Protein AF-A0A3A5A466-F1 (afdb_monomer)

pLDDT: mean 79.55, std 19.79, range [23.02, 98.75]

Secondary structure (DSSP, 8-state):
-EEE--TTEEEEEEEEEETTEEEEEEEEEEEEETTEEEEEEPHHHHHHHHHHHH-SS--S------SS-EEEE--EEEPSTT--BSEEEEEEEETTEEEEEEEE---BEEEETTEEEEPPPPPBSEEE-SGGGSEE-TT-TT-TT-EESS-EE-TTS-EE-BPPSEE-TTS---STT--PPP--SSPPPTTSHHHHTTS---SHHHHHHTTTSPPTT--GGGG--S-GGGB-SS-B-S--EEEEES-SSS-SEEEEE---EEEEEEEEE--TTSSS-EEEEE--EEEEEEEEGGGTEEEEEEEEEEEES-TT-TTEEEEEEEEEETTSPPPPHHHHHHHHHHHH----PPPSHHHHHHHHHHHHHHHHHHTHHHHHHHHHHHHTTSS------HHHHHHHHHHHHHHHHHHHHHHHHHHHHHHHHHTTTS---GGGHHHHHHHHHHHHHHHHHHHHHHHHHHHHHHHHHHHHHHHHHHHS-HHHHTTT----GGG---PPPPHHHHHHHHHHHHHHHHHHH-HHHHHHHHHTT--HHHHHHTT-EEE-S-EEEEGGGGT--GGG-SEEEE-SEEEEEEEETTEEEEEEEE-S-TT-GGG-EEPTT---SPPEE--SS-TT--EEE-SSHHHHHHHHHHHTTSSEEE--SSTTSPPPHHHHHHHHH-S-EEEEE-TT--HHHHHHHHHH-TTEEEEE-SSSSSHHHHHHTT--HHHHHHHTS-HHHHHHT--SPPPPPSSS--SS-TTTT-------HHHHHHHHHHHHHHHHHHHHHHHHHHHHHHHHHHHHHHHHTT--HHHHS-----PPPP-HHHHHHHHHHHHHHHHHHHHHTT---HHHHHHHHHHHHHHHHHHHHHHHHHHHHHHHHHHHHHTTTT-----------SSS------B--HHHHHHHHHTT---TT-B-TT-B-TT-B-TT-B-TT-B-TT-B-TT-B-TT-B-TT-B-TT-B-TT-B-TT-B-TT-B-TT-B-TT-B-TT-B-TT-B-TT-B-TT-B-TT-EEES-B-TT-B-TT-B-TT-EEES-B-TT-B-TT-B-TT-EEET-EEES-B-TT-B-TT-B-TT-EEES-B-SS-B-TT-B-TT-EEESS-B-TT-B-TT-EEES-EEES-B-TT-B-TT-EEES-EEES-B-TT-B-TT-B-TT-EEET-B-TT-B-TT-B-TT-B-TT-EETT-B-TT-B-TT-B-TT-EESS-B-TT-B-TT-B-TT-GGGS--

Mean predicted aligned error: 22.48 Å

Sequence (1234 aa):
MKVFKKNEHSLLIKPFGLRGRIYLACTALLYFDLRDPDKLLREQELWSTVPALLGQGSGLDAGMPKERGEFLVLGKCFASRGTRRTSSEVSVRVGSLEKRLLLFGNRYWMEGGGSRVFTDPSPFAEIPLLWENGFGGKGYERNPVGKGIHPIPMQDGRSLVPLPNIEDPSRLIVSPDDRPEPSGLAPLDPMWPQRFRKQGTYDDKWKRERWPHFPDDMNYEFFNTAPDDQFLPDFFQGEEVIEIRNMHPDHQVIVSRIPAAALRCFVTKIDPQAEGDIFEEVKTRIDTLWLFPEILRGIVVFRGTTEIRDEEYGDVRSIYLATEMKSDIARSVEYYADAQKKVLNLSVPMDPAPLSKAREKIGDALKRIRAIPKEVESAKLKAMGKAPVMPRTPAEMAQKAETMIQSAGTLLTRIETRAKSMQSRWGHRARIPVEEFDPLRAGLEKTGRTIREAAGEIEAAKRDAGDAGAQKIERFKSKASAGEIKKVGADLESLFPTGPLHPWQDRGFEFAVRCRKALENDRESQERLFRLGLRKRTIREAWLGIHAEEERERKIQWGLDPSGGDSMILPAGLVIPRFHEATIEAICIRPGEYADSNRDLLIEGSDRTPLFLTGGRKNDAPVVRVADDLQALFLEQEIGDACSVTAIADPGEKPGKEATEAIESAMAFLIVLPEGALDSEFAPWQKTYPKASKCVLTRGRSLFEACEKGVDIRQWIMEALPGDFAEEYQVTPHTPEAEGRPKISPLAGLPIPHLDMRSLISGAMSEIRAVHQPSFDALTASRKQMEEKARKAIREAGGDPEKIIPPMEKEMVPDFARAGEERARGIAGNRDALRAAGTLDLETEKRMNEAETLARNLGHDAQDRYEKGMARLNEGLKKASAIKGEGLKEDEPSGFGRSRRKKRSREEVIEMHGRGESLSGAVVSGVDLSNLDLRGLDLNRALCRKTNFSGSNLDGADLRQVIAQGADFSGASLKTAGMVKGIFSDGSFKRADLGAADLTRAVFKGADLEEAVLAGCRLYMTILQKAILKKTTFSDANAEMSLFSGADASDARFTGARLIKCLFQRTILDRVDFSDAVLSATMLYGAKGVGVIFRGADLSKCRMGGQAAMPQADFTNMRMIQGCFRDSDLSKASFRGAELQSAMFENCDLQHAEFYRVPAGHTRFSKCNLEGANMHGINLFQGSLRKARLVNTDLTGSNLYAVDLYKAVMGDTRLEGANLKMTLLHERKELLPK

Solvent-accessible surface area (backbone atoms only — not comparable to full-atom values): 63319 Å² total; per-residue (Å²): 105,47,80,45,65,56,66,42,52,36,82,40,76,35,60,50,45,56,95,95,41,38,30,36,22,47,27,35,39,41,32,26,32,41,87,43,35,77,51,69,34,44,34,69,54,49,71,69,54,50,62,72,76,52,48,93,87,54,74,94,70,89,38,63,76,57,78,40,11,35,46,36,37,53,45,34,40,29,34,62,74,98,44,66,35,37,60,51,66,36,38,44,31,52,60,92,46,70,51,65,38,34,34,40,22,68,27,34,54,43,85,52,96,94,42,83,46,65,51,77,44,38,71,33,50,65,48,67,52,46,65,55,32,5,37,26,13,82,89,34,66,85,30,44,66,13,25,51,70,59,66,44,81,44,98,88,73,49,72,38,32,38,49,39,28,34,38,39,77,93,55,71,84,86,51,95,83,62,80,68,80,63,51,81,44,40,70,56,60,65,84,27,61,91,32,42,77,25,60,41,64,89,47,74,64,35,59,74,78,36,61,96,37,65,38,89,71,38,42,50,55,45,65,49,36,42,57,80,86,43,49,44,98,45,62,54,87,56,52,41,46,30,39,38,30,22,29,20,59,91,41,54,66,44,71,38,38,43,39,52,60,44,64,44,40,32,40,30,31,59,45,96,89,48,103,50,70,46,79,43,77,33,71,49,44,36,38,38,39,40,39,29,50,66,78,42,33,34,36,45,33,33,42,21,63,45,82,45,90,36,80,82,43,75,38,32,55,31,40,41,51,48,76,44,49,70,90,49,83,84,76,57,71,66,58,51,53,51,50,52,48,54,70,70,44,89,77,69,89,73,76,57,68,68,53,51,58,47,48,55,55,49,37,55,50,49,58,53,61,71,46,44,66,60,52,54,50,52,53,40,32,41,72,65,60,46,27,73,71,83,93,69,58,71,68,60,52,53,54,51,52,50,51,51,53,51,52,51,51,54,50,50,53,53,50,48,54,49,47,50,48,44,32,73,76,39,41,92,79,47,91,61,78,64,82,60,53,60,64,53,51,55,50,54,57,51,53,55,48,54,53,52,52,52,53,50,52,50,51,50,50,47,49,60,54,54,52,54,56,62,52,43,61,51,51,60,60,67,70,48,52,79,72,60,57,68,75,60,74,76,84,77,80,86,79,77,91,85,86,85,80,60,42,43,48,58,49,52,46,53,51,45,53,51,18,25,53,44,34,76,71,34,65,66,64,48,52,52,44,43,69,57,67,46,47,78,60,56,47,56,76,47,47,41,17,34,36,91,58,68,44,81,44,52,29,64,70,41,64,42,82,43,91,87,53,50,66,45,77,46,67,34,22,44,31,47,52,40,66,57,52,51,45,66,46,27,44,32,32,35,42,79,56,90,90,52,69,93,51,60,42,70,44,90,88,37,61,83,59,40,54,69,46,82,32,46,98,54,84,41,44,32,30,38,39,29,70,33,61,70,55,26,54,46,48,39,68,59,50,47,50,65,33,21,29,26,20,58,74,48,70,87,59,69,64,37,74,69,49,46,56,43,56,74,46,24,78,39,33,36,40,61,40,34,46,85,66,54,69,81,75,47,51,58,40,39,69,70,36,78,70,48,40,88,38,67,38,92,48,42,75,45,75,46,50,17,45,72,73,67,47,58,64,41,61,57,54,41,72,74,43,61,66,80,62,30,61,80,69,60,74,73,84,84,78,77,80,93,79,78,81,75,92,57,60,101,67,65,88,66,81,74,78,85,73,60,61,65,60,56,52,52,50,45,54,49,52,47,47,64,68,47,46,61,58,55,52,47,55,54,49,53,53,52,54,51,51,50,52,50,44,46,54,33,45,78,62,76,45,64,43,66,78,77,54,63,82,91,80,79,88,85,79,89,64,39,38,60,54,11,47,56,52,20,50,52,44,50,52,50,50,52,51,35,51,75,68,72,72,58,47,78,67,61,50,50,53,47,52,51,50,24,52,49,37,32,50,52,13,39,52,49,30,52,50,47,48,56,47,47,52,52,45,49,57,45,43,65,62,37,74,77,55,84,76,84,86,91,84,89,87,87,86,79,96,68,84,85,68,81,58,52,72,45,53,53,66,52,51,52,53,34,51,77,70,71,47,76,40,56,38,24,29,39,52,61,31,65,49,49,66,37,87,39,61,51,40,35,31,32,50,12,37,29,34,45,15,32,33,30,50,11,35,28,36,47,13,31,33,29,48,18,38,26,38,45,14,31,30,33,48,12,36,28,32,49,15,36,28,36,48,15,36,31,31,51,13,37,26,36,49,12,33,32,33,44,14,34,34,34,45,16,33,30,39,51,12,34,30,34,47,13,34,32,34,48,14,35,27,40,48,20,36,31,33,44,15,37,29,34,47,17,32,30,32,48,13,42,30,35,53,21,36,33,38,49,15,37,30,34,50,16,32,30,36,50,11,36,35,34,46,23,37,31,33,47,18,37,31,33,46,19,33,31,32,49,12,36,30,35,50,15,34,38,37,31,23,36,21,52,46,25,33,28,34,50,12,34,33,31,41,18,34,34,23,72,64,15,35,31,38,44,18,32,32,33,43,15,36,24,44,52,16,39,39,29,44,27,39,32,31,48,17,36,31,39,64,16,42,34,34,49,22,38,36,34,47,25,37,29,34,45,16,34,29,48,55,15,48,24,37,41,21,30,36,32,45,18,36,30,36,49,13,39,31,34,37,19,30,28,42,54,12,32,37,30,44,15,34,33,34,49,15,32,31,32,49,13,35,34,33,44,18,34,36,44,73,39,44,74,58,76,44,41,54,61,77,36,39,60,56,78,35,43,50,71,93,50,67,85,78,54,84,129

Radius of gyration: 45.85 Å; Cα contacts (8 Å, |Δi|>4): 2616; chains: 1; bounding box: 110×97×127 Å

Structure (mmCIF, N/CA/C/O backbone):
data_AF-A0A3A5A466-F1
#
_entry.id   AF-A0A3A5A466-F1
#
loop_
_atom_site.group_PDB
_atom_site.id
_atom_site.type_symbol
_atom_site.label_atom_id
_atom_site.label_alt_id
_atom_site.label_comp_id
_atom_site.label_asym_id
_atom_site.label_entity_id
_atom_site.label_seq_id
_atom_site.pdbx_PDB_ins_code
_atom_site.Cartn_x
_atom_site.Cartn_y
_atom_site.Cartn_z
_atom_site.occupancy
_atom_site.B_iso_or_equiv
_atom_site.auth_seq_id
_atom_site.auth_comp_id
_atom_site.auth_asym_id
_atom_site.auth_atom_id
_atom_site.pdbx_PDB_model_num
ATOM 1 N N . MET A 1 1 ? -13.929 6.093 19.270 1.00 80.25 1 MET A N 1
ATOM 2 C CA . MET A 1 1 ? -12.797 6.978 19.599 1.00 80.25 1 MET A CA 1
ATOM 3 C C . MET A 1 1 ? -11.877 7.175 18.390 1.00 80.25 1 MET A C 1
ATOM 5 O O . MET A 1 1 ? -11.450 6.186 17.805 1.00 80.25 1 MET A O 1
ATOM 9 N N . LYS A 1 2 ? -11.585 8.422 17.995 1.00 86.00 2 LYS A N 1
ATOM 10 C CA . LYS A 1 2 ? -10.590 8.774 16.953 1.00 86.00 2 LYS A CA 1
ATOM 11 C C . LYS A 1 2 ? -9.267 9.218 17.590 1.00 86.00 2 LYS A C 1
ATOM 13 O O . LYS A 1 2 ? -9.297 9.889 18.613 1.00 86.00 2 LYS A O 1
ATOM 18 N N . VAL A 1 3 ? -8.125 8.904 16.982 1.00 90.31 3 VAL A N 1
ATOM 19 C CA . VAL A 1 3 ? -6.805 9.354 17.462 1.00 90.31 3 VAL A CA 1
ATOM 20 C C . VAL A 1 3 ? -6.173 10.280 16.431 1.00 90.31 3 VAL A C 1
ATOM 22 O O . VAL A 1 3 ? -6.040 9.919 15.263 1.00 90.31 3 VAL A O 1
ATOM 25 N N . PHE A 1 4 ? -5.769 11.464 16.874 1.00 90.56 4 PHE A N 1
ATOM 26 C CA . PHE A 1 4 ? -5.073 12.469 16.085 1.00 90.56 4 PHE A CA 1
ATOM 27 C C . PHE A 1 4 ? -3.660 12.623 16.635 1.00 90.56 4 PHE A C 1
ATOM 29 O O . PHE A 1 4 ? -3.471 13.046 17.772 1.00 90.56 4 PHE A O 1
ATOM 36 N N . LYS A 1 5 ? -2.661 12.251 15.843 1.00 92.62 5 LYS A N 1
ATOM 37 C CA . LYS A 1 5 ? -1.255 12.284 16.249 1.00 92.62 5 LYS A CA 1
ATOM 38 C C . LYS A 1 5 ? -0.357 12.512 15.039 1.00 92.62 5 LYS A C 1
ATOM 40 O O . LYS A 1 5 ? -0.795 12.304 13.904 1.00 92.62 5 LYS A O 1
ATOM 45 N N . LYS A 1 6 ? 0.888 12.925 15.274 1.00 91.06 6 LYS A N 1
ATOM 46 C CA . LYS A 1 6 ? 1.913 13.012 14.225 1.00 91.06 6 LYS A CA 1
ATOM 47 C C . LYS A 1 6 ? 2.611 11.657 14.027 1.00 91.06 6 LYS A C 1
ATOM 49 O O . LYS A 1 6 ? 2.365 10.706 14.770 1.00 91.06 6 LYS A O 1
ATOM 54 N N . ASN A 1 7 ? 3.466 11.553 13.010 1.00 90.94 7 ASN A N 1
ATOM 55 C CA . ASN A 1 7 ? 4.171 10.304 12.684 1.00 90.94 7 ASN A CA 1
ATOM 56 C C . ASN A 1 7 ? 5.276 9.963 13.693 1.00 90.94 7 ASN A C 1
ATOM 58 O O . ASN A 1 7 ? 5.728 8.827 13.744 1.00 90.94 7 ASN A O 1
ATOM 62 N N . GLU A 1 8 ? 5.713 10.939 14.479 1.00 93.56 8 GLU A N 1
ATOM 63 C CA . GLU A 1 8 ? 6.717 10.810 15.534 1.00 93.56 8 GLU A CA 1
ATOM 64 C C . GLU A 1 8 ? 6.115 10.291 16.852 1.00 93.56 8 GLU A C 1
ATOM 66 O O . GLU A 1 8 ? 6.841 9.954 17.780 1.00 93.56 8 GLU A O 1
ATOM 71 N N . HIS A 1 9 ? 4.783 10.218 16.952 1.00 95.75 9 HIS A N 1
ATOM 72 C CA . HIS A 1 9 ? 4.077 9.789 18.159 1.00 95.75 9 HIS A CA 1
ATOM 73 C C . HIS A 1 9 ? 3.659 8.329 18.056 1.00 95.75 9 HIS A C 1
ATOM 75 O O . HIS A 1 9 ? 2.901 7.974 17.153 1.00 95.75 9 HIS A O 1
ATOM 81 N N . SER A 1 10 ? 4.048 7.508 19.025 1.00 94.69 10 SER A N 1
ATOM 82 C CA . SER A 1 10 ? 3.398 6.218 19.286 1.00 94.69 10 SER A CA 1
ATOM 83 C C . SER A 1 10 ? 2.464 6.359 20.486 1.00 94.69 10 SER A C 1
ATOM 85 O O . SER A 1 10 ? 2.777 7.108 21.409 1.00 94.69 10 SER A O 1
ATOM 87 N N . LEU A 1 11 ? 1.308 5.690 20.475 1.00 95.12 11 LEU A N 1
ATOM 88 C CA . LEU A 1 11 ? 0.305 5.786 21.543 1.00 95.12 11 LEU A CA 1
ATOM 89 C C . LEU A 1 11 ? -0.190 4.398 21.954 1.00 95.12 11 LEU A C 1
ATOM 91 O O . LEU A 1 11 ? -0.708 3.642 21.133 1.00 95.12 11 LEU A O 1
ATOM 95 N N . LEU A 1 12 ? -0.105 4.119 23.251 1.00 92.25 12 LEU A N 1
ATOM 96 C CA . LEU A 1 12 ? -0.722 2.996 23.940 1.00 92.25 12 LEU A CA 1
ATOM 97 C C . LEU A 1 12 ? -1.803 3.542 24.876 1.00 92.25 12 LEU A C 1
ATOM 99 O O . LEU A 1 12 ? -1.589 4.515 25.599 1.00 92.25 12 LEU A O 1
ATOM 103 N N . ILE A 1 13 ? -2.965 2.902 24.874 1.00 91.88 13 ILE A N 1
ATOM 104 C CA . ILE A 1 13 ? -4.080 3.258 25.751 1.00 91.88 13 ILE A CA 1
ATOM 105 C C . ILE A 1 13 ? -4.494 2.051 26.570 1.00 91.88 13 ILE A C 1
ATOM 107 O O . ILE A 1 13 ? -4.528 0.930 26.054 1.00 91.88 13 ILE A O 1
ATOM 111 N N . LYS A 1 14 ? -4.817 2.275 27.842 1.00 87.94 14 LYS A N 1
ATOM 112 C CA . LYS A 1 14 ? -5.254 1.194 28.721 1.00 87.94 14 LYS A CA 1
ATOM 113 C C . LYS A 1 14 ? -6.290 1.673 29.736 1.00 87.94 14 LYS A C 1
ATOM 115 O O . LYS A 1 14 ? -5.970 2.545 30.544 1.00 87.94 14 LYS A O 1
ATOM 120 N N . PRO A 1 15 ? -7.517 1.132 29.707 1.00 88.44 15 PRO A N 1
ATOM 121 C CA . PRO A 1 15 ? -8.483 1.360 30.768 1.00 88.44 15 PRO A CA 1
ATOM 122 C C . PRO A 1 15 ? -8.100 0.543 32.011 1.00 88.44 15 PRO A C 1
ATOM 124 O O . PRO A 1 15 ? -7.623 -0.589 31.895 1.00 88.44 15 PRO A O 1
ATOM 127 N N . PHE A 1 16 ? -8.308 1.098 33.203 1.00 85.75 16 PHE A N 1
ATOM 128 C CA . PHE A 1 16 ? -8.144 0.381 34.468 1.00 85.75 16 PHE A CA 1
ATOM 129 C C . PHE A 1 16 ? -9.070 0.942 35.552 1.00 85.75 16 PHE A C 1
ATOM 131 O O . PHE A 1 16 ? -9.378 2.131 35.557 1.00 85.75 16 PHE A O 1
ATOM 138 N N . GLY A 1 17 ? -9.508 0.087 36.475 1.00 82.69 17 GLY A N 1
ATOM 139 C CA . GLY A 1 17 ? -10.322 0.487 37.619 1.00 82.69 17 GLY A CA 1
ATOM 140 C C . GLY A 1 17 ? -9.481 0.691 38.876 1.00 82.69 17 GLY A C 1
ATOM 141 O O . GLY A 1 17 ? -8.572 -0.095 39.145 1.00 82.69 17 GLY A O 1
ATOM 142 N N . LEU A 1 18 ? -9.800 1.725 39.653 1.00 82.44 18 LEU A N 1
ATOM 143 C CA . LEU A 1 18 ? -9.199 2.008 40.955 1.00 82.44 18 LEU A CA 1
ATOM 144 C C . LEU A 1 18 ? -10.262 2.591 41.894 1.00 82.44 18 LEU A C 1
ATOM 146 O O . LEU A 1 18 ? -10.899 3.591 41.569 1.00 82.44 18 LEU A O 1
ATOM 150 N N . ARG A 1 19 ? -10.451 1.966 43.066 1.00 81.94 19 ARG A N 1
ATOM 151 C CA . ARG A 1 19 ? -11.382 2.412 44.125 1.00 81.94 19 ARG A CA 1
ATOM 152 C C . ARG A 1 19 ? -12.792 2.757 43.614 1.00 81.94 19 ARG A C 1
ATOM 154 O O . ARG A 1 19 ? -13.366 3.777 43.984 1.00 81.94 19 ARG A O 1
ATOM 161 N N . GLY A 1 20 ? -13.339 1.909 42.741 1.00 78.19 20 GLY A N 1
ATOM 162 C CA . GLY A 1 20 ? -14.692 2.064 42.189 1.00 78.19 20 GLY A CA 1
ATOM 163 C C . GLY A 1 20 ? -14.835 3.093 41.059 1.00 78.19 20 GLY A C 1
ATOM 164 O O . GLY A 1 20 ? -15.951 3.325 40.604 1.00 78.19 20 GLY A O 1
ATOM 165 N N . ARG A 1 21 ? -13.735 3.690 40.587 1.00 86.75 21 ARG A N 1
ATOM 166 C CA . ARG A 1 21 ? -13.699 4.567 39.406 1.00 86.75 21 ARG A CA 1
ATOM 167 C C . ARG A 1 21 ? -12.899 3.927 38.281 1.00 86.75 21 ARG A C 1
ATOM 169 O O . ARG A 1 21 ? -12.028 3.099 38.543 1.00 86.75 21 ARG A O 1
ATOM 176 N N . ILE A 1 22 ? -13.176 4.324 37.042 1.00 87.88 22 ILE A N 1
ATOM 177 C CA . ILE A 1 22 ? -12.481 3.827 35.851 1.00 87.88 22 ILE A CA 1
ATOM 178 C C . ILE A 1 22 ? -11.641 4.962 35.273 1.00 87.88 22 ILE A C 1
ATOM 180 O O . ILE A 1 22 ? -12.086 6.100 35.151 1.00 87.88 22 ILE A O 1
ATOM 184 N N . TYR A 1 23 ? -10.407 4.649 34.911 1.00 91.94 23 TYR A N 1
ATOM 185 C CA . TYR A 1 23 ? -9.449 5.584 34.349 1.00 91.94 23 TYR A CA 1
ATOM 186 C C . TYR A 1 23 ? -8.944 5.079 33.002 1.00 91.94 23 TYR A C 1
ATOM 188 O O . TYR A 1 23 ? -8.804 3.878 32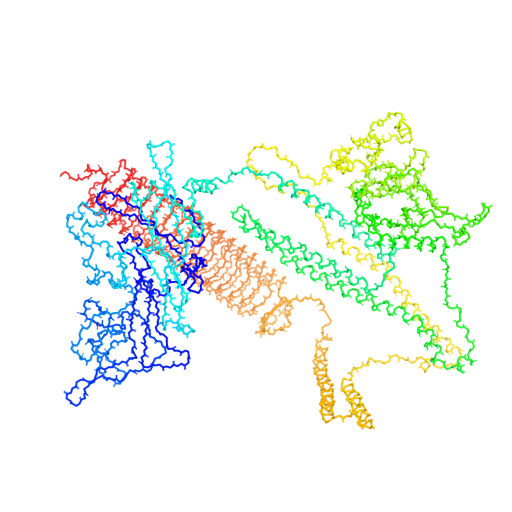.786 1.00 91.94 23 TYR A O 1
ATOM 196 N N . LEU A 1 24 ? -8.617 6.009 32.111 1.00 93.12 24 LEU A N 1
ATOM 197 C CA . LEU A 1 24 ? -7.867 5.780 30.887 1.00 93.12 24 LEU A CA 1
ATOM 198 C C . LEU A 1 24 ? -6.425 6.242 31.090 1.00 93.12 24 LEU A C 1
ATOM 200 O O . LEU A 1 24 ? -6.173 7.435 31.268 1.00 93.12 24 LEU A O 1
ATOM 204 N N . ALA A 1 25 ? -5.472 5.319 31.009 1.00 94.69 25 ALA A N 1
ATOM 205 C CA . ALA A 1 25 ? -4.066 5.661 30.851 1.00 94.69 25 ALA A CA 1
ATOM 206 C C . ALA A 1 25 ? -3.772 5.968 29.376 1.00 94.69 25 ALA A C 1
ATOM 208 O O . ALA A 1 25 ? -4.012 5.134 28.501 1.00 94.69 25 ALA A O 1
ATOM 209 N N . CYS A 1 26 ? -3.233 7.157 29.112 1.00 96.19 26 CYS A N 1
ATOM 210 C CA . CYS A 1 26 ? -2.699 7.580 27.822 1.00 96.19 26 CYS A CA 1
ATOM 211 C C . CYS A 1 26 ? -1.170 7.552 27.914 1.00 96.19 26 CYS A C 1
ATOM 213 O O . CYS A 1 26 ? -0.567 8.393 28.582 1.00 96.19 26 CYS A O 1
ATOM 215 N N . THR A 1 27 ? -0.550 6.557 27.280 1.00 96.44 27 THR A N 1
ATOM 216 C CA . THR A 1 27 ? 0.902 6.350 27.285 1.00 96.44 27 THR A CA 1
ATOM 217 C C . THR A 1 27 ? 1.440 6.627 25.894 1.00 96.44 27 THR A C 1
ATOM 219 O O . THR A 1 27 ? 1.166 5.876 24.962 1.00 96.44 27 THR A O 1
ATOM 222 N N . ALA A 1 28 ? 2.207 7.691 25.735 1.00 96.19 28 ALA A N 1
ATOM 223 C CA . ALA A 1 28 ? 2.749 8.076 24.449 1.00 96.19 28 ALA A CA 1
ATOM 224 C C . ALA A 1 28 ? 4.276 8.041 24.456 1.00 96.19 28 ALA A C 1
ATOM 226 O O . ALA A 1 28 ? 4.921 8.408 25.434 1.00 96.19 28 ALA A O 1
ATOM 227 N N . LEU A 1 29 ? 4.849 7.549 23.362 1.00 96.50 29 LEU A N 1
ATOM 228 C CA . LEU A 1 29 ? 6.269 7.256 23.253 1.00 96.50 29 LEU A CA 1
ATOM 229 C C . LEU A 1 29 ? 6.887 8.152 22.183 1.00 96.50 29 LEU A C 1
ATOM 231 O O . LEU A 1 29 ? 6.346 8.262 21.077 1.00 96.50 29 LEU A O 1
ATOM 235 N N . LEU A 1 30 ? 8.029 8.751 22.516 1.00 96.19 30 LEU A N 1
ATOM 236 C CA . LEU A 1 30 ? 8.876 9.493 21.589 1.00 96.19 30 LEU A CA 1
ATOM 237 C C . LEU A 1 30 ? 10.186 8.739 21.378 1.00 96.19 30 LEU A C 1
ATOM 239 O O . LEU A 1 30 ? 10.900 8.445 22.335 1.00 96.19 30 LEU A O 1
ATOM 243 N N . TYR A 1 31 ? 10.492 8.440 20.119 1.00 97.19 31 TYR A N 1
ATOM 244 C CA . TYR A 1 31 ? 11.728 7.779 19.707 1.00 97.19 31 TYR A CA 1
ATOM 245 C C . TYR A 1 31 ? 12.767 8.822 19.293 1.00 97.19 31 TYR A C 1
ATOM 247 O O . TYR A 1 31 ? 12.416 9.752 18.569 1.00 97.19 31 TYR A O 1
ATOM 255 N N . PHE A 1 32 ? 14.024 8.685 19.716 1.00 96.94 32 PHE A N 1
ATOM 256 C CA . PHE A 1 32 ? 15.071 9.670 19.412 1.00 96.94 32 PHE A CA 1
ATOM 257 C C . PHE A 1 32 ? 16.449 9.031 19.173 1.00 96.94 32 PHE A C 1
ATOM 259 O O . PHE A 1 32 ? 16.709 7.895 19.585 1.00 96.94 32 PHE A O 1
ATOM 266 N N . ASP A 1 33 ? 17.330 9.756 18.473 1.00 95.75 33 ASP A N 1
ATOM 267 C CA . ASP A 1 33 ? 18.734 9.371 18.256 1.00 95.75 33 ASP A CA 1
ATOM 268 C C . ASP A 1 33 ? 19.583 9.867 19.435 1.00 95.75 33 ASP A C 1
ATOM 270 O O . ASP A 1 33 ? 19.538 11.044 19.787 1.00 95.75 33 ASP A O 1
ATOM 274 N N . LEU A 1 34 ? 20.388 8.989 20.043 1.00 96.50 34 LEU A N 1
ATOM 275 C CA . LEU A 1 34 ? 21.230 9.371 21.184 1.00 96.50 34 LEU A CA 1
ATOM 276 C C . LEU A 1 34 ? 22.298 10.415 20.820 1.00 96.50 34 LEU A C 1
ATOM 278 O O . LEU A 1 34 ? 22.804 11.090 21.710 1.00 96.50 34 LEU A O 1
ATOM 282 N N . ARG A 1 35 ? 22.641 10.587 19.542 1.00 95.12 35 ARG A N 1
ATOM 283 C CA . ARG A 1 35 ? 23.583 11.629 19.097 1.00 95.12 35 ARG A CA 1
ATOM 284 C C . ARG A 1 35 ? 22.915 12.976 18.838 1.00 95.12 35 ARG A C 1
ATOM 286 O O . ARG A 1 35 ? 23.611 13.982 18.784 1.00 95.12 35 ARG A O 1
ATOM 293 N N . ASP A 1 36 ? 21.602 12.983 18.636 1.00 94.19 36 ASP A N 1
ATOM 294 C CA . ASP A 1 36 ? 20.820 14.174 18.312 1.00 94.19 36 ASP A CA 1
ATOM 295 C C . ASP A 1 36 ? 19.450 14.082 19.008 1.00 94.19 36 ASP A C 1
ATOM 297 O O . ASP A 1 36 ? 18.455 13.687 18.389 1.00 94.19 36 ASP A O 1
ATOM 301 N N . PRO A 1 37 ? 19.397 14.360 20.324 1.00 91.69 37 PRO A N 1
ATOM 302 C CA . PRO A 1 37 ? 18.241 14.023 21.147 1.00 91.69 37 PRO A CA 1
ATOM 303 C C . PRO A 1 37 ? 16.976 14.819 20.821 1.00 91.69 37 PRO A C 1
ATOM 305 O O . PRO A 1 37 ? 15.881 14.350 21.113 1.00 91.69 37 PRO A O 1
ATOM 308 N N . ASP A 1 38 ? 17.078 15.981 20.175 1.00 87.81 38 ASP A N 1
ATOM 309 C CA . ASP A 1 38 ? 15.892 16.749 19.769 1.00 87.81 38 ASP A CA 1
ATOM 310 C C . ASP A 1 38 ? 15.333 16.302 18.409 1.00 87.81 38 ASP A C 1
ATOM 312 O O . ASP A 1 38 ? 14.217 16.671 18.025 1.00 87.81 38 ASP A O 1
ATOM 316 N N . LYS A 1 39 ? 16.071 15.458 17.679 1.00 88.75 39 LYS A N 1
ATOM 317 C CA . LYS A 1 39 ? 15.603 14.853 16.438 1.00 88.75 39 LYS A CA 1
ATOM 318 C C . LYS A 1 39 ? 14.729 13.640 16.734 1.00 88.75 39 LYS A C 1
ATOM 320 O O . LYS A 1 39 ? 15.185 12.495 16.787 1.00 88.75 39 LYS A O 1
ATOM 325 N N . LEU A 1 40 ? 13.434 13.908 16.862 1.00 93.62 40 LEU A N 1
ATOM 326 C CA . LEU A 1 40 ? 12.421 12.869 17.005 1.00 93.62 40 LEU A CA 1
ATOM 327 C C . LEU A 1 40 ? 12.330 12.015 15.735 1.00 93.62 40 LEU A C 1
ATOM 329 O O . LEU A 1 40 ? 12.232 12.512 14.610 1.00 93.62 40 LEU A O 1
ATOM 333 N N . LEU A 1 41 ? 12.357 10.707 15.938 1.00 95.50 41 LEU A N 1
ATOM 334 C CA . LEU A 1 41 ? 12.265 9.692 14.906 1.00 95.50 41 LEU A CA 1
ATOM 335 C C . LEU A 1 41 ? 10.817 9.219 14.754 1.00 95.50 41 LEU A C 1
ATOM 337 O O . LEU A 1 41 ? 9.952 9.457 15.598 1.00 95.50 41 LEU A O 1
ATOM 341 N N . ARG A 1 42 ? 10.535 8.543 13.640 1.00 95.81 42 ARG A N 1
ATOM 342 C CA . ARG A 1 42 ? 9.176 8.097 13.318 1.00 95.81 42 ARG A CA 1
ATOM 343 C C . ARG A 1 42 ? 8.786 6.862 14.125 1.00 95.81 42 ARG A C 1
ATOM 345 O O . ARG A 1 42 ? 9.601 5.969 14.345 1.00 95.81 42 ARG A O 1
ATOM 352 N N . GLU A 1 43 ? 7.500 6.749 14.441 1.00 93.75 43 GLU A N 1
ATOM 353 C CA . GLU A 1 43 ? 6.898 5.571 15.072 1.00 93.75 43 GLU A CA 1
ATOM 354 C C . GLU A 1 43 ? 7.178 4.283 14.278 1.00 93.75 43 GLU A C 1
ATOM 356 O O . GLU A 1 43 ? 7.427 3.235 14.870 1.00 93.75 43 GLU A O 1
ATOM 361 N N . GLN A 1 44 ? 7.170 4.342 12.939 1.00 92.62 44 GLN A N 1
ATOM 362 C CA . GLN A 1 44 ? 7.474 3.168 12.114 1.00 92.62 44 GLN A CA 1
ATOM 363 C C . GLN A 1 44 ? 8.908 2.669 12.329 1.00 92.62 44 GLN A C 1
ATOM 365 O O . GLN A 1 44 ? 9.134 1.463 12.279 1.00 92.62 44 GLN A O 1
ATOM 370 N N . GLU A 1 45 ? 9.860 3.574 12.585 1.00 93.25 45 GLU A N 1
ATOM 371 C CA . GLU A 1 45 ? 11.241 3.195 12.886 1.00 93.25 45 GLU A CA 1
ATOM 372 C C . GLU A 1 45 ? 11.296 2.479 14.239 1.00 93.25 45 GLU A C 1
ATOM 374 O O . GLU A 1 45 ? 11.792 1.354 14.285 1.00 93.25 45 GLU A O 1
ATOM 379 N N . LEU A 1 46 ? 10.673 3.049 15.284 1.00 92.75 46 LEU A N 1
ATOM 380 C CA . LEU A 1 46 ? 10.567 2.438 16.619 1.00 92.75 46 LEU A CA 1
ATOM 381 C C . LEU A 1 46 ? 10.060 0.991 16.538 1.00 92.75 46 LEU A C 1
ATOM 383 O O . LEU A 1 46 ? 10.710 0.079 17.050 1.00 92.75 46 LEU A O 1
ATOM 387 N N . TRP A 1 47 ? 8.921 0.761 15.876 1.00 90.31 47 TRP A N 1
ATOM 388 C CA . TRP A 1 47 ? 8.305 -0.572 15.820 1.00 90.31 47 TRP A CA 1
ATOM 389 C C . TRP A 1 47 ? 9.019 -1.551 14.882 1.00 90.31 47 TRP A C 1
ATOM 391 O O . TRP A 1 47 ? 8.770 -2.752 14.963 1.00 90.31 47 TRP A O 1
ATOM 401 N N . SER A 1 48 ? 9.910 -1.071 14.012 1.00 89.06 48 SER A N 1
ATOM 402 C CA . SER A 1 48 ? 10.727 -1.933 13.150 1.00 89.06 48 SER A CA 1
ATOM 403 C C . SER A 1 48 ? 12.034 -2.389 13.805 1.00 89.06 48 SER A C 1
ATOM 405 O O . SER A 1 48 ? 12.534 -3.457 13.461 1.00 89.06 48 SER A O 1
ATOM 407 N N . THR A 1 49 ? 12.580 -1.614 14.750 1.00 88.88 49 THR A N 1
ATOM 408 C CA . THR A 1 49 ? 13.905 -1.861 15.342 1.00 88.88 49 THR A CA 1
ATOM 409 C C . THR A 1 49 ? 13.827 -2.464 16.744 1.00 88.88 49 THR A C 1
ATOM 411 O O . THR A 1 49 ? 14.491 -3.458 17.031 1.00 88.88 49 THR A O 1
ATOM 414 N N . VAL A 1 50 ? 13.000 -1.900 17.624 1.00 90.12 50 VAL A N 1
ATOM 415 C CA . VAL A 1 50 ? 13.014 -2.207 19.064 1.00 90.12 50 VAL A CA 1
ATOM 416 C C . VAL A 1 50 ? 12.453 -3.592 19.414 1.00 90.12 50 VAL A C 1
ATOM 418 O O . VAL A 1 50 ? 13.063 -4.262 20.249 1.00 90.12 50 VAL A O 1
ATOM 421 N N . PRO A 1 51 ? 11.371 -4.101 18.785 1.00 87.25 51 PRO A N 1
ATOM 422 C CA . PRO A 1 51 ? 10.852 -5.433 19.110 1.00 87.25 51 PRO A CA 1
ATOM 423 C C . PRO A 1 51 ? 11.869 -6.568 18.935 1.00 87.25 51 PRO A C 1
ATOM 425 O O . PRO A 1 51 ? 11.835 -7.534 19.690 1.00 87.25 51 PRO A O 1
ATOM 428 N N . ALA A 1 52 ? 12.795 -6.450 17.977 1.00 83.75 52 ALA A N 1
ATOM 429 C CA . ALA A 1 52 ? 13.851 -7.441 17.782 1.00 83.75 52 ALA A CA 1
ATOM 430 C C . ALA A 1 52 ? 14.878 -7.444 18.930 1.00 83.75 52 ALA A C 1
ATOM 432 O O . ALA A 1 52 ? 15.410 -8.501 19.260 1.00 83.75 52 ALA A O 1
ATOM 433 N N . LEU A 1 53 ? 15.127 -6.287 19.556 1.00 85.88 53 LEU A N 1
ATOM 434 C CA . LEU A 1 53 ? 16.069 -6.138 20.672 1.00 85.88 53 LEU A CA 1
ATOM 435 C C . LEU A 1 53 ? 15.501 -6.625 22.011 1.00 85.88 53 LEU A C 1
ATOM 437 O O . LEU A 1 53 ? 16.263 -7.056 22.870 1.00 85.88 53 LEU A O 1
ATOM 441 N N . LEU A 1 54 ? 14.180 -6.562 22.198 1.00 83.06 54 LEU A N 1
ATOM 442 C CA . LEU A 1 54 ? 13.513 -7.005 23.430 1.00 83.06 54 LEU A CA 1
ATOM 443 C C . LEU A 1 54 ? 13.478 -8.539 23.587 1.00 83.06 54 LEU A C 1
ATOM 445 O O . LEU A 1 54 ? 13.359 -9.033 24.707 1.00 83.06 54 LEU A O 1
ATOM 449 N N . GLY A 1 55 ? 13.592 -9.295 22.489 1.00 71.81 55 GLY A N 1
ATOM 450 C CA . GLY A 1 55 ? 13.499 -10.759 22.496 1.00 71.81 55 GLY A CA 1
ATOM 451 C C . GLY A 1 55 ? 12.069 -11.296 22.678 1.00 71.81 55 GLY A C 1
ATOM 452 O O . GLY A 1 55 ? 11.089 -10.551 22.689 1.00 71.81 55 GLY A O 1
ATOM 453 N N . GLN A 1 56 ? 11.921 -12.622 22.782 1.00 51.34 56 GLN A N 1
ATOM 454 C CA . GLN A 1 56 ? 10.619 -13.255 23.034 1.00 51.34 56 GLN A CA 1
ATOM 455 C C . GLN A 1 56 ? 10.267 -13.186 24.528 1.00 51.34 56 GLN A C 1
ATOM 457 O O . GLN A 1 56 ? 10.967 -13.769 25.345 1.00 51.34 56 GLN A O 1
ATOM 462 N N . GLY A 1 57 ? 9.163 -12.515 24.874 1.00 51.31 57 GLY A N 1
ATOM 463 C CA . GLY A 1 57 ? 8.587 -12.516 26.230 1.00 51.31 57 GLY A CA 1
ATOM 464 C C . GLY A 1 57 ? 8.644 -11.176 26.973 1.00 51.31 57 GLY A C 1
ATOM 465 O O . GLY A 1 57 ? 7.810 -10.942 27.845 1.00 51.31 57 GLY A O 1
ATOM 466 N N . SER A 1 58 ? 9.533 -10.259 26.582 1.00 65.75 58 SER A N 1
ATOM 467 C CA . SER A 1 58 ? 9.666 -8.939 27.218 1.00 65.75 58 SER A CA 1
ATOM 468 C C . SER A 1 58 ? 8.834 -7.881 26.492 1.00 65.75 58 SER A C 1
ATOM 470 O O . SER A 1 58 ? 9.124 -7.504 25.356 1.00 65.75 58 SER A O 1
ATOM 472 N N . GLY A 1 59 ? 7.778 -7.386 27.139 1.00 73.62 59 GLY A N 1
ATOM 473 C CA . GLY A 1 59 ? 7.019 -6.235 26.643 1.00 73.62 59 GLY A CA 1
ATOM 474 C C . GLY A 1 59 ? 7.784 -4.924 26.848 1.00 73.62 59 GLY A C 1
ATOM 475 O O . GLY A 1 59 ? 8.442 -4.756 27.869 1.00 73.62 59 GLY A O 1
ATOM 476 N N . LEU A 1 60 ? 7.667 -3.982 25.903 1.00 87.00 60 LEU A N 1
ATOM 477 C CA . LEU A 1 60 ? 8.291 -2.654 26.016 1.00 87.00 60 LEU A CA 1
ATOM 478 C C . LEU A 1 60 ? 7.737 -1.856 27.208 1.00 87.00 60 LEU A C 1
ATOM 480 O O . LEU A 1 60 ? 8.485 -1.219 27.941 1.00 87.00 60 LEU A O 1
ATOM 484 N N . ASP A 1 61 ? 6.413 -1.862 27.373 1.00 89.38 61 ASP A N 1
ATOM 485 C CA . ASP A 1 61 ? 5.726 -1.185 28.467 1.00 89.38 61 ASP A CA 1
ATOM 486 C C . ASP A 1 61 ? 4.297 -1.742 28.630 1.00 89.38 61 ASP A C 1
ATOM 488 O O . ASP A 1 61 ? 3.664 -2.156 27.655 1.00 89.38 61 ASP A O 1
ATOM 492 N N . ALA A 1 62 ? 3.777 -1.769 29.860 1.00 86.56 62 ALA A N 1
ATOM 493 C CA . ALA A 1 62 ? 2.443 -2.297 30.164 1.00 86.56 62 ALA A CA 1
ATOM 494 C C . ALA A 1 62 ? 1.297 -1.285 29.944 1.00 86.56 62 ALA A C 1
ATOM 496 O O . ALA A 1 62 ? 0.126 -1.664 30.077 1.00 86.56 62 ALA A O 1
ATOM 497 N N . GLY A 1 63 ? 1.622 -0.021 29.652 1.00 89.94 63 GLY A N 1
ATOM 498 C CA . GLY A 1 63 ? 0.694 1.094 29.459 1.00 89.94 63 GLY A CA 1
ATOM 499 C C . GLY A 1 63 ? 0.006 1.575 30.739 1.00 89.94 63 GLY A C 1
ATOM 500 O O . GLY A 1 63 ? -1.045 2.201 30.649 1.00 89.94 63 GLY A O 1
ATOM 501 N N . MET A 1 64 ? 0.544 1.240 31.916 1.00 91.19 64 MET A N 1
ATOM 502 C CA . MET A 1 64 ? -0.059 1.516 33.229 1.00 91.19 64 MET A CA 1
ATOM 503 C C . MET A 1 64 ? 0.672 2.648 33.961 1.00 91.19 64 MET A C 1
ATOM 505 O O . MET A 1 64 ? 1.886 2.766 33.797 1.00 91.19 64 MET A O 1
ATOM 509 N N . PRO A 1 65 ? -0.022 3.481 34.765 1.00 89.94 65 PRO A N 1
ATOM 510 C CA . PRO A 1 65 ? 0.622 4.504 35.592 1.00 89.94 65 PRO A CA 1
ATOM 511 C C . PRO A 1 65 ? 1.722 3.910 36.480 1.00 89.94 65 PRO A C 1
ATOM 513 O O . PRO A 1 65 ? 1.568 2.807 37.005 1.00 89.94 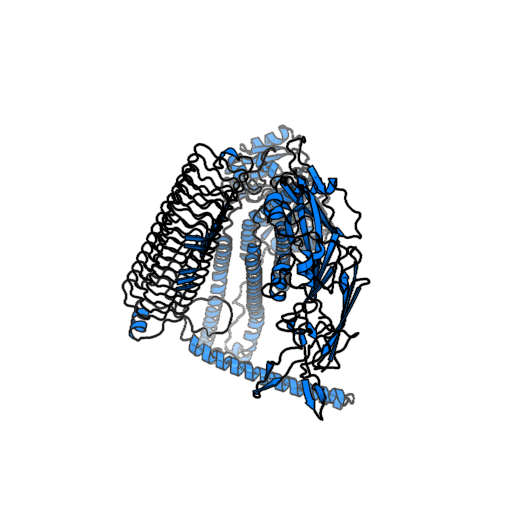65 PRO A O 1
ATOM 516 N N . LYS A 1 66 ? 2.819 4.661 36.623 1.00 92.50 66 LYS A N 1
ATOM 517 C CA . LYS A 1 66 ? 3.958 4.350 37.494 1.00 92.50 66 LYS A CA 1
ATOM 518 C C . LYS A 1 66 ? 4.048 5.395 38.601 1.00 92.50 66 LYS A C 1
ATOM 520 O O . LYS A 1 66 ? 3.703 6.556 38.380 1.00 92.50 66 LYS A O 1
ATOM 525 N N . GLU A 1 67 ? 4.512 4.972 39.772 1.00 89.94 67 GLU A N 1
ATOM 526 C CA . GLU A 1 67 ? 4.659 5.844 40.947 1.00 89.94 67 GLU A CA 1
ATOM 527 C C . GLU A 1 67 ? 5.931 6.694 40.882 1.00 89.94 67 GLU A C 1
ATOM 529 O O . GLU A 1 67 ? 5.979 7.780 41.452 1.00 89.94 67 GLU A O 1
ATOM 534 N N . ARG A 1 68 ? 6.959 6.214 40.172 1.00 93.25 68 ARG A N 1
ATOM 535 C CA . ARG A 1 68 ? 8.279 6.852 40.082 1.00 93.25 68 ARG A CA 1
ATOM 536 C C . ARG A 1 68 ? 8.828 6.801 38.660 1.00 93.25 68 ARG A C 1
ATOM 538 O O . ARG A 1 68 ? 8.451 5.915 37.889 1.00 93.25 68 ARG A O 1
ATOM 545 N N . GLY A 1 69 ? 9.720 7.731 38.317 1.00 94.94 69 GLY A N 1
ATOM 546 C CA . GLY A 1 69 ? 10.497 7.657 37.082 1.00 94.94 69 GLY A CA 1
ATOM 547 C C . GLY A 1 69 ? 11.496 6.498 37.121 1.00 94.94 69 GLY A C 1
ATOM 548 O O . GLY A 1 69 ? 12.073 6.218 38.168 1.00 94.94 69 GLY A O 1
ATOM 549 N N . GLU A 1 70 ? 11.721 5.825 35.996 1.00 96.75 70 GLU A N 1
ATOM 550 C CA . GLU A 1 70 ? 12.745 4.779 35.876 1.00 96.75 70 GLU A CA 1
ATOM 551 C C . GLU A 1 70 ? 13.519 4.877 34.561 1.00 96.75 70 GLU A C 1
ATOM 553 O O . GLU A 1 70 ? 12.980 5.325 33.545 1.00 96.75 70 GLU A O 1
ATOM 558 N N . PHE A 1 71 ? 14.764 4.405 34.543 1.00 97.44 71 PHE A N 1
ATOM 559 C CA . PHE A 1 71 ? 15.463 4.154 33.284 1.00 97.44 71 PHE A CA 1
ATOM 560 C C . PHE A 1 71 ? 15.817 2.679 33.124 1.00 97.44 71 PHE A C 1
ATOM 562 O O . PHE A 1 71 ? 16.092 1.981 34.095 1.00 97.44 71 PHE A O 1
ATOM 569 N N . LEU A 1 72 ? 15.809 2.215 31.879 1.00 96.38 72 LEU A N 1
ATOM 570 C CA . LEU A 1 72 ? 16.077 0.841 31.472 1.00 96.38 72 LEU A CA 1
ATOM 571 C C . LEU A 1 72 ? 17.084 0.853 30.330 1.00 96.38 72 LEU A C 1
ATOM 573 O O . LEU A 1 72 ? 17.027 1.718 29.449 1.00 96.38 72 LEU A O 1
ATOM 577 N N . VAL A 1 73 ? 17.986 -0.125 30.313 1.00 96.19 73 VAL A N 1
ATOM 578 C CA . VAL A 1 73 ? 18.991 -0.242 29.253 1.00 96.19 73 VAL A CA 1
ATOM 579 C C . VAL A 1 73 ? 19.009 -1.663 28.724 1.00 96.19 73 VAL A C 1
ATOM 581 O O . VAL A 1 73 ? 19.208 -2.616 29.475 1.00 96.19 73 VAL A O 1
ATOM 584 N N . LEU A 1 74 ? 18.853 -1.794 27.408 1.00 93.88 74 LEU A N 1
ATOM 585 C CA . LEU A 1 74 ? 19.144 -3.031 26.695 1.00 93.88 74 LEU A CA 1
ATOM 586 C C . LEU A 1 74 ? 20.320 -2.803 25.762 1.00 93.88 74 LEU A C 1
ATOM 588 O O . LEU A 1 74 ? 20.303 -1.931 24.893 1.00 93.88 74 LEU A O 1
ATOM 592 N N . GLY A 1 75 ? 21.361 -3.598 25.958 1.00 93.00 75 GLY A N 1
ATOM 593 C CA . GLY A 1 75 ? 22.570 -3.506 25.168 1.00 93.00 75 GLY A CA 1
ATOM 594 C C . GLY A 1 75 ? 23.623 -4.491 25.633 1.00 93.00 75 GLY A C 1
ATOM 595 O O . GLY A 1 75 ? 23.367 -5.429 26.392 1.00 93.00 75 GLY A O 1
ATOM 596 N N . LYS A 1 76 ? 24.837 -4.252 25.161 1.00 95.50 76 LYS A N 1
ATOM 597 C CA . LYS A 1 76 ? 26.003 -5.076 25.444 1.00 95.50 76 LYS A CA 1
ATOM 598 C C . LYS A 1 76 ? 27.135 -4.174 25.894 1.00 95.50 76 LYS A C 1
ATOM 600 O O . LYS A 1 76 ? 27.168 -2.997 25.548 1.00 95.50 76 LYS A O 1
ATOM 605 N N . CYS A 1 77 ? 28.078 -4.737 26.625 1.00 96.38 77 CYS A N 1
ATOM 606 C CA . CYS A 1 77 ? 29.394 -4.142 26.760 1.00 96.38 77 CYS A CA 1
ATOM 607 C C . CYS A 1 77 ? 30.238 -4.480 25.540 1.00 96.38 77 CYS A C 1
ATOM 609 O O . CYS A 1 77 ? 30.210 -5.624 25.092 1.00 96.38 77 CYS A O 1
ATOM 611 N N . PHE A 1 78 ? 31.009 -3.514 25.050 1.00 95.12 78 PHE A N 1
ATOM 612 C CA . PHE A 1 78 ? 31.940 -3.674 23.940 1.00 95.12 78 PHE A CA 1
ATOM 613 C C . PHE A 1 78 ? 33.355 -3.296 24.376 1.00 95.12 78 PHE A C 1
ATOM 615 O O . PHE A 1 78 ? 33.585 -2.217 24.926 1.00 95.12 78 PHE A O 1
ATOM 622 N N . ALA A 1 79 ? 34.326 -4.157 24.071 1.00 89.56 79 ALA A N 1
ATOM 623 C CA . ALA A 1 79 ? 35.731 -3.771 24.092 1.00 89.56 79 ALA A CA 1
ATOM 624 C C . ALA A 1 79 ? 36.008 -2.721 22.999 1.00 89.56 79 ALA A C 1
ATOM 626 O O . ALA A 1 79 ? 35.311 -2.662 21.984 1.00 89.56 79 ALA A O 1
ATOM 627 N N . SER A 1 80 ? 37.055 -1.908 23.176 1.00 80.44 80 SER A N 1
ATOM 628 C CA . SER A 1 80 ? 37.516 -0.977 22.137 1.00 80.44 80 SER A CA 1
ATOM 629 C C . SER A 1 80 ? 37.723 -1.707 20.802 1.00 80.44 80 SER A C 1
ATOM 631 O O . SER A 1 80 ? 38.269 -2.814 20.780 1.00 80.44 80 SER A O 1
ATOM 633 N N . ARG A 1 81 ? 37.285 -1.108 19.689 1.00 78.62 81 ARG A N 1
ATOM 634 C CA . ARG A 1 81 ? 37.290 -1.750 18.365 1.00 78.62 81 ARG A CA 1
ATOM 635 C C . ARG A 1 81 ? 38.645 -2.387 18.032 1.00 78.62 81 ARG A C 1
ATOM 637 O O . ARG A 1 81 ? 39.684 -1.744 18.126 1.00 78.62 81 ARG A O 1
ATOM 644 N N . GLY A 1 82 ? 38.618 -3.662 17.639 1.00 74.31 82 GLY A N 1
ATOM 645 C CA . GLY A 1 82 ? 39.818 -4.439 17.305 1.00 74.31 82 GLY A CA 1
ATOM 646 C C . GLY A 1 82 ? 40.583 -5.008 18.507 1.00 74.31 82 GLY A C 1
ATOM 647 O O . GLY A 1 82 ? 41.585 -5.688 18.310 1.00 74.31 82 GLY A O 1
ATOM 648 N N . THR A 1 83 ? 40.115 -4.783 19.738 1.00 83.56 83 THR A N 1
ATOM 649 C CA . THR A 1 83 ? 40.717 -5.343 20.958 1.00 83.56 83 THR A CA 1
ATOM 650 C C . THR A 1 83 ? 39.810 -6.396 21.591 1.00 83.56 83 THR A C 1
ATOM 652 O O . THR A 1 83 ? 38.592 -6.371 21.416 1.00 83.56 83 THR A O 1
ATOM 655 N N . ARG A 1 84 ? 40.401 -7.324 22.347 1.00 89.12 84 ARG A N 1
ATOM 656 C CA . ARG A 1 84 ? 39.681 -8.180 23.298 1.00 89.12 84 ARG A CA 1
ATOM 657 C C . ARG A 1 84 ? 40.186 -7.855 24.695 1.00 89.12 84 ARG A C 1
ATOM 659 O O . ARG A 1 84 ? 41.383 -7.633 24.866 1.00 89.12 84 ARG A O 1
ATOM 666 N N . ARG A 1 85 ? 39.294 -7.821 25.681 1.00 90.38 85 ARG A N 1
ATOM 667 C CA . ARG A 1 85 ? 39.649 -7.582 27.088 1.00 90.38 85 ARG A CA 1
ATOM 668 C C . ARG A 1 85 ? 39.113 -8.712 27.949 1.00 90.38 85 ARG A C 1
ATOM 670 O O . ARG A 1 85 ? 38.152 -9.370 27.572 1.00 90.38 85 ARG A O 1
ATOM 677 N N . THR A 1 86 ? 39.754 -8.962 29.080 1.00 92.69 86 THR A N 1
ATOM 678 C CA . THR A 1 86 ? 39.302 -9.959 30.061 1.00 92.69 86 THR A CA 1
ATOM 679 C C . THR A 1 86 ? 38.298 -9.358 31.047 1.00 92.69 86 THR A C 1
ATOM 681 O O . THR A 1 86 ? 37.446 -10.077 31.567 1.00 92.69 86 THR A O 1
ATOM 684 N N . SER A 1 87 ? 38.328 -8.036 31.241 1.00 94.00 87 SER A N 1
ATOM 685 C CA . SER A 1 87 ? 37.334 -7.278 32.001 1.00 94.00 87 SER A CA 1
ATOM 686 C C . SER A 1 87 ? 37.052 -5.895 31.399 1.00 94.00 87 SER A C 1
ATOM 688 O O . SER A 1 87 ? 37.847 -5.351 30.624 1.00 94.00 87 SER A O 1
ATOM 690 N N . SER A 1 88 ? 35.890 -5.331 31.730 1.00 95.19 88 SER A N 1
ATOM 691 C CA . SER A 1 88 ? 35.506 -3.956 31.403 1.00 95.19 88 SER A CA 1
ATOM 692 C C . SER A 1 88 ? 34.462 -3.438 32.392 1.00 95.19 88 SER A C 1
ATOM 694 O O . SER A 1 88 ? 33.707 -4.221 32.952 1.00 95.19 88 SER A O 1
ATOM 696 N N . GLU A 1 89 ? 34.395 -2.128 32.600 1.00 95.56 89 GLU A N 1
ATOM 697 C CA . GLU A 1 89 ? 33.315 -1.488 33.358 1.00 95.56 89 GLU A CA 1
ATOM 698 C C . GLU A 1 89 ? 32.325 -0.864 32.374 1.00 95.56 89 GLU A C 1
ATOM 700 O O . GLU A 1 89 ? 32.738 -0.196 31.424 1.00 95.56 89 GLU A O 1
ATOM 705 N N . VAL A 1 90 ? 31.026 -1.049 32.598 1.00 97.25 90 VAL A N 1
ATOM 706 C CA . VAL A 1 90 ? 29.993 -0.227 31.954 1.00 97.25 90 VAL A CA 1
ATOM 707 C C . VAL A 1 90 ? 29.382 0.704 32.987 1.00 97.25 90 VAL A C 1
ATOM 709 O O . VAL A 1 90 ? 29.130 0.304 34.126 1.00 97.25 90 VAL A O 1
ATOM 712 N N . SER A 1 91 ? 29.118 1.941 32.579 1.00 97.44 91 SER A N 1
ATOM 713 C CA . SER A 1 91 ? 28.382 2.897 33.397 1.00 97.44 91 SER A CA 1
ATOM 714 C C . SER A 1 91 ? 27.302 3.589 32.582 1.00 97.44 91 SER A C 1
ATOM 716 O O . SER A 1 91 ? 27.489 3.894 31.401 1.00 97.44 91 SER A O 1
ATOM 718 N N . VAL A 1 92 ? 26.153 3.804 33.217 1.00 98.06 92 VAL A N 1
ATOM 719 C CA . VAL A 1 92 ? 25.047 4.582 32.666 1.00 98.06 92 VAL A CA 1
ATOM 720 C C . VAL A 1 92 ? 24.609 5.583 33.720 1.00 98.06 92 VAL A C 1
ATOM 722 O O . VAL A 1 92 ? 24.184 5.201 34.810 1.00 98.06 92 VAL A O 1
ATOM 725 N N . ARG A 1 93 ? 24.718 6.864 33.380 1.00 97.81 93 ARG A N 1
ATOM 726 C CA . ARG A 1 93 ? 24.288 7.989 34.203 1.00 97.81 93 ARG A CA 1
ATOM 727 C C . ARG A 1 93 ? 23.138 8.703 33.511 1.00 97.81 93 ARG A C 1
ATOM 729 O O . ARG A 1 93 ? 23.266 9.074 32.347 1.00 97.81 93 ARG A O 1
ATOM 736 N N . VAL A 1 94 ? 22.035 8.898 34.224 1.00 97.00 94 VAL A N 1
ATOM 737 C CA . VAL A 1 94 ? 20.863 9.650 33.760 1.00 97.00 94 VAL A CA 1
ATOM 738 C C . VAL A 1 94 ? 20.490 10.650 34.850 1.00 97.00 94 VAL A C 1
ATOM 740 O O . VAL A 1 94 ? 20.004 10.276 35.917 1.00 97.00 94 VAL A O 1
ATOM 743 N N . GLY A 1 95 ? 20.747 11.934 34.601 1.00 93.06 95 GLY A N 1
ATOM 744 C CA . GLY A 1 95 ? 20.584 12.980 35.609 1.00 93.06 95 GLY A CA 1
ATOM 745 C C . GLY A 1 95 ? 21.475 12.728 36.831 1.00 93.06 95 GLY A C 1
ATOM 746 O O . GLY A 1 95 ? 22.701 12.704 36.713 1.00 93.06 95 GLY A O 1
ATOM 747 N N . SER A 1 96 ? 20.854 12.560 38.002 1.00 89.69 96 SER A N 1
ATOM 748 C CA . SER A 1 96 ? 21.535 12.275 39.274 1.00 89.69 96 SER A CA 1
ATOM 749 C C . SER A 1 96 ? 21.754 10.785 39.554 1.00 89.69 96 SER A C 1
ATOM 751 O O . SER A 1 96 ? 22.495 10.459 40.479 1.00 89.69 96 SER A O 1
ATOM 753 N N . LEU A 1 97 ? 21.127 9.885 38.790 1.00 94.19 97 LEU A N 1
ATOM 754 C CA . LEU A 1 97 ? 21.290 8.444 38.965 1.00 94.19 97 LEU A CA 1
ATOM 755 C C . LEU A 1 97 ? 22.469 7.938 38.142 1.00 94.19 97 LEU A C 1
ATOM 757 O O . LEU A 1 97 ? 22.613 8.293 36.972 1.00 94.19 97 LEU A O 1
ATOM 761 N N . GLU A 1 98 ? 23.276 7.061 38.731 1.00 95.25 98 GLU A N 1
ATOM 762 C CA . GLU A 1 98 ? 24.358 6.362 38.047 1.00 95.25 98 GLU A CA 1
ATOM 763 C C . GLU A 1 98 ? 24.364 4.888 38.449 1.00 95.25 98 GLU A C 1
ATOM 765 O O . GLU A 1 98 ? 24.395 4.553 39.633 1.00 95.25 98 GLU A O 1
ATOM 770 N N . LYS A 1 99 ? 24.392 4.006 37.449 1.00 95.69 99 LYS A N 1
ATOM 771 C CA . LYS A 1 99 ? 24.593 2.571 37.637 1.00 95.69 99 LYS A CA 1
ATOM 772 C C . LYS A 1 99 ? 25.904 2.155 36.986 1.00 95.69 99 LYS A C 1
ATOM 774 O O . LYS A 1 99 ? 26.141 2.449 35.813 1.00 95.69 99 LYS A O 1
ATOM 779 N N . ARG A 1 100 ? 26.738 1.443 37.746 1.00 97.31 100 ARG A N 1
ATOM 780 C CA . ARG A 1 100 ? 28.005 0.859 37.288 1.00 97.31 100 ARG A CA 1
ATOM 781 C C . ARG A 1 100 ? 27.961 -0.653 37.437 1.00 97.31 100 ARG A C 1
ATOM 783 O O . ARG A 1 100 ? 27.475 -1.154 38.448 1.00 97.31 100 ARG A O 1
ATOM 790 N N . LEU A 1 101 ? 28.466 -1.364 36.437 1.00 97.31 101 LEU A N 1
ATOM 791 C CA . LEU A 1 101 ? 28.583 -2.820 36.436 1.00 97.31 101 LEU A CA 1
ATOM 792 C C . LEU A 1 101 ? 29.992 -3.201 35.988 1.00 97.31 101 LEU A C 1
ATOM 794 O O . LEU A 1 101 ? 30.490 -2.674 34.989 1.00 97.31 101 LEU A O 1
ATOM 798 N N . LEU A 1 102 ? 30.613 -4.138 36.703 1.00 96.94 102 LEU A N 1
ATOM 799 C CA . LEU A 1 102 ? 31.898 -4.701 36.318 1.00 96.94 102 LEU A CA 1
ATOM 800 C C . LEU A 1 102 ? 31.673 -6.008 35.568 1.00 96.94 102 LEU A C 1
ATOM 802 O O . LEU A 1 102 ? 30.950 -6.893 36.027 1.00 96.94 102 LEU A O 1
ATOM 806 N N . LEU A 1 103 ? 32.272 -6.105 34.389 1.00 96.56 103 LEU A N 1
ATOM 807 C CA . LEU A 1 103 ? 32.087 -7.217 33.481 1.00 96.56 103 LEU A CA 1
ATOM 808 C C . LEU A 1 103 ? 33.373 -8.001 33.325 1.00 96.56 103 LEU A C 1
ATOM 810 O O . LEU A 1 103 ? 34.431 -7.436 33.055 1.00 96.56 103 LEU A O 1
ATOM 814 N N . PHE A 1 104 ? 33.249 -9.315 33.408 1.00 96.19 104 PHE A N 1
ATOM 815 C CA . PHE A 1 104 ? 34.341 -10.254 33.225 1.00 96.19 104 PHE A CA 1
ATOM 816 C C . PHE A 1 104 ? 34.013 -11.242 32.119 1.00 96.19 104 PHE A C 1
ATOM 818 O O . PHE A 1 104 ? 32.866 -11.659 31.957 1.00 96.19 104 PHE A O 1
ATOM 825 N N . GLY A 1 105 ? 35.042 -11.688 31.406 1.00 95.06 105 GLY A N 1
ATOM 826 C CA . GLY A 1 105 ? 34.957 -12.869 30.560 1.00 95.06 105 GLY A CA 1
ATOM 827 C C . GLY A 1 105 ? 34.494 -14.115 31.311 1.00 95.06 105 GLY A C 1
ATOM 828 O O . GLY A 1 105 ? 34.414 -14.131 32.539 1.00 95.06 105 GLY A O 1
ATOM 829 N N . ASN A 1 106 ? 34.203 -15.186 30.574 1.00 94.44 106 ASN A N 1
ATOM 830 C CA . ASN A 1 106 ? 33.796 -16.450 31.189 1.00 94.44 106 ASN A CA 1
ATOM 831 C C . ASN A 1 106 ? 34.868 -16.940 32.174 1.00 94.44 106 ASN A C 1
ATOM 833 O O . ASN A 1 106 ? 36.048 -17.015 31.817 1.00 94.44 106 ASN A O 1
ATOM 837 N N . ARG A 1 107 ? 34.424 -17.253 33.397 1.00 93.81 107 ARG A N 1
ATOM 838 C CA . ARG A 1 107 ? 35.219 -17.761 34.520 1.00 93.81 107 ARG A CA 1
ATOM 839 C C . ARG A 1 107 ? 34.506 -18.944 35.162 1.00 93.81 107 ARG A C 1
ATOM 841 O O . ARG A 1 107 ? 33.275 -18.986 35.164 1.00 93.81 107 ARG A O 1
ATOM 848 N N . TYR A 1 108 ? 35.268 -19.860 35.746 1.00 92.12 108 TYR A N 1
ATOM 849 C CA . TYR A 1 108 ? 34.741 -21.074 36.367 1.00 92.12 108 TYR A CA 1
ATOM 850 C C . TYR A 1 108 ? 35.451 -21.375 37.683 1.00 92.12 108 TYR A C 1
ATOM 852 O O . TYR A 1 108 ? 36.658 -21.160 37.787 1.00 92.12 108 TYR A O 1
ATOM 860 N N . TRP A 1 109 ? 34.721 -21.911 38.660 1.00 89.19 109 TRP A N 1
ATOM 861 C CA . TRP A 1 109 ? 35.309 -22.464 39.882 1.00 89.19 109 TRP A CA 1
ATOM 862 C C . TRP A 1 109 ? 36.062 -23.771 39.591 1.00 89.19 109 TRP A C 1
ATOM 864 O O . TRP A 1 109 ? 35.566 -24.629 38.861 1.00 89.19 109 TRP A O 1
ATOM 874 N N . MET A 1 110 ? 37.242 -23.928 40.190 1.00 83.56 110 MET A N 1
ATOM 875 C CA . MET A 1 110 ? 38.129 -25.091 40.108 1.00 83.56 110 MET A CA 1
ATOM 876 C C . MET A 1 110 ? 38.673 -25.455 41.498 1.00 83.56 110 MET A C 1
ATOM 878 O O . MET A 1 110 ? 38.763 -24.611 42.390 1.00 83.56 110 MET A O 1
ATOM 882 N N . GLU A 1 111 ? 39.070 -26.712 41.685 1.00 73.81 111 GLU A N 1
ATOM 883 C CA . GLU A 1 111 ? 39.776 -27.150 42.895 1.00 73.81 111 GLU A CA 1
ATOM 884 C C . GLU A 1 111 ? 41.290 -26.958 42.725 1.00 73.81 111 GLU A C 1
ATOM 886 O O . GLU A 1 111 ? 41.874 -27.439 41.754 1.00 73.81 111 GLU A O 1
ATOM 891 N N . GLY A 1 112 ? 41.930 -26.248 43.661 1.00 59.53 112 GLY A N 1
ATOM 892 C CA . GLY A 1 112 ? 43.372 -25.998 43.651 1.00 59.53 112 GLY A CA 1
ATOM 893 C C . GLY A 1 112 ? 43.953 -25.912 45.065 1.00 59.53 112 GLY A C 1
ATOM 894 O O . GLY A 1 112 ? 43.569 -25.054 45.852 1.00 59.53 112 GLY A O 1
ATOM 895 N N . GLY A 1 113 ? 44.895 -26.803 45.401 1.00 53.09 113 GLY A N 1
ATOM 896 C CA . GLY A 1 113 ? 45.675 -26.725 46.648 1.00 53.09 113 GLY A CA 1
ATOM 897 C C . GLY A 1 113 ? 44.864 -26.801 47.951 1.00 53.09 113 GLY A C 1
ATOM 898 O O . GLY A 1 113 ? 45.226 -26.145 48.920 1.00 53.09 113 GLY A O 1
ATOM 899 N N . GLY A 1 114 ? 43.759 -27.557 47.978 1.00 59.53 114 GLY A N 1
ATOM 900 C CA . GLY A 1 114 ? 42.877 -27.673 49.153 1.00 59.53 114 GLY A CA 1
ATOM 901 C C . GLY A 1 114 ? 41.824 -26.563 49.289 1.00 59.53 114 GLY A C 1
ATOM 902 O O . GLY A 1 114 ? 40.997 -26.636 50.193 1.00 59.53 114 GLY A O 1
ATOM 903 N N . SER A 1 115 ? 41.804 -25.590 48.368 1.00 66.56 115 SER A N 1
ATOM 904 C CA . SER A 1 115 ? 40.834 -24.488 48.313 1.00 66.56 115 SER A CA 1
ATOM 905 C C . SER A 1 115 ? 40.166 -24.401 46.934 1.00 66.56 115 SER A C 1
ATOM 907 O O . SER A 1 115 ? 40.707 -24.856 45.924 1.00 66.56 115 SER A O 1
ATOM 909 N N . ARG A 1 116 ? 38.966 -23.812 46.862 1.00 74.81 116 ARG A N 1
ATOM 910 C CA . ARG A 1 116 ? 38.308 -23.502 45.580 1.00 74.81 116 ARG A CA 1
ATOM 911 C C . ARG A 1 116 ? 38.807 -22.154 45.062 1.00 74.81 116 ARG A C 1
ATOM 913 O O . ARG A 1 116 ? 38.646 -21.142 45.735 1.00 74.81 116 ARG A O 1
ATOM 920 N N . VAL A 1 117 ? 39.384 -22.147 43.865 1.00 82.56 117 VAL A N 1
ATOM 921 C CA . VAL A 1 117 ? 39.868 -20.954 43.147 1.00 82.56 117 VAL A CA 1
ATOM 922 C C . VAL A 1 117 ? 39.135 -20.840 41.811 1.00 82.56 117 VAL A C 1
ATOM 924 O O . VAL A 1 117 ? 38.618 -21.839 41.322 1.00 82.56 117 VAL A O 1
ATOM 927 N N . PHE A 1 118 ? 39.047 -19.659 41.201 1.00 87.19 118 PHE A N 1
ATOM 928 C CA . PHE A 1 118 ? 38.414 -19.503 39.884 1.00 87.19 118 PHE A CA 1
ATOM 929 C C . PHE A 1 118 ? 39.436 -19.198 38.783 1.00 87.19 118 PHE A C 1
ATOM 931 O O . PHE A 1 118 ? 40.513 -18.674 39.048 1.00 87.19 118 PHE A O 1
ATOM 938 N N . THR A 1 119 ? 39.107 -19.563 37.543 1.00 89.50 119 THR A N 1
ATOM 939 C CA . THR A 1 119 ? 39.955 -19.324 36.361 1.00 89.50 119 THR A CA 1
ATOM 940 C C . THR A 1 119 ? 40.125 -17.835 36.062 1.00 89.50 119 THR A C 1
ATOM 942 O O . THR A 1 119 ? 39.205 -17.049 36.300 1.00 89.50 119 THR A O 1
ATOM 945 N N . ASP A 1 120 ? 41.216 -17.469 35.385 1.00 89.69 120 ASP A N 1
ATOM 946 C CA . ASP A 1 120 ? 41.321 -16.152 34.753 1.00 89.69 120 ASP A CA 1
ATOM 947 C C . ASP A 1 120 ? 40.159 -15.915 33.764 1.00 89.69 120 ASP A C 1
ATOM 949 O O . ASP A 1 120 ? 39.712 -16.853 33.088 1.00 89.69 120 ASP A O 1
ATOM 953 N N . PRO A 1 121 ? 39.631 -14.680 33.661 1.00 93.50 121 PRO A N 1
ATOM 954 C CA . PRO A 1 121 ? 38.553 -14.385 32.732 1.00 93.50 121 PRO A CA 1
ATOM 955 C C . PRO A 1 121 ? 38.997 -14.510 31.275 1.00 93.50 121 PRO A C 1
ATOM 957 O O . PRO A 1 121 ? 39.994 -13.927 30.851 1.00 93.50 121 PRO A O 1
ATOM 960 N N . SER A 1 122 ? 38.197 -15.215 30.474 1.00 93.62 122 SER A N 1
ATOM 961 C CA . SER A 1 122 ? 38.452 -15.363 29.036 1.00 93.62 122 SER A CA 1
ATOM 962 C C . SER A 1 122 ? 38.335 -14.022 28.283 1.00 93.62 122 SER A C 1
ATOM 964 O O . SER A 1 122 ? 37.384 -13.281 28.524 1.00 93.62 122 SER A O 1
ATOM 966 N N . PRO A 1 123 ? 39.215 -13.690 27.319 1.00 95.19 123 PRO A N 1
ATOM 967 C CA . PRO A 1 123 ? 39.076 -12.457 26.544 1.00 95.19 123 PRO A CA 1
ATOM 968 C C . PRO A 1 123 ? 37.762 -12.405 25.748 1.00 95.19 123 PRO A C 1
ATOM 970 O O . PRO A 1 123 ? 37.438 -13.342 25.017 1.00 95.19 123 PRO A O 1
ATOM 973 N N . PHE A 1 124 ? 37.046 -11.282 25.816 1.00 95.75 124 PHE A N 1
ATOM 974 C CA . PHE A 1 124 ? 35.803 -11.038 25.084 1.00 95.75 124 PHE A CA 1
ATOM 975 C C . PHE A 1 124 ? 35.888 -9.777 24.214 1.00 95.75 124 PHE A C 1
ATOM 977 O O . PHE A 1 124 ? 36.664 -8.858 24.485 1.00 95.75 124 PHE A O 1
ATOM 984 N N . ALA A 1 125 ? 35.086 -9.757 23.147 1.00 93.50 125 ALA A N 1
ATOM 985 C CA . ALA A 1 125 ? 34.844 -8.568 22.325 1.00 93.50 125 ALA A CA 1
ATOM 986 C C . ALA A 1 125 ? 33.551 -7.856 22.750 1.00 93.50 125 ALA A C 1
ATOM 988 O O . ALA A 1 125 ? 33.526 -6.632 22.833 1.00 93.50 125 ALA A O 1
ATOM 989 N N . GLU A 1 126 ? 32.510 -8.626 23.078 1.00 95.06 126 GLU A N 1
ATOM 990 C CA . GLU A 1 126 ? 31.251 -8.118 23.613 1.00 95.06 126 GLU A CA 1
ATOM 991 C C . GLU A 1 126 ? 30.650 -9.069 24.660 1.00 95.06 126 GLU A C 1
ATOM 993 O O . GLU A 1 126 ? 30.870 -10.280 24.592 1.00 95.06 126 GLU A O 1
ATOM 998 N N . ILE A 1 127 ? 29.900 -8.523 25.623 1.00 95.94 127 ILE A N 1
ATOM 999 C CA . ILE A 1 127 ? 29.114 -9.282 26.615 1.00 95.94 127 ILE A CA 1
ATOM 1000 C C . ILE A 1 127 ? 27.708 -8.668 26.709 1.00 95.94 127 ILE A C 1
ATOM 1002 O O . ILE A 1 127 ? 27.592 -7.494 27.070 1.00 95.94 127 ILE A O 1
ATOM 1006 N N . PRO A 1 128 ? 26.633 -9.428 26.428 1.00 94.69 128 PRO A N 1
ATOM 1007 C CA . PRO A 1 128 ? 25.261 -8.959 26.624 1.00 94.69 128 PRO A CA 1
ATOM 1008 C C . PRO A 1 128 ? 24.934 -8.650 28.090 1.00 94.69 128 PRO A C 1
ATOM 1010 O O . PRO A 1 128 ? 25.234 -9.452 28.976 1.00 94.69 128 PRO A O 1
ATOM 1013 N N . LEU A 1 129 ? 24.264 -7.523 28.347 1.00 94.00 129 LEU A N 1
ATOM 1014 C CA . LEU A 1 129 ? 23.815 -7.120 29.686 1.00 94.00 129 LEU A CA 1
ATOM 1015 C C . LEU A 1 129 ? 22.435 -7.703 30.009 1.00 94.00 129 LEU A C 1
ATOM 1017 O O . LEU A 1 129 ? 21.461 -6.976 30.195 1.00 94.00 129 LEU A O 1
ATOM 1021 N N . LEU A 1 130 ? 22.358 -9.030 30.028 1.00 92.12 130 LEU A N 1
ATOM 1022 C CA . LEU A 1 130 ? 21.134 -9.775 30.310 1.00 92.12 130 LEU A CA 1
ATOM 1023 C C . LEU A 1 130 ? 21.232 -10.509 31.654 1.00 92.12 130 LEU A C 1
ATOM 1025 O O . LEU A 1 130 ? 22.331 -10.770 32.153 1.00 92.12 130 LEU A O 1
ATOM 1029 N N . TRP A 1 131 ? 20.084 -10.859 32.236 1.00 93.06 131 TRP A N 1
ATOM 1030 C CA . TRP A 1 131 ? 20.010 -11.483 33.560 1.00 93.06 131 TRP A CA 1
ATOM 1031 C C . TRP A 1 131 ? 20.689 -12.858 33.638 1.00 93.06 131 TRP A C 1
ATOM 1033 O O . TRP A 1 131 ? 21.198 -13.221 34.699 1.00 93.06 131 TRP A O 1
ATOM 1043 N N . GLU A 1 132 ? 20.795 -13.580 32.519 1.00 93.69 132 GLU A N 1
ATOM 1044 C CA . GLU A 1 132 ? 21.519 -14.854 32.390 1.00 93.69 132 GLU A CA 1
ATOM 1045 C C . GLU A 1 132 ? 23.025 -14.704 32.645 1.00 93.69 132 GLU A C 1
ATOM 1047 O O . GLU A 1 132 ? 23.722 -15.664 32.981 1.00 93.69 132 GLU A O 1
ATOM 1052 N N . ASN A 1 133 ? 23.548 -13.485 32.491 1.00 95.44 133 ASN A N 1
ATOM 1053 C CA . ASN A 1 133 ? 24.945 -13.161 32.744 1.00 95.44 133 ASN A CA 1
ATOM 1054 C C . ASN A 1 133 ? 25.201 -12.632 34.162 1.00 95.44 133 ASN A C 1
ATOM 1056 O O . ASN A 1 133 ? 26.368 -12.509 34.541 1.00 95.44 133 ASN A O 1
ATOM 1060 N N . GLY A 1 134 ? 24.153 -12.360 34.944 1.00 95.19 134 GLY A N 1
ATOM 1061 C CA . GLY A 1 134 ? 24.242 -11.969 36.352 1.00 95.19 134 GLY A CA 1
ATOM 1062 C C . GLY A 1 134 ? 24.243 -13.159 37.315 1.00 95.19 134 GLY A C 1
ATOM 1063 O O . GLY A 1 134 ? 24.008 -14.307 36.923 1.00 95.19 134 GLY A O 1
ATOM 1064 N N . PHE A 1 135 ? 24.501 -12.877 38.597 1.00 95.38 135 PHE A N 1
ATOM 1065 C CA . PHE A 1 135 ? 24.487 -13.893 39.652 1.00 95.38 135 PHE A CA 1
ATOM 1066 C C . PHE A 1 135 ? 23.094 -14.526 39.797 1.00 95.38 135 PHE A C 1
ATOM 1068 O O . PHE A 1 135 ? 22.090 -13.811 39.831 1.00 95.38 135 PHE A O 1
ATOM 1075 N N . GLY A 1 136 ? 23.023 -15.855 39.881 1.00 94.38 136 GLY A N 1
ATOM 1076 C CA . GLY A 1 136 ? 21.774 -16.588 40.081 1.00 94.38 136 GLY A CA 1
ATOM 1077 C C . GLY A 1 136 ? 21.830 -18.044 39.619 1.00 94.38 136 GLY A C 1
ATOM 1078 O O . GLY A 1 136 ? 22.890 -18.676 39.590 1.00 94.38 136 GLY A O 1
ATOM 1079 N N . GLY A 1 137 ? 20.662 -18.580 39.267 1.00 90.94 137 GLY A N 1
ATOM 1080 C CA . GLY A 1 137 ? 20.497 -19.937 38.747 1.00 90.94 137 GLY A CA 1
ATOM 1081 C C . GLY A 1 137 ? 19.211 -20.607 39.222 1.00 90.94 137 GLY A C 1
ATOM 1082 O O . GLY A 1 137 ? 18.491 -20.084 40.070 1.00 90.94 137 GLY A O 1
ATOM 1083 N N . LYS A 1 138 ? 18.922 -21.796 38.685 1.00 85.81 138 LYS A N 1
ATOM 1084 C CA . LYS A 1 138 ? 17.699 -22.560 38.982 1.00 85.81 138 LYS A CA 1
ATOM 1085 C C . LYS A 1 138 ? 17.450 -22.676 40.498 1.00 85.81 138 LYS A C 1
ATOM 1087 O O . LYS A 1 138 ? 18.291 -23.177 41.230 1.00 85.81 138 LYS A O 1
ATOM 1092 N N . GLY A 1 139 ? 16.296 -22.234 40.991 1.00 82.25 139 GLY A N 1
ATOM 1093 C CA . GLY A 1 139 ? 15.985 -22.258 42.431 1.00 82.25 139 GLY A CA 1
ATOM 1094 C C . GLY A 1 139 ? 16.514 -21.065 43.241 1.00 82.25 139 GLY A C 1
ATOM 1095 O O . GLY A 1 139 ? 16.235 -20.984 44.431 1.00 82.25 139 GLY A O 1
ATOM 1096 N N . TYR A 1 140 ? 17.216 -20.113 42.618 1.00 91.62 140 TYR A N 1
ATOM 1097 C CA . TYR A 1 140 ? 17.480 -18.798 43.201 1.00 91.62 140 TYR A CA 1
ATOM 1098 C C . TYR A 1 140 ? 16.411 -17.809 42.736 1.00 91.62 140 TYR A C 1
ATOM 1100 O O . TYR A 1 140 ? 16.479 -17.268 41.634 1.00 91.62 140 TYR A O 1
ATOM 1108 N N . GLU A 1 141 ? 15.399 -17.587 43.572 1.00 90.06 141 GLU A N 1
ATOM 1109 C CA . GLU A 1 141 ? 14.156 -16.904 43.181 1.00 90.06 141 GLU A CA 1
ATOM 1110 C C . GLU A 1 141 ? 14.361 -15.481 42.645 1.00 90.06 141 GLU A C 1
ATOM 1112 O O . GLU A 1 141 ? 13.595 -15.023 41.803 1.00 90.06 141 GLU A O 1
ATOM 1117 N N . ARG A 1 142 ? 15.412 -14.785 43.097 1.00 90.69 142 ARG A N 1
ATOM 1118 C CA . ARG A 1 142 ? 15.693 -13.394 42.705 1.00 90.69 142 ARG A CA 1
ATOM 1119 C C . ARG A 1 142 ? 16.295 -13.254 41.306 1.00 90.69 142 ARG A C 1
ATOM 1121 O O . ARG A 1 142 ? 16.241 -12.161 40.753 1.00 90.69 142 ARG A O 1
ATOM 1128 N N . ASN A 1 143 ? 16.887 -14.315 40.759 1.00 94.50 143 ASN A N 1
ATOM 1129 C CA . ASN A 1 143 ? 17.350 -14.386 39.372 1.00 94.50 143 ASN A CA 1
ATOM 1130 C C . ASN A 1 143 ? 17.469 -15.866 38.945 1.00 94.50 143 ASN A C 1
ATOM 1132 O O . ASN A 1 143 ? 18.571 -16.430 38.930 1.00 94.50 143 ASN A O 1
ATOM 1136 N N . PRO A 1 144 ? 16.342 -16.528 38.626 1.00 92.06 144 PRO A N 1
ATOM 1137 C CA . PRO A 1 144 ? 16.314 -17.957 38.325 1.00 92.06 144 PRO A CA 1
ATOM 1138 C C . PRO A 1 144 ? 17.012 -18.323 37.009 1.00 92.06 144 PRO A C 1
ATOM 1140 O O . PRO A 1 144 ? 17.351 -19.490 36.811 1.00 92.06 144 PRO A O 1
ATOM 1143 N N . VAL A 1 145 ? 17.227 -17.348 36.119 1.00 92.25 145 VAL A N 1
ATOM 1144 C CA . VAL A 1 145 ? 17.872 -17.536 34.807 1.00 92.25 145 VAL A CA 1
ATOM 1145 C C . VAL A 1 145 ? 19.376 -17.243 34.823 1.00 92.25 145 VAL A C 1
ATOM 1147 O O . VAL A 1 145 ? 20.054 -17.531 33.842 1.00 92.25 145 VAL A O 1
ATOM 1150 N N . GLY A 1 146 ? 19.897 -16.685 35.923 1.00 93.06 146 GLY A N 1
ATOM 1151 C CA . GLY A 1 146 ? 21.308 -16.334 36.092 1.00 93.06 146 GLY A CA 1
ATOM 1152 C C . GLY A 1 146 ? 22.252 -17.531 36.228 1.00 93.06 146 GLY A C 1
ATOM 1153 O O . GLY A 1 146 ? 21.869 -18.694 36.081 1.00 93.06 146 GLY A O 1
ATOM 1154 N N . LYS A 1 147 ? 23.510 -17.241 36.567 1.00 92.25 147 LYS A N 1
ATOM 1155 C CA . LYS A 1 147 ? 24.562 -18.251 36.767 1.00 92.25 147 LYS A CA 1
ATOM 1156 C C . LYS A 1 147 ? 25.443 -17.940 37.977 1.00 92.25 147 LYS A C 1
ATOM 1158 O O . LYS A 1 147 ? 25.447 -16.817 38.468 1.00 92.25 147 LYS A O 1
ATOM 1163 N N . GLY A 1 148 ? 26.173 -18.934 38.481 1.00 89.44 148 GLY A N 1
ATOM 1164 C CA . GLY A 1 148 ? 26.949 -18.811 39.726 1.00 89.44 148 GLY A CA 1
ATOM 1165 C C . GLY A 1 148 ? 26.700 -19.919 40.745 1.00 89.44 148 GLY A C 1
ATOM 1166 O O . GLY A 1 148 ? 27.514 -20.096 41.644 1.00 89.44 148 GLY A O 1
ATOM 1167 N N . ILE A 1 149 ? 25.593 -20.662 40.614 1.00 89.44 149 ILE A N 1
ATOM 1168 C CA . ILE A 1 149 ? 25.161 -21.651 41.621 1.00 89.44 149 ILE A CA 1
ATOM 1169 C C . ILE A 1 149 ? 25.301 -23.092 41.120 1.00 89.44 149 ILE A C 1
ATOM 1171 O O . ILE A 1 149 ? 25.844 -23.940 41.823 1.00 89.44 149 ILE A O 1
ATOM 1175 N N . HIS A 1 150 ? 24.806 -23.382 39.914 1.00 88.12 150 HIS A N 1
ATOM 1176 C CA . HIS A 1 150 ? 24.720 -24.755 39.406 1.00 88.12 150 HIS A CA 1
ATOM 1177 C C . HIS A 1 150 ? 25.857 -25.086 38.442 1.00 88.12 150 HIS A C 1
ATOM 1179 O O . HIS A 1 150 ? 26.214 -24.237 37.620 1.00 88.12 150 HIS A O 1
ATOM 1185 N N . PRO A 1 151 ? 26.411 -26.309 38.502 1.00 87.56 151 PRO A N 1
ATOM 1186 C CA . PRO A 1 151 ? 27.442 -26.736 37.573 1.00 87.56 151 PRO A CA 1
ATOM 1187 C C . PRO A 1 151 ? 26.847 -26.986 36.183 1.00 87.56 151 PRO A C 1
ATOM 1189 O O . PRO A 1 151 ? 25.723 -27.476 36.052 1.00 87.56 151 PRO A O 1
ATOM 1192 N N . ILE A 1 152 ? 27.613 -26.657 35.143 1.00 85.75 152 ILE A N 1
ATOM 1193 C CA . ILE A 1 152 ? 27.253 -26.914 33.746 1.00 85.75 152 ILE A CA 1
ATOM 1194 C C . ILE A 1 152 ? 28.289 -27.842 33.096 1.00 85.75 152 ILE A C 1
ATOM 1196 O O . ILE A 1 152 ? 29.482 -27.739 33.407 1.00 85.75 152 ILE A O 1
ATOM 1200 N N . PRO A 1 153 ? 27.862 -28.741 32.191 1.00 84.75 153 PRO A N 1
ATOM 1201 C CA . PRO A 1 153 ? 28.779 -29.602 31.460 1.00 84.75 153 PRO A CA 1
ATOM 1202 C C . PRO A 1 153 ? 29.609 -28.785 30.459 1.00 84.75 153 PRO A C 1
ATOM 1204 O O . PRO A 1 153 ? 29.080 -27.970 29.702 1.00 84.75 153 PRO A O 1
ATOM 1207 N N . MET A 1 154 ? 30.912 -29.034 30.445 1.00 79.62 154 MET A N 1
ATOM 1208 C CA . MET A 1 154 ? 31.884 -28.491 29.504 1.00 79.62 154 MET A CA 1
ATOM 1209 C C . MET A 1 154 ? 32.068 -29.441 28.317 1.00 79.62 154 MET A C 1
ATOM 1211 O O . MET A 1 154 ? 31.817 -30.641 28.414 1.00 79.62 154 MET A O 1
ATOM 1215 N N . GLN A 1 155 ? 32.549 -28.913 27.187 1.00 76.50 155 GLN A N 1
ATOM 1216 C CA . GLN A 1 155 ? 32.825 -29.709 25.978 1.00 76.50 155 GLN A CA 1
ATOM 1217 C C . GLN A 1 155 ? 33.883 -30.804 26.193 1.00 76.50 155 GLN A C 1
ATOM 1219 O O . GLN A 1 155 ? 33.908 -31.784 25.457 1.00 76.50 155 GLN A O 1
ATOM 1224 N N . ASP A 1 156 ? 34.733 -30.653 27.206 1.00 75.88 156 ASP A N 1
ATOM 1225 C CA . ASP A 1 156 ? 35.754 -31.625 27.603 1.00 75.88 156 ASP A CA 1
ATOM 1226 C C . ASP A 1 156 ? 35.236 -32.691 28.593 1.00 75.88 156 ASP A C 1
ATOM 1228 O O . ASP A 1 156 ? 36.018 -33.479 29.121 1.00 75.88 156 ASP A O 1
ATOM 1232 N N . GLY A 1 157 ? 33.924 -32.717 28.857 1.00 74.88 157 GLY A N 1
ATOM 1233 C CA . GLY A 1 157 ? 33.271 -33.679 29.746 1.00 74.88 157 GLY A CA 1
ATOM 1234 C C . GLY A 1 157 ? 33.314 -33.320 31.235 1.00 74.88 157 GLY A C 1
ATOM 1235 O O . GLY A 1 157 ? 32.696 -34.022 32.036 1.00 74.88 157 GLY A O 1
ATOM 1236 N N . ARG A 1 158 ? 33.991 -32.234 31.638 1.00 81.56 158 ARG A N 1
ATOM 1237 C CA . ARG A 1 158 ? 33.983 -31.757 33.033 1.00 81.56 158 ARG A CA 1
ATOM 1238 C C . ARG A 1 158 ? 32.675 -31.041 33.364 1.00 81.56 158 ARG A C 1
ATOM 1240 O O . ARG A 1 158 ? 32.028 -30.486 32.487 1.00 81.56 158 ARG A O 1
ATOM 1247 N N . SER A 1 159 ? 32.300 -31.003 34.640 1.00 85.62 159 SER A N 1
ATOM 1248 C CA . SER A 1 159 ? 31.167 -30.206 35.124 1.00 85.62 159 SER A CA 1
ATOM 1249 C C . SER A 1 159 ? 31.697 -29.118 36.049 1.00 85.62 159 SER A C 1
ATOM 1251 O O . SER A 1 159 ? 32.254 -29.430 37.100 1.00 85.62 159 SER A O 1
ATOM 1253 N N . LEU A 1 160 ? 31.594 -27.852 35.640 1.00 88.44 160 LEU A N 1
ATOM 1254 C CA . LEU A 1 160 ? 32.143 -26.711 36.383 1.00 88.44 160 LEU A CA 1
ATOM 1255 C C . LEU A 1 160 ? 31.049 -25.688 36.676 1.00 88.44 160 LEU A C 1
ATOM 1257 O O . LEU A 1 160 ? 30.140 -25.494 35.871 1.00 88.44 160 LEU A O 1
ATOM 1261 N N . VAL A 1 161 ? 31.153 -25.002 37.815 1.00 90.31 161 VAL A N 1
ATOM 1262 C CA . VAL A 1 161 ? 30.239 -23.909 38.169 1.00 90.31 161 VAL A CA 1
ATOM 1263 C C . VAL A 1 161 ? 30.754 -22.609 37.537 1.00 90.31 161 VAL A C 1
ATOM 1265 O O . VAL A 1 161 ? 31.846 -22.160 37.901 1.00 90.31 161 VAL A O 1
ATOM 1268 N N . PRO A 1 162 ? 30.021 -22.000 36.588 1.00 93.19 162 PRO A N 1
ATOM 1269 C CA . PRO A 1 162 ? 30.409 -20.730 35.982 1.00 93.19 162 PRO A CA 1
ATOM 1270 C C . PRO A 1 162 ? 30.188 -19.576 36.962 1.00 93.19 162 PRO A C 1
ATOM 1272 O O . PRO A 1 162 ? 29.160 -19.533 37.634 1.00 93.19 162 PRO A O 1
ATOM 1275 N N . LEU A 1 163 ? 31.104 -18.609 36.999 1.00 94.25 163 LEU A N 1
ATOM 1276 C CA . LEU A 1 163 ? 30.864 -17.325 37.661 1.00 94.25 163 LEU A CA 1
ATOM 1277 C C . LEU A 1 163 ? 30.005 -16.423 36.754 1.00 94.25 163 LEU A C 1
ATOM 1279 O O . LEU A 1 163 ? 30.054 -16.555 35.522 1.00 94.25 163 LEU A O 1
ATOM 1283 N N . PRO A 1 164 ? 29.225 -15.489 37.325 1.00 95.44 164 PRO A N 1
ATOM 1284 C CA . PRO A 1 164 ? 28.543 -14.478 36.531 1.00 95.44 164 PRO A CA 1
ATOM 1285 C C . PRO A 1 164 ? 29.552 -13.615 35.763 1.00 95.44 164 PRO A C 1
ATOM 1287 O O . PRO A 1 164 ? 30.689 -13.401 36.194 1.00 95.44 164 PRO A O 1
ATOM 1290 N N . ASN A 1 165 ? 29.139 -13.123 34.595 1.00 96.69 165 ASN A N 1
ATOM 1291 C CA . ASN A 1 165 ? 29.931 -12.126 33.879 1.00 96.69 165 ASN A CA 1
ATOM 1292 C C . ASN A 1 165 ? 29.685 -10.732 34.445 1.00 96.69 165 ASN A C 1
ATOM 1294 O O . ASN A 1 165 ? 30.588 -9.915 34.361 1.00 96.69 165 ASN A O 1
ATOM 1298 N N . ILE A 1 166 ? 28.488 -10.461 34.972 1.00 97.06 166 ILE A N 1
ATOM 1299 C CA . ILE A 1 166 ? 28.087 -9.158 35.503 1.00 97.06 166 ILE A CA 1
ATOM 1300 C C . ILE A 1 166 ? 28.171 -9.205 37.027 1.00 97.06 166 ILE A C 1
ATOM 1302 O O . ILE A 1 166 ? 27.472 -9.996 37.665 1.00 97.06 166 ILE A O 1
ATOM 1306 N N . GLU A 1 167 ? 28.999 -8.337 37.599 1.00 95.50 167 GLU A N 1
ATOM 1307 C CA . GLU A 1 167 ? 29.147 -8.158 39.041 1.00 95.50 167 GLU A CA 1
ATOM 1308 C C . GLU A 1 167 ? 28.957 -6.691 39.443 1.00 95.50 167 GLU A C 1
ATOM 1310 O O . GLU A 1 167 ? 29.188 -5.764 38.659 1.00 95.50 167 GLU A O 1
ATOM 1315 N N . ASP A 1 168 ? 28.530 -6.480 40.688 1.00 92.62 168 ASP A N 1
ATOM 1316 C CA . ASP A 1 168 ? 28.462 -5.151 41.286 1.00 92.62 168 ASP A CA 1
ATOM 1317 C C . ASP A 1 168 ? 29.869 -4.721 41.748 1.00 92.62 168 ASP A C 1
ATOM 1319 O O . ASP A 1 168 ? 30.471 -5.431 42.560 1.00 92.62 168 ASP A O 1
ATOM 1323 N N . PRO A 1 169 ? 30.402 -3.567 41.296 1.00 92.31 169 PRO A N 1
ATOM 1324 C CA . PRO A 1 169 ? 31.727 -3.094 41.702 1.00 92.31 169 PRO A CA 1
ATOM 1325 C C . PRO A 1 169 ? 31.909 -2.937 43.219 1.00 92.31 169 PRO A C 1
ATOM 1327 O O . PRO A 1 169 ? 33.035 -2.989 43.709 1.00 92.31 169 PRO A O 1
ATOM 1330 N N . SER A 1 170 ? 30.822 -2.734 43.970 1.00 89.31 170 SER A N 1
ATOM 1331 C CA . SER A 1 170 ? 30.854 -2.598 45.431 1.00 89.31 170 SER A CA 1
ATOM 1332 C C . SER A 1 170 ? 30.893 -3.937 46.175 1.00 89.31 170 SER A C 1
ATOM 1334 O O . SER A 1 170 ? 31.188 -3.961 47.372 1.00 89.31 170 SER A O 1
ATOM 1336 N N . ARG A 1 171 ? 30.602 -5.053 45.492 1.00 89.06 171 ARG A N 1
ATOM 1337 C CA . ARG A 1 171 ? 30.466 -6.377 46.109 1.00 89.06 171 ARG A CA 1
ATOM 1338 C C . ARG A 1 171 ? 30.864 -7.496 45.143 1.00 89.06 171 ARG A C 1
ATOM 1340 O O . ARG A 1 171 ? 30.017 -8.258 44.675 1.00 89.06 171 ARG A O 1
ATOM 1347 N N . LEU A 1 172 ? 32.165 -7.583 44.875 1.00 91.06 172 LEU A N 1
ATOM 1348 C CA . LEU A 1 172 ? 32.751 -8.621 44.025 1.00 91.06 172 LEU A CA 1
ATOM 1349 C C . LEU A 1 172 ? 32.711 -10.003 44.692 1.00 91.06 172 LEU A C 1
ATOM 1351 O O . LEU A 1 172 ? 32.838 -10.119 45.912 1.00 91.06 172 LEU A O 1
ATOM 1355 N N . ILE A 1 173 ? 32.572 -11.043 43.872 1.00 90.31 173 ILE A N 1
ATOM 1356 C CA . ILE A 1 173 ? 32.600 -12.445 44.295 1.00 90.31 173 ILE A CA 1
ATOM 1357 C C . ILE A 1 173 ? 34.054 -12.879 44.472 1.00 90.31 173 ILE A C 1
ATOM 1359 O O . ILE A 1 173 ? 34.832 -12.914 43.517 1.00 90.31 173 ILE A O 1
ATOM 1363 N N . VAL A 1 174 ? 34.407 -13.257 45.697 1.00 87.12 174 VAL A N 1
ATOM 1364 C CA . VAL A 1 174 ? 35.744 -13.756 46.056 1.00 87.12 174 VAL A CA 1
ATOM 1365 C C . VAL A 1 174 ? 35.699 -15.171 46.635 1.00 87.12 174 VAL A C 1
ATOM 1367 O O . VAL A 1 174 ? 36.722 -15.853 46.647 1.00 87.12 174 VAL A O 1
ATOM 1370 N N . SER A 1 175 ? 34.520 -15.638 47.061 1.00 86.31 175 SER A N 1
ATOM 1371 C CA . SER A 1 175 ? 34.278 -16.965 47.632 1.00 86.31 175 SER A CA 1
ATOM 1372 C C . SER A 1 175 ? 33.120 -17.698 46.928 1.00 86.31 175 SER A C 1
ATOM 1374 O O . SER A 1 175 ? 32.136 -17.063 46.543 1.00 86.31 175 SER A O 1
ATOM 1376 N N . PRO A 1 176 ? 33.158 -19.043 46.806 1.00 83.19 176 PRO A N 1
ATOM 1377 C CA . PRO A 1 176 ? 32.028 -19.838 46.312 1.00 83.19 176 PRO A CA 1
ATOM 1378 C C . PRO A 1 176 ? 30.757 -19.724 47.161 1.00 83.19 176 PRO A C 1
ATOM 1380 O O . PRO A 1 176 ? 29.678 -20.083 46.687 1.00 83.19 176 PRO A O 1
ATOM 1383 N N . ASP A 1 177 ? 30.873 -19.263 48.407 1.00 85.31 177 ASP A N 1
ATOM 1384 C CA . ASP A 1 177 ? 29.747 -19.074 49.327 1.00 85.31 177 ASP A CA 1
ATOM 1385 C C . ASP A 1 177 ? 29.118 -17.681 49.219 1.00 85.31 177 ASP A C 1
ATOM 1387 O O . ASP A 1 177 ? 28.035 -17.453 49.761 1.00 85.31 177 ASP A O 1
ATOM 1391 N N . ASP A 1 178 ? 29.731 -16.765 48.462 1.00 89.00 178 ASP A N 1
ATOM 1392 C CA . ASP A 1 178 ? 29.165 -15.441 48.238 1.00 89.00 178 ASP A CA 1
ATOM 1393 C C . ASP A 1 178 ? 27.828 -15.555 47.493 1.00 89.00 178 ASP A C 1
ATOM 1395 O O . ASP A 1 178 ? 27.677 -16.273 46.499 1.00 89.00 178 ASP A O 1
ATOM 1399 N N . ARG A 1 179 ? 26.822 -14.839 47.996 1.00 89.12 179 ARG A N 1
ATOM 1400 C CA . ARG A 1 179 ? 25.487 -14.722 47.396 1.00 89.12 179 ARG A CA 1
ATOM 1401 C C . ARG A 1 179 ? 25.159 -13.238 47.201 1.00 89.12 179 ARG A C 1
ATOM 1403 O O . ARG A 1 179 ? 24.374 -12.691 47.978 1.00 89.12 179 ARG A O 1
ATOM 1410 N N . PRO A 1 180 ? 25.821 -12.536 46.260 1.00 90.88 180 PRO A N 1
ATOM 1411 C CA . PRO A 1 180 ? 25.541 -11.127 46.021 1.00 90.88 180 PRO A CA 1
ATOM 1412 C C . PRO A 1 180 ? 24.147 -10.937 45.420 1.00 90.88 180 PRO A C 1
ATOM 1414 O O . PRO A 1 180 ? 23.518 -11.864 44.901 1.00 90.88 180 PRO A O 1
ATOM 1417 N N . GLU A 1 181 ? 23.674 -9.698 45.472 1.00 90.06 181 GLU A N 1
ATOM 1418 C CA . GLU A 1 181 ? 22.451 -9.323 44.781 1.00 90.06 181 GLU A CA 1
ATOM 1419 C C . GLU A 1 181 ? 22.651 -9.375 43.262 1.00 90.06 181 GLU A C 1
ATOM 1421 O O . GLU A 1 181 ? 23.655 -8.851 42.771 1.00 90.06 181 GLU A O 1
ATOM 1426 N N . PRO A 1 182 ? 21.727 -9.986 42.494 1.00 92.25 182 PRO A N 1
ATOM 1427 C CA . PRO A 1 182 ? 21.768 -9.910 41.041 1.00 92.25 182 PRO A CA 1
ATOM 1428 C C . PRO A 1 182 ? 21.717 -8.448 40.590 1.00 92.25 182 PRO A C 1
ATOM 1430 O O . PRO A 1 182 ? 20.807 -7.709 40.961 1.00 92.25 182 PRO A O 1
ATOM 1433 N N . SER A 1 183 ? 22.687 -8.045 39.773 1.00 92.38 183 SER A N 1
ATOM 1434 C CA . SER A 1 183 ? 22.837 -6.674 39.284 1.00 92.38 183 SER A CA 1
ATOM 1435 C C . SER A 1 183 ? 22.688 -6.656 37.762 1.00 92.38 183 SER A C 1
ATOM 1437 O O . SER A 1 183 ? 23.203 -7.540 37.075 1.00 92.38 183 SER A O 1
ATOM 1439 N N . GLY A 1 184 ? 21.966 -5.674 37.227 1.00 93.31 184 GLY A N 1
ATOM 1440 C CA . GLY A 1 184 ? 21.645 -5.569 35.803 1.00 93.31 184 GLY A CA 1
ATOM 1441 C C . GLY A 1 184 ? 21.013 -4.218 35.472 1.00 93.31 184 GLY A C 1
ATOM 1442 O O . GLY A 1 184 ? 20.832 -3.406 36.370 1.00 93.31 184 GLY A O 1
ATOM 1443 N N . LEU A 1 185 ? 20.713 -3.984 34.190 1.00 95.00 185 LEU A N 1
ATOM 1444 C CA . LEU A 1 185 ? 20.053 -2.761 33.692 1.00 95.00 185 LEU A CA 1
ATOM 1445 C C . LEU A 1 185 ? 18.716 -3.028 32.972 1.00 95.00 185 LEU A C 1
ATOM 1447 O O . LEU A 1 185 ? 17.999 -2.088 32.614 1.00 95.00 185 LEU A O 1
ATOM 1451 N N . ALA A 1 186 ? 18.407 -4.303 32.730 1.00 91.50 186 ALA A N 1
ATOM 1452 C CA . ALA A 1 186 ? 17.232 -4.762 31.999 1.00 91.50 186 ALA A CA 1
ATOM 1453 C C . ALA A 1 186 ? 15.998 -4.876 32.920 1.00 91.50 186 ALA A C 1
ATOM 1455 O O . ALA A 1 186 ? 16.149 -4.936 34.143 1.00 91.50 186 ALA A O 1
ATOM 1456 N N . PRO A 1 187 ? 14.773 -4.956 32.366 1.00 92.19 187 PRO A N 1
ATOM 1457 C CA . PRO A 1 187 ? 13.565 -5.154 33.164 1.00 92.19 187 PRO A CA 1
ATOM 1458 C C . PRO A 1 187 ? 13.601 -6.447 33.985 1.00 92.19 187 PRO A C 1
ATOM 1460 O O . PRO A 1 187 ? 14.040 -7.487 33.495 1.00 92.19 187 PRO A O 1
ATOM 1463 N N . LEU A 1 188 ? 13.075 -6.400 35.206 1.00 91.19 188 LEU A N 1
ATOM 1464 C CA . LEU A 1 188 ? 12.803 -7.560 36.049 1.00 91.19 188 LEU A CA 1
ATOM 1465 C C . LEU A 1 188 ? 11.526 -8.272 35.584 1.00 91.19 188 LEU A C 1
ATOM 1467 O O . LEU A 1 188 ? 10.516 -7.629 35.280 1.00 91.19 188 LEU A O 1
ATOM 1471 N N . ASP A 1 189 ? 11.535 -9.602 35.587 1.00 87.62 189 ASP A N 1
ATOM 1472 C CA . ASP A 1 189 ? 10.357 -10.412 35.262 1.00 87.62 189 ASP A CA 1
ATOM 1473 C C . ASP A 1 189 ? 9.243 -10.213 36.317 1.00 87.62 189 ASP A C 1
ATOM 1475 O O . ASP A 1 189 ? 9.531 -10.117 37.516 1.00 87.62 189 ASP A O 1
ATOM 1479 N N . PRO A 1 190 ? 7.959 -10.118 35.916 1.00 84.81 190 PRO A N 1
ATOM 1480 C CA . PRO A 1 190 ? 6.855 -9.908 36.856 1.00 84.81 190 PRO A CA 1
ATOM 1481 C C . PRO A 1 190 ? 6.676 -11.035 37.885 1.00 84.81 190 PRO A C 1
ATOM 1483 O O . PRO A 1 190 ? 6.094 -10.784 38.940 1.00 84.81 190 PRO A O 1
ATOM 1486 N N . MET A 1 191 ? 7.145 -12.254 37.599 1.00 84.12 191 MET A N 1
ATOM 1487 C CA . MET A 1 191 ? 7.044 -13.416 38.490 1.00 84.12 191 MET A CA 1
ATOM 1488 C C . MET A 1 191 ? 8.172 -13.488 39.520 1.00 84.12 191 MET A C 1
ATOM 1490 O O . MET A 1 191 ? 8.120 -14.325 40.418 1.00 84.12 191 MET A O 1
ATOM 1494 N N . TRP A 1 192 ? 9.191 -12.631 39.427 1.00 87.50 192 TRP A N 1
ATOM 1495 C CA . TRP A 1 192 ? 10.278 -12.631 40.404 1.00 87.50 192 TRP A CA 1
ATOM 1496 C C . TRP A 1 192 ? 9.849 -11.932 41.698 1.00 87.50 192 TRP A C 1
ATOM 1498 O O . TRP A 1 192 ? 9.129 -10.929 41.627 1.00 87.50 192 TRP A O 1
ATOM 1508 N N . PRO A 1 193 ? 10.304 -12.386 42.885 1.00 88.81 193 PRO A N 1
ATOM 1509 C CA . PRO A 1 193 ? 9.852 -11.865 44.178 1.00 88.81 193 PRO A CA 1
ATOM 1510 C C . PRO A 1 193 ? 9.945 -10.343 44.317 1.00 88.81 193 PRO A C 1
ATOM 1512 O O . PRO A 1 193 ? 9.096 -9.734 44.968 1.00 88.81 193 PRO A O 1
ATOM 1515 N N . GLN A 1 194 ? 10.940 -9.715 43.678 1.00 91.56 194 GLN A N 1
ATOM 1516 C CA . GLN A 1 194 ? 11.139 -8.263 43.667 1.00 91.56 194 GLN A CA 1
ATOM 1517 C C . GLN A 1 194 ? 9.897 -7.506 43.168 1.00 91.56 194 GLN A C 1
ATOM 1519 O O . GLN A 1 194 ? 9.538 -6.476 43.749 1.00 91.56 194 GLN A O 1
ATOM 1524 N N . ARG A 1 195 ? 9.226 -8.038 42.136 1.00 88.94 195 ARG A N 1
ATOM 1525 C CA . ARG A 1 195 ? 8.007 -7.474 41.540 1.00 88.94 195 ARG A CA 1
ATOM 1526 C C . ARG A 1 195 ? 6.750 -8.183 42.019 1.00 88.94 195 ARG A C 1
ATOM 1528 O O . ARG A 1 195 ? 5.805 -7.505 42.403 1.00 88.94 195 ARG A O 1
ATOM 1535 N N . PHE A 1 196 ? 6.743 -9.512 42.064 1.00 85.00 196 PHE A N 1
ATOM 1536 C CA . PHE A 1 196 ? 5.564 -10.321 42.384 1.00 85.00 196 PHE A CA 1
ATOM 1537 C C . PHE A 1 196 ? 4.908 -9.915 43.710 1.00 85.00 196 PHE A C 1
ATOM 1539 O O . PHE A 1 196 ? 3.691 -9.786 43.781 1.00 85.00 196 PHE A O 1
ATOM 1546 N N . ARG A 1 197 ? 5.701 -9.583 44.740 1.00 89.38 197 ARG A N 1
ATOM 1547 C CA . ARG A 1 197 ? 5.186 -9.101 46.038 1.00 89.38 197 ARG A CA 1
ATOM 1548 C C . ARG A 1 197 ? 4.372 -7.799 45.963 1.00 89.38 197 ARG A C 1
ATOM 1550 O O . ARG A 1 197 ? 3.660 -7.480 46.906 1.00 89.38 197 ARG A O 1
ATOM 1557 N N . LYS A 1 198 ? 4.497 -7.030 44.875 1.00 90.56 198 LYS A N 1
ATOM 1558 C CA . LYS A 1 198 ? 3.834 -5.731 44.665 1.00 90.56 198 LYS A CA 1
ATOM 1559 C C . LYS A 1 198 ? 2.451 -5.864 44.004 1.00 90.56 198 LYS A C 1
ATOM 1561 O O . LYS A 1 198 ? 1.735 -4.875 43.911 1.00 90.56 198 LYS A O 1
ATOM 1566 N N . GLN A 1 199 ? 2.051 -7.055 43.552 1.00 83.56 199 GLN A N 1
ATOM 1567 C CA . GLN A 1 199 ? 0.844 -7.243 42.730 1.00 83.56 199 GLN A CA 1
ATOM 1568 C C . GLN A 1 199 ? -0.500 -7.085 43.472 1.00 83.56 199 GLN A C 1
ATOM 1570 O O . GLN A 1 199 ? -1.529 -6.958 42.809 1.00 83.56 199 GLN A O 1
ATOM 1575 N N . GLY A 1 200 ? -0.493 -7.087 44.810 1.00 87.31 200 GLY A N 1
ATOM 1576 C CA . GLY A 1 200 ? -1.695 -7.064 45.655 1.00 87.31 200 GLY A CA 1
ATOM 1577 C C . GLY A 1 200 ? -2.301 -8.451 45.906 1.00 87.31 200 GLY A C 1
ATOM 1578 O O . GLY A 1 200 ? -1.750 -9.475 45.486 1.00 87.31 200 GLY A O 1
ATOM 1579 N N . THR A 1 201 ? -3.437 -8.486 46.603 1.00 83.25 201 THR A N 1
ATOM 1580 C CA . THR A 1 201 ? -4.101 -9.727 47.031 1.00 83.25 201 THR A CA 1
ATOM 1581 C C . THR A 1 201 ? -5.231 -10.121 46.074 1.00 83.25 201 THR A C 1
ATOM 1583 O O . THR A 1 201 ? -6.203 -9.389 45.898 1.00 83.25 201 THR A O 1
ATOM 1586 N N . TYR A 1 202 ? -5.129 -11.309 45.471 1.00 74.31 202 TYR A N 1
ATOM 1587 C CA . TYR A 1 202 ? -6.109 -11.859 44.521 1.00 74.31 202 TYR A CA 1
ATOM 1588 C C . TYR A 1 202 ? -6.936 -12.989 45.159 1.00 74.31 202 TYR A C 1
ATOM 1590 O O . TYR A 1 202 ? -6.757 -14.162 44.833 1.00 74.31 202 TYR A O 1
ATOM 1598 N N . ASP A 1 203 ? -7.826 -12.647 46.091 1.00 74.88 203 ASP A N 1
ATOM 1599 C CA . ASP A 1 203 ? -8.689 -13.591 46.820 1.00 74.88 203 ASP A CA 1
ATOM 1600 C C . ASP A 1 203 ? -10.151 -13.600 46.306 1.00 74.88 203 ASP A C 1
ATOM 1602 O O . ASP A 1 203 ? -10.508 -12.930 45.330 1.00 74.88 203 ASP A O 1
ATOM 1606 N N . ASP A 1 204 ? -11.034 -14.364 46.959 1.00 66.19 204 ASP A N 1
ATOM 1607 C CA . ASP A 1 204 ? -12.460 -14.424 46.601 1.00 66.19 204 ASP A CA 1
ATOM 1608 C C . ASP A 1 204 ? -13.183 -13.078 46.773 1.00 66.19 204 ASP A C 1
ATOM 1610 O O . ASP A 1 204 ? -14.170 -12.809 46.078 1.00 66.19 204 ASP A O 1
ATOM 1614 N N . LYS A 1 205 ? -12.700 -12.212 47.676 1.00 79.69 205 LYS A N 1
ATOM 1615 C CA . LYS A 1 205 ? -13.239 -10.861 47.847 1.00 79.69 205 LYS A CA 1
ATOM 1616 C C . LYS A 1 205 ? -12.912 -10.013 46.622 1.00 79.69 205 LYS A C 1
ATOM 1618 O O . LYS A 1 205 ? -13.830 -9.446 46.032 1.00 79.69 205 LYS A O 1
ATOM 1623 N N . TRP A 1 206 ? -11.654 -9.988 46.181 1.00 82.62 206 TRP A N 1
ATOM 1624 C CA . TRP A 1 206 ? -11.256 -9.337 44.931 1.00 82.62 206 TRP A CA 1
ATOM 1625 C C . TRP A 1 206 ? -12.039 -9.892 43.733 1.00 82.62 206 TRP A C 1
ATOM 1627 O O . TRP A 1 206 ? -12.591 -9.129 42.940 1.00 82.62 206 TRP A O 1
ATOM 1637 N N . LYS A 1 207 ? -12.172 -11.216 43.622 1.00 60.09 207 LYS A N 1
ATOM 1638 C CA . LYS A 1 207 ? -12.894 -11.850 42.510 1.00 60.09 207 LYS A CA 1
ATOM 1639 C C . LYS A 1 207 ? -14.369 -11.432 42.445 1.00 60.09 207 LYS A C 1
ATOM 1641 O O . LYS A 1 207 ? -14.909 -11.295 41.352 1.00 60.09 207 LYS A O 1
ATOM 1646 N N . ARG A 1 208 ? -15.015 -11.232 43.600 1.00 70.75 208 ARG A N 1
ATOM 1647 C CA . ARG A 1 208 ? -16.419 -10.800 43.704 1.00 70.75 208 ARG A CA 1
ATOM 1648 C C . ARG A 1 208 ? -16.601 -9.295 43.505 1.00 70.75 208 ARG A C 1
ATOM 1650 O O . ARG A 1 208 ? -17.592 -8.888 42.910 1.00 70.75 208 ARG A O 1
ATOM 1657 N N . GLU A 1 209 ? -15.695 -8.483 44.045 1.00 78.00 209 GLU A N 1
ATOM 1658 C CA . GLU A 1 209 ? -15.892 -7.031 44.181 1.00 78.00 209 GLU A CA 1
ATOM 1659 C C . GLU A 1 209 ? -15.067 -6.199 43.190 1.00 78.00 209 GLU A C 1
ATOM 1661 O O . GLU A 1 209 ? -15.371 -5.026 42.986 1.00 78.00 209 GLU A O 1
ATOM 1666 N N . ARG A 1 210 ? -14.013 -6.767 42.592 1.00 69.81 210 ARG A N 1
ATOM 1667 C CA . ARG A 1 210 ? -12.988 -6.014 41.849 1.00 69.81 210 ARG A CA 1
ATOM 1668 C C . ARG A 1 210 ? -12.643 -6.558 40.473 1.00 69.81 210 ARG A C 1
ATOM 1670 O O . ARG A 1 210 ? -12.223 -5.759 39.640 1.00 69.81 210 ARG A O 1
ATOM 1677 N N . TRP A 1 211 ? -12.802 -7.855 40.210 1.00 58.84 211 TRP A N 1
ATOM 1678 C CA . TRP A 1 211 ? -12.581 -8.421 38.873 1.00 58.84 211 TRP A CA 1
ATOM 1679 C C . TRP A 1 211 ? -13.380 -7.645 37.804 1.00 58.84 211 TRP A C 1
ATOM 1681 O O . TRP A 1 211 ? -14.573 -7.420 38.013 1.00 58.84 211 TRP A O 1
ATOM 1691 N N . PRO A 1 212 ? -12.776 -7.248 36.663 1.00 65.62 212 PRO A N 1
ATOM 1692 C CA . PRO A 1 212 ? -11.446 -7.611 36.152 1.00 65.62 212 PRO A CA 1
ATOM 1693 C C . PRO A 1 212 ? -10.312 -6.617 36.489 1.00 65.62 212 PRO A C 1
ATOM 1695 O O . PRO A 1 212 ? -9.249 -6.662 35.871 1.00 65.62 212 PRO A O 1
ATOM 1698 N N . HIS A 1 213 ? -10.519 -5.689 37.423 1.00 79.31 213 HIS A N 1
ATOM 1699 C CA . HIS A 1 213 ? -9.542 -4.658 37.786 1.00 79.31 213 HIS A CA 1
ATOM 1700 C C . HIS A 1 213 ? -8.547 -5.119 38.858 1.00 79.31 213 HIS A C 1
ATOM 1702 O O . HIS A 1 213 ? -8.729 -6.151 39.502 1.00 79.31 213 HIS A O 1
ATOM 1708 N N . PHE A 1 214 ? -7.485 -4.338 39.064 1.00 78.62 214 PHE A N 1
ATOM 1709 C CA . PHE A 1 214 ? -6.452 -4.646 40.051 1.00 78.62 214 PHE A CA 1
ATOM 1710 C C . PHE A 1 214 ? -6.981 -4.555 41.503 1.00 78.62 214 PHE A C 1
ATOM 1712 O O . PHE A 1 214 ? -7.907 -3.767 41.774 1.00 78.62 214 PHE A O 1
ATOM 1719 N N . PRO A 1 215 ? -6.417 -5.353 42.433 1.00 83.25 215 PRO A N 1
ATOM 1720 C CA . PRO A 1 215 ? -6.681 -5.237 43.866 1.00 83.25 215 PRO A CA 1
ATOM 1721 C C . PRO A 1 215 ? -6.410 -3.824 44.398 1.00 83.25 215 PRO A C 1
ATOM 1723 O O . PRO A 1 215 ? -5.523 -3.128 43.910 1.00 83.25 215 PRO A O 1
ATOM 1726 N N . ASP A 1 216 ? -7.167 -3.390 45.409 1.00 83.62 216 ASP A N 1
ATOM 1727 C CA . ASP A 1 216 ? -6.984 -2.060 46.018 1.00 83.62 216 ASP A CA 1
ATOM 1728 C C . ASP A 1 216 ? -5.684 -1.919 46.818 1.00 83.62 216 ASP A C 1
ATOM 1730 O O . ASP A 1 216 ? -5.229 -0.799 47.044 1.00 83.62 216 ASP A O 1
ATOM 1734 N N . ASP A 1 217 ? -5.107 -3.039 47.250 1.00 86.75 217 ASP A N 1
ATOM 1735 C CA . ASP A 1 217 ? -3.843 -3.127 47.981 1.00 86.75 217 ASP A CA 1
ATOM 1736 C C . ASP A 1 217 ? -2.626 -3.323 47.058 1.00 86.75 217 ASP A C 1
ATOM 1738 O O . ASP A 1 217 ? -1.507 -3.501 47.541 1.00 86.75 217 ASP A O 1
ATOM 1742 N N . MET A 1 218 ? -2.813 -3.283 45.732 1.00 86.56 218 MET A N 1
ATOM 1743 C CA . MET A 1 218 ? -1.710 -3.362 44.777 1.00 86.56 218 MET A CA 1
ATOM 1744 C C . MET A 1 218 ? -0.767 -2.163 44.929 1.00 86.56 218 MET A C 1
ATOM 1746 O O . MET A 1 218 ? -1.187 -1.005 44.903 1.00 86.56 218 MET A O 1
ATOM 1750 N N . ASN A 1 219 ? 0.534 -2.439 44.996 1.00 89.94 219 ASN A N 1
ATOM 1751 C CA . ASN A 1 219 ? 1.558 -1.413 44.882 1.00 89.94 219 ASN A CA 1
ATOM 1752 C C . ASN A 1 219 ? 1.870 -1.184 43.393 1.00 89.94 219 ASN A C 1
ATOM 1754 O O . ASN A 1 219 ? 2.407 -2.059 42.711 1.00 89.94 219 ASN A O 1
ATOM 1758 N N . TYR A 1 220 ? 1.555 0.010 42.886 1.00 88.19 220 TYR A N 1
ATOM 1759 C CA . TYR A 1 220 ? 1.703 0.364 41.470 1.00 88.19 220 TYR A CA 1
ATOM 1760 C C . TYR A 1 220 ? 3.158 0.444 40.987 1.00 88.19 220 TYR A C 1
ATOM 1762 O O . TYR A 1 220 ? 3.401 0.356 39.782 1.00 88.19 220 TYR A O 1
ATOM 1770 N N . GLU A 1 221 ? 4.143 0.452 41.889 1.00 91.50 221 GLU A N 1
ATOM 1771 C CA . GLU A 1 221 ? 5.542 0.191 41.528 1.00 91.50 221 GLU A CA 1
ATOM 1772 C C . GLU A 1 221 ? 5.767 -1.210 40.950 1.00 91.50 221 GLU A C 1
ATOM 1774 O O . GLU A 1 221 ? 6.845 -1.498 40.444 1.00 91.50 221 GLU A O 1
ATOM 1779 N N . PHE A 1 222 ? 4.774 -2.100 40.991 1.00 91.25 222 PHE A N 1
ATOM 1780 C CA . PHE A 1 222 ? 4.776 -3.312 40.177 1.00 91.25 222 PHE A CA 1
ATOM 1781 C C . PHE A 1 222 ? 5.030 -3.014 38.688 1.00 91.25 222 PHE A C 1
ATOM 1783 O O . PHE A 1 222 ? 5.631 -3.836 37.990 1.00 91.25 222 PHE A O 1
ATOM 1790 N N . PHE A 1 223 ? 4.561 -1.862 38.189 1.00 91.56 223 PHE A N 1
ATOM 1791 C CA . PHE A 1 223 ? 4.744 -1.442 36.800 1.00 91.56 223 PHE A CA 1
ATOM 1792 C C . PHE A 1 223 ? 6.082 -0.748 36.546 1.00 91.56 223 PHE A C 1
ATOM 1794 O O . PHE A 1 223 ? 6.481 -0.673 35.387 1.00 91.56 223 PHE A O 1
ATOM 1801 N N . ASN A 1 224 ? 6.789 -0.308 37.590 1.00 93.62 224 ASN A N 1
ATOM 1802 C CA . ASN A 1 224 ? 8.207 0.013 37.491 1.00 93.62 224 ASN A CA 1
ATOM 1803 C C . ASN A 1 224 ? 8.974 -1.306 37.343 1.00 93.62 224 ASN A C 1
ATOM 1805 O O . ASN A 1 224 ? 8.944 -2.174 38.217 1.00 93.62 224 ASN A O 1
ATOM 1809 N N . THR A 1 225 ? 9.564 -1.507 36.170 1.00 93.75 225 THR A N 1
ATOM 1810 C CA . THR A 1 225 ? 10.189 -2.779 35.802 1.00 93.75 225 THR A CA 1
ATOM 1811 C C . THR A 1 225 ? 11.697 -2.784 35.998 1.00 93.75 225 THR A C 1
ATOM 1813 O O . THR A 1 225 ? 12.279 -3.866 36.009 1.00 93.75 225 THR A O 1
ATOM 1816 N N . ALA A 1 226 ? 12.333 -1.625 36.165 1.00 94.56 226 ALA A N 1
ATOM 1817 C CA . ALA A 1 226 ? 13.757 -1.554 36.454 1.00 94.56 226 ALA A CA 1
ATOM 1818 C C . ALA A 1 226 ? 14.065 -2.063 37.880 1.00 94.56 226 ALA A C 1
ATOM 1820 O O . ALA A 1 226 ? 13.172 -2.129 38.729 1.00 94.56 226 ALA A O 1
ATOM 1821 N N . PRO A 1 227 ? 15.319 -2.440 38.163 1.00 93.12 227 PRO A N 1
ATOM 1822 C CA . PRO A 1 227 ? 15.810 -2.581 39.530 1.00 93.12 227 PRO A CA 1
ATOM 1823 C C . PRO A 1 227 ? 15.616 -1.300 40.363 1.00 93.12 227 PRO A C 1
ATOM 1825 O O . PRO A 1 227 ? 15.655 -0.192 39.828 1.00 93.12 227 PRO A O 1
ATOM 1828 N N . ASP A 1 228 ? 15.417 -1.450 41.679 1.00 91.62 228 ASP A N 1
ATOM 1829 C CA . ASP A 1 228 ? 15.032 -0.343 42.576 1.00 91.62 228 ASP A CA 1
ATOM 1830 C C . ASP A 1 228 ? 16.066 0.812 42.609 1.00 91.62 228 ASP A C 1
ATOM 1832 O O . ASP A 1 228 ? 15.715 1.952 42.908 1.00 91.62 228 ASP A O 1
ATOM 1836 N N . ASP A 1 229 ? 17.334 0.546 42.284 1.00 91.81 229 ASP A N 1
ATOM 1837 C CA . ASP A 1 229 ? 18.422 1.534 42.217 1.00 91.81 229 ASP A CA 1
ATOM 1838 C C . ASP A 1 229 ? 18.450 2.355 40.912 1.00 91.81 229 ASP A C 1
ATOM 1840 O O . ASP A 1 229 ? 19.260 3.270 40.766 1.00 91.81 229 ASP A O 1
ATOM 1844 N N . GLN A 1 230 ? 17.541 2.067 39.980 1.00 95.50 230 GLN A N 1
ATOM 1845 C CA . GLN A 1 230 ? 17.304 2.837 38.755 1.00 95.50 230 GLN A CA 1
ATOM 1846 C C . GLN A 1 230 ? 16.030 3.694 38.841 1.00 95.50 230 GLN A C 1
ATOM 1848 O O . GLN A 1 230 ? 15.618 4.295 37.842 1.00 95.50 230 GLN A O 1
ATOM 1853 N N . PHE A 1 231 ? 15.394 3.751 40.016 1.00 94.56 231 PHE A N 1
ATOM 1854 C CA . PHE A 1 231 ? 14.221 4.583 40.262 1.00 94.56 231 PHE A CA 1
ATOM 1855 C C . PHE A 1 231 ? 14.624 5.985 40.699 1.00 94.56 231 PHE A C 1
ATOM 1857 O O . PHE A 1 231 ? 15.448 6.177 41.594 1.00 94.56 231 PHE A O 1
ATOM 1864 N N . LEU A 1 232 ? 13.983 6.981 40.103 1.00 91.75 232 LEU A N 1
ATOM 1865 C CA . LEU A 1 232 ? 14.094 8.355 40.552 1.00 91.75 232 LEU A CA 1
ATOM 1866 C C . LEU A 1 232 ? 13.226 8.566 41.803 1.00 91.75 232 LEU A C 1
ATOM 1868 O O . LEU A 1 232 ? 12.192 7.911 41.963 1.00 91.75 232 LEU A O 1
ATOM 1872 N N . PRO A 1 233 ? 13.599 9.515 42.680 1.00 86.44 233 PRO A N 1
ATOM 1873 C CA . PRO A 1 233 ? 12.719 9.963 43.758 1.00 86.44 233 PRO A CA 1
ATOM 1874 C C . PRO A 1 233 ? 11.379 10.531 43.256 1.00 86.44 233 PRO A C 1
ATOM 1876 O O . PRO A 1 233 ? 10.394 10.477 43.983 1.00 86.44 233 PRO A O 1
ATOM 1879 N N . ASP A 1 234 ? 11.352 11.056 42.026 1.00 90.06 234 ASP A N 1
ATOM 1880 C CA . ASP A 1 234 ? 10.185 11.638 41.346 1.00 90.06 234 ASP A CA 1
ATOM 1881 C C . ASP A 1 234 ? 10.213 11.264 39.838 1.00 90.06 234 ASP A C 1
ATOM 1883 O O . ASP A 1 234 ? 10.840 10.278 39.452 1.00 90.06 234 ASP A O 1
ATOM 1887 N N . PHE A 1 235 ? 9.539 12.010 38.963 1.00 94.19 235 PHE A N 1
ATOM 1888 C CA . PHE A 1 235 ? 9.546 11.833 37.506 1.00 94.19 235 PHE A CA 1
ATOM 1889 C C . PHE A 1 235 ? 10.621 12.677 36.810 1.00 94.19 235 PHE A C 1
ATOM 1891 O O . PHE A 1 235 ? 11.064 13.706 37.329 1.00 94.19 235 PHE A O 1
ATOM 1898 N N . PHE A 1 236 ? 10.997 12.277 35.592 1.00 94.81 236 PHE A N 1
ATOM 1899 C CA . PHE A 1 236 ? 11.879 13.093 34.761 1.00 94.81 236 PHE A CA 1
ATOM 1900 C C . PHE A 1 236 ? 11.166 14.380 34.328 1.00 94.81 236 PHE A C 1
ATOM 1902 O O . PHE A 1 236 ? 9.973 14.389 34.010 1.00 94.81 236 PHE A O 1
ATOM 1909 N N . GLN A 1 237 ? 11.927 15.464 34.273 1.00 91.25 237 GLN A N 1
ATOM 1910 C CA . GLN A 1 237 ? 11.509 16.779 33.807 1.00 91.25 237 GLN A CA 1
ATOM 1911 C C . GLN A 1 237 ? 11.841 16.996 32.325 1.00 91.25 237 GLN A C 1
ATOM 1913 O O . GLN A 1 237 ? 11.299 17.918 31.716 1.00 91.25 237 GLN A O 1
ATOM 1918 N N . GLY A 1 238 ? 12.715 16.179 31.732 1.00 90.50 238 GLY A N 1
ATOM 1919 C CA . GLY A 1 238 ? 13.278 16.382 30.397 1.00 90.50 238 GLY A CA 1
ATOM 1920 C C . GLY A 1 238 ? 14.555 17.225 30.450 1.00 90.50 238 GLY A C 1
ATOM 1921 O O . GLY A 1 238 ? 14.682 18.099 31.307 1.00 90.50 238 GLY A O 1
ATOM 1922 N N . GLU A 1 239 ? 15.453 16.999 29.484 1.00 93.19 239 GLU A N 1
ATOM 1923 C CA . GLU A 1 239 ? 16.810 17.576 29.380 1.00 93.19 239 GLU A CA 1
ATOM 1924 C C . GLU A 1 239 ? 17.870 17.010 30.332 1.00 93.19 239 GLU A C 1
ATOM 1926 O O . GLU A 1 239 ? 19.027 17.429 30.270 1.00 93.19 239 GLU A O 1
ATOM 1931 N N . GLU A 1 240 ? 17.536 16.018 31.157 1.00 95.62 240 GLU A N 1
ATOM 1932 C CA . GLU A 1 240 ? 18.516 15.333 31.994 1.00 95.62 240 GLU A CA 1
ATOM 1933 C C . GLU A 1 240 ? 19.647 14.750 31.146 1.00 95.62 240 GLU A C 1
ATOM 1935 O O . GLU A 1 240 ? 19.411 14.089 30.131 1.00 95.62 240 GLU A O 1
ATOM 1940 N N . VAL A 1 241 ? 20.884 14.984 31.586 1.00 97.12 241 VAL A N 1
ATOM 1941 C CA . VAL A 1 241 ? 22.090 14.493 30.915 1.00 97.12 241 VAL A CA 1
ATOM 1942 C C . VAL A 1 241 ? 22.127 12.969 30.964 1.00 97.12 241 VAL A C 1
ATOM 1944 O O . VAL A 1 241 ? 21.924 12.373 32.021 1.00 97.12 241 VAL A O 1
ATOM 1947 N N . ILE A 1 242 ? 22.433 12.358 29.822 1.00 98.38 242 ILE A N 1
ATOM 1948 C CA . ILE A 1 242 ? 22.653 10.923 29.667 1.00 98.38 242 ILE A CA 1
ATOM 1949 C C . ILE A 1 242 ? 24.127 10.715 29.327 1.00 98.38 242 ILE A C 1
ATOM 1951 O O . ILE A 1 242 ? 24.629 11.268 28.351 1.00 98.38 242 ILE A O 1
ATOM 1955 N N . GLU A 1 243 ? 24.817 9.885 30.096 1.00 98.31 243 GLU A N 1
ATOM 1956 C CA . GLU A 1 243 ? 26.171 9.437 29.785 1.00 98.31 243 GLU A CA 1
ATOM 1957 C C . GLU A 1 243 ? 26.228 7.913 29.836 1.00 98.31 243 GLU A C 1
ATOM 1959 O O . GLU A 1 243 ? 25.834 7.306 30.829 1.00 98.31 243 GLU A O 1
ATOM 1964 N N . ILE A 1 244 ? 26.705 7.289 28.761 1.00 98.44 244 ILE A N 1
ATOM 1965 C CA . ILE A 1 244 ? 26.802 5.833 28.631 1.00 98.44 244 ILE A CA 1
ATOM 1966 C C . ILE A 1 244 ? 28.239 5.472 28.257 1.00 98.44 244 ILE A C 1
ATOM 1968 O O . ILE A 1 244 ? 28.772 5.995 27.276 1.00 98.44 244 ILE A O 1
ATOM 1972 N N . ARG A 1 245 ? 28.860 4.551 29.000 1.00 97.62 245 ARG A N 1
ATOM 1973 C CA . ARG A 1 245 ? 30.245 4.111 28.781 1.00 97.62 245 ARG A CA 1
ATOM 1974 C C . ARG A 1 245 ? 30.338 2.645 28.383 1.00 97.62 245 ARG A C 1
ATOM 1976 O O . ARG A 1 245 ? 29.696 1.788 28.977 1.00 97.62 245 ARG A O 1
ATOM 1983 N N . ASN A 1 246 ? 31.193 2.368 27.401 1.00 96.69 246 ASN A N 1
ATOM 1984 C CA . ASN A 1 246 ? 31.573 1.041 26.908 1.00 96.69 246 ASN A CA 1
ATOM 1985 C C . ASN A 1 246 ? 30.405 0.175 26.397 1.00 96.69 246 ASN A C 1
ATOM 1987 O O . ASN A 1 246 ? 30.506 -1.049 26.407 1.00 96.69 246 ASN A O 1
ATOM 1991 N N . MET A 1 247 ? 29.313 0.788 25.918 1.00 96.75 247 MET A N 1
ATOM 1992 C CA . MET A 1 247 ? 28.126 0.076 25.408 1.00 96.75 247 MET A CA 1
ATOM 1993 C C . MET A 1 247 ? 27.864 0.240 23.900 1.00 96.75 247 MET A C 1
ATOM 1995 O O . MET A 1 247 ? 26.783 -0.091 23.414 1.00 96.75 247 MET A O 1
ATOM 1999 N N . HIS A 1 248 ? 28.848 0.730 23.144 1.00 95.62 248 HIS A N 1
ATOM 2000 C CA . HIS A 1 248 ? 28.800 0.789 21.681 1.00 95.62 248 HIS A CA 1
ATOM 2001 C C . HIS A 1 248 ? 30.191 0.497 21.088 1.00 95.62 248 HIS A C 1
ATOM 2003 O O . HIS A 1 248 ? 31.194 0.967 21.641 1.00 95.62 248 HIS A O 1
ATOM 2009 N N . PRO A 1 249 ? 30.287 -0.233 19.959 1.00 91.12 249 PRO A N 1
ATOM 2010 C CA . PRO A 1 249 ? 31.571 -0.632 19.375 1.00 91.12 249 PRO A CA 1
ATOM 2011 C C . PRO A 1 249 ? 32.444 0.557 18.945 1.00 91.12 249 PRO A C 1
ATOM 2013 O O . PRO A 1 249 ? 33.650 0.557 19.187 1.00 91.12 249 PRO A O 1
ATOM 2016 N N . ASP A 1 250 ? 31.840 1.591 18.350 1.00 91.38 250 ASP A N 1
ATOM 2017 C CA . ASP A 1 250 ? 32.565 2.770 17.840 1.00 91.38 250 ASP A CA 1
ATOM 2018 C C . ASP A 1 250 ? 32.550 3.984 18.788 1.00 91.38 250 ASP A C 1
ATOM 2020 O O . ASP A 1 250 ? 33.286 4.944 18.578 1.00 91.38 250 ASP A O 1
ATOM 2024 N N . HIS A 1 251 ? 31.729 3.961 19.843 1.00 92.81 251 HIS A N 1
ATOM 2025 C CA . HIS A 1 251 ? 31.513 5.105 20.734 1.00 92.81 251 HIS A CA 1
ATOM 2026 C C . HIS A 1 251 ? 31.664 4.645 22.185 1.00 92.81 251 HIS A C 1
ATOM 2028 O O . HIS A 1 251 ? 30.699 4.259 22.837 1.00 92.81 251 HIS A O 1
ATOM 2034 N N . GLN A 1 252 ? 32.901 4.659 22.686 1.00 91.69 252 GLN A N 1
ATOM 2035 C CA . GLN A 1 252 ? 33.206 4.207 24.051 1.00 91.69 252 GLN A CA 1
ATOM 2036 C C . GLN A 1 252 ? 32.577 5.104 25.126 1.00 91.69 252 GLN A C 1
ATOM 2038 O O . GLN A 1 252 ? 32.322 4.637 26.229 1.00 91.69 252 GLN A O 1
ATOM 2043 N N . VAL A 1 253 ? 32.296 6.368 24.806 1.00 96.00 253 VAL A N 1
ATOM 2044 C CA . VAL A 1 253 ? 31.492 7.264 25.641 1.00 96.00 253 VAL A CA 1
ATOM 2045 C C . VAL A 1 253 ? 30.448 7.925 24.749 1.00 96.00 253 VAL A C 1
ATOM 2047 O O . VAL A 1 253 ? 30.795 8.551 23.747 1.00 96.00 253 VAL A O 1
ATOM 2050 N N . ILE A 1 254 ? 29.177 7.775 25.106 1.00 97.75 254 ILE A N 1
ATOM 2051 C CA . ILE A 1 254 ? 28.046 8.457 24.478 1.00 97.75 254 ILE A CA 1
ATOM 2052 C C . ILE A 1 254 ? 27.546 9.491 25.480 1.00 97.75 254 ILE A C 1
ATOM 2054 O O . ILE A 1 254 ? 27.138 9.129 26.582 1.00 97.75 254 ILE A O 1
ATOM 2058 N N . VAL A 1 255 ? 27.575 10.765 25.093 1.00 97.50 255 VAL A N 1
ATOM 2059 C CA . VAL A 1 255 ? 27.004 11.873 25.868 1.00 97.50 255 VAL A CA 1
ATOM 2060 C C . VAL A 1 255 ? 25.778 12.385 25.124 1.00 97.50 255 VAL A C 1
ATOM 2062 O O . VAL A 1 255 ? 25.851 12.681 23.934 1.00 97.50 255 VAL A O 1
ATOM 2065 N N . SER A 1 256 ? 24.650 12.454 25.821 1.00 97.62 256 SER A N 1
ATOM 2066 C CA . SER A 1 256 ? 23.344 12.832 25.288 1.00 97.62 256 SER A CA 1
ATOM 2067 C C . SER A 1 256 ? 22.498 13.500 26.378 1.00 97.62 256 SER A C 1
ATOM 2069 O O . SER A 1 256 ? 22.993 13.817 27.462 1.00 97.62 256 SER A O 1
ATOM 2071 N N . ARG A 1 257 ? 21.211 13.712 26.108 1.00 96.62 257 ARG A N 1
ATOM 2072 C CA . ARG A 1 257 ? 20.214 14.107 27.105 1.00 96.62 257 ARG A CA 1
ATOM 2073 C C . ARG A 1 257 ? 18.826 13.620 26.722 1.00 96.62 257 ARG A C 1
ATOM 2075 O O . ARG A 1 257 ? 18.589 13.266 25.568 1.00 96.62 257 ARG A O 1
ATOM 2082 N N . ILE A 1 258 ? 17.897 13.642 27.670 1.00 96.06 258 ILE A N 1
ATOM 2083 C CA . ILE A 1 258 ? 16.481 13.448 27.357 1.00 96.06 258 ILE A CA 1
ATOM 2084 C C . ILE A 1 258 ? 16.018 14.601 26.430 1.00 96.06 258 ILE A C 1
ATOM 2086 O O . ILE A 1 258 ? 16.358 15.761 26.697 1.00 96.06 258 ILE A O 1
ATOM 2090 N N . PRO A 1 259 ? 15.284 14.320 25.332 1.00 94.69 259 PRO A N 1
ATOM 2091 C CA . PRO A 1 259 ? 14.724 15.339 24.445 1.00 94.69 259 PRO A CA 1
ATOM 2092 C C . PRO A 1 259 ? 14.021 16.470 25.209 1.00 94.69 259 PRO A C 1
ATOM 2094 O O . PRO A 1 259 ? 13.258 16.208 26.141 1.00 94.69 259 PRO A O 1
ATOM 2097 N N . ALA A 1 260 ? 14.211 17.722 24.778 1.00 90.62 260 ALA A N 1
ATOM 2098 C CA . ALA A 1 260 ? 13.571 18.902 25.380 1.00 90.62 260 ALA A CA 1
ATOM 2099 C C . ALA A 1 260 ? 12.106 19.062 24.920 1.00 90.62 260 ALA A C 1
ATOM 2101 O O . ALA A 1 260 ? 11.643 20.160 24.612 1.00 90.62 260 ALA A O 1
ATOM 2102 N N . ALA A 1 261 ? 11.382 17.948 24.818 1.00 89.56 261 ALA A N 1
ATOM 2103 C CA . ALA A 1 261 ? 10.051 17.871 24.241 1.00 89.56 261 ALA A CA 1
ATOM 2104 C C . ALA A 1 261 ? 8.997 17.697 25.340 1.00 89.56 261 ALA A C 1
ATOM 2106 O O . ALA A 1 261 ? 9.022 16.728 26.097 1.00 89.56 261 ALA A O 1
ATOM 2107 N N . ALA A 1 262 ? 8.027 18.604 25.386 1.00 89.19 262 ALA A N 1
ATOM 2108 C CA . ALA A 1 262 ? 6.803 18.455 26.152 1.00 89.19 262 ALA A CA 1
ATOM 2109 C C . ALA A 1 262 ? 5.740 17.813 25.256 1.00 89.19 262 ALA A C 1
ATOM 2111 O O . ALA A 1 262 ? 5.198 18.437 24.336 1.00 89.19 262 ALA A O 1
ATOM 2112 N N . LEU A 1 263 ? 5.444 16.537 25.497 1.00 92.38 263 LEU A N 1
ATOM 2113 C CA . LEU A 1 263 ? 4.300 15.904 24.862 1.00 92.38 263 LEU A CA 1
ATOM 2114 C C . LEU A 1 263 ? 3.022 16.355 25.573 1.00 92.38 263 LEU A C 1
ATOM 2116 O O . LEU A 1 263 ? 2.948 16.311 26.793 1.00 92.38 263 LEU A O 1
ATOM 2120 N N . ARG A 1 264 ? 2.013 16.773 24.813 1.00 93.75 264 ARG A N 1
ATOM 2121 C CA . ARG A 1 264 ? 0.703 17.169 25.334 1.00 93.75 264 ARG A CA 1
ATOM 2122 C C . ARG A 1 264 ? -0.370 16.244 24.797 1.00 93.75 264 ARG A C 1
ATOM 2124 O O . ARG A 1 264 ? -0.415 15.967 23.596 1.00 93.75 264 ARG A O 1
ATOM 2131 N N . CYS A 1 265 ? -1.225 15.767 25.693 1.00 96.44 265 CYS A N 1
ATOM 2132 C CA . CYS A 1 265 ? -2.297 14.834 25.389 1.00 96.44 265 CYS A CA 1
ATOM 2133 C C . CYS A 1 265 ? -3.637 15.469 25.740 1.00 96.44 265 CYS A C 1
ATOM 2135 O O . CYS A 1 265 ? -3.828 15.937 26.855 1.00 96.44 265 CYS A O 1
ATOM 2137 N N . PHE A 1 266 ? -4.577 15.450 24.805 1.00 96.12 266 PHE A N 1
ATOM 2138 C CA . PHE A 1 266 ? -5.915 15.994 25.001 1.00 96.12 266 PHE A CA 1
ATOM 2139 C C . PHE A 1 266 ? -6.953 14.923 24.710 1.00 96.12 266 PHE A C 1
ATOM 2141 O O . PHE A 1 266 ? -6.830 14.187 23.728 1.00 96.12 266 PHE A O 1
ATOM 2148 N N . VAL A 1 267 ? -7.979 14.846 25.550 1.00 94.56 267 VAL A N 1
ATOM 2149 C CA . VAL A 1 267 ? -9.065 13.876 25.430 1.00 94.56 267 VAL A CA 1
ATOM 2150 C C . VAL A 1 267 ? -10.380 14.632 25.293 1.00 94.56 267 VAL A C 1
ATOM 2152 O O . VAL A 1 267 ? -10.704 15.511 26.084 1.00 94.56 267 VAL A O 1
ATOM 2155 N N . THR A 1 268 ? -11.137 14.282 24.259 1.00 93.25 268 THR A N 1
ATOM 2156 C CA . THR A 1 268 ? -12.485 14.789 24.016 1.00 93.25 268 THR A CA 1
ATOM 2157 C C . THR A 1 268 ? -13.479 13.760 24.537 1.00 93.25 268 THR A C 1
ATOM 2159 O O . THR A 1 268 ? -13.590 12.675 23.955 1.00 93.25 268 THR A O 1
ATOM 2162 N N . LYS A 1 269 ? -14.192 14.080 25.615 1.00 91.19 269 LYS A N 1
ATOM 2163 C CA . LYS A 1 269 ? -15.199 13.217 26.238 1.00 91.19 269 LYS A CA 1
ATOM 2164 C C . LYS A 1 269 ? -16.612 13.628 25.837 1.00 91.19 269 LYS A C 1
ATOM 2166 O O . LYS A 1 269 ? -16.892 14.802 25.613 1.00 91.19 269 LYS A O 1
ATOM 2171 N N . ILE A 1 270 ? -17.494 12.643 25.751 1.00 86.19 270 ILE A N 1
ATOM 2172 C CA . ILE A 1 270 ? -18.919 12.807 25.483 1.00 86.19 270 ILE A CA 1
ATOM 2173 C C . ILE A 1 270 ? -19.621 12.855 26.837 1.00 86.19 270 ILE A C 1
ATOM 2175 O O . ILE A 1 270 ? -19.648 11.846 27.544 1.00 86.19 270 ILE A O 1
ATOM 2179 N N . ASP A 1 271 ? -20.202 14.000 27.185 1.00 79.50 271 ASP A N 1
ATOM 2180 C CA . ASP A 1 271 ? -21.057 14.108 28.364 1.00 79.50 271 ASP A CA 1
ATOM 2181 C C . ASP A 1 271 ? -22.526 14.251 27.942 1.00 79.50 271 ASP A C 1
ATOM 2183 O O . ASP A 1 271 ? -22.883 15.259 27.336 1.00 79.50 271 ASP A O 1
ATOM 2187 N N . PRO A 1 272 ? -23.397 13.273 28.252 1.00 65.94 272 PRO A N 1
ATOM 2188 C CA . PRO A 1 272 ? -24.825 13.367 27.960 1.00 65.94 272 PRO A CA 1
ATOM 2189 C C . PRO A 1 272 ? -25.539 14.528 28.666 1.00 65.94 272 PRO A C 1
ATOM 2191 O O . PRO A 1 272 ? -26.647 14.863 28.262 1.00 65.94 272 PRO A O 1
ATOM 2194 N N . GLN A 1 273 ? -24.955 15.098 29.729 1.00 70.62 273 GLN A N 1
ATOM 2195 C CA . GLN A 1 273 ? -25.555 16.205 30.486 1.00 70.62 273 GLN A CA 1
ATOM 2196 C C . GLN A 1 273 ? -24.987 17.590 30.141 1.00 70.62 273 GLN A C 1
ATOM 2198 O O . GLN A 1 273 ? -25.488 18.586 30.656 1.00 70.62 273 GLN A O 1
ATOM 2203 N N . ALA A 1 274 ? -23.969 17.679 29.279 1.00 72.94 274 ALA A N 1
ATOM 2204 C CA . ALA A 1 274 ? -23.419 18.956 28.826 1.00 72.94 274 ALA A CA 1
ATOM 2205 C C . ALA A 1 274 ? -23.963 19.335 27.437 1.00 72.94 274 ALA A C 1
ATOM 2207 O O . ALA A 1 274 ? -24.259 18.466 26.620 1.00 72.94 274 ALA A O 1
ATOM 2208 N N . GLU A 1 275 ? -24.019 20.634 27.123 1.00 60.72 275 GLU A N 1
ATOM 2209 C CA . GLU A 1 275 ? -24.411 21.148 25.792 1.00 60.72 275 GLU A CA 1
ATOM 2210 C C . GLU A 1 275 ? -23.391 20.832 24.668 1.00 60.72 275 GLU A C 1
ATOM 2212 O O . GLU A 1 275 ? -23.536 21.288 23.533 1.00 60.72 275 GLU A O 1
ATOM 2217 N N . GLY A 1 276 ? -22.354 20.031 24.938 1.00 75.62 276 GLY A N 1
ATOM 2218 C CA . GLY A 1 276 ? -21.337 19.648 23.962 1.00 75.62 276 GLY A CA 1
ATOM 2219 C C . GLY A 1 276 ? -20.280 18.695 24.522 1.00 75.62 276 GLY A C 1
ATOM 2220 O O . GLY A 1 276 ? -20.354 18.247 25.664 1.00 75.62 276 GLY A O 1
ATOM 2221 N N . ASP A 1 277 ? -19.276 18.382 23.702 1.00 84.06 277 ASP A N 1
ATOM 2222 C CA . ASP A 1 277 ? -18.141 17.574 24.155 1.00 84.06 277 ASP A CA 1
ATOM 2223 C C . ASP A 1 277 ? -17.237 18.351 25.112 1.00 84.06 277 ASP A C 1
ATOM 2225 O O . ASP A 1 277 ? -16.965 19.536 24.911 1.00 84.06 277 ASP A O 1
ATOM 2229 N N . ILE A 1 278 ? -16.668 17.641 26.081 1.00 88.69 278 ILE A N 1
ATOM 2230 C CA . ILE A 1 278 ? -15.662 18.175 26.996 1.00 88.69 278 ILE A CA 1
ATOM 2231 C C . ILE A 1 278 ? -14.282 17.930 26.384 1.00 88.69 278 ILE A C 1
ATOM 2233 O O . ILE A 1 278 ? -13.865 16.782 26.241 1.00 88.69 278 ILE A O 1
ATOM 2237 N N . PHE A 1 279 ? -13.570 18.994 26.012 1.00 91.19 279 PHE A N 1
ATOM 2238 C CA . PHE A 1 279 ? -12.170 18.916 25.588 1.00 91.19 279 PHE A CA 1
ATOM 2239 C C . PHE A 1 279 ? -11.264 19.260 26.770 1.00 91.19 279 PHE A C 1
ATOM 2241 O O . PHE A 1 279 ? -11.243 20.402 27.221 1.00 91.19 279 PHE A O 1
ATOM 2248 N N . GLU A 1 280 ? -10.517 18.278 27.265 1.00 92.88 280 GLU A N 1
ATOM 2249 C CA . GLU A 1 280 ? -9.639 18.437 28.425 1.00 92.88 280 GLU A CA 1
ATOM 2250 C C . GLU A 1 280 ? -8.205 18.000 28.114 1.00 92.88 280 GLU A C 1
ATOM 2252 O O . GLU A 1 280 ? -7.955 17.097 27.311 1.00 92.88 280 GLU A O 1
ATOM 2257 N N . GLU A 1 281 ? -7.245 18.645 28.771 1.00 95.25 281 GLU A N 1
ATOM 2258 C CA . GLU A 1 281 ? -5.856 18.208 28.752 1.00 95.25 281 GLU A CA 1
ATOM 2259 C C . GLU A 1 281 ? -5.621 17.113 29.795 1.00 95.25 281 GLU A C 1
ATOM 2261 O O . GLU A 1 281 ? -5.881 17.285 30.986 1.00 95.25 281 GLU A O 1
ATOM 2266 N N . VAL A 1 282 ? -5.035 16.009 29.346 1.00 95.88 282 VAL A N 1
ATOM 2267 C CA . VAL A 1 282 ? -4.496 14.960 30.202 1.00 95.88 282 VAL A CA 1
ATOM 2268 C C . VAL A 1 282 ? -3.026 15.264 30.436 1.00 95.88 282 VAL A C 1
ATOM 2270 O O . VAL A 1 282 ? -2.188 15.046 29.560 1.00 95.88 282 VAL A O 1
ATOM 2273 N N . LYS A 1 283 ? -2.711 15.769 31.632 1.00 93.88 283 LYS A N 1
ATOM 2274 C CA . LYS A 1 283 ? -1.332 16.084 32.018 1.00 93.88 283 LYS A CA 1
ATOM 2275 C C . LYS A 1 283 ? -0.472 14.825 31.952 1.00 93.88 283 LYS A C 1
ATOM 2277 O O . LYS A 1 283 ? -0.731 13.850 32.659 1.00 93.88 283 LYS A O 1
ATOM 2282 N N . THR A 1 284 ? 0.552 14.859 31.108 1.00 94.69 284 THR A N 1
ATOM 2283 C CA . THR A 1 284 ? 1.522 13.774 30.977 1.00 94.69 284 THR A CA 1
ATOM 2284 C C . THR A 1 284 ? 2.825 14.114 31.685 1.00 94.69 284 THR A C 1
ATOM 2286 O O . THR A 1 284 ? 3.251 15.265 31.685 1.00 94.69 284 THR A O 1
ATOM 2289 N N . ARG A 1 285 ? 3.486 13.093 32.224 1.00 94.44 285 ARG A N 1
ATOM 2290 C CA . ARG A 1 285 ? 4.822 13.165 32.833 1.00 94.44 285 ARG A CA 1
ATOM 2291 C C . ARG A 1 285 ? 5.743 12.127 32.207 1.00 94.44 285 ARG A C 1
ATOM 2293 O O . ARG A 1 285 ? 5.247 11.120 31.703 1.00 94.44 285 ARG A O 1
ATOM 2300 N N . ILE A 1 286 ? 7.052 12.355 32.247 1.00 95.75 286 ILE A N 1
ATOM 2301 C CA . ILE A 1 286 ? 8.032 11.385 31.756 1.00 95.75 286 ILE A CA 1
ATOM 2302 C C . ILE A 1 286 ? 8.346 10.407 32.888 1.00 95.75 286 ILE A C 1
ATOM 2304 O O . ILE A 1 286 ? 9.022 10.761 33.852 1.00 95.75 286 ILE A O 1
ATOM 2308 N N . ASP A 1 287 ? 7.853 9.176 32.780 1.00 94.88 287 ASP A N 1
ATOM 2309 C CA . ASP A 1 287 ? 8.044 8.163 33.822 1.00 94.88 287 ASP A CA 1
ATOM 2310 C C . ASP A 1 287 ? 8.970 7.018 33.423 1.00 94.88 287 ASP A C 1
ATOM 2312 O O . ASP A 1 287 ? 9.363 6.224 34.273 1.00 94.88 287 ASP A O 1
ATOM 2316 N N . THR A 1 288 ? 9.351 6.902 32.152 1.00 96.75 288 THR A N 1
ATOM 2317 C CA . THR A 1 288 ? 10.275 5.851 31.717 1.00 96.75 288 THR A CA 1
ATOM 2318 C C . THR A 1 288 ? 11.186 6.334 30.602 1.00 96.75 288 THR A C 1
ATOM 2320 O O . THR A 1 288 ? 10.726 6.884 29.599 1.00 96.75 288 THR A O 1
ATOM 2323 N N . LEU A 1 289 ? 12.480 6.069 30.766 1.00 97.69 289 LEU A N 1
ATOM 2324 C CA . LEU A 1 289 ? 13.500 6.230 29.739 1.00 97.69 289 LEU A CA 1
ATOM 2325 C C . LEU A 1 289 ? 14.059 4.859 29.354 1.00 97.69 289 LEU A C 1
ATOM 2327 O O . LEU A 1 289 ? 14.659 4.168 30.170 1.00 97.69 289 LEU A O 1
ATOM 2331 N N . TRP A 1 290 ? 13.921 4.486 28.090 1.00 97.50 290 TRP A N 1
ATOM 2332 C CA . TRP A 1 290 ? 14.594 3.322 27.524 1.00 97.50 290 TRP A CA 1
ATOM 2333 C C . TRP A 1 290 ? 15.817 3.752 26.724 1.00 97.50 290 TRP A C 1
ATOM 2335 O O . TRP A 1 290 ? 15.729 4.654 25.889 1.00 97.50 290 TRP A O 1
ATOM 2345 N N . LEU A 1 291 ? 16.936 3.063 26.927 1.00 97.75 291 LEU A N 1
ATOM 2346 C CA . LEU A 1 291 ? 18.186 3.287 26.211 1.00 97.75 291 LEU A CA 1
ATOM 2347 C C . LEU A 1 291 ? 18.604 2.013 25.473 1.00 97.75 291 LEU A C 1
ATOM 2349 O O . LEU A 1 291 ? 18.661 0.929 26.054 1.00 97.75 291 LEU A O 1
ATOM 2353 N N . PHE A 1 292 ? 18.947 2.173 24.195 1.00 96.88 292 PHE A N 1
ATOM 2354 C CA . PHE A 1 292 ? 19.465 1.123 23.317 1.00 96.88 292 PHE A CA 1
ATOM 2355 C C . PHE A 1 292 ? 20.815 1.572 22.744 1.00 96.88 292 PHE A C 1
ATOM 2357 O O . PHE A 1 292 ? 20.887 2.022 21.591 1.00 96.88 292 PHE A O 1
ATOM 2364 N N . PRO A 1 293 ? 21.898 1.514 23.543 1.00 96.81 293 PRO A N 1
ATOM 2365 C CA . PRO A 1 293 ? 23.166 2.132 23.171 1.00 96.81 293 PRO A CA 1
ATOM 2366 C C . PRO A 1 293 ? 23.798 1.499 21.931 1.00 96.81 293 PRO A C 1
ATOM 2368 O O . PRO A 1 293 ? 24.359 2.233 21.127 1.00 96.81 293 PRO A O 1
ATOM 2371 N N . GLU A 1 294 ? 23.623 0.185 21.726 1.00 93.69 294 GLU A N 1
ATOM 2372 C CA . GLU A 1 294 ? 24.153 -0.569 20.572 1.00 93.69 294 GLU A CA 1
ATOM 2373 C C . GLU A 1 294 ? 23.692 0.002 19.224 1.00 93.69 294 GLU A C 1
ATOM 2375 O O . GLU A 1 294 ? 24.452 -0.014 18.263 1.00 93.69 294 GLU A O 1
ATOM 2380 N N . ILE A 1 295 ? 22.474 0.551 19.159 1.00 94.75 295 ILE A N 1
ATOM 2381 C CA . ILE A 1 295 ? 21.921 1.157 17.939 1.00 94.75 295 ILE A CA 1
ATOM 2382 C C . ILE A 1 295 ? 21.812 2.685 18.020 1.00 94.75 295 ILE A C 1
ATOM 2384 O O . ILE A 1 295 ? 21.252 3.302 17.117 1.00 94.75 295 ILE A O 1
ATOM 2388 N N . LEU A 1 296 ? 22.345 3.305 19.080 1.00 96.56 296 LEU A N 1
ATOM 2389 C CA . LEU A 1 296 ? 22.300 4.751 19.332 1.00 96.56 296 LEU A CA 1
ATOM 2390 C C . LEU A 1 296 ? 20.870 5.312 19.361 1.00 96.56 296 LEU A C 1
ATOM 2392 O O . LEU A 1 296 ? 20.553 6.307 18.698 1.00 96.56 296 LEU A O 1
ATOM 2396 N N . ARG A 1 297 ? 19.974 4.652 20.101 1.00 97.00 297 ARG A N 1
ATOM 2397 C CA . ARG A 1 297 ? 18.555 5.029 20.175 1.00 97.00 297 ARG A CA 1
ATOM 2398 C C . ARG A 1 297 ? 18.050 5.098 21.605 1.00 97.00 297 ARG A C 1
ATOM 2400 O O . ARG A 1 297 ? 18.517 4.359 22.468 1.00 97.00 297 ARG A O 1
ATOM 2407 N N . GLY A 1 298 ? 17.055 5.948 21.827 1.00 96.94 298 GLY A N 1
ATOM 2408 C CA . GLY A 1 298 ? 16.319 6.024 23.082 1.00 96.94 298 GLY A CA 1
ATOM 2409 C C . GLY A 1 298 ? 14.815 6.166 22.860 1.00 96.94 298 GLY A C 1
ATOM 2410 O O . GLY A 1 298 ? 14.369 6.596 21.793 1.00 96.94 298 GLY A O 1
ATOM 2411 N N . ILE A 1 299 ? 14.031 5.790 23.870 1.00 97.50 299 ILE A N 1
ATOM 2412 C CA . ILE A 1 299 ? 12.591 6.061 23.929 1.00 97.50 299 ILE A CA 1
ATOM 2413 C C . ILE A 1 299 ? 12.285 6.790 25.231 1.00 97.50 299 ILE A C 1
ATOM 2415 O O . ILE A 1 299 ? 12.630 6.310 26.308 1.00 97.50 299 ILE A O 1
ATOM 2419 N N . VAL A 1 300 ? 11.579 7.910 25.124 1.00 97.12 300 VAL A N 1
ATOM 2420 C CA . VAL A 1 300 ? 10.976 8.599 26.267 1.00 97.12 300 VAL A CA 1
ATOM 2421 C C . VAL A 1 300 ? 9.495 8.252 26.319 1.00 97.12 300 VAL A C 1
ATOM 2423 O O . VAL A 1 300 ? 8.794 8.379 25.311 1.00 97.12 300 VAL A O 1
ATOM 2426 N N . VAL A 1 301 ? 9.015 7.820 27.482 1.00 97.12 301 VAL A N 1
ATOM 2427 C CA . VAL A 1 301 ? 7.613 7.458 27.700 1.00 97.12 301 VAL A CA 1
ATOM 2428 C C . VAL A 1 301 ? 6.929 8.529 28.541 1.00 97.12 301 VAL A C 1
ATOM 2430 O O . VAL A 1 301 ? 7.301 8.781 29.687 1.00 97.12 301 VAL A O 1
ATOM 2433 N N . PHE A 1 302 ? 5.909 9.143 27.950 1.00 96.75 302 PHE A N 1
ATOM 2434 C CA . PHE A 1 302 ? 5.036 10.125 28.572 1.00 96.75 302 PHE A CA 1
ATOM 2435 C C . PHE A 1 302 ? 3.743 9.441 28.990 1.00 96.75 302 PHE A C 1
ATOM 2437 O O . PHE A 1 302 ? 3.069 8.827 28.158 1.00 96.75 302 PHE A O 1
ATOM 2444 N N . ARG A 1 303 ? 3.356 9.577 30.256 1.00 95.06 303 ARG A N 1
ATOM 2445 C CA . ARG A 1 303 ? 2.141 8.951 30.773 1.00 95.06 303 ARG A CA 1
ATOM 2446 C C . ARG A 1 303 ? 1.237 9.951 31.466 1.00 95.06 303 ARG A C 1
ATOM 2448 O O . ARG A 1 303 ? 1.678 10.729 32.308 1.00 95.06 303 ARG A O 1
ATOM 2455 N N . GLY A 1 304 ? -0.039 9.910 31.108 1.00 95.19 304 GLY A N 1
ATOM 2456 C CA . GLY A 1 304 ? -1.104 10.674 31.747 1.00 95.19 304 GLY A CA 1
ATOM 2457 C C . GLY A 1 304 ? -2.334 9.802 31.969 1.00 95.19 304 GLY A C 1
ATOM 2458 O O . GLY A 1 304 ? -2.528 8.798 31.281 1.00 95.19 304 GLY A O 1
ATOM 2459 N N . THR A 1 305 ? -3.160 10.164 32.944 1.00 94.69 305 THR A N 1
ATOM 2460 C CA . THR A 1 305 ? -4.384 9.432 33.284 1.00 94.69 305 THR A CA 1
ATOM 2461 C C . THR A 1 305 ? -5.566 10.384 33.363 1.00 94.69 305 THR A C 1
ATOM 2463 O O . THR A 1 305 ? -5.436 11.507 33.844 1.00 94.69 305 THR A O 1
ATOM 2466 N N . THR A 1 306 ? -6.728 9.933 32.902 1.00 94.00 306 THR A N 1
ATOM 2467 C CA . THR A 1 306 ? -7.985 10.673 33.049 1.00 94.00 306 THR A CA 1
ATOM 2468 C C . THR A 1 306 ? -9.134 9.736 33.396 1.00 94.00 306 THR A C 1
ATOM 2470 O O . THR A 1 306 ? -9.118 8.575 33.000 1.00 94.00 306 THR A O 1
ATOM 2473 N N . GLU A 1 307 ? -10.107 10.207 34.171 1.00 93.50 307 GLU A N 1
ATOM 2474 C CA . GLU A 1 307 ? -11.287 9.423 34.552 1.00 93.50 307 GLU A CA 1
ATOM 2475 C C . GLU A 1 307 ? -12.227 9.245 33.347 1.00 93.50 307 GLU A C 1
ATOM 2477 O O . GLU A 1 307 ? -12.480 10.201 32.610 1.00 93.50 307 GLU A O 1
ATOM 2482 N N . ILE A 1 308 ? -12.741 8.033 33.144 1.00 89.62 308 ILE A N 1
ATOM 2483 C CA . ILE A 1 308 ? -13.709 7.681 32.095 1.00 89.62 308 ILE A CA 1
ATOM 2484 C C . ILE A 1 308 ? -14.900 6.943 32.713 1.00 89.62 308 ILE A C 1
ATOM 2486 O O . ILE A 1 308 ? -14.800 6.360 33.791 1.00 89.62 308 ILE A O 1
ATOM 2490 N N . ARG A 1 309 ? -16.042 6.957 32.027 1.00 83.50 309 ARG A N 1
ATOM 2491 C CA . ARG A 1 309 ? -17.292 6.326 32.484 1.00 83.50 309 ARG A CA 1
ATOM 2492 C C . ARG A 1 309 ? -17.487 4.913 31.930 1.00 83.50 309 ARG A C 1
ATOM 2494 O O . ARG A 1 309 ? -18.206 4.123 32.534 1.00 83.50 309 ARG A O 1
ATOM 2501 N N . ASP A 1 310 ? -16.886 4.597 30.784 1.00 78.12 310 ASP A N 1
ATOM 2502 C CA . ASP A 1 310 ? -16.948 3.273 30.153 1.00 78.12 310 ASP A CA 1
ATOM 2503 C C . ASP A 1 310 ? -15.527 2.705 30.029 1.00 78.12 310 ASP A C 1
ATOM 2505 O O . ASP A 1 310 ? -14.644 3.340 29.462 1.00 78.12 310 ASP A O 1
ATOM 2509 N N . GLU A 1 311 ? -15.293 1.488 30.521 1.00 71.56 311 GLU A N 1
ATOM 2510 C CA . GLU A 1 311 ? -14.007 0.787 30.377 1.00 71.56 311 GLU A CA 1
ATOM 2511 C C . GLU A 1 311 ? -13.646 0.477 28.915 1.00 71.56 311 GLU A C 1
ATOM 2513 O O . GLU A 1 311 ? -12.476 0.301 28.590 1.00 71.56 311 GLU A O 1
ATOM 2518 N N . GLU A 1 312 ? -14.621 0.482 28.004 1.00 68.88 312 GLU A N 1
ATOM 2519 C CA . GLU A 1 312 ? -14.379 0.472 26.558 1.00 68.88 312 GLU A CA 1
ATOM 2520 C C . GLU A 1 312 ? -14.261 1.880 25.963 1.00 68.88 312 GLU A C 1
ATOM 2522 O O . GLU A 1 312 ? -14.453 2.042 24.755 1.00 68.88 312 GLU A O 1
ATOM 2527 N N . TYR A 1 313 ? -14.003 2.906 26.787 1.00 79.81 313 TYR A N 1
ATOM 2528 C CA . TYR A 1 313 ? -13.789 4.296 26.361 1.00 79.81 313 TYR A CA 1
ATOM 2529 C C . TYR A 1 313 ? -14.914 4.800 25.432 1.00 79.81 313 TYR A C 1
ATOM 2531 O O . TYR A 1 313 ? -14.693 5.586 24.508 1.00 79.81 313 TYR A O 1
ATOM 2539 N N . GLY A 1 314 ? -16.144 4.319 25.657 1.00 77.06 314 GLY A N 1
ATOM 2540 C CA . GLY A 1 314 ? -17.337 4.677 24.887 1.00 77.06 314 GLY A CA 1
ATOM 2541 C C . GLY A 1 314 ? -17.739 6.142 25.063 1.00 77.06 314 GLY A C 1
ATOM 2542 O O . GLY A 1 314 ? -18.290 6.748 24.147 1.00 77.06 314 GLY A O 1
ATOM 2543 N N . ASP A 1 315 ? -17.390 6.721 26.208 1.00 85.38 315 ASP A N 1
ATOM 2544 C CA . ASP A 1 315 ? -17.491 8.143 26.516 1.00 85.38 315 ASP A CA 1
ATOM 2545 C C . ASP A 1 315 ? -16.319 8.964 25.953 1.00 85.38 315 ASP A C 1
ATOM 2547 O O . ASP A 1 315 ? -16.306 10.180 26.099 1.00 85.38 315 ASP A O 1
ATOM 2551 N N . VAL A 1 316 ? -15.355 8.351 25.259 1.00 89.56 316 VAL A N 1
ATOM 2552 C CA . VAL A 1 316 ? -14.223 9.060 24.648 1.00 89.56 316 VAL A CA 1
ATOM 2553 C C . VAL A 1 316 ? -14.424 9.205 23.140 1.00 89.56 316 VAL A C 1
ATOM 2555 O O . VAL A 1 316 ? -14.314 8.259 22.346 1.00 89.56 316 VAL A O 1
ATOM 2558 N N . ARG A 1 317 ? -14.663 10.443 22.699 1.00 87.88 317 ARG A N 1
ATOM 2559 C CA . ARG A 1 317 ? -14.814 10.780 21.280 1.00 87.88 317 ARG A CA 1
ATOM 2560 C C . ARG A 1 317 ? -13.475 10.758 20.557 1.00 87.88 317 ARG A C 1
ATOM 2562 O O . ARG A 1 317 ? -13.362 10.110 19.508 1.00 87.88 317 ARG A O 1
ATOM 2569 N N . SER A 1 318 ? -12.459 11.419 21.106 1.00 91.75 318 SER A N 1
ATOM 2570 C CA . SER A 1 318 ? -11.137 11.490 20.478 1.00 91.75 318 SER A CA 1
ATOM 2571 C C . SER A 1 318 ? -9.979 11.748 21.433 1.00 91.75 318 SER A C 1
ATOM 2573 O O . SER A 1 318 ? -10.168 12.314 22.499 1.00 91.75 318 SER A O 1
ATOM 2575 N N . ILE A 1 319 ? -8.775 11.375 20.996 1.00 94.62 319 ILE A N 1
ATOM 2576 C CA . ILE A 1 319 ? -7.494 11.713 21.624 1.00 94.62 319 ILE A CA 1
ATOM 2577 C C . ILE A 1 319 ? -6.678 12.536 20.623 1.00 94.62 319 ILE A C 1
ATOM 2579 O O . ILE A 1 319 ? -6.605 12.168 19.449 1.00 94.62 319 ILE A O 1
ATOM 2583 N N . TYR A 1 320 ? -6.075 13.637 21.061 1.00 94.94 320 TYR A N 1
ATOM 2584 C CA . TYR A 1 320 ? -5.196 14.483 20.254 1.00 94.94 320 TYR A CA 1
ATOM 2585 C C . TYR A 1 320 ? -3.833 14.636 20.937 1.00 94.94 320 TYR A C 1
ATOM 2587 O O . TYR A 1 320 ? -3.765 15.033 22.098 1.00 94.94 320 TYR A O 1
ATOM 2595 N N . LEU A 1 321 ? -2.755 14.310 20.220 1.00 96.00 321 LEU A N 1
ATOM 2596 C CA . LEU A 1 321 ? -1.375 14.439 20.686 1.00 96.00 321 LEU A CA 1
ATOM 2597 C C . LEU A 1 321 ? -0.660 15.585 19.970 1.00 96.00 321 LEU A C 1
ATOM 2599 O O . LEU A 1 321 ? -0.710 15.707 18.742 1.00 96.00 321 LEU A O 1
ATOM 2603 N N . ALA A 1 322 ? 0.073 16.382 20.738 1.00 93.25 322 ALA A N 1
ATOM 2604 C CA . ALA A 1 322 ? 0.964 17.419 20.239 1.00 93.25 322 ALA A CA 1
ATOM 2605 C C . ALA A 1 322 ? 2.323 17.345 20.940 1.00 93.25 322 ALA A C 1
ATOM 2607 O O . ALA A 1 322 ? 2.438 16.832 22.046 1.00 93.25 322 ALA A O 1
ATOM 2608 N N . THR A 1 323 ? 3.352 17.875 20.285 1.00 92.44 323 THR A N 1
ATOM 2609 C CA . THR A 1 323 ? 4.663 18.100 20.901 1.00 92.44 323 THR A CA 1
ATOM 2610 C C . THR A 1 323 ? 4.953 19.586 20.850 1.00 92.44 323 THR A C 1
ATOM 2612 O O . THR A 1 323 ? 4.832 20.188 19.778 1.00 92.44 323 THR A O 1
ATOM 2615 N N . GLU A 1 324 ? 5.330 20.143 21.992 1.00 90.69 324 GLU A N 1
ATOM 2616 C CA . GLU A 1 324 ? 5.916 21.473 22.143 1.00 90.69 324 GLU A CA 1
ATOM 2617 C C . GLU A 1 324 ? 7.381 21.294 22.541 1.00 90.69 324 GLU A C 1
ATOM 2619 O O . GLU A 1 324 ? 7.702 20.379 23.301 1.00 90.69 324 GLU A O 1
ATOM 2624 N N . MET A 1 325 ? 8.283 22.122 22.019 1.00 86.81 325 MET A N 1
ATOM 2625 C CA . MET A 1 325 ? 9.634 22.170 22.574 1.00 86.81 325 MET A CA 1
ATOM 2626 C C . MET A 1 325 ? 9.600 23.032 23.833 1.00 86.81 325 MET A C 1
ATOM 2628 O O . MET A 1 325 ? 8.874 24.022 23.875 1.00 86.81 325 MET A O 1
ATOM 2632 N N . LYS A 1 326 ? 10.385 22.698 24.858 1.00 80.50 326 LYS A N 1
ATOM 2633 C CA . LYS A 1 326 ? 10.463 23.509 26.087 1.00 80.50 326 LYS A CA 1
ATOM 2634 C C . LYS A 1 326 ? 10.928 24.948 25.838 1.00 80.50 326 LYS A C 1
ATOM 2636 O O . LYS A 1 326 ? 10.632 25.824 26.640 1.00 80.50 326 LYS A O 1
ATOM 2641 N N . SER A 1 327 ? 11.642 25.189 24.738 1.00 78.88 327 SER A N 1
ATOM 2642 C CA . SER A 1 327 ? 12.023 26.530 24.285 1.00 78.88 327 SER A CA 1
ATOM 2643 C C . SER A 1 327 ? 10.846 27.364 23.769 1.00 78.88 327 SER A C 1
ATOM 2645 O O . SER A 1 327 ? 10.976 28.580 23.644 1.00 78.88 327 SER A O 1
ATOM 2647 N N . ASP A 1 328 ? 9.723 26.731 23.424 1.00 80.69 328 ASP A N 1
ATOM 2648 C CA . ASP A 1 328 ? 8.554 27.400 22.865 1.00 80.69 328 ASP A CA 1
ATOM 2649 C C . ASP A 1 328 ? 7.647 27.946 23.977 1.00 80.69 328 ASP A C 1
ATOM 2651 O O . ASP A 1 328 ? 7.526 27.376 25.061 1.00 80.69 328 ASP A O 1
ATOM 2655 N N . ILE A 1 329 ? 6.931 29.034 23.686 1.00 79.19 329 ILE A N 1
ATOM 2656 C CA . ILE A 1 329 ? 5.861 29.519 24.565 1.00 79.19 329 ILE A CA 1
ATOM 2657 C C . ILE A 1 329 ? 4.726 28.486 24.556 1.00 79.19 329 ILE A C 1
ATOM 2659 O O . ILE A 1 329 ? 4.144 28.214 23.500 1.00 79.19 329 ILE A O 1
ATOM 2663 N N . ALA A 1 330 ? 4.403 27.938 25.732 1.00 80.69 330 ALA A N 1
ATOM 2664 C CA . ALA A 1 330 ? 3.337 26.954 25.902 1.00 80.69 330 ALA A CA 1
ATOM 2665 C C . ALA A 1 330 ? 2.004 27.503 25.374 1.00 80.69 330 ALA A C 1
ATOM 2667 O O . ALA A 1 330 ? 1.553 28.581 25.772 1.00 80.69 330 ALA A O 1
ATOM 2668 N N . ARG A 1 331 ? 1.361 26.769 24.460 1.00 89.88 331 ARG A N 1
ATOM 2669 C CA . ARG A 1 331 ? 0.094 27.215 23.865 1.00 89.88 331 ARG A CA 1
ATOM 2670 C C . ARG A 1 331 ? -1.083 26.899 24.785 1.00 89.88 331 ARG A C 1
ATOM 2672 O O . ARG A 1 331 ? -1.017 25.992 25.614 1.00 89.88 331 ARG A O 1
ATOM 2679 N N . SER A 1 332 ? -2.183 27.632 24.645 1.00 91.31 332 SER A N 1
ATOM 2680 C CA . SER A 1 332 ? -3.369 27.403 25.475 1.00 91.31 332 SER A CA 1
ATOM 2681 C C . SER A 1 332 ? -4.117 26.118 25.081 1.00 91.31 332 SER A C 1
ATOM 2683 O O . SER A 1 332 ? -3.913 25.564 23.997 1.00 91.31 332 SER A O 1
ATOM 2685 N N . VAL A 1 333 ? -4.996 25.627 25.958 1.00 89.62 333 VAL A N 1
ATOM 2686 C CA . VAL A 1 333 ? -5.844 24.458 25.663 1.00 89.62 333 VAL A CA 1
ATOM 2687 C C . VAL A 1 333 ? -6.801 24.774 24.506 1.00 89.62 333 VAL A C 1
ATOM 2689 O O . VAL A 1 333 ? -7.010 23.933 23.632 1.00 89.62 333 VAL A O 1
ATOM 2692 N N . GLU A 1 334 ? -7.304 26.008 24.429 1.00 88.44 334 GLU A N 1
ATOM 2693 C CA . GLU A 1 334 ? -8.199 26.493 23.371 1.00 88.44 334 GLU A CA 1
ATOM 2694 C C . GLU A 1 334 ? -7.520 26.457 22.000 1.00 88.44 334 GLU A C 1
ATOM 2696 O O . GLU A 1 334 ? -8.136 26.033 21.024 1.00 88.44 334 GLU A O 1
ATOM 2701 N N . TYR A 1 335 ? -6.228 26.804 21.924 1.00 90.31 335 TYR A N 1
ATOM 2702 C CA . TYR A 1 335 ? -5.452 26.662 20.690 1.00 90.31 335 TYR A CA 1
ATOM 2703 C C . TYR A 1 335 ? -5.497 25.221 20.164 1.00 90.31 335 TYR A C 1
ATOM 2705 O O . TYR A 1 335 ? -5.667 24.997 18.962 1.00 90.31 335 TYR A O 1
ATOM 2713 N N . TYR A 1 336 ? -5.357 24.236 21.055 1.00 90.69 336 TYR A N 1
ATOM 2714 C CA . TYR A 1 336 ? -5.387 22.823 20.685 1.00 90.69 336 TYR A CA 1
ATOM 2715 C C . TYR A 1 336 ? -6.795 22.299 20.422 1.00 90.69 336 TYR A C 1
ATOM 2717 O O . TYR A 1 336 ? -6.956 21.470 19.525 1.00 90.69 336 TYR A O 1
ATOM 2725 N N . ALA A 1 337 ? -7.809 22.826 21.108 1.00 85.12 337 ALA A N 1
ATOM 2726 C CA . ALA A 1 337 ? -9.207 22.567 20.781 1.00 85.12 337 ALA A CA 1
ATOM 2727 C C . ALA A 1 337 ? -9.521 23.043 19.352 1.00 85.12 337 ALA A C 1
ATOM 2729 O O . ALA A 1 337 ? -10.096 22.298 18.558 1.00 85.12 337 ALA A O 1
ATOM 2730 N N . ASP A 1 338 ? -9.063 24.239 18.977 1.00 83.38 338 ASP A N 1
ATOM 2731 C CA . ASP A 1 338 ? -9.213 24.783 17.626 1.00 83.38 338 ASP A CA 1
ATOM 2732 C C . ASP A 1 338 ? -8.376 24.028 16.594 1.00 83.38 338 ASP A C 1
ATOM 2734 O O . ASP A 1 338 ? -8.838 23.791 15.478 1.00 83.38 338 ASP A O 1
ATOM 2738 N N . ALA A 1 339 ? -7.154 23.613 16.939 1.00 84.19 339 ALA A N 1
ATOM 2739 C CA . ALA A 1 339 ? -6.333 22.770 16.074 1.00 84.19 339 ALA A CA 1
ATOM 2740 C C . ALA A 1 339 ? -7.011 21.415 15.817 1.00 84.19 339 ALA A C 1
ATOM 2742 O O . ALA A 1 339 ? -7.112 20.994 14.664 1.00 84.19 339 ALA A O 1
ATOM 2743 N N . GLN A 1 340 ? -7.549 20.768 16.856 1.00 82.56 340 GLN A N 1
ATOM 2744 C CA . GLN A 1 340 ? -8.318 19.531 16.729 1.00 82.56 340 GLN A CA 1
ATOM 2745 C C . GLN A 1 340 ? -9.585 19.760 15.890 1.00 82.56 340 GLN A C 1
ATOM 2747 O O . GLN A 1 340 ? -9.842 18.984 14.970 1.00 82.56 340 GLN A O 1
ATOM 2752 N N . LYS A 1 341 ? -10.329 20.854 16.120 1.00 77.25 341 LYS A N 1
ATOM 2753 C CA . LYS A 1 341 ? -11.487 21.250 15.297 1.00 77.25 341 LYS A CA 1
ATOM 2754 C C . LYS A 1 341 ? -11.104 21.488 13.839 1.00 77.25 341 LYS A C 1
ATOM 2756 O O . LYS A 1 341 ? -11.849 21.069 12.969 1.00 77.25 341 LYS A O 1
ATOM 2761 N N . LYS A 1 342 ? -9.949 22.089 13.538 1.00 72.38 342 LYS A N 1
ATOM 2762 C CA . LYS A 1 342 ? -9.438 22.268 12.161 1.00 72.38 342 LYS A CA 1
ATOM 2763 C C . LYS A 1 342 ? -9.052 20.943 11.501 1.00 72.38 342 LYS A C 1
ATOM 2765 O O . LYS A 1 342 ? -9.202 20.793 10.293 1.00 72.38 342 LYS A O 1
ATOM 2770 N N . VAL A 1 343 ? -8.565 19.977 12.280 1.00 68.38 343 VAL A N 1
ATOM 2771 C CA . VAL A 1 343 ? -8.307 18.610 11.798 1.00 68.38 343 VAL A CA 1
ATOM 2772 C C . VAL A 1 343 ? -9.625 17.845 11.576 1.00 68.38 343 VAL A C 1
ATOM 2774 O O . VAL A 1 343 ? -9.720 17.063 10.631 1.00 68.38 343 VAL A O 1
ATOM 2777 N N . LEU A 1 344 ? -10.652 18.096 12.400 1.00 60.97 344 LEU A N 1
ATOM 2778 C CA . LEU A 1 344 ? -12.000 17.513 12.300 1.00 60.97 344 LEU A CA 1
ATOM 2779 C C . LEU A 1 344 ? -12.857 18.142 11.180 1.00 60.97 344 LEU A C 1
ATOM 2781 O O . LEU A 1 344 ? -13.559 17.420 10.472 1.00 60.97 344 LEU A O 1
ATOM 2785 N N . ASN A 1 345 ? -12.775 19.460 10.986 1.00 47.94 345 ASN A N 1
ATOM 2786 C CA . ASN A 1 345 ? -13.482 20.231 9.965 1.00 47.94 345 ASN A CA 1
ATOM 2787 C C . ASN A 1 345 ? -12.627 20.318 8.697 1.00 47.94 345 ASN A C 1
ATOM 2789 O O . ASN A 1 345 ? -11.816 21.222 8.514 1.00 47.94 345 ASN A O 1
ATOM 2793 N N . LEU A 1 346 ? -12.851 19.387 7.768 1.00 44.56 346 LEU A N 1
ATOM 2794 C CA . LEU A 1 346 ? -12.221 19.393 6.440 1.00 44.56 346 LEU A CA 1
ATOM 2795 C C . LEU A 1 346 ? -12.736 20.516 5.510 1.00 44.56 346 LEU A C 1
ATOM 2797 O O . LEU A 1 346 ? -12.294 20.601 4.366 1.00 44.56 346 LEU A O 1
ATOM 2801 N N . SER A 1 347 ? -13.641 21.373 5.985 1.00 39.00 347 SER A N 1
ATOM 2802 C CA . SER A 1 347 ? -14.201 22.526 5.279 1.00 39.00 347 SER A CA 1
ATOM 2803 C C . SER A 1 347 ? -13.792 23.822 5.980 1.00 39.00 347 SER A C 1
ATOM 2805 O O . SER A 1 347 ? -14.440 24.248 6.931 1.00 39.00 347 SER A O 1
ATOM 2807 N N . VAL A 1 348 ? -12.716 24.448 5.508 1.00 38.12 348 VAL A N 1
ATOM 2808 C CA . VAL A 1 348 ? -12.397 25.848 5.819 1.00 38.12 348 VAL A CA 1
ATOM 2809 C C . VAL A 1 348 ? -12.413 26.617 4.493 1.00 38.12 348 VAL A C 1
ATOM 2811 O O . VAL A 1 348 ? -11.896 26.078 3.507 1.00 38.12 348 VAL A O 1
ATOM 2814 N N . PRO A 1 349 ? -13.017 27.821 4.441 1.00 38.72 349 PRO A N 1
ATOM 2815 C CA . PRO A 1 349 ? -13.106 28.637 3.235 1.00 38.72 349 PRO A CA 1
ATOM 2816 C C . PRO A 1 349 ? -11.716 28.884 2.666 1.00 38.72 349 PRO A C 1
ATOM 2818 O O . PRO A 1 349 ? -10.781 29.221 3.394 1.00 38.72 349 PRO A O 1
ATOM 2821 N N . MET A 1 350 ? -11.573 28.680 1.363 1.00 36.66 350 MET A N 1
ATOM 2822 C CA . MET A 1 350 ? -10.317 28.942 0.687 1.00 36.66 350 MET A CA 1
ATOM 2823 C C . MET A 1 350 ? -10.277 30.416 0.298 1.00 36.66 350 MET A C 1
ATOM 2825 O O . MET A 1 350 ? -11.182 30.893 -0.379 1.00 36.66 350 MET A O 1
ATOM 2829 N N . ASP A 1 351 ? -9.220 31.115 0.708 1.00 43.56 351 ASP A N 1
ATOM 2830 C CA . ASP A 1 351 ? -8.857 32.400 0.113 1.00 43.56 351 ASP A CA 1
ATOM 2831 C C . ASP A 1 351 ? -8.773 32.203 -1.418 1.00 43.56 351 ASP A C 1
ATOM 2833 O O . ASP A 1 351 ? -8.044 31.309 -1.870 1.00 43.56 351 ASP A O 1
ATOM 2837 N N . PRO A 1 352 ? -9.549 32.945 -2.228 1.00 42.38 352 PRO A N 1
ATOM 2838 C CA . PRO A 1 352 ? -9.561 32.793 -3.678 1.00 42.38 352 PRO A CA 1
ATOM 2839 C C . PRO A 1 352 ? -8.327 33.409 -4.355 1.00 42.38 352 PRO A C 1
ATOM 2841 O O . PRO A 1 352 ? -8.071 33.118 -5.525 1.00 42.38 352 PRO A O 1
ATOM 2844 N N . ALA A 1 353 ? -7.514 34.215 -3.661 1.00 46.62 353 ALA A N 1
ATOM 2845 C CA . ALA A 1 353 ? -6.371 34.898 -4.271 1.00 46.62 353 ALA A CA 1
ATOM 2846 C C . ALA A 1 353 ? -5.285 33.941 -4.829 1.00 46.62 353 ALA A C 1
ATOM 2848 O O . ALA A 1 353 ? -4.805 34.166 -5.948 1.00 46.62 353 ALA A O 1
ATOM 2849 N N . PRO A 1 354 ? -4.913 32.832 -4.152 1.00 44.25 354 PRO A N 1
ATOM 2850 C CA . PRO A 1 354 ? -4.016 31.817 -4.707 1.00 44.25 354 PRO A CA 1
ATOM 2851 C C . PRO A 1 354 ? -4.621 31.043 -5.886 1.00 44.25 354 PRO A C 1
ATOM 2853 O O . PRO A 1 354 ? -3.882 30.657 -6.792 1.00 44.25 354 PRO A O 1
ATOM 2856 N N . LEU A 1 355 ? -5.943 30.824 -5.888 1.00 40.25 355 LEU A N 1
ATOM 2857 C CA . LEU A 1 355 ? -6.677 30.172 -6.980 1.00 40.25 355 LEU A CA 1
ATOM 2858 C C . LEU A 1 355 ? -6.732 31.056 -8.225 1.00 40.25 355 LEU A C 1
ATOM 2860 O O . LEU A 1 355 ? -6.495 30.560 -9.319 1.00 40.25 355 LEU A O 1
ATOM 2864 N N . SER A 1 356 ? -6.980 32.355 -8.055 1.00 46.53 356 SER A N 1
ATOM 2865 C CA . SER A 1 356 ? -6.993 33.333 -9.146 1.00 46.53 356 SER A CA 1
ATOM 2866 C C . SER A 1 356 ? -5.612 33.444 -9.809 1.00 46.53 356 SER A C 1
ATOM 2868 O O . SER A 1 356 ? -5.489 33.268 -11.020 1.00 46.53 356 SER A O 1
ATOM 2870 N N . LYS A 1 357 ? -4.534 33.545 -9.011 1.00 51.69 357 LYS A N 1
ATOM 2871 C CA . LYS A 1 357 ? -3.146 33.505 -9.521 1.00 51.69 357 LYS A CA 1
ATOM 2872 C C . LYS A 1 357 ? -2.760 32.165 -10.152 1.00 51.69 357 LYS A C 1
ATOM 2874 O O . LYS A 1 357 ? -1.897 32.122 -11.029 1.00 51.69 357 LYS A O 1
ATOM 2879 N N . ALA A 1 358 ? -3.329 31.053 -9.685 1.00 44.59 358 ALA A N 1
ATOM 2880 C CA . ALA A 1 358 ? -3.141 29.750 -10.319 1.00 44.59 358 ALA A CA 1
ATOM 2881 C C . ALA A 1 358 ? -3.913 29.660 -11.647 1.00 44.59 358 ALA A C 1
ATOM 2883 O O . ALA A 1 358 ? -3.373 29.115 -12.605 1.00 44.59 358 ALA A O 1
ATOM 2884 N N . ARG A 1 359 ? -5.116 30.246 -11.729 1.00 53.41 359 ARG A N 1
ATOM 2885 C CA . ARG A 1 359 ? -5.950 30.322 -12.938 1.00 53.41 359 ARG A CA 1
ATOM 2886 C C . ARG A 1 359 ? -5.274 31.128 -14.042 1.00 53.41 359 ARG A C 1
ATOM 2888 O O . ARG A 1 359 ? -5.193 30.640 -15.161 1.00 53.41 359 ARG A O 1
ATOM 2895 N N . GLU A 1 360 ? -4.722 32.292 -13.711 1.00 53.19 360 GLU A N 1
ATOM 2896 C CA . GLU A 1 360 ? -3.956 33.142 -14.635 1.00 53.19 360 GLU A CA 1
ATOM 2897 C C . GLU A 1 360 ? -2.749 32.381 -15.216 1.00 53.19 360 GLU A C 1
ATOM 2899 O O . GLU A 1 360 ? -2.581 32.285 -16.429 1.00 53.19 360 GLU A O 1
ATOM 2904 N N . LYS A 1 361 ? -1.988 31.685 -14.358 1.00 53.31 361 LYS A N 1
ATOM 2905 C CA . LYS A 1 361 ? -0.834 30.870 -14.782 1.00 53.31 361 LYS A CA 1
ATOM 2906 C C . LYS A 1 361 ? -1.205 29.629 -15.596 1.00 53.31 361 LYS A C 1
ATOM 2908 O O . LYS A 1 361 ? -0.408 29.195 -16.426 1.00 53.31 361 LYS A O 1
ATOM 2913 N N . ILE A 1 362 ? -2.374 29.036 -15.350 1.00 51.38 362 ILE A N 1
ATOM 2914 C CA . ILE A 1 362 ? -2.900 27.910 -16.136 1.00 51.38 362 ILE A CA 1
ATOM 2915 C C . ILE A 1 362 ? -3.409 28.409 -17.497 1.00 51.38 362 ILE A C 1
ATOM 2917 O O . ILE A 1 362 ? -3.113 27.777 -18.508 1.00 51.38 362 ILE A O 1
ATOM 2921 N N . GLY A 1 363 ? -4.079 29.566 -17.545 1.00 54.22 363 GLY A N 1
ATOM 2922 C CA . GLY A 1 363 ? -4.471 30.237 -18.788 1.00 54.22 363 GLY A CA 1
ATOM 2923 C C . GLY A 1 363 ? -3.264 30.566 -19.670 1.00 54.22 363 GLY A C 1
ATOM 2924 O O . GLY A 1 363 ? -3.244 30.207 -20.847 1.00 54.22 363 GLY A O 1
ATOM 2925 N N . ASP A 1 364 ? -2.200 31.125 -19.086 1.00 55.28 364 ASP A N 1
ATOM 2926 C CA . ASP A 1 364 ? -0.929 31.375 -19.780 1.00 55.28 364 ASP A CA 1
ATOM 2927 C C . ASP A 1 364 ? -0.280 30.094 -20.321 1.00 55.28 364 ASP A C 1
ATOM 2929 O O . ASP A 1 364 ? 0.290 30.086 -21.415 1.00 55.28 364 ASP A O 1
ATOM 2933 N N . ALA A 1 365 ? -0.353 28.993 -19.566 1.00 52.59 365 ALA A N 1
ATOM 2934 C CA . ALA A 1 365 ? 0.180 27.703 -19.992 1.00 52.59 365 ALA A CA 1
ATOM 2935 C C . ALA A 1 365 ? -0.627 27.099 -21.156 1.00 52.59 365 ALA A C 1
ATOM 2937 O O . ALA A 1 365 ? -0.037 26.581 -22.103 1.00 52.59 365 ALA A O 1
ATOM 2938 N N . LEU A 1 366 ? -1.958 27.216 -21.139 1.00 53.00 366 LEU A N 1
ATOM 2939 C CA . LEU A 1 366 ? -2.833 26.745 -22.219 1.00 53.00 366 LEU A CA 1
ATOM 2940 C C . LEU A 1 366 ? -2.691 27.586 -23.495 1.00 53.00 366 LEU A C 1
ATOM 2942 O O . LEU A 1 366 ? -2.622 27.008 -24.582 1.00 53.00 366 LEU A O 1
ATOM 2946 N N . LYS A 1 367 ? -2.544 28.918 -23.371 1.00 58.59 367 LYS A N 1
ATOM 2947 C CA . LYS A 1 367 ? -2.197 29.812 -24.495 1.00 58.59 367 LYS A CA 1
ATOM 2948 C C . LYS A 1 367 ? -0.901 29.350 -25.184 1.00 58.59 367 LYS A C 1
ATOM 2950 O O . LYS A 1 367 ? -0.824 29.361 -26.407 1.00 58.59 367 LYS A O 1
ATOM 2955 N N . ARG A 1 368 ? 0.099 28.879 -24.421 1.00 59.06 368 ARG A N 1
ATOM 2956 C CA . ARG A 1 368 ? 1.356 28.329 -24.975 1.00 59.06 368 ARG A CA 1
ATOM 2957 C C . ARG A 1 368 ? 1.169 26.979 -25.666 1.00 59.06 368 ARG A C 1
ATOM 2959 O O . ARG A 1 368 ? 1.748 26.777 -26.724 1.00 59.06 368 ARG A O 1
ATOM 2966 N N . ILE A 1 369 ? 0.360 26.076 -25.107 1.00 52.72 369 ILE A N 1
ATOM 2967 C CA . ILE A 1 369 ? 0.109 24.749 -25.700 1.00 52.72 369 ILE A CA 1
ATOM 2968 C C . ILE A 1 369 ? -0.626 24.868 -27.044 1.00 52.72 369 ILE A C 1
ATOM 2970 O O . ILE A 1 369 ? -0.250 24.198 -28.003 1.00 52.72 369 ILE A O 1
ATOM 2974 N N . ARG A 1 370 ? -1.626 25.755 -27.154 1.00 57.44 370 ARG A N 1
ATOM 2975 C CA . ARG A 1 370 ? -2.346 25.986 -28.423 1.00 57.44 370 ARG A CA 1
ATOM 2976 C C . ARG A 1 370 ? -1.490 26.661 -29.498 1.00 57.44 370 ARG A C 1
ATOM 2978 O O . ARG A 1 370 ? -1.786 26.522 -30.675 1.00 57.44 370 ARG A O 1
ATOM 2985 N N . ALA A 1 371 ? -0.398 27.327 -29.122 1.00 55.66 371 ALA A N 1
ATOM 2986 C CA . ALA A 1 371 ? 0.498 27.989 -30.067 1.00 55.66 371 ALA A CA 1
ATOM 2987 C C . ALA A 1 371 ? 1.521 27.040 -30.737 1.00 55.66 371 ALA A C 1
ATOM 2989 O O . ALA A 1 371 ? 2.188 27.452 -31.690 1.00 55.66 371 ALA A O 1
ATOM 2990 N N . ILE A 1 372 ? 1.634 25.785 -30.271 1.00 54.56 372 ILE A N 1
ATOM 2991 C CA . ILE A 1 372 ? 2.600 24.773 -30.744 1.00 54.56 372 ILE A CA 1
ATOM 2992 C C . ILE A 1 372 ? 2.443 24.417 -32.239 1.00 54.56 372 ILE A C 1
ATOM 2994 O O . ILE A 1 372 ? 3.467 24.347 -32.918 1.00 54.56 372 ILE A O 1
ATOM 2998 N N . PRO A 1 373 ? 1.236 24.221 -32.816 1.00 56.44 373 PRO A N 1
ATOM 2999 C CA . PRO A 1 373 ? 1.108 23.890 -34.238 1.00 56.44 373 PRO A CA 1
ATOM 3000 C C . PRO A 1 373 ? 1.661 24.994 -35.148 1.00 56.44 373 PRO A C 1
ATOM 3002 O O . PRO A 1 373 ? 2.367 24.694 -36.108 1.00 56.44 373 PRO A O 1
ATOM 3005 N N . LYS A 1 374 ? 1.430 26.270 -34.798 1.00 60.38 374 LYS A N 1
ATOM 3006 C CA . LYS A 1 374 ? 2.038 27.419 -35.492 1.00 60.38 374 LYS A CA 1
ATOM 3007 C C . LYS A 1 374 ? 3.565 27.439 -35.340 1.00 60.38 374 LYS A C 1
ATOM 3009 O O . LYS A 1 374 ? 4.252 27.827 -36.277 1.00 60.38 374 LYS A O 1
ATOM 3014 N N . GLU A 1 375 ? 4.121 27.005 -34.205 1.00 59.25 375 GLU A N 1
ATOM 3015 C CA . GLU A 1 375 ? 5.585 26.914 -34.029 1.00 59.25 375 GLU A CA 1
ATOM 3016 C C . GLU A 1 375 ? 6.207 25.833 -34.914 1.00 59.25 375 GLU A C 1
ATOM 3018 O O . GLU A 1 375 ? 7.260 26.062 -35.510 1.00 59.25 375 GLU A O 1
ATOM 3023 N N . VAL A 1 376 ? 5.541 24.682 -35.040 1.00 52.00 376 VAL A N 1
ATOM 3024 C CA . VAL A 1 376 ? 5.960 23.606 -35.948 1.00 52.00 376 VAL A CA 1
ATOM 3025 C C . VAL A 1 376 ? 5.879 24.071 -37.401 1.00 52.00 376 VAL A C 1
ATOM 3027 O O . VAL A 1 376 ? 6.834 23.871 -38.147 1.00 52.00 376 VAL A O 1
ATOM 3030 N N . GLU A 1 377 ? 4.800 24.753 -37.790 1.00 57.59 377 GLU A N 1
ATOM 3031 C CA . GLU A 1 377 ? 4.638 25.290 -39.146 1.00 57.59 377 GLU A CA 1
ATOM 3032 C C . GLU A 1 377 ? 5.665 26.397 -39.455 1.00 57.59 377 GLU A C 1
ATOM 3034 O O . GLU A 1 377 ? 6.313 26.367 -40.497 1.00 57.59 377 GLU A O 1
ATOM 3039 N N . SER A 1 378 ? 5.917 27.317 -38.516 1.00 57.59 378 SER A N 1
ATOM 3040 C CA . SER A 1 378 ? 6.955 28.352 -38.647 1.00 57.59 378 SER A CA 1
ATOM 3041 C C . SER A 1 378 ? 8.356 27.747 -38.779 1.00 57.59 378 SER A C 1
ATOM 3043 O O . SER A 1 378 ? 9.166 28.202 -39.588 1.00 57.59 378 SER A O 1
ATOM 3045 N N . ALA A 1 379 ? 8.663 26.703 -38.002 1.00 55.06 379 ALA A N 1
ATOM 3046 C CA . ALA A 1 379 ? 9.924 25.974 -38.113 1.00 55.06 379 ALA A CA 1
ATOM 3047 C C . ALA A 1 379 ? 10.037 25.225 -39.452 1.00 55.06 379 ALA A C 1
ATOM 3049 O O . ALA A 1 379 ? 11.111 25.224 -40.055 1.00 55.06 379 ALA A O 1
ATOM 3050 N N . LYS A 1 380 ? 8.929 24.652 -39.941 1.00 58.03 380 LYS A N 1
ATOM 3051 C CA . LYS A 1 380 ? 8.833 23.994 -41.249 1.00 58.03 380 LYS A CA 1
ATOM 3052 C C . LYS A 1 380 ? 9.110 24.971 -42.393 1.00 58.03 380 LYS A C 1
ATOM 3054 O O . LYS A 1 380 ? 10.004 24.715 -43.194 1.00 58.03 380 LYS A O 1
ATOM 3059 N N . LEU A 1 381 ? 8.430 26.122 -42.424 1.00 57.62 381 LEU A N 1
ATOM 3060 C CA . LEU A 1 381 ? 8.618 27.154 -43.454 1.00 57.62 381 LEU A CA 1
ATOM 3061 C C . LEU A 1 381 ? 10.056 27.695 -43.476 1.00 57.62 381 LEU A C 1
ATOM 3063 O O . LEU A 1 381 ? 10.643 27.835 -44.548 1.00 57.62 381 LEU A O 1
ATOM 3067 N N . LYS A 1 382 ? 10.671 27.901 -42.301 1.00 61.12 382 LYS A N 1
ATOM 3068 C CA . LYS A 1 382 ? 12.090 28.293 -42.181 1.00 61.12 382 LYS A CA 1
ATOM 3069 C C . LYS A 1 382 ? 13.045 27.225 -42.721 1.00 61.12 382 LYS A C 1
ATOM 3071 O O . LYS A 1 382 ? 14.019 27.563 -43.383 1.00 61.12 382 LYS A O 1
ATOM 3076 N N . ALA A 1 383 ? 12.772 25.943 -42.469 1.00 48.91 383 ALA A N 1
ATOM 3077 C CA . ALA A 1 383 ? 13.579 24.831 -42.983 1.00 48.91 383 ALA A CA 1
ATOM 3078 C C . ALA A 1 383 ? 13.413 24.609 -44.501 1.00 48.91 383 ALA A C 1
ATOM 3080 O O . ALA A 1 383 ? 14.312 24.075 -45.154 1.00 48.91 383 ALA A O 1
ATOM 3081 N N . MET A 1 384 ? 12.278 25.033 -45.061 1.00 47.25 384 MET A N 1
ATOM 3082 C CA . MET A 1 384 ? 11.974 24.990 -46.495 1.00 47.25 384 MET A CA 1
ATOM 3083 C C . MET A 1 384 ? 12.457 26.231 -47.264 1.00 47.25 384 MET A C 1
ATOM 3085 O O . MET A 1 384 ? 12.285 26.281 -48.476 1.00 47.25 384 MET A O 1
ATOM 3089 N N . GLY A 1 385 ? 13.037 27.233 -46.590 1.00 52.59 385 GLY A N 1
ATOM 3090 C CA . GLY A 1 385 ? 13.458 28.488 -47.226 1.00 52.59 385 GLY A CA 1
ATOM 3091 C C . GLY A 1 385 ? 12.300 29.413 -47.623 1.00 52.59 385 GLY A C 1
ATOM 3092 O O . GLY A 1 385 ? 12.513 30.355 -48.373 1.00 52.59 385 GLY A O 1
ATOM 3093 N N . LYS A 1 386 ? 11.092 29.160 -47.103 1.00 57.34 386 LYS A N 1
ATOM 3094 C CA . LYS A 1 386 ? 9.861 29.932 -47.348 1.00 57.34 386 LYS A CA 1
ATOM 3095 C C . LYS A 1 386 ? 9.541 30.922 -46.219 1.00 57.34 386 LYS A C 1
ATOM 3097 O O . LYS A 1 386 ? 8.409 31.364 -46.082 1.00 57.34 386 LYS A O 1
ATOM 3102 N N . ALA A 1 387 ? 10.511 31.217 -45.356 1.00 60.62 387 ALA A N 1
ATOM 3103 C CA . ALA A 1 387 ? 10.418 32.225 -44.302 1.00 60.62 387 ALA A CA 1
ATOM 3104 C C . ALA A 1 387 ? 11.819 32.782 -43.988 1.00 60.62 387 ALA A C 1
ATOM 3106 O O . ALA A 1 387 ? 12.790 32.019 -44.053 1.00 60.62 387 ALA A O 1
ATOM 3107 N N . PRO A 1 388 ? 11.958 34.063 -43.600 1.00 63.03 388 PRO A N 1
ATOM 3108 C CA . PRO A 1 388 ? 13.259 34.676 -43.352 1.00 63.03 388 PRO A CA 1
ATOM 3109 C C . PRO A 1 388 ? 13.961 34.045 -42.139 1.00 63.03 388 PRO A C 1
ATOM 3111 O O . PRO A 1 388 ? 13.364 33.823 -41.075 1.00 63.03 388 PRO A O 1
ATOM 3114 N N . VAL A 1 389 ? 15.266 33.780 -42.276 1.00 64.38 389 VAL A N 1
ATOM 3115 C CA . VAL A 1 389 ? 16.118 33.200 -41.225 1.00 64.38 389 VAL A CA 1
ATOM 3116 C C . VAL A 1 389 ? 17.257 34.161 -40.897 1.00 64.38 389 VAL A C 1
ATOM 3118 O O . VAL A 1 389 ? 18.006 34.571 -41.776 1.00 64.38 389 VAL A O 1
ATOM 3121 N N . MET A 1 390 ? 17.420 34.500 -39.613 1.00 62.28 390 MET A N 1
ATOM 3122 C CA . MET A 1 390 ? 18.582 35.270 -39.152 1.00 62.28 390 MET A CA 1
ATOM 3123 C C . MET A 1 390 ? 19.869 34.483 -39.440 1.00 62.28 390 MET A C 1
ATOM 3125 O O . MET A 1 390 ? 19.972 33.345 -38.968 1.00 62.28 390 MET A O 1
ATOM 3129 N N . PRO A 1 391 ? 20.864 35.058 -40.139 1.00 54.03 391 PRO A N 1
ATOM 3130 C CA . PRO A 1 391 ? 22.138 34.385 -40.357 1.00 54.03 391 PRO A CA 1
ATOM 3131 C C . PRO A 1 391 ? 22.826 34.155 -39.003 1.00 54.03 391 PRO A C 1
ATOM 3133 O O . PRO A 1 391 ? 23.167 35.105 -38.298 1.00 54.03 391 PRO A O 1
ATOM 3136 N N . ARG A 1 392 ? 22.969 32.881 -38.614 1.00 49.66 392 ARG A N 1
ATOM 3137 C CA . ARG A 1 392 ? 23.636 32.429 -37.382 1.00 49.66 392 ARG A CA 1
ATOM 3138 C C . ARG A 1 392 ? 24.760 31.466 -37.711 1.00 49.66 392 ARG A C 1
ATOM 3140 O O . ARG A 1 392 ? 24.648 30.671 -38.648 1.00 49.66 392 ARG A O 1
ATOM 3147 N N . THR A 1 393 ? 25.805 31.493 -36.895 1.00 43.34 393 THR A N 1
ATOM 3148 C CA . THR A 1 393 ? 26.843 30.463 -36.941 1.00 43.34 393 THR A CA 1
ATOM 3149 C C . THR A 1 393 ? 26.296 29.151 -36.354 1.00 43.34 393 THR A C 1
ATOM 3151 O O . THR A 1 393 ? 25.415 29.176 -35.486 1.00 43.34 393 THR A O 1
ATOM 3154 N N . PRO A 1 394 ? 26.755 27.971 -36.799 1.00 39.50 394 PRO A N 1
ATOM 3155 C CA . PRO A 1 394 ? 26.216 26.713 -36.277 1.00 39.50 394 PRO A CA 1
ATOM 3156 C C . PRO A 1 394 ? 26.534 26.474 -34.788 1.00 39.50 394 PRO A C 1
ATOM 3158 O O . PRO A 1 394 ? 25.741 25.841 -34.089 1.00 39.50 394 PRO A O 1
ATOM 3161 N N . ALA A 1 395 ? 27.616 27.064 -34.268 1.00 42.31 395 ALA A N 1
ATOM 3162 C CA . ALA A 1 395 ? 27.931 27.080 -32.838 1.00 42.31 395 ALA A CA 1
ATOM 3163 C C . ALA A 1 395 ? 26.846 27.799 -32.007 1.00 42.31 395 ALA A C 1
ATOM 3165 O O . ALA A 1 395 ? 26.413 27.296 -30.970 1.00 42.31 395 ALA A O 1
ATOM 3166 N N . GLU A 1 396 ? 26.314 28.919 -32.507 1.00 46.47 396 GLU A N 1
ATOM 3167 C CA . GLU A 1 396 ? 25.209 29.643 -31.863 1.00 46.47 396 GLU A CA 1
ATOM 3168 C C . GLU A 1 396 ? 23.886 28.862 -31.915 1.00 46.47 396 GLU A C 1
ATOM 3170 O O . GLU A 1 396 ? 23.042 29.006 -31.028 1.00 46.47 396 GLU A O 1
ATOM 3175 N N . MET A 1 397 ? 23.686 28.015 -32.933 1.00 44.53 397 MET A N 1
ATOM 3176 C CA . MET A 1 397 ? 22.509 27.142 -33.018 1.00 44.53 397 MET A CA 1
ATOM 3177 C C . MET A 1 397 ? 22.560 26.005 -31.993 1.00 44.53 397 MET A C 1
ATOM 3179 O O . MET A 1 397 ? 21.559 25.756 -31.316 1.00 44.53 397 MET A O 1
ATOM 3183 N N . ALA A 1 398 ? 23.722 25.369 -31.821 1.00 44.34 398 ALA A N 1
ATOM 3184 C CA . ALA A 1 398 ? 23.924 24.317 -30.825 1.00 44.34 398 ALA A CA 1
ATOM 3185 C C . ALA A 1 398 ? 23.770 24.852 -29.390 1.00 44.34 398 ALA A C 1
ATOM 3187 O O . ALA A 1 398 ? 23.031 24.284 -28.583 1.00 44.34 398 ALA A O 1
ATOM 3188 N N . GLN A 1 399 ? 24.368 26.010 -29.101 1.00 48.81 399 GLN A N 1
ATOM 3189 C CA . GLN A 1 399 ? 24.325 26.627 -27.773 1.00 48.81 399 GLN A CA 1
ATOM 3190 C C . GLN A 1 399 ? 22.918 27.125 -27.392 1.00 48.81 399 GLN A C 1
ATOM 3192 O O . GLN A 1 399 ? 22.512 27.078 -26.225 1.00 48.81 399 GLN A O 1
ATOM 3197 N N . LYS A 1 400 ? 22.122 27.553 -28.380 1.00 50.69 400 LYS A N 1
ATOM 3198 C CA . LYS A 1 400 ? 20.729 27.971 -28.170 1.00 50.69 400 LYS A CA 1
ATOM 3199 C C . LYS A 1 400 ? 19.773 26.794 -27.962 1.00 50.69 400 LYS A C 1
ATOM 3201 O O . LYS A 1 400 ? 18.840 26.897 -27.166 1.00 50.69 400 LYS A O 1
ATOM 3206 N N . ALA A 1 401 ? 20.004 25.675 -28.647 1.00 47.50 401 ALA A N 1
ATOM 3207 C CA . ALA A 1 401 ? 19.259 24.441 -28.412 1.00 47.50 401 ALA A CA 1
ATOM 3208 C C . ALA A 1 401 ? 19.521 23.898 -26.997 1.00 47.50 401 ALA A C 1
ATOM 3210 O O . ALA A 1 401 ? 18.586 23.530 -26.285 1.00 47.50 401 ALA A O 1
ATOM 3211 N N . GLU A 1 402 ? 20.778 23.935 -26.556 1.00 51.12 402 GLU A N 1
ATOM 3212 C CA . GLU A 1 402 ? 21.187 23.481 -25.228 1.00 51.12 402 GLU A CA 1
ATOM 3213 C C . GLU A 1 402 ? 20.570 24.330 -24.105 1.00 51.12 402 GLU A C 1
ATOM 3215 O O . GLU A 1 402 ? 19.991 23.790 -23.160 1.00 51.12 402 GLU A O 1
ATOM 3220 N N . THR A 1 403 ? 20.567 25.657 -24.259 1.00 54.59 403 THR A N 1
ATOM 3221 C CA . THR A 1 403 ? 19.908 26.565 -23.304 1.00 54.59 403 THR A CA 1
ATOM 3222 C C . THR A 1 403 ? 18.386 26.394 -23.267 1.00 54.59 403 THR A C 1
ATOM 3224 O O . THR A 1 403 ? 17.791 26.466 -22.189 1.00 54.59 403 THR A O 1
ATOM 3227 N N . MET A 1 404 ? 17.730 26.098 -24.396 1.00 50.66 404 MET A N 1
ATOM 3228 C CA . MET A 1 404 ? 16.294 25.783 -24.409 1.00 50.66 404 MET A CA 1
ATOM 3229 C C . MET A 1 404 ? 15.975 24.483 -23.659 1.00 50.66 404 MET A C 1
ATOM 3231 O O . MET A 1 404 ? 15.056 24.471 -22.837 1.00 50.66 404 MET A O 1
ATOM 3235 N N . ILE A 1 405 ? 16.753 23.417 -23.864 1.00 53.28 405 ILE A N 1
ATOM 3236 C CA . ILE A 1 405 ? 16.556 22.125 -23.183 1.00 53.28 405 ILE A CA 1
ATOM 3237 C C . ILE A 1 405 ? 16.806 22.260 -21.675 1.00 53.28 405 ILE A C 1
ATOM 3239 O O . ILE A 1 405 ? 16.011 21.774 -20.869 1.00 53.28 405 ILE A O 1
ATOM 3243 N N . GLN A 1 406 ? 17.847 22.999 -21.283 1.00 56.28 406 GLN A N 1
ATOM 3244 C CA . GLN A 1 406 ? 18.126 23.315 -19.880 1.00 56.28 406 GLN A CA 1
ATOM 3245 C C . GLN A 1 406 ? 17.000 24.143 -19.238 1.00 56.28 406 GLN A C 1
ATOM 3247 O O . GLN A 1 406 ? 16.611 23.888 -18.093 1.00 56.28 406 GLN A O 1
ATOM 3252 N N . SER A 1 407 ? 16.417 25.097 -19.973 1.00 57.31 407 SER A N 1
ATOM 3253 C CA . SER A 1 407 ? 15.289 25.902 -19.482 1.00 57.31 407 SER A CA 1
ATOM 3254 C C . SER A 1 407 ? 14.002 25.081 -19.292 1.00 57.31 407 SER A C 1
ATOM 3256 O O . SER A 1 407 ? 13.291 25.254 -18.301 1.00 57.31 407 SER A O 1
ATOM 3258 N N . ALA A 1 408 ? 13.726 24.130 -20.190 1.00 52.53 408 ALA A N 1
ATOM 3259 C CA . ALA A 1 408 ? 12.590 23.220 -20.070 1.00 52.53 408 ALA A CA 1
ATOM 3260 C C . ALA A 1 408 ? 12.783 22.221 -18.916 1.00 52.53 408 ALA A C 1
ATOM 3262 O O . ALA A 1 408 ? 11.856 21.998 -18.136 1.00 52.53 408 ALA A O 1
ATOM 3263 N N . GLY A 1 409 ? 14.000 21.690 -18.745 1.00 60.12 409 GLY A N 1
ATOM 3264 C CA . GLY A 1 409 ? 14.352 20.822 -17.618 1.00 60.12 409 GLY A CA 1
ATOM 3265 C C . GLY A 1 409 ? 14.215 21.525 -16.264 1.00 60.12 409 GLY A C 1
ATOM 3266 O O . GLY A 1 409 ? 13.600 20.989 -15.347 1.00 60.12 409 GLY A O 1
ATOM 3267 N N . THR A 1 410 ? 14.701 22.763 -16.139 1.00 66.62 410 THR A N 1
ATOM 3268 C CA . THR A 1 410 ? 14.570 23.549 -14.895 1.00 66.62 410 THR A CA 1
ATOM 3269 C C . THR A 1 410 ? 13.119 23.903 -14.562 1.00 66.62 410 THR A C 1
ATOM 3271 O O . THR A 1 410 ? 12.734 23.894 -13.388 1.00 66.62 410 THR A O 1
ATOM 3274 N N . LEU A 1 411 ? 12.285 24.168 -15.571 1.00 59.72 411 LEU A N 1
ATOM 3275 C CA . LEU A 1 411 ? 10.851 24.392 -15.389 1.00 59.72 411 LEU A CA 1
ATOM 3276 C C . LEU A 1 411 ? 10.125 23.112 -14.943 1.00 59.72 411 LEU A C 1
ATOM 3278 O O . LEU A 1 411 ? 9.335 23.173 -13.999 1.00 59.72 411 LEU A O 1
ATOM 3282 N N . LEU A 1 412 ? 10.446 21.961 -15.545 1.00 58.03 412 LEU A N 1
ATOM 3283 C CA . LEU A 1 412 ? 9.912 20.652 -15.153 1.00 58.03 412 LEU A CA 1
ATOM 3284 C C . LEU A 1 412 ? 10.253 20.335 -13.689 1.00 58.03 412 LEU A C 1
ATOM 3286 O O . LEU A 1 412 ? 9.357 20.027 -12.907 1.00 58.03 412 LEU A O 1
ATOM 3290 N N . THR A 1 413 ? 11.512 20.529 -13.285 1.00 62.69 413 THR A N 1
ATOM 3291 C CA . THR A 1 413 ? 11.971 20.340 -11.899 1.00 62.69 413 THR A CA 1
ATOM 3292 C C . THR A 1 413 ? 11.234 21.254 -10.921 1.00 62.69 413 THR A C 1
ATOM 3294 O O . THR A 1 413 ? 10.862 20.834 -9.823 1.00 62.69 413 THR A O 1
ATOM 3297 N N . ARG A 1 414 ? 10.967 22.511 -11.299 1.00 66.12 414 ARG A N 1
ATOM 3298 C CA . ARG A 1 414 ? 10.218 23.451 -10.450 1.00 66.12 414 ARG A CA 1
ATOM 3299 C C . ARG A 1 414 ? 8.753 23.028 -10.287 1.00 66.12 414 ARG A C 1
ATOM 3301 O O . ARG A 1 414 ? 8.215 23.134 -9.183 1.00 66.12 414 ARG A O 1
ATOM 3308 N N . ILE A 1 415 ? 8.116 22.541 -11.354 1.00 56.44 415 ILE A N 1
ATOM 3309 C CA . ILE A 1 415 ? 6.738 22.026 -11.319 1.00 56.44 415 ILE A CA 1
ATOM 3310 C C . ILE A 1 415 ? 6.668 20.740 -10.497 1.00 56.44 415 ILE A C 1
ATOM 3312 O O . ILE A 1 415 ? 5.806 20.632 -9.633 1.00 56.44 415 ILE A O 1
ATOM 3316 N N . GLU A 1 416 ? 7.599 19.811 -10.691 1.00 65.12 416 GLU A N 1
ATOM 3317 C CA . GLU A 1 416 ? 7.687 18.562 -9.937 1.00 65.12 416 GLU A CA 1
ATOM 3318 C C . GLU A 1 416 ? 7.926 18.818 -8.448 1.00 65.12 416 GLU A C 1
ATOM 3320 O O . GLU A 1 416 ? 7.253 18.234 -7.607 1.00 65.12 416 GLU A O 1
ATOM 3325 N N . THR A 1 417 ? 8.823 19.744 -8.100 1.00 61.97 417 THR A N 1
ATOM 3326 C CA . THR A 1 417 ? 9.065 20.139 -6.702 1.00 61.97 417 THR A CA 1
ATOM 3327 C C . THR A 1 417 ? 7.785 20.677 -6.065 1.00 61.97 417 THR A C 1
ATOM 3329 O O . THR A 1 417 ? 7.463 20.364 -4.917 1.00 61.97 417 THR A O 1
ATOM 3332 N N . ARG A 1 418 ? 6.999 21.445 -6.826 1.00 58.09 418 ARG A N 1
ATOM 3333 C CA . ARG A 1 418 ? 5.711 21.972 -6.374 1.00 58.09 418 ARG A CA 1
ATOM 3334 C C . ARG A 1 418 ? 4.635 20.888 -6.310 1.00 58.09 418 ARG A C 1
ATOM 3336 O O . ARG A 1 418 ? 3.883 20.875 -5.346 1.00 58.09 418 ARG A O 1
ATOM 3343 N N . ALA A 1 419 ? 4.602 19.950 -7.254 1.00 54.41 419 ALA A N 1
ATOM 3344 C CA . ALA A 1 419 ? 3.707 18.796 -7.252 1.00 54.41 419 ALA A CA 1
ATOM 3345 C C . ALA A 1 419 ? 4.017 17.842 -6.089 1.00 54.41 419 ALA A C 1
ATOM 3347 O O . ALA A 1 419 ? 3.097 17.426 -5.398 1.00 54.41 419 ALA A O 1
ATOM 3348 N N . LYS A 1 420 ? 5.296 17.586 -5.784 1.00 56.75 420 LYS A N 1
ATOM 3349 C CA . LYS A 1 420 ? 5.766 16.843 -4.601 1.00 56.75 420 LYS A CA 1
ATOM 3350 C C . LYS A 1 420 ? 5.437 17.583 -3.304 1.00 56.75 420 LYS A C 1
ATOM 3352 O O . LYS A 1 420 ? 4.982 16.967 -2.347 1.00 56.75 420 LYS A O 1
ATOM 3357 N N . SER A 1 421 ? 5.578 18.910 -3.274 1.00 55.00 421 SER A N 1
ATOM 3358 C CA . SER A 1 421 ? 5.146 19.743 -2.141 1.00 55.00 421 SER A CA 1
ATOM 3359 C C . SER A 1 421 ? 3.625 19.699 -1.940 1.00 55.00 421 SER A C 1
ATOM 3361 O O . SER A 1 421 ? 3.149 19.566 -0.813 1.00 55.00 421 SER A O 1
ATOM 3363 N N . MET A 1 422 ? 2.851 19.735 -3.025 1.00 46.94 422 MET A N 1
ATOM 3364 C CA . MET A 1 422 ? 1.394 19.603 -3.004 1.00 46.94 422 MET A CA 1
ATOM 3365 C C . MET A 1 422 ? 0.954 18.175 -2.670 1.00 46.94 422 MET A C 1
ATOM 3367 O O . MET A 1 422 ? -0.026 18.016 -1.962 1.00 46.94 422 MET A O 1
ATOM 3371 N N . GLN A 1 423 ? 1.680 17.137 -3.085 1.00 49.72 423 GLN A N 1
ATOM 3372 C CA . GLN A 1 423 ? 1.440 15.751 -2.676 1.00 49.72 423 GLN A CA 1
ATOM 3373 C C . GLN A 1 423 ? 1.776 15.552 -1.195 1.00 49.72 423 GLN A C 1
ATOM 3375 O O . GLN A 1 423 ? 1.028 14.904 -0.472 1.00 49.72 423 GLN A O 1
ATOM 3380 N N . SER A 1 424 ? 2.839 16.185 -0.708 1.00 52.66 424 SER A N 1
ATOM 3381 C CA . SER A 1 424 ? 3.185 16.200 0.713 1.00 52.66 424 SER A CA 1
ATOM 3382 C C . SER A 1 424 ? 2.116 16.923 1.550 1.00 52.66 424 SER A C 1
ATOM 3384 O O . SER A 1 424 ? 1.687 16.415 2.583 1.00 52.66 424 SER A O 1
ATOM 3386 N N . ARG A 1 425 ? 1.590 18.065 1.073 1.00 45.59 425 ARG A N 1
ATOM 3387 C CA . ARG A 1 425 ? 0.520 18.814 1.764 1.00 45.59 425 ARG A CA 1
ATOM 3388 C C . ARG A 1 425 ? -0.874 18.204 1.606 1.00 45.59 425 ARG A C 1
ATOM 3390 O O . ARG A 1 425 ? -1.649 18.249 2.555 1.00 45.59 425 ARG A O 1
ATOM 3397 N N . TRP A 1 426 ? -1.224 17.682 0.434 1.00 42.03 426 TRP A N 1
ATOM 3398 C CA . TRP A 1 426 ? -2.602 17.361 0.020 1.00 42.03 426 TRP A CA 1
ATOM 3399 C C . TRP A 1 426 ? -2.769 15.961 -0.593 1.00 42.03 426 TRP A C 1
ATOM 3401 O O . TRP A 1 426 ? -3.886 15.589 -0.945 1.00 42.03 426 TRP A O 1
ATOM 3411 N N . GLY A 1 427 ? -1.714 15.148 -0.679 1.00 37.91 427 GLY A N 1
ATOM 3412 C CA . GLY A 1 427 ? -1.754 13.792 -1.253 1.00 37.91 427 GLY A CA 1
ATOM 3413 C C . GLY A 1 427 ? -2.639 12.807 -0.484 1.00 37.91 427 GLY A C 1
ATOM 3414 O O . GLY A 1 427 ? -3.046 11.789 -1.029 1.00 37.91 427 GLY A O 1
ATOM 3415 N N . HIS A 1 428 ? -3.007 13.144 0.755 1.00 40.53 428 HIS A N 1
ATOM 3416 C CA . HIS A 1 428 ? -4.015 12.430 1.542 1.00 40.53 428 HIS A CA 1
ATOM 3417 C C . HIS A 1 428 ? -5.467 12.783 1.152 1.00 40.53 428 HIS A C 1
ATOM 3419 O O . HIS A 1 428 ? -6.395 12.135 1.630 1.00 40.53 428 HIS A O 1
ATOM 3425 N N . ARG A 1 429 ? -5.679 13.813 0.314 1.00 36.22 429 ARG A N 1
ATOM 3426 C CA . ARG A 1 429 ? -7.000 14.310 -0.130 1.00 36.22 429 ARG A CA 1
ATOM 3427 C C . ARG A 1 429 ? -7.250 14.144 -1.630 1.00 36.22 429 ARG A C 1
ATOM 3429 O O . ARG A 1 429 ? -8.402 14.012 -2.025 1.00 36.22 429 ARG A O 1
ATOM 3436 N N . ALA A 1 430 ? -6.208 14.151 -2.462 1.00 35.16 430 ALA A N 1
ATOM 3437 C CA . ALA A 1 430 ? -6.312 13.922 -3.902 1.00 35.16 430 ALA A CA 1
ATOM 3438 C C . ALA A 1 430 ? -5.029 13.280 -4.446 1.00 35.16 430 ALA A C 1
ATOM 3440 O O . ALA A 1 430 ? -3.926 13.600 -3.999 1.00 35.16 430 ALA A O 1
ATOM 3441 N N . ARG A 1 431 ? -5.167 12.385 -5.433 1.00 38.00 431 ARG A N 1
ATOM 3442 C CA . ARG A 1 431 ? -4.019 11.761 -6.102 1.00 38.00 431 ARG A CA 1
ATOM 3443 C C . ARG A 1 431 ? -3.326 12.796 -6.991 1.00 38.00 431 ARG A C 1
ATOM 3445 O O . ARG A 1 431 ? -3.926 13.283 -7.942 1.00 38.00 431 ARG A O 1
ATOM 3452 N N . ILE A 1 432 ? -2.067 13.101 -6.685 1.00 51.50 432 ILE A N 1
ATOM 3453 C CA . ILE A 1 432 ? -1.202 13.974 -7.489 1.00 51.50 432 ILE A CA 1
ATOM 3454 C C . ILE A 1 432 ? -0.164 13.071 -8.171 1.00 51.50 432 ILE A C 1
ATOM 3456 O O . ILE A 1 432 ? 0.654 12.485 -7.458 1.00 51.50 432 ILE A O 1
ATOM 3460 N N . PRO A 1 433 ? -0.217 12.898 -9.504 1.00 47.28 433 PRO A N 1
ATOM 3461 C CA . PRO A 1 433 ? 0.604 11.927 -10.225 1.00 47.28 433 PRO A CA 1
ATOM 3462 C C . PRO A 1 433 ? 2.032 12.455 -10.426 1.00 47.28 433 PRO A C 1
ATOM 3464 O O . PRO A 1 433 ? 2.396 12.956 -11.484 1.00 47.28 433 PRO A O 1
ATOM 3467 N N . VAL A 1 434 ? 2.861 12.371 -9.386 1.00 60.41 434 VAL A N 1
ATOM 3468 C CA . VAL A 1 434 ? 4.295 12.715 -9.476 1.00 60.41 434 VAL A CA 1
ATOM 3469 C C . VAL A 1 434 ? 5.108 11.666 -10.234 1.00 60.41 434 VAL A C 1
ATOM 3471 O O . VAL A 1 434 ? 6.146 11.994 -10.799 1.00 60.41 434 VAL A O 1
ATOM 3474 N N . GLU A 1 435 ? 4.617 10.432 -10.308 1.00 55.12 435 GLU A N 1
ATOM 3475 C CA . GLU A 1 435 ? 5.192 9.357 -11.124 1.00 55.12 435 GLU A CA 1
ATOM 3476 C C . GLU A 1 435 ? 5.210 9.643 -12.647 1.00 55.12 435 GLU A C 1
ATOM 3478 O O . GLU A 1 435 ? 5.895 8.944 -13.390 1.00 55.12 435 GLU A O 1
ATOM 3483 N N . GLU A 1 436 ? 4.521 10.684 -13.132 1.00 54.28 436 GLU A N 1
ATOM 3484 C CA . GLU A 1 436 ? 4.504 11.061 -14.558 1.00 54.28 436 GLU A CA 1
ATOM 3485 C C . GLU A 1 436 ? 5.670 11.983 -14.980 1.00 54.28 436 GLU A C 1
ATOM 3487 O O . GLU A 1 436 ? 5.922 12.147 -16.175 1.00 54.28 436 GLU A O 1
ATOM 3492 N N . PHE A 1 437 ? 6.434 12.555 -14.038 1.00 62.44 437 PHE A N 1
ATOM 3493 C CA . PHE A 1 437 ? 7.553 13.459 -14.365 1.00 62.44 437 PHE A CA 1
ATOM 3494 C C . PHE A 1 437 ? 8.802 12.731 -14.883 1.00 62.44 437 PHE A C 1
ATOM 3496 O O . PHE A 1 437 ? 9.537 13.283 -15.704 1.00 62.44 437 PHE A O 1
ATOM 3503 N N . ASP A 1 438 ? 9.033 11.490 -14.457 1.00 58.78 438 ASP A N 1
ATOM 3504 C CA . ASP A 1 438 ? 10.195 10.697 -14.873 1.00 58.78 438 ASP A CA 1
ATOM 3505 C C . ASP A 1 438 ? 10.189 10.332 -16.373 1.00 58.78 438 ASP A C 1
ATOM 3507 O O . ASP A 1 438 ? 11.199 10.581 -17.043 1.00 58.78 438 ASP A O 1
ATOM 3511 N N . PRO A 1 439 ? 9.080 9.843 -16.972 1.00 50.56 439 PRO A N 1
ATOM 3512 C CA . PRO A 1 439 ? 9.030 9.625 -18.419 1.00 50.56 439 PRO A CA 1
ATOM 3513 C C . PRO A 1 439 ? 9.120 10.931 -19.234 1.00 50.56 439 PRO A C 1
ATOM 3515 O O . PRO A 1 439 ? 9.687 10.925 -20.328 1.00 50.56 439 PRO A O 1
ATOM 3518 N N . LEU A 1 440 ? 8.635 12.064 -18.705 1.00 50.56 440 LEU A N 1
ATOM 3519 C CA . LEU A 1 440 ? 8.777 13.382 -19.343 1.00 50.56 440 LEU A CA 1
ATOM 3520 C C . LEU A 1 440 ? 10.238 13.865 -19.362 1.00 50.56 440 LEU A C 1
ATOM 3522 O O . LEU A 1 440 ? 10.693 14.406 -20.374 1.00 50.56 440 LEU A O 1
ATOM 3526 N N . ARG A 1 441 ? 10.997 13.623 -18.282 1.00 65.81 441 ARG A N 1
ATOM 3527 C CA . ARG A 1 441 ? 12.433 13.945 -18.204 1.00 65.81 441 ARG A CA 1
ATOM 3528 C C . ARG A 1 441 ? 13.242 13.112 -19.201 1.00 65.81 441 ARG A C 1
ATOM 3530 O O . ARG A 1 441 ? 14.016 13.671 -19.977 1.00 65.81 441 ARG A O 1
ATOM 3537 N N . ALA A 1 442 ? 12.975 11.807 -19.264 1.00 57.47 442 ALA A N 1
ATOM 3538 C CA . ALA A 1 442 ? 13.604 10.911 -20.235 1.00 57.47 442 ALA A CA 1
ATOM 3539 C C . ALA A 1 442 ? 13.316 11.329 -21.695 1.00 57.47 442 ALA A C 1
ATOM 3541 O O . ALA A 1 442 ? 14.186 11.227 -22.563 1.00 57.47 442 ALA A O 1
ATOM 3542 N N . GLY A 1 443 ? 12.115 11.854 -21.974 1.00 56.56 443 GLY A N 1
ATOM 3543 C CA . GLY A 1 443 ? 11.744 12.400 -23.284 1.00 56.56 443 GLY A CA 1
ATOM 3544 C C . GLY A 1 443 ? 12.512 13.673 -23.671 1.00 56.56 443 GLY A C 1
ATOM 3545 O O . GLY A 1 443 ? 12.980 13.787 -24.808 1.00 56.56 443 GLY A O 1
ATOM 3546 N N . LEU A 1 444 ? 12.691 14.606 -22.730 1.00 53.62 444 LEU A N 1
ATOM 3547 C CA . LEU A 1 444 ? 13.472 15.839 -22.922 1.00 53.62 444 LEU A CA 1
ATOM 3548 C C . LEU A 1 444 ? 14.956 15.545 -23.189 1.00 53.62 444 LEU A C 1
ATOM 3550 O O . LEU A 1 444 ? 15.537 16.097 -24.124 1.00 53.62 444 LEU A O 1
ATOM 3554 N N . GLU A 1 445 ? 15.551 14.624 -22.431 1.00 56.06 445 GLU A N 1
ATOM 3555 C CA . GLU A 1 445 ? 16.952 14.214 -22.603 1.00 56.06 445 GLU A CA 1
ATOM 3556 C C . GLU A 1 445 ? 17.198 13.484 -23.928 1.00 56.06 445 GLU A C 1
ATOM 3558 O O . GLU A 1 445 ? 18.234 13.673 -24.572 1.00 56.06 445 GLU A O 1
ATOM 3563 N N . LYS A 1 446 ? 16.235 12.665 -24.366 1.00 56.84 446 LYS A N 1
ATOM 3564 C CA . LYS A 1 446 ? 16.287 11.994 -25.668 1.00 56.84 446 LYS A CA 1
ATOM 3565 C C . LYS A 1 446 ? 16.213 12.996 -26.819 1.00 56.84 446 LYS A C 1
ATOM 3567 O O . LYS A 1 446 ? 17.035 12.944 -27.726 1.00 56.84 446 LYS A O 1
ATOM 3572 N N . THR A 1 447 ? 15.289 13.952 -26.738 1.00 49.06 447 THR A N 1
ATOM 3573 C CA . THR A 1 447 ? 15.130 15.015 -27.743 1.00 49.06 447 THR A CA 1
ATOM 3574 C C . THR A 1 447 ? 16.389 15.884 -27.838 1.00 49.06 447 THR A C 1
ATOM 3576 O O . THR A 1 447 ? 16.840 16.212 -28.933 1.00 49.06 447 THR A O 1
ATOM 3579 N N . GLY A 1 448 ? 17.026 16.184 -26.701 1.00 51.47 448 GLY A N 1
ATOM 3580 C CA . GLY A 1 448 ? 18.278 16.938 -26.667 1.00 51.47 448 GLY A CA 1
ATOM 3581 C C . GLY A 1 448 ? 19.508 16.211 -27.216 1.00 51.47 448 GLY A C 1
ATOM 3582 O O . GLY A 1 448 ? 20.463 16.863 -27.639 1.00 51.47 448 GLY A O 1
ATOM 3583 N N . ARG A 1 449 ? 19.512 14.873 -27.232 1.00 55.66 449 ARG A N 1
ATOM 3584 C CA . ARG A 1 449 ? 20.539 14.085 -27.936 1.00 55.66 449 ARG A CA 1
ATOM 3585 C C . ARG A 1 449 ? 20.325 14.121 -29.446 1.00 55.66 449 ARG A C 1
ATOM 3587 O O . ARG A 1 449 ? 21.242 14.498 -30.165 1.00 55.66 449 ARG A O 1
ATOM 3594 N N . THR A 1 450 ? 19.096 13.893 -29.902 1.00 51.47 450 THR A N 1
ATOM 3595 C CA . THR A 1 450 ? 18.754 13.911 -31.333 1.00 51.47 450 THR A CA 1
ATOM 3596 C C . THR A 1 450 ? 19.002 15.274 -31.990 1.00 51.47 450 THR A C 1
ATOM 3598 O O . THR A 1 450 ? 19.471 15.332 -33.121 1.00 51.47 450 THR A O 1
ATOM 3601 N N . ILE A 1 451 ? 18.753 16.387 -31.286 1.00 47.41 451 ILE A N 1
ATOM 3602 C CA . ILE A 1 451 ? 19.053 17.733 -31.808 1.00 47.41 451 ILE A CA 1
ATOM 3603 C C . ILE A 1 451 ? 20.569 17.970 -31.932 1.00 47.41 451 ILE A C 1
ATOM 3605 O O . ILE A 1 451 ? 21.001 18.604 -32.892 1.00 47.41 451 ILE A O 1
ATOM 3609 N N . ARG A 1 452 ? 21.387 17.450 -31.004 1.00 49.53 452 ARG A N 1
ATOM 3610 C CA . ARG A 1 452 ? 22.858 17.547 -31.083 1.00 49.53 452 ARG A CA 1
ATOM 3611 C C . ARG A 1 452 ? 23.426 16.716 -32.230 1.00 49.53 452 ARG A C 1
ATOM 3613 O O . ARG A 1 452 ? 24.316 17.189 -32.927 1.00 49.53 452 ARG A O 1
ATOM 3620 N N . GLU A 1 453 ? 22.880 15.524 -32.441 1.00 50.72 453 GLU A N 1
ATOM 3621 C CA . GLU A 1 453 ? 23.244 14.643 -33.556 1.00 50.72 453 GLU A CA 1
ATOM 3622 C C . GLU A 1 453 ? 22.883 15.290 -34.903 1.00 50.72 453 GLU A C 1
ATOM 3624 O O . GLU A 1 453 ? 23.753 15.440 -35.757 1.00 50.72 453 GLU A O 1
ATOM 3629 N N . ALA A 1 454 ? 21.662 15.820 -35.049 1.00 45.00 454 ALA A N 1
ATOM 3630 C CA . ALA A 1 454 ? 21.232 16.522 -36.262 1.00 45.00 454 ALA A CA 1
ATOM 3631 C C . ALA A 1 454 ? 22.011 17.830 -36.521 1.00 45.00 454 ALA A C 1
ATOM 3633 O O . ALA A 1 454 ? 22.317 18.154 -37.667 1.00 45.00 454 ALA A O 1
ATOM 3634 N N . ALA A 1 455 ? 22.366 18.588 -35.477 1.00 42.44 455 ALA A N 1
ATOM 3635 C CA . ALA A 1 455 ? 23.196 19.787 -35.615 1.00 42.44 455 ALA A CA 1
ATOM 3636 C C . ALA A 1 455 ? 24.633 19.449 -36.053 1.00 42.44 455 ALA A C 1
ATOM 3638 O O . ALA A 1 455 ? 25.206 20.179 -36.861 1.00 42.44 455 ALA A O 1
ATOM 3639 N N . GLY A 1 456 ? 25.186 18.333 -35.564 1.00 46.16 456 GLY A N 1
ATOM 3640 C CA . GLY A 1 456 ? 26.481 17.803 -35.995 1.00 46.16 456 GLY A CA 1
ATOM 3641 C C . GLY A 1 456 ? 26.473 17.317 -37.447 1.00 46.16 456 GLY A C 1
ATOM 3642 O O . GLY A 1 456 ? 27.412 17.603 -38.186 1.00 46.16 456 GLY A O 1
ATOM 3643 N N . GLU A 1 457 ? 25.394 16.663 -37.883 1.00 46.09 457 GLU A N 1
ATOM 3644 C CA . GLU A 1 457 ? 25.205 16.230 -39.276 1.00 46.09 457 GLU A CA 1
ATOM 3645 C C . GLU A 1 457 ? 25.056 17.415 -40.246 1.00 46.09 457 GLU A C 1
ATOM 3647 O O . GLU A 1 457 ? 25.591 17.376 -41.352 1.00 46.09 457 GLU A O 1
ATOM 3652 N N . ILE A 1 458 ? 24.399 18.505 -39.831 1.00 40.84 458 ILE A N 1
ATOM 3653 C CA . ILE A 1 458 ? 24.261 19.731 -40.639 1.00 40.84 458 ILE A CA 1
ATOM 3654 C C . ILE A 1 458 ? 25.585 20.513 -40.719 1.00 40.84 458 ILE A C 1
ATOM 3656 O O . ILE A 1 458 ? 25.886 21.093 -41.761 1.00 40.84 458 ILE A O 1
ATOM 3660 N N . GLU A 1 459 ? 26.395 20.522 -39.656 1.00 40.94 459 GLU A N 1
ATOM 3661 C CA . GLU A 1 459 ? 27.762 21.076 -39.658 1.00 40.94 459 GLU A CA 1
ATOM 3662 C C . GLU A 1 459 ? 28.700 20.269 -40.564 1.00 40.94 459 GLU A C 1
ATOM 3664 O O . GLU A 1 459 ? 29.445 20.857 -41.348 1.00 40.94 459 GLU A O 1
ATOM 3669 N N . ALA A 1 460 ? 28.607 18.936 -40.522 1.00 44.94 460 ALA A N 1
ATOM 3670 C CA . ALA A 1 460 ? 29.323 18.056 -41.440 1.00 44.94 460 ALA A CA 1
ATOM 3671 C C . ALA A 1 460 ? 28.885 18.299 -42.893 1.00 44.94 460 ALA A C 1
ATOM 3673 O O . ALA A 1 460 ? 29.732 18.536 -43.744 1.00 44.94 460 ALA A O 1
ATOM 3674 N N . ALA A 1 461 ? 27.578 18.394 -43.161 1.00 40.97 461 ALA A N 1
ATOM 3675 C CA . ALA A 1 461 ? 27.046 18.666 -44.496 1.00 40.97 461 ALA A CA 1
ATOM 3676 C C . ALA A 1 461 ? 27.388 20.074 -45.025 1.00 40.97 461 ALA A C 1
ATOM 3678 O O . ALA A 1 461 ? 27.594 20.240 -46.225 1.00 40.97 461 ALA A O 1
ATOM 3679 N N . LYS A 1 462 ? 27.478 21.100 -44.161 1.00 37.38 462 LYS A N 1
ATOM 3680 C CA . LYS A 1 462 ? 27.915 22.455 -44.554 1.00 37.38 462 LYS A CA 1
ATOM 3681 C C . LYS A 1 462 ? 29.421 22.552 -44.787 1.00 37.38 462 LYS A C 1
ATOM 3683 O O . LYS A 1 462 ? 29.810 23.253 -45.718 1.00 37.38 462 LYS A O 1
ATOM 3688 N N . ARG A 1 463 ? 30.254 21.853 -44.005 1.00 42.09 463 ARG A N 1
ATOM 3689 C CA . ARG A 1 463 ? 31.692 21.718 -44.309 1.00 42.09 463 ARG A CA 1
ATOM 3690 C C . ARG A 1 463 ? 31.898 20.937 -45.604 1.00 42.09 463 ARG A C 1
ATOM 3692 O O . ARG A 1 463 ? 32.615 21.401 -46.483 1.00 42.09 463 ARG A O 1
ATOM 3699 N N . ASP A 1 464 ? 31.153 19.851 -45.790 1.00 38.44 464 ASP A N 1
ATOM 3700 C CA . ASP A 1 464 ? 31.195 19.031 -47.003 1.00 38.44 464 ASP A CA 1
ATOM 3701 C C . ASP A 1 464 ? 30.645 19.755 -48.247 1.00 38.44 464 ASP A C 1
ATOM 3703 O O . ASP A 1 464 ? 31.043 19.422 -49.361 1.00 38.44 464 ASP A O 1
ATOM 3707 N N . ALA A 1 465 ? 29.768 20.757 -48.097 1.00 36.88 465 ALA A N 1
ATOM 3708 C CA . ALA A 1 465 ? 29.264 21.578 -49.204 1.00 36.88 465 ALA A CA 1
ATOM 3709 C C . ALA A 1 465 ? 30.117 22.836 -49.477 1.00 36.88 465 ALA A C 1
ATOM 3711 O O . ALA A 1 465 ? 30.305 23.202 -50.638 1.00 36.88 465 ALA A O 1
ATOM 3712 N N . GLY A 1 466 ? 30.652 23.485 -48.436 1.00 35.97 466 GLY A N 1
ATOM 3713 C CA . GLY A 1 466 ? 31.450 24.714 -48.534 1.00 35.97 466 GLY A CA 1
ATOM 3714 C C . GLY A 1 466 ? 32.909 24.475 -48.928 1.00 35.97 466 GLY A C 1
ATOM 3715 O O . GLY A 1 466 ? 33.411 25.120 -49.851 1.00 35.97 466 GLY A O 1
ATOM 3716 N N . ASP A 1 467 ? 33.574 23.486 -48.323 1.00 37.16 467 ASP A N 1
ATOM 3717 C CA . ASP A 1 467 ? 34.977 23.169 -48.637 1.00 37.16 467 ASP A CA 1
ATOM 3718 C C . ASP A 1 467 ? 35.107 22.440 -49.980 1.00 37.16 467 ASP A C 1
ATOM 3720 O O . ASP A 1 467 ? 36.113 22.557 -50.685 1.00 37.16 467 ASP A O 1
ATOM 3724 N N . ALA A 1 468 ? 34.045 21.754 -50.404 1.00 36.12 468 ALA A N 1
ATOM 3725 C CA . ALA A 1 468 ? 33.987 21.077 -51.687 1.00 36.12 468 ALA A CA 1
ATOM 3726 C C . ALA A 1 468 ? 33.779 22.016 -52.884 1.00 36.12 468 ALA A C 1
ATOM 3728 O O . ALA A 1 468 ? 33.950 21.557 -54.004 1.00 36.12 468 ALA A O 1
ATOM 3729 N N . GLY A 1 469 ? 33.398 23.284 -52.710 1.00 36.56 469 GLY A N 1
ATOM 3730 C CA . GLY A 1 469 ? 33.277 24.238 -53.824 1.00 36.56 469 GLY A CA 1
ATOM 3731 C C . GLY A 1 469 ? 34.612 24.906 -54.158 1.00 36.56 469 GLY A C 1
ATOM 3732 O O . GLY A 1 469 ? 35.088 24.842 -55.291 1.00 36.56 469 GLY A O 1
ATOM 3733 N N . ALA A 1 470 ? 35.257 25.485 -53.142 1.00 36.91 470 ALA A N 1
ATOM 3734 C CA . ALA A 1 470 ? 36.469 26.285 -53.309 1.00 36.91 470 ALA A CA 1
ATOM 3735 C C . ALA A 1 470 ? 37.742 25.432 -53.478 1.00 36.91 470 ALA A C 1
ATOM 3737 O O . ALA A 1 470 ? 38.529 25.685 -54.390 1.00 36.91 470 ALA A O 1
ATOM 3738 N N . GLN A 1 471 ? 37.917 24.353 -52.697 1.00 40.12 471 GLN A N 1
ATOM 3739 C CA . GLN A 1 471 ? 39.081 23.465 -52.860 1.00 40.12 471 GLN A CA 1
ATOM 3740 C C . GLN A 1 471 ? 38.988 22.589 -54.116 1.00 40.12 471 GLN A C 1
ATOM 3742 O O . GLN A 1 471 ? 40.011 22.080 -54.576 1.00 40.12 471 GLN A O 1
ATOM 3747 N N . LYS A 1 472 ? 37.793 22.395 -54.702 1.00 43.75 472 LYS A N 1
ATOM 3748 C CA . LYS A 1 472 ? 37.634 21.621 -55.949 1.00 43.75 472 LYS A CA 1
ATOM 3749 C C . LYS A 1 472 ? 38.168 22.360 -57.166 1.00 43.75 472 LYS A C 1
ATOM 3751 O O . LYS A 1 472 ? 38.785 21.710 -58.000 1.00 43.75 472 LYS A O 1
ATOM 3756 N N . ILE A 1 473 ? 38.004 23.680 -57.252 1.00 40.06 473 ILE A N 1
ATOM 3757 C CA . ILE A 1 473 ? 38.563 24.473 -58.359 1.00 40.06 473 ILE A CA 1
ATOM 3758 C C . ILE A 1 473 ? 40.101 24.462 -58.292 1.00 40.06 473 ILE A C 1
ATOM 3760 O O . ILE A 1 473 ? 40.761 24.322 -59.320 1.00 40.06 473 ILE A O 1
ATOM 3764 N N . GLU A 1 474 ? 40.684 24.496 -57.090 1.00 40.22 474 GLU A N 1
ATOM 3765 C CA . GLU A 1 474 ? 42.139 24.418 -56.893 1.00 40.22 474 GLU A CA 1
ATOM 3766 C C . GLU A 1 474 ? 42.720 23.003 -57.040 1.00 40.22 474 GLU A C 1
ATOM 3768 O O . GLU A 1 474 ? 43.787 22.836 -57.634 1.00 40.22 474 GLU A O 1
ATOM 3773 N N . ARG A 1 475 ? 42.038 21.950 -56.563 1.00 40.56 475 ARG A N 1
ATOM 3774 C CA . ARG A 1 475 ? 42.491 20.552 -56.732 1.00 40.56 475 ARG A CA 1
ATOM 3775 C C . ARG A 1 475 ? 42.371 20.056 -58.171 1.00 40.56 475 ARG A C 1
ATOM 3777 O O . ARG A 1 475 ? 43.221 19.281 -58.602 1.00 40.56 475 ARG A O 1
ATOM 3784 N N . PHE A 1 476 ? 41.367 20.522 -58.921 1.00 41.47 476 PHE A N 1
ATOM 3785 C CA . PHE A 1 476 ? 41.238 20.239 -60.356 1.00 41.47 476 PHE A CA 1
ATOM 3786 C C . PHE A 1 476 ? 42.330 20.960 -61.167 1.00 41.47 476 PHE A C 1
ATOM 3788 O O . PHE A 1 476 ? 42.898 20.370 -62.081 1.00 41.47 476 PHE A O 1
ATOM 3795 N N . LYS A 1 477 ? 42.707 22.188 -60.768 1.00 41.84 477 LYS A N 1
ATOM 3796 C CA . LYS A 1 477 ? 43.836 22.940 -61.353 1.00 41.84 477 LYS A CA 1
ATOM 3797 C C . LYS A 1 477 ? 45.224 22.409 -60.959 1.00 41.84 477 LYS A C 1
ATOM 3799 O O . LYS A 1 477 ? 46.163 22.594 -61.722 1.00 41.84 477 LYS A O 1
ATOM 3804 N N . SER A 1 478 ? 45.375 21.763 -59.798 1.00 42.44 478 SER A N 1
ATOM 3805 C CA . SER A 1 478 ? 46.688 21.329 -59.273 1.00 42.44 478 SER A CA 1
ATOM 3806 C C . SER A 1 478 ? 47.067 19.872 -59.560 1.00 42.44 478 SER A C 1
ATOM 3808 O O . SER A 1 478 ? 48.243 19.534 -59.442 1.00 42.44 478 SER A O 1
ATOM 3810 N N . LYS A 1 479 ? 46.120 19.001 -59.945 1.00 43.53 479 LYS A N 1
ATOM 3811 C CA . LYS A 1 479 ? 46.410 17.593 -60.297 1.00 43.53 479 LYS A CA 1
ATOM 3812 C C . LYS A 1 479 ? 46.550 17.310 -61.789 1.00 43.53 479 LYS A C 1
ATOM 3814 O O . LYS A 1 479 ? 47.146 16.301 -62.145 1.00 43.53 479 LYS A O 1
ATOM 3819 N N . ALA A 1 480 ? 46.028 18.171 -62.649 1.00 44.53 480 ALA A N 1
ATOM 3820 C CA . ALA A 1 480 ? 46.334 18.121 -64.066 1.00 44.53 480 ALA A CA 1
ATOM 3821 C C . ALA A 1 480 ? 47.545 19.029 -64.288 1.00 44.53 480 ALA A C 1
ATOM 3823 O O . ALA A 1 480 ? 47.473 20.233 -64.032 1.00 44.53 480 ALA A O 1
ATOM 3824 N N . SER A 1 481 ? 48.689 18.457 -64.672 1.00 43.28 481 SER A N 1
ATOM 3825 C CA . SER A 1 481 ? 49.886 19.269 -64.864 1.00 43.28 481 SER A CA 1
ATOM 3826 C C . SER A 1 481 ? 49.588 20.331 -65.928 1.00 43.28 481 SER A C 1
ATOM 3828 O O . SER A 1 481 ? 48.999 20.042 -66.974 1.00 43.28 481 SER A O 1
ATOM 3830 N N . ALA A 1 482 ? 49.973 21.584 -65.679 1.00 47.97 482 ALA A N 1
ATOM 3831 C CA . ALA A 1 482 ? 49.718 22.687 -66.610 1.00 47.97 482 ALA A CA 1
ATOM 3832 C C . ALA A 1 482 ? 50.286 22.426 -68.030 1.00 47.97 482 ALA A C 1
ATOM 3834 O O . ALA A 1 482 ? 49.882 23.085 -68.988 1.00 47.97 482 ALA A O 1
ATOM 3835 N N . GLY A 1 483 ? 51.192 21.447 -68.184 1.00 47.12 483 GLY A N 1
ATOM 3836 C CA . GLY A 1 483 ? 51.718 20.971 -69.467 1.00 47.12 483 GLY A CA 1
ATOM 3837 C C . GLY A 1 483 ? 50.840 19.951 -70.211 1.00 47.12 483 GLY A C 1
ATOM 3838 O O . GLY A 1 483 ? 50.935 19.867 -71.434 1.00 47.12 483 GLY A O 1
ATOM 3839 N N . GLU A 1 484 ? 49.968 19.207 -69.526 1.00 47.22 484 GLU A N 1
ATOM 3840 C CA . GLU A 1 484 ? 49.090 18.191 -70.133 1.00 47.22 484 GLU A CA 1
ATOM 3841 C C . GLU A 1 484 ? 47.752 18.784 -70.600 1.00 47.22 484 GLU A C 1
ATOM 3843 O O . GLU A 1 484 ? 47.289 18.454 -71.690 1.00 47.22 484 GLU A O 1
ATOM 3848 N N . ILE A 1 485 ? 47.187 19.751 -69.862 1.00 46.78 485 ILE A N 1
ATOM 3849 C CA . ILE A 1 485 ? 45.962 20.480 -70.265 1.00 46.78 485 ILE A CA 1
ATOM 3850 C C . ILE A 1 485 ? 46.206 21.329 -71.527 1.00 46.78 485 ILE A C 1
ATOM 3852 O O . ILE A 1 485 ? 45.340 21.440 -72.396 1.00 46.78 485 ILE A O 1
ATOM 3856 N N . LYS A 1 486 ? 47.419 21.878 -71.684 1.00 49.94 486 LYS A N 1
ATOM 3857 C CA . LYS A 1 486 ? 47.788 22.721 -72.832 1.00 49.94 486 LYS A CA 1
ATOM 3858 C C . LYS A 1 486 ? 47.949 21.938 -74.143 1.00 49.94 486 LYS A C 1
ATOM 3860 O O . LYS A 1 486 ? 47.855 22.536 -75.209 1.00 49.94 486 LYS A O 1
ATOM 3865 N N . LYS A 1 487 ? 48.162 20.616 -74.080 1.00 48.56 487 LYS A N 1
ATOM 3866 C CA . LYS A 1 487 ? 48.220 19.734 -75.262 1.00 48.56 487 LYS A CA 1
ATOM 3867 C C . LYS A 1 487 ? 46.840 19.380 -75.829 1.00 48.56 487 LYS A C 1
ATOM 3869 O O . LYS A 1 487 ? 46.778 18.904 -76.956 1.00 48.56 487 LYS A O 1
ATOM 3874 N N . VAL A 1 488 ? 45.767 19.601 -75.064 1.00 48.53 488 VAL A N 1
ATOM 3875 C CA . VAL A 1 488 ? 44.418 19.083 -75.360 1.00 48.53 488 VAL A CA 1
ATOM 3876 C C . VAL A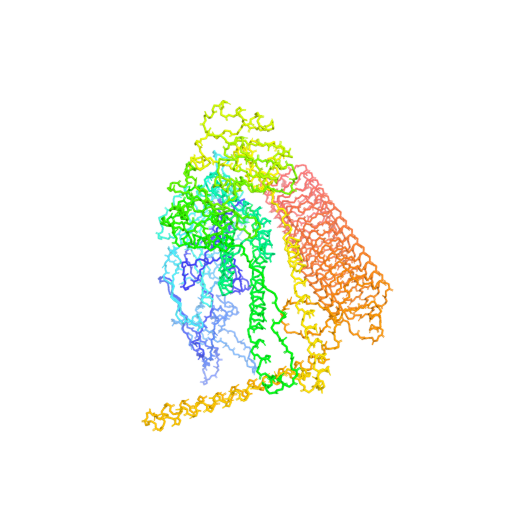 1 488 ? 43.387 20.184 -75.669 1.00 48.53 488 VAL A C 1
ATOM 3878 O O . VAL A 1 488 ? 42.392 19.912 -76.329 1.00 48.53 488 VAL A O 1
ATOM 3881 N N . GLY A 1 489 ? 43.628 21.444 -75.288 1.00 48.19 489 GLY A N 1
ATOM 3882 C CA . GLY A 1 489 ? 42.897 22.593 -75.850 1.00 48.19 489 GLY A CA 1
ATOM 3883 C C . GLY A 1 489 ? 41.406 22.713 -75.488 1.00 48.19 489 GLY A C 1
ATOM 3884 O O . GLY A 1 489 ? 40.628 23.157 -76.326 1.00 48.19 489 GLY A O 1
ATOM 3885 N N . ALA A 1 490 ? 40.991 22.350 -74.269 1.00 47.84 490 ALA A N 1
ATOM 3886 C CA . ALA A 1 490 ? 39.610 22.528 -73.802 1.00 47.84 490 ALA A CA 1
ATOM 3887 C C . ALA A 1 490 ? 39.484 23.707 -72.815 1.00 47.84 490 ALA A C 1
ATOM 3889 O O . ALA A 1 490 ? 40.172 23.733 -71.794 1.00 47.84 490 ALA A O 1
ATOM 3890 N N . ASP A 1 491 ? 38.599 24.665 -73.115 1.00 49.97 491 ASP A N 1
ATOM 3891 C CA . ASP A 1 491 ? 38.268 25.801 -72.244 1.00 49.97 491 ASP A CA 1
ATOM 3892 C C . ASP A 1 491 ? 37.209 25.403 -71.198 1.00 49.97 491 ASP A C 1
ATOM 3894 O O . ASP A 1 491 ? 36.107 24.957 -71.527 1.00 49.97 491 ASP A O 1
ATOM 3898 N N . LEU A 1 492 ? 37.573 25.526 -69.922 1.00 46.81 492 LEU A N 1
ATOM 3899 C CA . LEU A 1 492 ? 36.848 24.996 -68.764 1.00 46.81 492 LEU A CA 1
ATOM 3900 C C . LEU A 1 492 ? 35.948 26.034 -68.067 1.00 46.81 492 LEU A C 1
ATOM 3902 O O . LEU A 1 492 ? 35.205 25.658 -67.160 1.00 46.81 492 LEU A O 1
ATOM 3906 N N . GLU A 1 493 ? 35.976 27.313 -68.463 1.00 45.84 493 GLU A N 1
ATOM 3907 C CA . GLU A 1 493 ? 35.208 28.371 -67.776 1.00 45.84 493 GLU A CA 1
ATOM 3908 C C . GLU A 1 493 ? 33.713 28.418 -68.148 1.00 45.84 493 GLU A C 1
ATOM 3910 O O . GLU A 1 493 ? 32.914 29.014 -67.431 1.00 45.84 493 GLU A O 1
ATOM 3915 N N . SER A 1 494 ? 33.280 27.717 -69.199 1.00 46.12 494 SER A N 1
ATOM 3916 C CA . SER A 1 494 ? 31.896 27.768 -69.711 1.00 46.12 494 SER A CA 1
ATOM 3917 C C . SER A 1 494 ? 30.852 26.922 -68.948 1.00 46.12 494 SER A C 1
ATOM 3919 O O . SER A 1 494 ? 29.724 26.766 -69.415 1.00 46.12 494 SER A O 1
ATOM 3921 N N . LEU A 1 495 ? 31.186 26.358 -67.780 1.00 39.72 495 LEU A N 1
ATOM 3922 C CA . LEU A 1 495 ? 30.385 25.306 -67.125 1.00 39.72 495 LEU A CA 1
ATOM 3923 C C . LEU A 1 495 ? 29.559 25.728 -65.885 1.00 39.72 495 LEU A C 1
ATOM 3925 O O . LEU A 1 495 ? 28.913 24.859 -65.299 1.00 39.72 495 LEU A O 1
ATOM 3929 N N . PHE A 1 496 ? 29.497 27.012 -65.491 1.00 39.50 496 PHE A N 1
ATOM 3930 C CA . PHE A 1 496 ? 28.745 27.447 -64.291 1.00 39.50 496 PHE A CA 1
ATOM 3931 C C . PHE A 1 496 ? 27.903 28.730 -64.503 1.00 39.50 496 PHE A C 1
ATOM 3933 O O . PHE A 1 496 ? 28.481 29.767 -64.819 1.00 39.50 496 PHE A O 1
ATOM 3940 N N . PRO A 1 497 ? 26.568 28.725 -64.279 1.00 37.62 497 PRO A N 1
ATOM 3941 C CA . PRO A 1 497 ? 25.751 29.945 -64.257 1.00 37.62 497 PRO A CA 1
ATOM 3942 C C . PRO A 1 497 ? 25.431 30.440 -62.826 1.00 37.62 497 PRO A C 1
ATOM 3944 O O . PRO A 1 497 ? 25.059 29.652 -61.959 1.00 37.62 497 PRO A O 1
ATOM 3947 N N . THR A 1 498 ? 25.483 31.759 -62.600 1.00 43.66 498 THR A N 1
ATOM 3948 C CA . THR A 1 498 ? 24.961 32.471 -61.408 1.00 43.66 498 THR A CA 1
ATOM 3949 C C . THR A 1 498 ? 24.175 33.706 -61.865 1.00 43.66 498 THR A C 1
ATOM 3951 O O . THR A 1 498 ? 24.747 34.552 -62.548 1.00 43.66 498 THR A O 1
ATOM 3954 N N . GLY A 1 499 ? 22.891 33.836 -61.512 1.00 39.53 499 GLY A N 1
ATOM 3955 C CA . GLY A 1 499 ? 22.102 35.060 -61.745 1.00 39.53 499 GLY A CA 1
ATOM 3956 C C . GLY A 1 499 ? 21.945 35.894 -60.457 1.00 39.53 499 GLY A C 1
ATOM 3957 O O . GLY A 1 499 ? 21.867 35.290 -59.387 1.00 39.53 499 GLY A O 1
ATOM 3958 N N . PRO A 1 500 ? 21.913 37.242 -60.517 1.00 44.81 500 PRO A N 1
ATOM 3959 C CA . PRO A 1 500 ? 21.826 38.108 -59.334 1.00 44.81 500 PRO A CA 1
ATOM 3960 C C . PRO A 1 500 ? 20.387 38.282 -58.799 1.00 44.81 500 PRO A C 1
ATOM 3962 O O . PRO A 1 500 ? 19.435 38.347 -59.576 1.00 44.81 500 PRO A O 1
ATOM 3965 N N . LEU A 1 501 ? 20.246 38.399 -57.471 1.00 51.72 501 LEU A N 1
ATOM 3966 C CA . LEU A 1 501 ? 19.045 38.894 -56.776 1.00 51.72 501 LEU A CA 1
ATOM 3967 C C . LEU A 1 501 ? 18.896 40.416 -56.998 1.00 51.72 501 LEU A C 1
ATOM 3969 O O . LEU A 1 501 ? 19.879 41.125 -57.203 1.00 51.72 501 LEU A O 1
ATOM 3973 N N . HIS A 1 502 ? 17.659 40.926 -57.006 1.00 60.03 502 HIS A N 1
ATOM 3974 C CA . HIS A 1 502 ? 17.372 42.354 -57.209 1.00 60.03 502 HIS A CA 1
ATOM 3975 C C . HIS A 1 502 ? 17.909 43.199 -56.027 1.00 60.03 502 HIS A C 1
ATOM 3977 O O . HIS A 1 502 ? 17.650 42.820 -54.884 1.00 60.03 502 HIS A O 1
ATOM 3983 N N . PRO A 1 503 ? 18.563 44.365 -56.242 1.00 69.06 503 PRO A N 1
ATOM 3984 C CA . PRO A 1 503 ? 19.198 45.160 -55.175 1.00 69.06 503 PRO A CA 1
ATOM 3985 C C . PRO A 1 503 ? 18.294 45.523 -53.983 1.00 69.06 503 PRO A C 1
ATOM 3987 O O . PRO A 1 503 ? 18.773 45.582 -52.852 1.00 69.06 503 PRO A O 1
ATOM 3990 N N . TRP A 1 504 ? 16.988 45.714 -54.220 1.00 76.19 504 TRP A N 1
ATOM 3991 C CA . TRP A 1 504 ? 15.973 45.925 -53.172 1.00 76.19 504 TRP A CA 1
ATOM 3992 C C . TRP A 1 504 ? 15.924 44.783 -52.145 1.00 76.19 504 TRP A C 1
ATOM 3994 O O . TRP A 1 504 ? 15.822 45.029 -50.946 1.00 76.19 504 TRP A O 1
ATOM 4004 N N . GLN A 1 505 ? 16.033 43.534 -52.609 1.00 72.06 505 GLN A N 1
ATOM 4005 C CA . GLN A 1 505 ? 15.958 42.351 -51.751 1.00 72.06 505 GLN A CA 1
ATOM 4006 C C . GLN A 1 505 ? 17.208 42.224 -50.878 1.00 72.06 505 GLN A C 1
ATOM 4008 O O . GLN A 1 505 ? 17.092 42.001 -49.674 1.00 72.06 505 GLN A O 1
ATOM 4013 N N . ASP A 1 506 ? 18.390 42.449 -51.454 1.00 70.94 506 ASP A N 1
ATOM 4014 C CA . ASP A 1 506 ? 19.655 42.357 -50.721 1.00 70.94 506 ASP A CA 1
ATOM 4015 C C . ASP A 1 506 ? 19.792 43.496 -49.695 1.00 70.94 506 ASP A C 1
ATOM 4017 O O . ASP A 1 506 ? 20.010 43.247 -48.506 1.00 70.94 506 ASP A O 1
ATOM 4021 N N . ARG A 1 507 ? 19.584 44.754 -50.114 1.00 78.38 507 ARG A N 1
ATOM 4022 C CA . ARG A 1 507 ? 19.722 45.926 -49.228 1.00 78.38 507 ARG A CA 1
ATOM 4023 C C . ARG A 1 507 ? 18.624 46.014 -48.174 1.00 78.38 507 ARG A C 1
ATOM 4025 O O . ARG A 1 507 ? 18.922 46.308 -47.016 1.00 78.38 507 ARG A O 1
ATOM 4032 N N . GLY A 1 508 ? 17.376 45.724 -48.543 1.00 80.69 508 GLY A N 1
ATOM 4033 C CA . GLY A 1 508 ? 16.257 45.716 -47.602 1.00 80.69 508 GLY A CA 1
ATOM 4034 C C . GLY A 1 508 ? 16.420 44.653 -46.519 1.00 80.69 508 GLY A C 1
ATOM 4035 O O . GLY A 1 508 ? 16.196 44.931 -45.338 1.00 80.69 508 GLY A O 1
ATOM 4036 N N . PHE A 1 509 ? 16.886 43.456 -46.888 1.00 80.31 509 PHE A N 1
ATOM 4037 C CA . PHE A 1 509 ? 17.147 42.390 -45.926 1.00 80.31 509 PHE A CA 1
ATOM 4038 C C . PHE A 1 509 ? 18.325 42.724 -44.998 1.00 80.31 509 PHE A C 1
ATOM 4040 O O . PHE A 1 509 ? 18.217 42.539 -43.783 1.00 80.31 509 PHE A O 1
ATOM 4047 N N . GLU A 1 510 ? 19.421 43.279 -45.529 1.00 79.69 510 GLU A N 1
ATOM 4048 C CA . GLU A 1 510 ? 20.549 43.765 -44.720 1.00 79.69 510 GLU A CA 1
ATOM 4049 C C . GLU A 1 510 ? 20.116 44.831 -43.703 1.00 79.69 510 GLU A C 1
ATOM 4051 O O . GLU A 1 510 ? 20.480 44.749 -42.523 1.00 79.69 510 GLU A O 1
ATOM 4056 N N . PHE A 1 511 ? 19.293 45.794 -44.132 1.00 86.25 511 PHE A N 1
ATOM 4057 C CA . PHE A 1 511 ? 18.743 46.833 -43.261 1.00 86.25 511 PHE A CA 1
ATOM 4058 C C . PHE A 1 511 ? 17.885 46.233 -42.137 1.00 86.25 511 PHE A C 1
ATOM 4060 O O . PHE A 1 511 ? 18.114 46.524 -40.959 1.00 86.25 511 PHE A O 1
ATOM 4067 N N . ALA A 1 512 ? 16.961 45.325 -42.469 1.00 84.69 512 ALA A N 1
ATOM 4068 C CA . ALA A 1 512 ? 16.114 44.651 -41.485 1.00 84.69 512 ALA A CA 1
ATOM 4069 C C . ALA A 1 512 ? 16.934 43.826 -40.473 1.00 84.69 512 ALA A C 1
ATOM 4071 O O . ALA A 1 512 ? 16.678 43.893 -39.268 1.00 84.69 512 ALA A O 1
ATOM 4072 N N . VAL A 1 513 ? 17.969 43.101 -40.921 1.00 80.38 513 VAL A N 1
ATOM 4073 C CA . VAL A 1 513 ? 18.890 42.353 -40.042 1.00 80.38 513 VAL A CA 1
ATOM 4074 C C . VAL A 1 513 ? 19.624 43.294 -39.086 1.00 80.38 513 VAL A C 1
ATOM 4076 O O . VAL A 1 513 ? 19.743 42.992 -37.893 1.00 80.38 513 VAL A O 1
ATOM 4079 N N . ARG A 1 514 ? 20.114 44.434 -39.585 1.00 86.69 514 ARG A N 1
ATOM 4080 C CA . ARG A 1 514 ? 20.825 45.437 -38.782 1.00 86.69 514 ARG A CA 1
ATOM 4081 C C . ARG A 1 514 ? 19.923 46.011 -37.690 1.00 86.69 514 ARG A C 1
ATOM 4083 O O . ARG A 1 514 ? 20.282 45.943 -36.515 1.00 86.69 514 ARG A O 1
ATOM 4090 N N . CYS A 1 515 ? 18.733 46.487 -38.052 1.00 89.31 515 CYS A N 1
ATOM 4091 C CA . CYS A 1 515 ? 17.762 47.038 -37.103 1.00 89.31 515 CYS A CA 1
ATOM 4092 C C . CYS A 1 515 ? 17.272 45.985 -36.102 1.00 89.31 515 CYS A C 1
ATOM 4094 O O . CYS A 1 515 ? 17.068 46.280 -34.921 1.00 89.31 515 CYS A O 1
ATOM 4096 N N . ARG 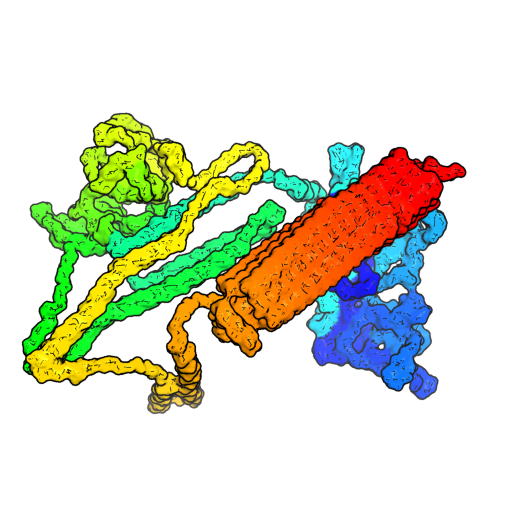A 1 516 ? 17.136 44.727 -36.535 1.00 87.88 516 ARG A N 1
ATOM 4097 C CA . ARG A 1 516 ? 16.774 43.620 -35.651 1.00 87.88 516 ARG A CA 1
ATOM 4098 C C . ARG A 1 516 ? 17.842 43.350 -34.594 1.00 87.88 516 ARG A C 1
ATOM 4100 O O . ARG A 1 516 ? 17.509 43.199 -33.420 1.00 87.88 516 ARG A O 1
ATOM 4107 N N . LYS A 1 517 ? 19.116 43.299 -34.995 1.00 82.56 517 LYS A N 1
ATOM 4108 C CA . LYS A 1 517 ? 20.249 43.144 -34.065 1.00 82.56 517 LYS A CA 1
ATOM 4109 C C . LYS A 1 517 ? 20.357 44.328 -33.108 1.00 82.56 517 LYS A C 1
ATOM 4111 O O . LYS A 1 517 ? 20.637 44.121 -31.932 1.00 82.56 517 LYS A O 1
ATOM 4116 N N . ALA A 1 518 ? 20.095 45.543 -33.591 1.00 84.94 518 ALA A N 1
ATOM 4117 C CA . ALA A 1 518 ? 20.039 46.726 -32.740 1.00 84.94 518 ALA A CA 1
ATOM 4118 C C . ALA A 1 518 ? 18.960 46.575 -31.654 1.00 84.94 518 ALA A C 1
ATOM 4120 O O . ALA A 1 518 ? 19.259 46.763 -30.478 1.00 84.94 518 ALA A O 1
ATOM 4121 N N . LEU A 1 519 ? 17.755 46.105 -32.007 1.00 89.38 519 LEU A N 1
ATOM 4122 C CA . LEU A 1 519 ? 16.689 45.877 -31.024 1.00 89.38 519 LEU A CA 1
ATOM 4123 C C . LEU A 1 519 ? 17.042 44.757 -30.036 1.00 89.38 519 LEU A C 1
ATOM 4125 O O . LEU A 1 519 ? 16.665 44.835 -28.872 1.00 89.38 519 LEU A O 1
ATOM 4129 N N . GLU A 1 520 ? 17.761 43.711 -30.461 1.00 82.88 520 GLU A N 1
ATOM 4130 C CA . GLU A 1 520 ? 18.221 42.641 -29.558 1.00 82.88 520 GLU A CA 1
ATOM 4131 C C . GLU A 1 520 ? 19.175 43.156 -28.465 1.00 82.88 520 GLU A C 1
ATOM 4133 O O . GLU A 1 520 ? 19.157 42.617 -27.355 1.00 82.88 520 GLU A O 1
ATOM 4138 N N . ASN A 1 521 ? 19.925 44.223 -28.753 1.00 80.62 521 ASN A N 1
ATOM 4139 C CA . ASN A 1 521 ? 20.870 44.854 -27.830 1.00 80.62 521 ASN A CA 1
ATOM 4140 C C . ASN A 1 521 ? 20.292 46.067 -27.073 1.00 80.62 521 ASN A C 1
ATOM 4142 O O . ASN A 1 521 ? 20.868 46.478 -26.068 1.00 80.62 521 ASN A O 1
ATOM 4146 N N . ASP A 1 522 ? 19.153 46.611 -27.505 1.00 85.25 522 ASP A N 1
ATOM 4147 C CA . ASP A 1 522 ? 18.471 47.733 -26.856 1.00 85.25 522 ASP A CA 1
ATOM 4148 C C . ASP A 1 522 ? 17.382 47.247 -25.885 1.00 85.25 522 ASP A C 1
ATOM 4150 O O . ASP A 1 522 ? 16.241 46.938 -26.251 1.00 85.25 522 ASP A O 1
ATOM 4154 N N . ARG A 1 523 ? 17.750 47.175 -24.604 1.00 83.06 523 ARG A N 1
ATOM 4155 C CA . ARG A 1 523 ? 16.857 46.722 -23.535 1.00 83.06 523 ARG A CA 1
ATOM 4156 C C . ARG A 1 523 ? 15.690 47.680 -23.283 1.00 83.06 523 ARG A C 1
ATOM 4158 O O . ARG A 1 523 ? 14.607 47.211 -22.937 1.00 83.06 523 ARG A O 1
ATOM 4165 N N . GLU A 1 524 ? 15.887 48.982 -23.458 1.00 86.38 524 GLU A N 1
ATOM 4166 C CA . GLU A 1 524 ? 14.853 49.984 -23.187 1.00 86.38 524 GLU A CA 1
ATOM 4167 C C . GLU A 1 524 ? 13.720 49.876 -24.212 1.00 86.38 524 GLU A C 1
ATOM 4169 O O . GLU A 1 524 ? 12.546 49.768 -23.841 1.00 86.38 524 GLU A O 1
ATOM 4174 N N . SER A 1 525 ? 14.069 49.783 -25.497 1.00 87.00 525 SER A N 1
ATOM 4175 C CA . SER A 1 525 ? 13.098 49.575 -26.576 1.00 87.00 525 SER A CA 1
ATOM 4176 C C . SER A 1 525 ? 12.363 48.235 -26.445 1.00 87.00 525 SER A C 1
ATOM 4178 O O . SER A 1 525 ? 11.152 48.165 -26.676 1.00 87.00 525 SER A O 1
ATOM 4180 N N . GLN A 1 526 ? 13.037 47.172 -25.982 1.00 86.62 526 GLN A N 1
ATOM 4181 C CA . GLN A 1 526 ? 12.375 45.901 -25.649 1.00 86.62 526 GLN A CA 1
ATOM 4182 C C . GLN A 1 526 ? 11.360 46.052 -24.509 1.00 86.62 526 GLN A C 1
ATOM 4184 O O . GLN A 1 526 ? 10.249 45.532 -24.604 1.00 86.62 526 GLN A O 1
ATOM 4189 N N . GLU A 1 527 ? 11.713 46.764 -23.437 1.00 85.19 527 GLU A N 1
ATOM 4190 C CA . GLU A 1 527 ? 10.818 47.010 -22.303 1.00 85.19 527 GLU A CA 1
ATOM 4191 C C . GLU A 1 527 ? 9.622 47.897 -22.685 1.00 85.19 527 GLU A C 1
ATOM 4193 O O . GLU A 1 527 ? 8.527 47.691 -22.158 1.00 85.19 527 GLU A O 1
ATOM 4198 N N . ARG A 1 528 ? 9.782 48.835 -23.631 1.00 87.69 528 ARG A N 1
ATOM 4199 C CA . ARG A 1 528 ? 8.663 49.599 -24.216 1.00 87.69 528 ARG A CA 1
ATOM 4200 C C . ARG A 1 528 ? 7.704 48.693 -24.991 1.00 87.69 528 ARG A C 1
ATOM 4202 O O . ARG A 1 528 ? 6.503 48.747 -24.747 1.00 87.69 528 ARG A O 1
ATOM 4209 N N . LEU A 1 529 ? 8.212 47.800 -25.844 1.00 88.81 529 LEU A N 1
ATOM 4210 C CA . LEU A 1 529 ? 7.373 46.829 -26.564 1.00 88.81 529 LEU A CA 1
ATOM 4211 C C . LEU A 1 529 ? 6.668 45.848 -25.608 1.00 88.81 529 LEU A C 1
ATOM 4213 O O . LEU A 1 529 ? 5.499 45.532 -25.814 1.00 88.81 529 LEU A O 1
ATOM 4217 N N . PHE A 1 530 ? 7.331 45.407 -24.530 1.00 86.00 530 PHE A N 1
ATOM 4218 C CA . PHE A 1 530 ? 6.696 44.558 -23.510 1.00 86.00 530 PHE A CA 1
ATOM 4219 C C . PHE A 1 530 ? 5.592 45.284 -22.737 1.00 86.00 530 PHE A C 1
ATOM 4221 O O . PHE A 1 530 ? 4.587 44.658 -22.407 1.00 86.00 530 PHE A O 1
ATOM 4228 N N . ARG A 1 531 ? 5.752 46.587 -22.466 1.00 85.94 531 ARG A N 1
ATOM 4229 C CA . ARG A 1 531 ? 4.710 47.412 -21.831 1.00 85.94 531 ARG A CA 1
ATOM 4230 C C . ARG A 1 531 ? 3.455 47.539 -22.693 1.00 85.94 531 ARG A C 1
ATOM 4232 O O . ARG A 1 531 ? 2.364 47.545 -22.141 1.00 85.94 531 ARG A O 1
ATOM 4239 N N . LEU A 1 532 ? 3.599 47.529 -24.018 1.00 84.62 532 LEU A N 1
ATOM 4240 C CA . LEU A 1 532 ? 2.470 47.451 -24.955 1.00 84.62 532 LEU A CA 1
ATOM 4241 C C . LEU A 1 532 ? 1.812 46.060 -25.018 1.00 84.62 532 LEU A C 1
ATOM 4243 O O . LEU A 1 532 ? 0.874 45.857 -25.777 1.00 84.62 532 LEU A O 1
ATOM 4247 N N . GLY A 1 533 ? 2.305 45.075 -24.262 1.00 84.38 533 GLY A N 1
ATOM 4248 C CA . GLY A 1 533 ? 1.763 43.715 -24.248 1.00 84.38 533 GLY A CA 1
ATOM 4249 C C . GLY A 1 533 ? 2.316 42.795 -25.341 1.00 84.38 533 GLY A C 1
ATOM 4250 O O . GLY A 1 533 ? 1.971 41.610 -25.369 1.00 84.38 533 GLY A O 1
ATOM 4251 N N . LEU A 1 534 ? 3.215 43.270 -26.215 1.00 86.94 534 LEU A N 1
ATOM 4252 C CA . LEU A 1 534 ? 3.869 42.419 -27.214 1.00 86.94 534 LEU A CA 1
ATOM 4253 C C . LEU A 1 534 ? 4.816 41.425 -26.539 1.00 86.94 534 LEU A C 1
ATOM 4255 O O . LEU A 1 534 ? 5.630 41.766 -25.685 1.00 86.94 534 LEU A O 1
ATOM 4259 N N . ARG A 1 535 ? 4.757 40.160 -26.948 1.00 85.81 535 ARG A N 1
ATOM 4260 C CA . ARG A 1 535 ? 5.594 39.083 -26.417 1.00 85.81 535 ARG A CA 1
ATOM 4261 C C . ARG A 1 535 ? 6.874 38.963 -27.234 1.00 85.81 535 ARG A C 1
ATOM 4263 O O . ARG A 1 535 ? 6.911 39.188 -28.441 1.00 85.81 535 ARG A O 1
ATOM 4270 N N . LYS A 1 536 ? 7.929 38.457 -26.586 1.00 80.56 536 LYS A N 1
ATOM 4271 C CA . LYS A 1 536 ? 9.232 38.161 -27.221 1.00 80.56 536 LYS A CA 1
ATOM 4272 C C . LYS A 1 536 ? 9.127 37.323 -28.502 1.00 80.56 536 LYS A C 1
ATOM 4274 O O . LYS A 1 536 ? 10.013 37.417 -29.348 1.00 80.56 536 LYS A O 1
ATOM 4279 N N . ARG A 1 537 ? 8.102 36.470 -28.614 1.00 79.25 537 ARG A N 1
ATOM 4280 C CA . ARG A 1 537 ? 7.837 35.661 -29.810 1.00 79.25 537 ARG A CA 1
ATOM 4281 C C . ARG A 1 537 ? 7.376 36.539 -30.970 1.00 79.25 537 ARG A C 1
ATOM 4283 O O . ARG A 1 537 ? 8.069 36.554 -31.975 1.00 79.25 537 ARG A O 1
ATOM 4290 N N . THR A 1 538 ? 6.300 37.297 -30.797 1.00 83.56 538 THR A N 1
ATOM 4291 C CA . THR A 1 538 ? 5.732 38.188 -31.819 1.00 83.56 538 THR A CA 1
ATOM 4292 C C . THR A 1 538 ? 6.763 39.187 -32.319 1.00 83.56 538 THR A C 1
ATOM 4294 O O . THR A 1 538 ? 6.995 39.287 -33.517 1.00 83.56 538 THR A O 1
ATOM 4297 N N . ILE A 1 539 ? 7.513 39.803 -31.397 1.00 86.69 539 ILE A N 1
ATOM 4298 C CA . ILE A 1 539 ? 8.625 40.703 -31.731 1.00 86.69 539 ILE A CA 1
ATOM 4299 C C . ILE A 1 539 ? 9.642 40.008 -32.649 1.00 86.69 539 ILE A C 1
ATOM 4301 O O . ILE A 1 539 ? 10.186 40.633 -33.549 1.00 86.69 539 ILE A O 1
ATOM 4305 N N . ARG A 1 540 ? 9.932 38.720 -32.426 1.00 81.06 540 ARG A N 1
ATOM 4306 C CA . ARG A 1 540 ? 10.897 37.940 -33.215 1.00 81.06 540 ARG A CA 1
ATOM 4307 C C . ARG A 1 540 ? 10.335 37.454 -34.545 1.00 81.06 540 ARG A C 1
ATOM 4309 O O . ARG A 1 540 ? 11.068 37.464 -35.524 1.00 81.06 540 ARG A O 1
ATOM 4316 N N . GLU A 1 541 ? 9.097 36.975 -34.567 1.00 79.06 541 GLU A N 1
ATOM 4317 C CA . GLU A 1 541 ? 8.463 36.435 -35.775 1.00 79.06 541 GLU A CA 1
ATOM 4318 C C . GLU A 1 541 ? 8.132 37.536 -36.778 1.00 79.06 541 GLU A C 1
ATOM 4320 O O . GLU A 1 541 ? 8.342 37.327 -37.965 1.00 79.06 541 GLU A O 1
ATOM 4325 N N . ALA A 1 542 ? 7.752 38.721 -36.299 1.00 84.56 542 ALA A N 1
ATOM 4326 C CA . ALA A 1 542 ? 7.530 39.904 -37.125 1.00 84.56 542 ALA A CA 1
ATOM 4327 C C . ALA A 1 542 ? 8.816 40.674 -37.474 1.00 84.56 542 ALA A C 1
ATOM 4329 O O . ALA A 1 542 ? 8.746 41.748 -38.055 1.00 84.56 542 ALA A O 1
ATOM 4330 N N . TRP A 1 543 ? 9.994 40.170 -37.077 1.00 88.12 543 TRP A N 1
ATOM 4331 C CA . TRP A 1 543 ? 11.288 40.793 -37.385 1.00 88.12 543 TRP A CA 1
ATOM 4332 C C . TRP A 1 543 ? 11.420 42.268 -36.965 1.00 88.12 543 TRP A C 1
ATOM 4334 O O . TRP A 1 543 ? 12.230 42.998 -37.530 1.00 88.12 543 TRP A O 1
ATOM 4344 N N . LEU A 1 544 ? 10.695 42.689 -35.919 1.00 92.38 544 LEU A N 1
ATOM 4345 C CA . LEU A 1 544 ? 10.737 44.075 -35.449 1.00 92.38 544 LEU A CA 1
ATOM 4346 C C . LEU A 1 544 ? 12.174 44.493 -35.123 1.00 92.38 544 LEU A C 1
ATOM 4348 O O . LEU A 1 544 ? 12.933 43.716 -34.529 1.00 92.38 544 LEU A O 1
ATOM 4352 N N . GLY A 1 545 ? 12.538 45.712 -35.494 1.00 91.38 545 GLY A N 1
ATOM 4353 C CA . GLY A 1 545 ? 13.867 46.272 -35.284 1.00 91.38 545 GLY A CA 1
ATOM 4354 C C . GLY A 1 545 ? 13.804 47.699 -34.760 1.00 91.38 545 GLY A C 1
ATOM 4355 O O . GLY A 1 545 ? 12.741 48.306 -34.728 1.00 91.38 545 GLY A O 1
ATOM 4356 N N . ILE A 1 546 ? 14.947 48.244 -34.360 1.00 91.88 546 ILE A N 1
ATOM 4357 C CA . ILE A 1 546 ? 15.075 49.664 -34.030 1.00 91.88 546 ILE A CA 1
ATOM 4358 C C . ILE A 1 546 ? 16.119 50.287 -34.948 1.00 91.88 546 ILE A C 1
ATOM 4360 O O . ILE A 1 546 ? 17.193 49.717 -35.161 1.00 91.88 546 ILE A O 1
ATOM 4364 N N . HIS A 1 547 ? 15.789 51.439 -35.518 1.00 92.19 547 HIS A N 1
ATOM 4365 C CA . HIS A 1 547 ? 16.742 52.284 -36.217 1.00 92.19 547 HIS A CA 1
ATOM 4366 C C . HIS A 1 547 ? 17.047 53.495 -35.335 1.00 92.19 547 HIS A C 1
ATOM 4368 O O . HIS A 1 547 ? 16.134 54.231 -34.966 1.00 92.19 547 HIS A O 1
ATOM 4374 N N . ALA A 1 548 ? 18.308 53.632 -34.922 1.00 82.75 548 ALA A N 1
ATOM 4375 C CA . ALA A 1 548 ? 18.695 54.557 -33.860 1.00 82.75 548 ALA A CA 1
ATOM 4376 C C . ALA A 1 548 ? 18.774 56.022 -34.318 1.00 82.75 548 ALA A C 1
ATOM 4378 O O . ALA A 1 548 ? 18.430 56.913 -33.547 1.00 82.75 548 ALA A O 1
ATOM 4379 N N . GLU A 1 549 ? 19.200 56.271 -35.556 1.00 84.62 549 GLU A N 1
ATOM 4380 C CA . GLU A 1 549 ? 19.436 57.611 -36.102 1.00 84.62 549 GLU A CA 1
ATOM 4381 C C . GLU A 1 549 ? 18.886 57.700 -37.529 1.00 84.62 549 GLU A C 1
ATOM 4383 O O . GLU A 1 549 ? 18.718 56.676 -38.182 1.00 84.62 549 GLU A O 1
ATOM 4388 N N . GLU A 1 550 ? 18.562 58.910 -37.992 1.00 87.88 550 GLU A N 1
ATOM 4389 C CA . GLU A 1 550 ? 18.092 59.130 -39.363 1.00 87.88 550 GLU A CA 1
ATOM 4390 C C . GLU A 1 550 ? 19.253 58.989 -40.361 1.00 87.88 550 GLU A C 1
ATOM 4392 O O . GLU A 1 550 ? 20.281 59.653 -40.222 1.00 87.88 550 GLU A O 1
ATOM 4397 N N . GLU A 1 551 ? 19.077 58.165 -41.395 1.00 86.94 551 GLU A N 1
ATOM 4398 C CA . GLU A 1 551 ? 20.072 57.934 -42.448 1.00 86.94 551 GLU A CA 1
ATOM 4399 C C . GLU A 1 551 ? 19.554 58.408 -43.816 1.00 86.94 551 GLU A C 1
ATOM 4401 O O . GLU A 1 551 ? 18.397 58.193 -44.182 1.00 86.94 551 GLU A O 1
ATOM 4406 N N . ARG A 1 552 ? 20.422 59.045 -44.615 1.00 83.12 552 ARG A N 1
ATOM 4407 C CA . ARG A 1 552 ? 20.127 59.397 -46.013 1.00 83.12 552 ARG A CA 1
ATOM 4408 C C . ARG A 1 552 ? 20.808 58.401 -46.944 1.00 83.12 552 ARG A C 1
ATOM 4410 O O . ARG A 1 552 ? 22.033 58.336 -46.991 1.00 83.12 552 ARG A O 1
ATOM 4417 N N . GLU A 1 553 ? 20.009 57.689 -47.726 1.00 83.44 553 GLU A N 1
ATOM 4418 C CA . GLU A 1 553 ? 20.449 56.635 -48.644 1.00 83.44 553 GLU A CA 1
ATOM 4419 C C . GLU A 1 553 ? 20.204 57.032 -50.103 1.00 83.44 553 GLU A C 1
ATOM 4421 O O . GLU A 1 553 ? 19.368 57.896 -50.393 1.00 83.44 553 GLU A O 1
ATOM 4426 N N . ARG A 1 554 ? 20.929 56.412 -51.044 1.00 78.62 554 ARG A N 1
ATOM 4427 C CA . ARG A 1 554 ? 20.704 56.651 -52.480 1.00 78.62 554 ARG A CA 1
ATOM 4428 C C . ARG A 1 554 ? 19.715 55.658 -53.069 1.00 78.62 554 ARG A C 1
ATOM 4430 O O . ARG A 1 554 ? 19.910 54.448 -52.956 1.00 78.62 554 ARG A O 1
ATOM 4437 N N . LYS A 1 555 ? 18.722 56.163 -53.801 1.00 80.94 555 LYS A N 1
ATOM 4438 C CA . LYS A 1 555 ? 17.659 55.364 -54.434 1.00 80.94 555 LYS A CA 1
ATOM 4439 C C . LYS A 1 555 ? 18.214 54.289 -55.366 1.00 80.94 555 LYS A C 1
ATOM 4441 O O . LYS A 1 555 ? 17.779 53.139 -55.324 1.00 80.94 555 LYS A O 1
ATOM 4446 N N . ILE A 1 556 ? 19.261 54.620 -56.122 1.00 77.81 556 ILE A N 1
ATOM 4447 C CA . ILE A 1 556 ? 19.878 53.690 -57.073 1.00 77.81 556 ILE A CA 1
ATOM 4448 C C . ILE A 1 556 ? 20.532 52.470 -56.398 1.00 77.81 556 ILE A C 1
ATOM 4450 O O . ILE A 1 556 ? 20.596 51.397 -56.992 1.00 77.81 556 ILE A O 1
ATOM 4454 N N . GLN A 1 557 ? 20.985 52.595 -55.142 1.00 75.44 557 GLN A N 1
ATOM 4455 C CA . GLN A 1 557 ? 21.592 51.483 -54.392 1.00 75.44 557 GLN A CA 1
ATOM 4456 C C . GLN A 1 557 ? 20.552 50.465 -53.920 1.00 75.44 557 GLN A C 1
ATOM 4458 O O . GLN A 1 557 ? 20.894 49.305 -53.705 1.00 75.44 557 GLN A O 1
ATOM 4463 N N . TRP A 1 558 ? 19.296 50.894 -53.820 1.00 79.62 558 TRP A N 1
ATOM 4464 C CA . TRP A 1 558 ? 18.135 50.064 -53.514 1.00 79.62 558 TRP A CA 1
ATOM 4465 C C . TRP A 1 558 ? 17.423 49.565 -54.784 1.00 79.62 558 TRP A C 1
ATOM 4467 O O . TRP A 1 558 ? 16.434 48.844 -54.694 1.00 79.62 558 TRP A O 1
ATOM 4477 N N . GLY A 1 559 ? 17.934 49.910 -55.974 1.00 74.12 559 GLY A N 1
ATOM 4478 C CA . GLY A 1 559 ? 17.323 49.558 -57.259 1.00 74.12 559 GLY A CA 1
ATOM 4479 C C . GLY A 1 559 ? 16.060 50.362 -57.590 1.00 74.12 559 GLY A C 1
ATOM 4480 O O . GLY A 1 559 ? 15.227 49.876 -58.349 1.00 74.12 559 GLY A O 1
ATOM 4481 N N . LEU A 1 560 ? 15.899 51.559 -57.012 1.00 81.44 560 LEU A N 1
ATOM 4482 C CA . LEU A 1 560 ? 14.753 52.453 -57.223 1.00 81.44 560 LEU A CA 1
ATOM 4483 C C . LEU A 1 560 ? 15.045 53.524 -58.287 1.00 81.44 560 LEU A C 1
ATOM 4485 O O . LEU A 1 560 ? 16.200 53.901 -58.495 1.00 81.44 560 LEU A O 1
ATOM 4489 N N . ASP A 1 561 ? 13.993 54.042 -58.928 1.00 77.31 561 ASP A N 1
ATOM 4490 C CA . ASP A 1 561 ? 14.091 55.083 -59.961 1.00 77.31 561 ASP A CA 1
ATOM 4491 C C . ASP A 1 561 ? 14.517 56.450 -59.365 1.00 77.31 561 ASP A C 1
ATOM 4493 O O . ASP A 1 561 ? 13.823 56.987 -58.495 1.00 77.31 561 ASP A O 1
ATOM 4497 N N . PRO A 1 562 ? 15.637 57.052 -59.815 1.00 74.50 562 PRO A N 1
ATOM 4498 C CA . PRO A 1 562 ? 16.112 58.343 -59.316 1.00 74.50 562 PRO A CA 1
ATOM 4499 C C . PRO A 1 562 ? 15.419 59.568 -59.949 1.00 74.50 562 PRO A C 1
ATOM 4501 O O . PRO A 1 562 ? 15.771 60.699 -59.60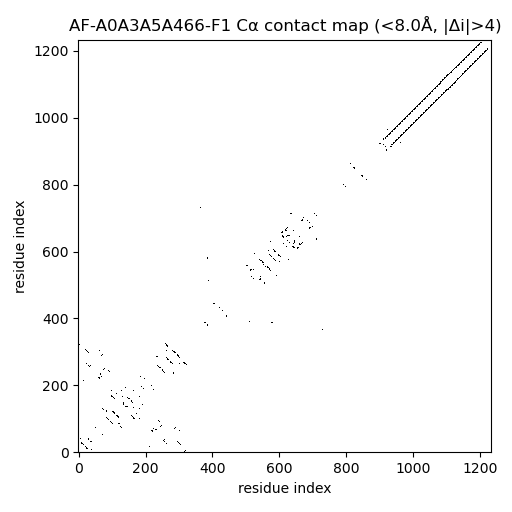6 1.00 74.50 562 PRO A O 1
ATOM 4504 N N . SER A 1 563 ? 14.451 59.393 -60.859 1.00 69.88 563 SER A N 1
ATOM 4505 C CA . SER A 1 563 ? 13.814 60.477 -61.634 1.00 69.88 563 SER A CA 1
ATOM 4506 C C . SER A 1 563 ? 13.137 61.589 -60.801 1.00 69.88 563 SER A C 1
ATOM 4508 O O . SER A 1 563 ? 12.966 62.704 -61.295 1.00 69.88 563 SER A O 1
ATOM 4510 N N . GLY A 1 564 ? 12.831 61.340 -59.520 1.00 64.50 564 GLY A N 1
ATOM 4511 C CA . GLY A 1 564 ? 12.308 62.315 -58.544 1.00 64.50 564 GLY A CA 1
ATOM 4512 C C . GLY A 1 564 ? 13.322 62.836 -57.507 1.00 64.50 564 GLY A C 1
ATOM 4513 O O . GLY A 1 564 ? 12.913 63.400 -56.493 1.00 64.50 564 GLY A O 1
ATOM 4514 N N . GLY A 1 565 ? 14.624 62.616 -57.723 1.00 73.19 565 GLY A N 1
ATOM 4515 C CA . GLY A 1 565 ? 15.720 62.922 -56.794 1.00 73.19 565 GLY A CA 1
ATOM 4516 C C . GLY A 1 565 ? 16.395 61.650 -56.267 1.00 73.19 565 GLY A C 1
ATOM 4517 O O . GLY A 1 565 ? 15.716 60.719 -55.851 1.00 73.19 565 GLY A O 1
ATOM 4518 N N . ASP A 1 566 ? 17.733 61.611 -56.262 1.00 77.62 566 ASP A N 1
ATOM 4519 C CA . ASP A 1 566 ? 18.532 60.391 -56.007 1.00 77.62 566 ASP A CA 1
ATOM 4520 C C . ASP A 1 566 ? 18.647 59.998 -54.520 1.00 77.62 566 ASP A C 1
ATOM 4522 O O . ASP A 1 566 ? 19.205 58.956 -54.191 1.00 77.62 566 ASP A O 1
ATOM 4526 N N . SER A 1 567 ? 18.117 60.797 -53.590 1.00 78.88 567 SER A N 1
ATOM 4527 C CA . SER A 1 567 ? 18.203 60.513 -52.150 1.00 78.88 567 SER A CA 1
ATOM 4528 C C . SER A 1 567 ? 16.851 60.167 -51.533 1.00 78.88 567 SER A C 1
ATOM 4530 O O . SER A 1 567 ? 15.873 60.870 -51.785 1.00 78.88 567 SER A O 1
ATOM 4532 N N . MET A 1 568 ? 16.832 59.172 -50.650 1.00 85.94 568 MET A N 1
ATOM 4533 C CA . MET A 1 568 ? 15.715 58.823 -49.767 1.00 85.94 568 MET A CA 1
ATOM 4534 C C . MET A 1 568 ? 16.148 58.916 -48.297 1.00 85.94 568 MET A C 1
ATOM 4536 O O . MET A 1 568 ? 17.338 58.837 -47.993 1.00 85.94 568 MET A O 1
ATOM 4540 N N . ILE A 1 569 ? 15.191 59.119 -47.392 1.00 85.56 569 ILE A N 1
ATOM 4541 C CA . ILE A 1 569 ? 15.447 59.277 -45.954 1.00 85.56 569 ILE A CA 1
ATOM 4542 C C . ILE A 1 569 ? 14.878 58.071 -45.208 1.00 85.56 569 ILE A C 1
ATOM 4544 O O . ILE A 1 569 ? 13.722 57.702 -45.413 1.00 85.56 569 ILE A O 1
ATOM 4548 N N . LEU A 1 570 ? 15.695 57.486 -44.337 1.00 88.81 570 LEU A N 1
ATOM 4549 C CA . LEU A 1 570 ? 15.340 56.430 -43.399 1.00 88.81 570 LEU A CA 1
ATOM 4550 C C . LEU A 1 570 ? 15.263 57.049 -41.995 1.00 88.81 570 LEU A C 1
ATOM 4552 O O . LEU A 1 570 ? 16.306 57.294 -41.396 1.00 88.81 570 LEU A O 1
ATOM 4556 N N . PRO A 1 571 ? 14.069 57.367 -41.468 1.00 86.62 571 PRO A N 1
ATOM 4557 C CA . PRO A 1 571 ? 13.937 58.040 -40.174 1.00 86.62 571 PRO A CA 1
ATOM 4558 C C . PRO A 1 571 ? 14.346 57.136 -39.002 1.00 86.62 571 PRO A C 1
ATOM 4560 O O . PRO A 1 571 ? 14.225 55.914 -39.073 1.00 86.62 571 PRO A O 1
ATOM 4563 N N . ALA A 1 572 ? 14.751 57.732 -37.878 1.00 88.31 572 ALA A N 1
ATOM 4564 C CA . ALA A 1 572 ? 14.929 56.996 -36.626 1.00 88.31 572 ALA A CA 1
ATOM 4565 C C . ALA A 1 572 ? 13.569 56.522 -36.076 1.00 88.31 572 ALA A C 1
ATOM 4567 O O . ALA A 1 572 ? 12.598 57.284 -36.045 1.00 88.31 572 ALA A O 1
ATOM 4568 N N . GLY A 1 573 ? 13.482 55.276 -35.605 1.00 89.62 573 GLY A N 1
ATOM 4569 C CA . GLY A 1 573 ? 12.226 54.726 -35.094 1.00 89.62 573 GLY A CA 1
ATOM 4570 C C . GLY A 1 573 ? 12.126 53.203 -35.112 1.00 89.62 573 GLY A C 1
ATOM 4571 O O . GLY A 1 573 ? 13.069 52.490 -35.467 1.00 89.62 573 GLY A O 1
ATOM 4572 N N . LEU A 1 574 ? 10.959 52.701 -34.697 1.00 92.81 574 LEU A N 1
ATOM 4573 C CA . LEU A 1 574 ? 10.631 51.274 -34.701 1.00 92.81 574 LEU A CA 1
ATOM 4574 C C . LEU A 1 574 ? 10.451 50.797 -36.144 1.00 92.81 574 LEU A C 1
ATOM 4576 O O . LEU A 1 574 ? 9.598 51.304 -36.862 1.00 92.81 574 LEU A O 1
ATOM 4580 N N . VAL A 1 575 ? 11.224 49.796 -36.548 1.00 92.62 575 VAL A N 1
ATOM 4581 C CA . VAL A 1 575 ? 11.169 49.201 -37.885 1.00 92.62 575 VAL A CA 1
ATOM 4582 C C . VAL A 1 575 ? 10.244 47.986 -37.863 1.00 92.62 575 VAL A C 1
ATOM 4584 O O . VAL A 1 575 ? 10.453 47.056 -37.078 1.00 92.62 575 VAL A O 1
ATOM 4587 N N . ILE A 1 576 ? 9.246 47.990 -38.744 1.00 92.31 576 ILE A N 1
ATOM 4588 C CA . ILE A 1 576 ? 8.232 46.950 -38.930 1.00 92.31 576 ILE A CA 1
ATOM 4589 C C . ILE A 1 576 ? 8.366 46.423 -40.373 1.00 92.31 576 ILE A C 1
ATOM 4591 O O . ILE A 1 576 ? 7.785 46.994 -41.300 1.00 92.31 576 ILE A O 1
ATOM 4595 N N . PRO A 1 577 ? 9.193 45.388 -40.603 1.00 90.25 577 PRO A N 1
ATOM 4596 C CA . PRO A 1 577 ? 9.355 44.798 -41.929 1.00 90.25 577 PRO A CA 1
ATOM 4597 C C . PRO A 1 577 ? 8.220 43.813 -42.253 1.00 90.25 577 PRO A C 1
ATOM 4599 O O . PRO A 1 577 ? 7.759 43.073 -41.381 1.00 90.25 577 PRO A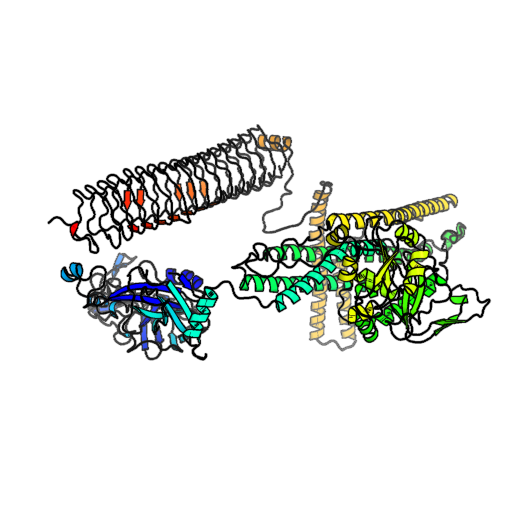 O 1
ATOM 4602 N N . ARG A 1 578 ? 7.818 43.752 -43.526 1.00 87.56 578 ARG A N 1
ATOM 4603 C CA . ARG A 1 578 ? 6.878 42.758 -44.065 1.00 87.56 578 ARG A CA 1
ATOM 4604 C C . ARG A 1 578 ? 7.585 41.845 -45.058 1.00 87.56 578 ARG A C 1
ATOM 4606 O O . ARG A 1 578 ? 8.387 42.296 -45.879 1.00 87.56 578 ARG A O 1
ATOM 4613 N N . PHE A 1 579 ? 7.255 40.564 -44.977 1.00 81.44 579 PHE A N 1
ATOM 4614 C CA . PHE A 1 579 ? 7.824 39.519 -45.815 1.00 81.44 579 PHE A CA 1
ATOM 4615 C C . PHE A 1 579 ? 6.712 38.734 -46.496 1.00 81.44 579 PHE A C 1
ATOM 4617 O O . PHE A 1 579 ? 5.731 38.378 -45.842 1.00 81.44 579 PHE A O 1
ATOM 4624 N N . HIS A 1 580 ? 6.942 38.375 -47.753 1.00 75.19 580 HIS A N 1
ATOM 4625 C CA . HIS A 1 580 ? 6.246 37.277 -48.408 1.00 75.19 580 HIS A CA 1
ATOM 4626 C C . HIS A 1 580 ? 7.231 36.140 -48.602 1.00 75.19 580 HIS A C 1
ATOM 4628 O O . HIS A 1 580 ? 8.312 36.314 -49.168 1.00 75.19 580 HIS A O 1
ATOM 4634 N N . GLU A 1 581 ? 6.890 34.982 -48.049 1.00 73.06 581 GLU A N 1
ATOM 4635 C CA . GLU A 1 581 ? 7.828 33.881 -47.861 1.00 73.06 581 GLU A CA 1
ATOM 4636 C C . GLU A 1 581 ? 9.162 34.363 -47.244 1.00 73.06 581 GLU A C 1
ATOM 4638 O O . GLU A 1 581 ? 9.171 34.848 -46.115 1.00 73.06 581 GLU A O 1
ATOM 4643 N N . ALA A 1 582 ? 10.293 34.233 -47.947 1.00 67.50 582 ALA A N 1
ATOM 4644 C CA . ALA A 1 582 ? 11.610 34.684 -47.482 1.00 67.50 582 ALA A CA 1
ATOM 4645 C C . ALA A 1 582 ? 12.062 36.036 -48.066 1.00 67.50 582 ALA A C 1
ATOM 4647 O O . ALA A 1 582 ? 13.149 36.503 -47.723 1.00 67.50 582 ALA A O 1
ATOM 4648 N N . THR A 1 583 ? 11.254 36.661 -48.925 1.00 75.75 583 THR A N 1
ATOM 4649 C CA . THR A 1 583 ? 11.572 37.935 -49.588 1.00 75.75 583 THR A CA 1
ATOM 4650 C C . THR A 1 583 ? 10.954 39.111 -48.848 1.00 75.75 583 THR A C 1
ATOM 4652 O O . THR A 1 583 ? 9.828 39.023 -48.358 1.00 75.75 583 THR A O 1
ATOM 4655 N N . ILE A 1 584 ? 11.699 40.212 -48.746 1.00 82.19 584 ILE A N 1
ATOM 4656 C CA . ILE A 1 584 ? 11.220 41.428 -48.092 1.00 82.19 584 ILE A CA 1
ATOM 4657 C C . ILE A 1 584 ? 10.395 42.242 -49.091 1.00 82.19 584 ILE A C 1
ATOM 4659 O O . ILE A 1 584 ? 10.840 42.516 -50.206 1.00 82.19 584 ILE A O 1
ATOM 4663 N N . GLU A 1 585 ? 9.178 42.608 -48.706 1.00 82.94 585 GLU A N 1
ATOM 4664 C CA . GLU A 1 585 ? 8.244 43.316 -49.592 1.00 82.94 585 GLU A CA 1
ATOM 4665 C C . GLU A 1 585 ? 8.059 44.770 -49.188 1.00 82.94 585 GLU A C 1
ATOM 4667 O O . GLU A 1 585 ? 7.968 45.649 -50.041 1.00 82.94 585 GLU A O 1
ATOM 4672 N N . ALA A 1 586 ? 8.034 45.036 -47.884 1.00 86.69 586 ALA A N 1
ATOM 4673 C CA . ALA A 1 586 ? 7.818 46.373 -47.366 1.00 86.69 586 ALA A CA 1
ATOM 4674 C C . ALA A 1 586 ? 8.587 46.606 -46.072 1.00 86.69 586 ALA A C 1
ATOM 4676 O O . ALA A 1 586 ? 8.814 45.689 -45.281 1.00 86.69 586 ALA A O 1
ATOM 4677 N N . ILE A 1 587 ? 8.963 47.859 -45.839 1.00 89.62 587 ILE A N 1
ATOM 4678 C CA . ILE A 1 587 ? 9.579 48.294 -44.591 1.00 89.62 587 ILE A CA 1
ATOM 4679 C C . ILE A 1 587 ? 8.864 49.565 -44.144 1.00 89.62 587 ILE A C 1
ATOM 4681 O O . ILE A 1 587 ? 8.927 50.597 -44.812 1.00 89.62 587 ILE A O 1
ATOM 4685 N N . CYS A 1 588 ? 8.186 49.486 -43.003 1.00 90.44 588 CYS A N 1
ATOM 4686 C CA . CYS A 1 588 ? 7.588 50.638 -42.342 1.00 90.44 588 CYS A CA 1
ATOM 4687 C C . CYS A 1 588 ? 8.461 51.055 -41.157 1.00 90.44 588 CYS A C 1
ATOM 4689 O O . CYS A 1 588 ? 8.931 50.201 -40.403 1.00 90.44 588 CYS A O 1
ATOM 4691 N N . ILE A 1 589 ? 8.675 52.357 -40.973 1.00 91.50 589 ILE A N 1
ATOM 4692 C CA . ILE A 1 589 ? 9.349 52.901 -39.793 1.00 91.50 589 ILE A CA 1
ATOM 4693 C C . ILE A 1 589 ? 8.383 53.819 -39.043 1.00 91.50 589 ILE A C 1
ATOM 4695 O O . ILE A 1 589 ? 7.814 54.730 -39.638 1.00 91.50 589 ILE A O 1
ATOM 4699 N N . ARG A 1 590 ? 8.221 53.585 -37.736 1.00 91.75 590 ARG A N 1
ATOM 4700 C CA . ARG A 1 590 ? 7.399 54.376 -36.807 1.00 91.75 590 ARG A CA 1
ATOM 4701 C C . ARG A 1 590 ? 8.288 55.234 -35.895 1.00 91.75 590 ARG A C 1
ATOM 4703 O O . ARG A 1 590 ? 8.877 54.698 -34.947 1.00 91.75 590 ARG A O 1
ATOM 4710 N N . PRO A 1 591 ? 8.408 56.550 -36.141 1.00 84.94 591 PRO A N 1
ATOM 4711 C CA . PRO A 1 591 ? 9.156 57.466 -35.284 1.00 84.94 591 PRO A CA 1
ATOM 4712 C C . PRO A 1 591 ? 8.377 57.827 -34.010 1.00 84.94 591 PRO A C 1
ATOM 4714 O O . PRO A 1 591 ? 7.185 58.127 -34.060 1.00 84.94 591 PRO A O 1
ATOM 4717 N N . GLY A 1 592 ? 9.065 57.903 -32.868 1.00 81.81 592 GLY A N 1
ATOM 4718 C CA . GLY A 1 592 ? 8.492 58.409 -31.612 1.00 81.81 592 GLY A CA 1
ATOM 4719 C C . GLY A 1 592 ? 7.821 57.349 -30.728 1.00 81.81 592 GLY A C 1
ATOM 4720 O O . GLY A 1 592 ? 8.463 56.382 -30.305 1.00 81.81 592 GLY A O 1
ATOM 4721 N N . GLU A 1 593 ? 6.559 57.574 -30.350 1.00 83.38 593 GLU A N 1
ATOM 4722 C CA . GLU A 1 593 ? 5.822 56.685 -29.444 1.00 83.38 593 GLU A CA 1
ATOM 4723 C C . GLU A 1 593 ? 5.247 55.473 -30.177 1.00 83.38 593 GLU A C 1
ATOM 4725 O O . GLU A 1 593 ? 4.499 55.603 -31.137 1.00 83.38 593 GLU A O 1
ATOM 4730 N N . TYR A 1 594 ? 5.566 54.267 -29.705 1.00 86.81 594 TYR A N 1
ATOM 4731 C CA . TYR A 1 594 ? 5.229 53.028 -30.420 1.00 86.81 594 TYR A CA 1
ATOM 4732 C C . TYR A 1 594 ? 3.720 52.751 -30.494 1.00 86.81 594 TYR A C 1
ATOM 4734 O O . TYR A 1 594 ? 3.272 52.053 -31.405 1.00 86.81 594 TYR A O 1
ATOM 4742 N N . ALA A 1 595 ? 2.942 53.300 -29.557 1.00 81.38 595 ALA A N 1
ATOM 4743 C CA . ALA A 1 595 ? 1.486 53.187 -29.541 1.00 81.38 595 ALA A CA 1
ATOM 4744 C C . ALA A 1 595 ? 0.780 54.123 -30.543 1.00 81.38 595 ALA A C 1
ATOM 4746 O O . ALA A 1 595 ? -0.413 53.940 -30.775 1.00 81.38 595 ALA A O 1
ATOM 4747 N N . ASP A 1 596 ? 1.484 55.104 -31.122 1.00 81.75 596 ASP A N 1
ATOM 4748 C CA . ASP A 1 596 ? 0.923 56.100 -32.042 1.00 81.75 596 ASP A CA 1
ATOM 4749 C C . ASP A 1 596 ? 1.303 55.779 -33.495 1.00 81.75 596 ASP A C 1
ATOM 4751 O O . ASP A 1 596 ? 2.458 55.920 -33.897 1.00 81.75 596 ASP A O 1
ATOM 4755 N N . SER A 1 597 ? 0.328 55.341 -34.293 1.00 79.25 597 SER A N 1
ATOM 4756 C CA . SER A 1 597 ? 0.520 54.986 -35.705 1.00 79.25 597 SER A CA 1
ATOM 4757 C C . SER A 1 597 ? 0.438 56.176 -36.665 1.00 79.25 597 SER A C 1
ATOM 4759 O O . SER A 1 597 ? 0.725 56.022 -37.850 1.00 79.25 597 SER A O 1
ATOM 4761 N N . ASN A 1 598 ? 0.101 57.385 -36.193 1.00 78.69 598 ASN A N 1
ATOM 4762 C CA . ASN A 1 598 ? -0.087 58.557 -37.065 1.00 78.69 598 ASN A CA 1
ATOM 4763 C C . ASN A 1 598 ? 1.203 59.032 -37.756 1.00 78.69 598 ASN A C 1
ATOM 4765 O O . ASN A 1 598 ? 1.164 59.927 -38.599 1.00 78.69 598 ASN A O 1
ATOM 4769 N N . ARG A 1 599 ? 2.354 58.471 -37.370 1.00 77.12 599 ARG A N 1
ATOM 4770 C CA . ARG A 1 599 ? 3.679 58.818 -37.894 1.00 77.12 599 ARG A CA 1
ATOM 4771 C C . ARG A 1 599 ? 4.326 57.690 -38.693 1.00 77.12 599 ARG A C 1
ATOM 4773 O O . ARG A 1 599 ? 5.516 57.780 -38.975 1.00 77.12 599 ARG A O 1
ATOM 4780 N N . ASP A 1 600 ? 3.581 56.646 -39.043 1.00 85.06 600 ASP A N 1
ATOM 4781 C CA . ASP A 1 600 ? 4.108 55.536 -39.837 1.00 85.06 600 ASP A CA 1
ATOM 4782 C C . ASP A 1 600 ? 4.581 56.011 -41.212 1.00 85.06 600 ASP A C 1
ATOM 4784 O O . ASP A 1 600 ? 3.834 56.612 -41.985 1.00 85.06 600 ASP A O 1
ATOM 4788 N N . LEU A 1 601 ? 5.850 55.737 -41.511 1.00 85.94 601 LEU A N 1
ATOM 4789 C CA . LEU A 1 601 ? 6.491 56.086 -42.770 1.00 85.94 601 LEU A CA 1
ATOM 4790 C C . LEU A 1 601 ? 6.887 54.808 -43.502 1.00 85.94 601 LEU A C 1
ATOM 4792 O O . LEU A 1 601 ? 7.802 54.086 -43.099 1.00 85.94 601 LEU A O 1
ATOM 4796 N N . LEU A 1 602 ? 6.188 54.540 -44.602 1.00 86.62 602 LEU A N 1
ATOM 4797 C CA . LEU A 1 602 ? 6.499 53.438 -45.499 1.00 86.62 602 LEU A CA 1
ATOM 4798 C C . LEU A 1 602 ? 7.656 53.838 -46.426 1.00 86.62 602 LEU A C 1
ATOM 4800 O O . LEU A 1 602 ? 7.556 54.833 -47.148 1.00 86.62 602 LEU A O 1
ATOM 4804 N N . ILE A 1 603 ? 8.745 53.066 -46.413 1.00 86.75 603 ILE A N 1
ATOM 4805 C CA . ILE A 1 603 ? 9.931 53.350 -47.227 1.00 86.75 603 ILE A CA 1
ATOM 4806 C C . ILE A 1 603 ? 9.576 53.270 -48.719 1.00 86.75 603 ILE A C 1
ATOM 4808 O O . ILE A 1 603 ? 8.913 52.329 -49.159 1.00 86.75 603 ILE A O 1
ATOM 4812 N N . GLU A 1 604 ? 10.049 54.240 -49.506 1.00 81.62 604 GLU A N 1
ATOM 4813 C CA . GLU A 1 604 ? 9.889 54.266 -50.965 1.00 81.62 604 GLU A CA 1
ATOM 4814 C C . GLU A 1 604 ? 10.376 52.953 -51.600 1.00 81.62 604 GLU A C 1
ATOM 4816 O O . GLU A 1 604 ? 11.470 52.499 -51.292 1.00 81.62 604 GLU A O 1
ATOM 4821 N N . GLY A 1 605 ? 9.556 52.334 -52.457 1.00 78.25 605 GLY A N 1
ATOM 4822 C CA . GLY A 1 605 ? 9.815 51.001 -53.022 1.00 78.25 605 GLY A CA 1
ATOM 4823 C C . GLY A 1 605 ? 9.110 49.845 -52.305 1.00 78.25 605 GLY A C 1
ATOM 4824 O O . GLY A 1 605 ? 8.999 48.764 -52.877 1.00 78.25 605 GLY A O 1
ATOM 4825 N N . SER A 1 606 ? 8.581 50.074 -51.100 1.00 85.38 606 SER A N 1
ATOM 4826 C CA . SER A 1 606 ? 7.783 49.083 -50.368 1.00 85.38 606 SER A CA 1
ATOM 4827 C C . SER A 1 606 ? 6.423 48.827 -51.018 1.00 85.38 606 SER A C 1
ATOM 4829 O O . SER A 1 606 ? 5.769 49.763 -51.492 1.00 85.38 606 SER A O 1
ATOM 4831 N N . ASP A 1 607 ? 5.951 47.583 -50.941 1.00 83.69 607 ASP A N 1
ATOM 4832 C CA . ASP A 1 607 ? 4.566 47.240 -51.268 1.00 83.69 607 ASP A CA 1
ATOM 4833 C C . ASP A 1 607 ? 3.591 47.957 -50.312 1.00 83.69 607 ASP A C 1
ATOM 4835 O O . ASP A 1 607 ? 3.785 48.003 -49.094 1.00 83.69 607 ASP A O 1
ATOM 4839 N N . ARG A 1 608 ? 2.539 48.547 -50.885 1.00 83.12 608 ARG A N 1
ATOM 4840 C CA . ARG A 1 608 ? 1.489 49.286 -50.170 1.00 83.12 608 ARG A CA 1
ATOM 4841 C C . ARG A 1 608 ? 0.311 48.408 -49.758 1.00 83.12 608 ARG A C 1
ATOM 4843 O O . ARG A 1 608 ? -0.604 48.906 -49.115 1.00 83.12 608 ARG A O 1
ATOM 4850 N N . THR A 1 609 ? 0.313 47.130 -50.119 1.00 85.75 609 THR A N 1
ATOM 4851 C CA . THR A 1 609 ? -0.749 46.189 -49.763 1.00 85.75 609 THR A CA 1
ATOM 4852 C C . THR A 1 609 ? -0.845 46.047 -48.236 1.00 85.75 609 THR A C 1
ATOM 4854 O O . THR A 1 609 ? 0.179 45.787 -47.598 1.00 85.75 609 THR A O 1
ATOM 4857 N N . PRO A 1 610 ? -2.035 46.211 -47.622 1.00 86.88 610 PRO A N 1
ATOM 4858 C CA . PRO A 1 610 ? -2.219 46.086 -46.174 1.00 86.88 610 PRO A CA 1
ATOM 4859 C C . PRO A 1 610 ? -1.767 44.736 -45.618 1.00 86.88 610 PRO A C 1
ATOM 4861 O O . PRO A 1 610 ? -1.936 43.701 -46.267 1.00 86.88 610 PRO A O 1
ATOM 4864 N N . LEU A 1 611 ? -1.255 44.730 -44.382 1.00 87.88 611 LEU A N 1
ATOM 4865 C CA . LEU A 1 611 ? -0.852 43.495 -43.714 1.00 87.88 611 LEU A CA 1
ATOM 4866 C C . LEU A 1 611 ? -2.063 42.572 -43.514 1.00 87.88 611 LEU A C 1
ATOM 4868 O O . LEU A 1 611 ? -3.124 42.995 -43.040 1.00 87.88 611 LEU A O 1
ATOM 4872 N N . PHE A 1 612 ? -1.874 41.293 -43.827 1.00 88.56 612 PHE A N 1
ATOM 4873 C CA . PHE A 1 612 ? -2.839 40.233 -43.577 1.00 88.56 612 PHE A CA 1
ATOM 4874 C C . PHE A 1 612 ? -2.160 39.062 -42.869 1.00 88.56 612 PHE A C 1
ATOM 4876 O O . PHE A 1 612 ? -1.117 38.576 -43.300 1.00 88.56 612 PHE A O 1
ATOM 4883 N N . LEU A 1 613 ? -2.746 38.635 -41.754 1.00 86.19 613 LEU A N 1
ATOM 4884 C CA . LEU A 1 613 ? -2.272 37.540 -40.918 1.00 86.19 613 LEU A CA 1
ATOM 4885 C C . LEU A 1 613 ? -3.363 36.472 -40.859 1.00 86.19 613 LEU A C 1
ATOM 4887 O O . LEU A 1 613 ? -4.443 36.707 -40.316 1.00 86.19 613 LEU A O 1
ATOM 4891 N N . THR A 1 614 ? -3.087 35.294 -41.405 1.00 81.00 614 THR A N 1
ATOM 4892 C CA . THR A 1 614 ? -4.090 34.230 -41.540 1.00 81.00 614 THR A CA 1
ATOM 4893 C C . THR A 1 614 ? -4.382 33.518 -40.207 1.00 81.00 614 THR A C 1
ATOM 4895 O O . THR A 1 614 ? -3.471 33.136 -39.459 1.00 81.00 614 THR A O 1
ATOM 4898 N N . GLY A 1 615 ? -5.674 33.321 -39.920 1.00 71.69 615 GLY A N 1
ATOM 4899 C CA . GLY A 1 615 ? -6.219 32.485 -38.843 1.00 71.69 615 GLY A CA 1
ATOM 4900 C C . GLY A 1 615 ? -6.179 30.981 -39.170 1.00 71.69 615 GLY A C 1
ATOM 4901 O O . GLY A 1 615 ? -5.528 30.564 -40.120 1.00 71.69 615 GLY A O 1
ATOM 4902 N N . GLY A 1 616 ? -6.810 30.134 -38.352 1.00 65.44 616 GLY A N 1
ATOM 4903 C CA . GLY A 1 616 ? -6.726 28.665 -38.404 1.00 65.44 616 GLY A CA 1
ATOM 4904 C C . GLY A 1 616 ? -7.248 27.978 -39.683 1.00 65.44 616 GLY A C 1
ATOM 4905 O O . GLY A 1 616 ? -7.629 28.607 -40.658 1.00 65.44 616 GLY A O 1
ATOM 4906 N N . ARG A 1 617 ? -7.269 26.633 -39.683 1.00 56.03 617 ARG A N 1
ATOM 4907 C CA . ARG A 1 617 ? -7.452 25.766 -40.878 1.00 56.03 617 ARG A CA 1
ATOM 4908 C C . ARG A 1 617 ? -8.858 25.738 -41.524 1.00 56.03 617 ARG A C 1
ATOM 4910 O O . ARG A 1 617 ? -9.056 24.939 -42.438 1.00 56.03 617 ARG A O 1
ATOM 4917 N N . LYS A 1 618 ? -9.840 26.515 -41.055 1.00 58.97 618 LYS A N 1
ATOM 4918 C CA . LYS A 1 618 ? -11.208 26.525 -41.617 1.00 58.97 618 LYS A CA 1
ATOM 4919 C C . LYS A 1 618 ? -11.360 27.705 -42.592 1.00 58.97 618 LYS A C 1
ATOM 4921 O O . LYS A 1 618 ? -11.011 28.826 -42.243 1.00 58.97 618 LYS A O 1
ATOM 4926 N N . ASN A 1 619 ? -11.879 27.454 -43.798 1.00 58.69 619 ASN A N 1
ATOM 4927 C CA . ASN A 1 619 ? -11.987 28.453 -44.880 1.00 58.69 619 ASN A CA 1
ATOM 4928 C C . ASN A 1 619 ? -12.973 29.613 -44.593 1.00 58.69 619 ASN A C 1
ATOM 4930 O O . ASN A 1 619 ? -13.036 30.560 -45.374 1.00 58.69 619 ASN A O 1
ATOM 4934 N N . ASP A 1 620 ? -13.743 29.543 -43.508 1.00 71.88 620 ASP A N 1
ATOM 4935 C CA . ASP A 1 620 ? -14.779 30.500 -43.098 1.00 71.88 620 ASP A CA 1
ATOM 4936 C C . ASP A 1 620 ? -14.438 31.263 -41.802 1.00 71.88 620 ASP A C 1
ATOM 4938 O O . ASP A 1 620 ? -15.305 31.930 -41.232 1.00 71.88 620 ASP A O 1
ATOM 4942 N N . ALA A 1 621 ? -13.192 31.174 -41.317 1.00 79.06 621 ALA A N 1
ATOM 4943 C CA . ALA A 1 621 ? -12.770 31.788 -40.057 1.00 79.06 621 ALA A CA 1
ATOM 4944 C C . ALA A 1 621 ? -13.084 33.304 -39.993 1.00 79.06 621 ALA A C 1
ATOM 4946 O O . ALA A 1 621 ? -12.958 34.001 -41.004 1.00 79.06 621 ALA A O 1
ATOM 4947 N N . PRO A 1 622 ? -13.454 33.849 -38.815 1.00 88.06 622 PRO A N 1
ATOM 4948 C CA . PRO A 1 622 ? -13.669 35.283 -38.650 1.00 88.06 622 PRO A CA 1
ATOM 4949 C C . PRO A 1 622 ? -12.432 36.105 -39.023 1.00 88.06 622 PRO A C 1
ATOM 4951 O O . PRO A 1 622 ? -11.294 35.686 -38.789 1.00 88.06 622 PRO A O 1
ATOM 4954 N N . VAL A 1 623 ? -12.653 37.314 -39.534 1.00 91.44 623 VAL A N 1
ATOM 4955 C CA . VAL A 1 623 ? -11.594 38.280 -39.848 1.00 91.44 623 VAL A CA 1
ATOM 4956 C C . VAL A 1 623 ? -11.776 39.514 -38.968 1.00 91.44 623 VAL A C 1
ATOM 4958 O O . VAL A 1 623 ? -12.875 40.059 -38.870 1.00 91.44 623 VAL A O 1
ATOM 4961 N N . VAL A 1 624 ? -10.701 39.974 -38.329 1.00 93.00 624 VAL A N 1
ATOM 4962 C CA . VAL A 1 624 ? -10.704 41.184 -37.499 1.00 93.00 624 VAL A CA 1
ATOM 4963 C C . VAL A 1 624 ? -9.821 42.251 -38.133 1.00 93.00 624 VAL A C 1
ATOM 4965 O O . VAL A 1 624 ? -8.639 42.027 -38.396 1.00 93.00 624 VAL A O 1
ATOM 4968 N N . ARG A 1 625 ? -10.391 43.431 -38.363 1.00 93.56 625 ARG A N 1
ATOM 4969 C CA . ARG A 1 625 ? -9.668 44.600 -38.860 1.00 93.56 625 ARG A CA 1
ATOM 4970 C C . ARG A 1 625 ? -9.216 45.480 -37.703 1.00 93.56 625 ARG A C 1
ATOM 4972 O O . ARG A 1 625 ? -10.013 45.824 -36.829 1.00 93.56 625 ARG A O 1
ATOM 4979 N N . VAL A 1 626 ? -7.965 45.921 -37.769 1.00 92.38 626 VAL A N 1
ATOM 4980 C CA . VAL A 1 626 ? -7.354 46.903 -36.862 1.00 92.38 626 VAL A CA 1
ATOM 4981 C C . VAL A 1 626 ? -6.725 48.054 -37.648 1.00 92.38 626 VAL A C 1
ATOM 4983 O O . VAL A 1 626 ? -6.671 48.018 -38.875 1.00 92.38 626 VAL A O 1
ATOM 4986 N N . ALA A 1 627 ? -6.287 49.095 -36.938 1.00 84.50 627 ALA A N 1
ATOM 4987 C CA . ALA A 1 627 ? -5.847 50.346 -37.550 1.00 84.50 627 ALA A CA 1
ATOM 4988 C C . ALA A 1 627 ? -4.448 50.295 -38.190 1.00 84.50 627 ALA A C 1
ATOM 4990 O O . ALA A 1 627 ? -4.208 51.037 -39.135 1.00 84.50 627 ALA A O 1
ATOM 4991 N N . ASP A 1 628 ? -3.535 49.458 -37.684 1.00 89.75 628 ASP A N 1
ATOM 4992 C CA . ASP A 1 628 ? -2.139 49.413 -38.135 1.00 89.75 628 ASP A CA 1
ATOM 4993 C C . ASP A 1 628 ? -1.472 48.050 -37.885 1.00 89.75 628 ASP A C 1
ATOM 4995 O O . ASP A 1 628 ? -1.978 47.209 -37.134 1.00 89.75 628 ASP A O 1
ATOM 4999 N N . ASP A 1 629 ? -0.305 47.849 -38.499 1.00 89.81 629 ASP A N 1
ATOM 5000 C CA . ASP A 1 629 ? 0.452 46.594 -38.459 1.00 89.81 629 ASP A CA 1
ATOM 5001 C C . ASP A 1 629 ? 0.828 46.148 -37.050 1.00 89.81 629 ASP A C 1
ATOM 5003 O O . ASP A 1 629 ? 0.768 44.960 -36.733 1.00 89.81 629 ASP A O 1
ATOM 5007 N N . LEU A 1 630 ? 1.227 47.081 -36.182 1.00 90.62 630 LEU A N 1
ATOM 5008 C CA . LEU A 1 630 ? 1.684 46.727 -34.843 1.00 90.62 630 LEU A CA 1
ATOM 5009 C C . LEU A 1 630 ? 0.506 46.245 -33.991 1.00 90.62 630 LEU A C 1
ATOM 5011 O O . LEU A 1 630 ? 0.641 45.272 -33.244 1.00 90.62 630 LEU A O 1
ATOM 5015 N N . GLN A 1 631 ? -0.662 46.877 -34.145 1.00 92.06 631 GLN A N 1
ATOM 5016 C CA . GLN A 1 631 ? -1.910 46.400 -33.551 1.00 92.06 631 GLN A CA 1
ATOM 5017 C C . GLN A 1 631 ? -2.350 45.053 -34.141 1.00 92.06 631 GLN A C 1
ATOM 5019 O O . GLN A 1 631 ? -2.868 44.221 -33.397 1.00 92.06 631 GLN A O 1
ATOM 5024 N N . ALA A 1 632 ? -2.101 44.791 -35.429 1.00 91.44 632 ALA A N 1
ATOM 5025 C CA . ALA A 1 632 ? -2.435 43.506 -36.051 1.00 91.44 632 ALA A CA 1
ATOM 5026 C C . ALA A 1 632 ? -1.592 42.365 -35.474 1.00 91.44 632 ALA A C 1
ATOM 5028 O O . ALA A 1 632 ? -2.127 41.320 -35.104 1.00 91.44 632 ALA A O 1
ATOM 5029 N N . LEU A 1 633 ? -0.290 42.605 -35.310 1.00 90.19 633 LEU A N 1
ATOM 5030 C CA . LEU A 1 633 ? 0.641 41.675 -34.672 1.00 90.19 633 LEU A CA 1
ATOM 5031 C C . LEU A 1 633 ? 0.291 41.419 -33.199 1.00 90.19 633 LEU A C 1
ATOM 5033 O O . LEU A 1 633 ? 0.371 40.286 -32.722 1.00 90.19 633 LEU A O 1
ATOM 5037 N N . PHE A 1 634 ? -0.103 42.461 -32.464 1.00 91.50 634 PHE A N 1
ATOM 5038 C CA . PHE A 1 634 ? -0.543 42.322 -31.076 1.00 91.50 634 PHE A CA 1
ATOM 5039 C C . PHE A 1 634 ? -1.858 41.549 -30.959 1.00 91.50 634 PHE A C 1
ATOM 5041 O O . PHE A 1 634 ? -2.005 40.696 -30.084 1.00 91.50 634 PHE A O 1
ATOM 5048 N N . LEU A 1 635 ? -2.806 41.814 -31.853 1.00 90.56 635 LEU A N 1
ATOM 5049 C CA . LEU A 1 635 ? -4.088 41.138 -31.828 1.00 90.56 635 LEU A CA 1
ATOM 5050 C C . LEU A 1 635 ? -3.948 39.654 -32.184 1.00 90.56 635 LEU A C 1
ATOM 5052 O O . LEU A 1 635 ? -4.468 38.810 -31.454 1.00 90.56 635 LEU A O 1
ATOM 5056 N N . GLU A 1 636 ? -3.197 39.332 -33.243 1.00 88.75 636 GLU A N 1
ATOM 5057 C CA . GLU A 1 636 ? -2.900 37.951 -33.654 1.00 88.75 636 GLU A CA 1
ATOM 5058 C C . GLU A 1 636 ? -2.280 37.152 -32.504 1.00 88.75 636 GLU A C 1
ATOM 5060 O O . GLU A 1 636 ? -2.697 36.025 -32.235 1.00 88.75 636 GLU A O 1
ATOM 5065 N N . GLN A 1 637 ? -1.379 37.771 -31.739 1.00 89.56 637 GLN A N 1
ATOM 5066 C CA . GLN A 1 637 ? -0.787 37.159 -30.554 1.00 89.56 637 GLN A CA 1
ATOM 5067 C C . GLN A 1 637 ? -1.832 36.752 -29.502 1.00 89.56 637 GLN A C 1
ATOM 5069 O O . GLN A 1 637 ? -1.671 35.719 -28.839 1.00 89.56 637 GLN A O 1
ATOM 5074 N N . GLU A 1 638 ? -2.857 37.574 -29.278 1.00 86.06 638 GLU A N 1
ATOM 5075 C CA . GLU A 1 638 ? -3.855 37.317 -28.240 1.00 86.06 638 GLU A CA 1
ATOM 5076 C C . GLU A 1 638 ? -4.941 36.339 -28.699 1.00 86.06 638 GLU A C 1
ATOM 5078 O O . GLU A 1 638 ? -5.365 35.483 -27.912 1.00 86.06 638 GLU A O 1
ATOM 5083 N N . ILE A 1 639 ? -5.355 36.393 -29.967 1.00 84.81 639 ILE A N 1
ATOM 5084 C CA . ILE A 1 639 ? -6.439 35.547 -30.493 1.00 84.81 639 ILE A CA 1
ATOM 5085 C C . ILE A 1 639 ? -5.943 34.244 -31.143 1.00 84.81 639 ILE A C 1
ATOM 5087 O O . ILE A 1 639 ? -6.669 33.246 -31.134 1.00 84.81 639 ILE A O 1
ATOM 5091 N N . GLY A 1 640 ? -4.678 34.174 -31.557 1.00 80.38 640 GLY A N 1
ATOM 5092 C CA . GLY A 1 640 ? -4.018 32.963 -32.040 1.00 80.38 640 GLY A CA 1
ATOM 5093 C C . GLY A 1 640 ? -4.493 32.530 -33.426 1.00 80.38 640 GLY A C 1
ATOM 5094 O O . GLY A 1 640 ? -4.306 33.231 -34.412 1.00 80.38 640 GLY A O 1
ATOM 5095 N N . ASP A 1 641 ? -5.035 31.321 -33.532 1.00 75.81 641 ASP A N 1
ATOM 5096 C CA . ASP A 1 641 ? -5.598 30.756 -34.764 1.00 75.81 641 ASP A CA 1
ATOM 5097 C C . ASP A 1 641 ? -7.129 30.883 -34.837 1.00 75.81 641 ASP A C 1
ATOM 5099 O O . ASP A 1 641 ? -7.742 30.344 -35.753 1.00 75.81 641 ASP A O 1
ATOM 5103 N N . ALA A 1 642 ? -7.754 31.594 -33.896 1.00 78.25 642 ALA A N 1
ATOM 5104 C CA . ALA A 1 642 ? -9.205 31.756 -33.875 1.00 78.25 642 ALA A CA 1
ATOM 5105 C C . ALA A 1 642 ? -9.723 32.685 -34.983 1.00 78.25 642 ALA A C 1
ATOM 5107 O O . ALA A 1 642 ? -10.779 32.421 -35.546 1.00 78.25 642 ALA A O 1
ATOM 5108 N N . CYS A 1 643 ? -8.980 33.747 -35.316 1.00 86.12 643 CYS A N 1
ATOM 5109 C CA . CYS A 1 643 ? -9.367 34.695 -36.362 1.00 86.12 643 CYS A CA 1
ATOM 5110 C C . CYS A 1 643 ? -8.160 35.088 -37.213 1.00 86.12 643 CYS A C 1
ATOM 5112 O O . CYS A 1 643 ? -7.027 35.104 -36.726 1.00 86.12 643 CYS A O 1
ATOM 5114 N N . SER A 1 644 ? -8.424 35.463 -38.461 1.00 89.81 644 SER A N 1
ATOM 5115 C CA . SER A 1 644 ? -7.470 36.200 -39.293 1.00 89.81 644 SER A CA 1
ATOM 5116 C C . SER A 1 644 ? -7.482 37.682 -38.911 1.00 89.81 644 SER A C 1
ATOM 5118 O O . SER A 1 644 ? -8.504 38.197 -38.452 1.00 89.81 644 SER A O 1
ATOM 5120 N N . VAL A 1 645 ? -6.370 38.389 -39.110 1.00 91.75 645 VAL A N 1
ATOM 5121 C CA . VAL A 1 645 ? -6.230 39.810 -38.756 1.00 91.75 645 VAL A CA 1
ATOM 5122 C C . VAL A 1 645 ? -5.728 40.612 -39.950 1.00 91.75 645 VAL A C 1
ATOM 5124 O O . VAL A 1 645 ? -4.819 40.172 -40.649 1.00 91.75 645 VAL A O 1
ATOM 5127 N N . THR A 1 646 ? -6.292 41.798 -40.183 1.00 92.31 646 THR A N 1
ATOM 5128 C CA . THR A 1 646 ? -5.853 42.698 -41.261 1.00 92.31 646 THR A CA 1
ATOM 5129 C C . THR A 1 646 ? -5.712 44.150 -40.801 1.00 92.31 646 THR A C 1
ATOM 5131 O O . THR A 1 646 ? -6.497 44.619 -39.973 1.00 92.31 646 THR A O 1
ATOM 5134 N N . ALA A 1 647 ? -4.716 44.863 -41.333 1.00 90.94 647 ALA A N 1
ATOM 5135 C CA . ALA A 1 647 ? -4.385 46.248 -40.984 1.00 90.94 647 ALA A CA 1
ATOM 5136 C C . ALA A 1 647 ? -4.780 47.240 -42.095 1.00 90.94 647 ALA A C 1
ATOM 5138 O O . ALA A 1 647 ? -3.932 47.920 -42.662 1.00 90.94 647 ALA A O 1
ATOM 5139 N N . ILE A 1 648 ? -6.067 47.286 -42.445 1.00 89.69 648 ILE A N 1
ATOM 5140 C CA . ILE A 1 648 ? -6.601 48.219 -43.454 1.00 89.69 648 ILE A CA 1
ATOM 5141 C C . ILE A 1 648 ? -6.884 49.553 -42.762 1.00 89.69 648 ILE A C 1
ATOM 5143 O O . ILE A 1 648 ? -7.717 49.580 -41.862 1.00 89.69 648 ILE A O 1
ATOM 5147 N N . ALA A 1 649 ? -6.249 50.659 -43.138 1.00 82.25 649 ALA A N 1
ATOM 5148 C CA . ALA A 1 649 ? -6.389 51.943 -42.446 1.00 82.25 649 ALA A CA 1
ATOM 5149 C C . ALA A 1 649 ? -7.717 52.658 -42.771 1.00 82.25 649 ALA A C 1
ATOM 5151 O O . ALA A 1 649 ? -8.349 53.213 -41.869 1.00 82.25 649 ALA A O 1
ATOM 5152 N N . ASP A 1 650 ? -8.174 52.574 -44.023 1.00 83.06 650 ASP A N 1
ATOM 5153 C CA . ASP A 1 650 ? -9.368 53.258 -44.545 1.00 83.06 650 ASP A CA 1
ATOM 5154 C C . ASP A 1 650 ? -10.234 52.302 -45.391 1.00 83.06 650 ASP A C 1
ATOM 5156 O O . ASP A 1 650 ? -9.684 51.444 -46.083 1.00 83.06 650 ASP A O 1
ATOM 5160 N N . PRO A 1 651 ? -11.578 52.415 -45.395 1.00 83.62 651 PRO A N 1
ATOM 5161 C CA . PRO A 1 651 ? -12.423 51.502 -46.163 1.00 83.62 651 PRO A CA 1
ATOM 5162 C C . PRO A 1 651 ? -12.198 51.571 -47.678 1.00 83.62 651 PRO A C 1
ATOM 5164 O O . PRO A 1 651 ? -12.598 50.641 -48.370 1.00 83.62 651 PRO A O 1
ATOM 5167 N N . GLY A 1 652 ? -11.597 52.637 -48.213 1.00 78.50 652 GLY A N 1
ATOM 5168 C CA . GLY A 1 652 ? -11.214 52.747 -49.622 1.00 78.50 652 GLY A CA 1
ATOM 5169 C C . GLY A 1 652 ? -9.880 52.079 -49.977 1.00 78.50 652 GLY A C 1
ATOM 5170 O O . GLY A 1 652 ? -9.559 51.960 -51.162 1.00 78.50 652 GLY A O 1
ATOM 5171 N N . GLU A 1 653 ? -9.099 51.643 -48.988 1.00 85.19 653 GLU A N 1
ATOM 5172 C CA . GLU A 1 653 ? -7.831 50.947 -49.198 1.00 85.19 653 GLU A CA 1
ATOM 5173 C C . GLU A 1 653 ? -8.075 49.504 -49.667 1.00 85.19 653 GLU A C 1
ATOM 5175 O O . GLU A 1 653 ? -8.933 48.793 -49.141 1.00 85.19 653 GLU A O 1
ATOM 5180 N N . LYS A 1 654 ? -7.337 49.069 -50.696 1.00 82.19 654 LYS A N 1
ATOM 5181 C CA . LYS A 1 654 ? -7.548 47.758 -51.320 1.00 82.19 654 LYS A CA 1
ATOM 5182 C C . LYS A 1 654 ? -6.773 46.670 -50.568 1.00 82.19 654 LYS A C 1
ATOM 5184 O O . LYS A 1 654 ? -5.542 46.712 -50.596 1.00 82.19 654 LYS A O 1
ATOM 5189 N N . PRO A 1 655 ? -7.447 45.683 -49.949 1.00 84.50 655 PRO A N 1
ATOM 5190 C CA . PRO A 1 655 ? -6.765 44.528 -49.385 1.00 84.50 655 PRO A CA 1
ATOM 5191 C C . PRO A 1 655 ? -6.094 43.691 -50.483 1.00 84.50 655 PRO A C 1
ATOM 5193 O O . PRO A 1 655 ? -6.515 43.694 -51.642 1.00 84.50 655 PRO A O 1
ATOM 5196 N N . GLY A 1 656 ? -5.052 42.944 -50.113 1.00 83.00 656 GLY A N 1
ATOM 5197 C CA . GLY A 1 656 ? -4.433 41.961 -51.002 1.00 83.00 656 GLY A CA 1
ATOM 5198 C C . GLY A 1 656 ? -5.404 40.843 -51.399 1.00 83.00 656 GLY A C 1
ATOM 5199 O O . GLY A 1 656 ? -6.473 40.681 -50.803 1.00 83.00 656 GLY A O 1
ATOM 5200 N N . LYS A 1 657 ? -5.027 40.035 -52.398 1.00 83.50 657 LYS A N 1
ATOM 5201 C CA . LYS A 1 657 ? -5.877 38.951 -52.922 1.00 83.50 657 LYS A CA 1
ATOM 5202 C C . LYS A 1 657 ? -6.321 37.973 -51.824 1.00 83.50 657 LYS A C 1
ATOM 5204 O O . LYS A 1 657 ? -7.508 37.700 -51.700 1.00 83.50 657 LYS A O 1
ATOM 5209 N N . GLU A 1 658 ? -5.387 37.532 -50.984 1.00 80.56 658 GLU A N 1
ATOM 5210 C CA . GLU A 1 658 ? -5.657 36.598 -49.878 1.00 80.56 658 GLU A CA 1
ATOM 5211 C C . GLU A 1 658 ? -6.591 37.194 -48.815 1.00 80.56 658 GLU A C 1
ATOM 5213 O O . GLU A 1 658 ? -7.524 36.538 -48.356 1.00 80.56 658 GLU A O 1
ATOM 5218 N N . ALA A 1 659 ? -6.382 38.464 -48.459 1.00 85.12 659 ALA A N 1
ATOM 5219 C CA . ALA A 1 659 ? -7.233 39.172 -47.509 1.00 85.12 659 ALA A CA 1
ATOM 5220 C C . ALA A 1 659 ? -8.651 39.385 -48.058 1.00 85.12 659 ALA A C 1
ATOM 5222 O O . ALA A 1 659 ? -9.619 39.264 -47.314 1.00 85.12 659 ALA A O 1
ATOM 5223 N N . THR A 1 660 ? -8.780 39.664 -49.358 1.00 87.38 660 THR A N 1
ATOM 5224 C CA . THR A 1 660 ? -10.078 39.822 -50.033 1.00 87.38 660 THR A CA 1
ATOM 5225 C C . THR A 1 660 ? -10.872 38.520 -49.986 1.00 87.38 660 THR A C 1
ATOM 5227 O O . THR A 1 660 ? -12.009 38.516 -49.519 1.00 87.38 660 THR A O 1
ATOM 5230 N N . GLU A 1 661 ? -10.246 37.408 -50.385 1.00 85.94 661 GLU A N 1
ATOM 5231 C CA . GLU A 1 661 ? -10.866 36.078 -50.359 1.00 85.94 661 GLU A CA 1
ATOM 5232 C C . GLU A 1 661 ? -11.309 35.695 -48.937 1.00 85.94 661 GLU A C 1
ATOM 5234 O O . GLU A 1 661 ? -12.434 35.231 -48.743 1.00 85.94 661 GLU A O 1
ATOM 5239 N N . ALA A 1 662 ? -10.471 35.966 -47.929 1.00 85.75 662 ALA A N 1
ATOM 5240 C CA . ALA A 1 662 ? -10.796 35.691 -46.533 1.00 85.75 662 ALA A CA 1
ATOM 5241 C C . ALA A 1 662 ? -11.936 36.570 -45.991 1.00 85.75 662 ALA A C 1
ATOM 5243 O O . ALA A 1 662 ? -12.788 36.071 -45.264 1.00 85.75 662 ALA A O 1
ATOM 5244 N N . ILE A 1 663 ? -11.983 37.865 -46.328 1.00 89.25 663 ILE A N 1
ATOM 5245 C CA . ILE A 1 663 ? -13.069 38.768 -45.902 1.00 89.25 663 ILE A CA 1
ATOM 5246 C C . ILE A 1 663 ? -14.405 38.343 -46.531 1.00 89.25 663 ILE A C 1
ATOM 5248 O O . ILE A 1 663 ? -15.445 38.395 -45.873 1.00 89.25 663 ILE A O 1
ATOM 5252 N N . GLU A 1 664 ? -14.393 37.901 -47.790 1.00 86.62 664 GLU A N 1
ATOM 5253 C CA . GLU A 1 664 ? -15.596 37.446 -48.492 1.00 86.62 664 GLU A CA 1
ATOM 5254 C C . GLU A 1 664 ? -16.152 36.136 -47.918 1.00 86.62 664 GLU A C 1
ATOM 5256 O O . GLU A 1 664 ? -17.377 36.005 -47.763 1.00 86.62 664 GLU A O 1
ATOM 5261 N N . SER A 1 665 ? -15.271 35.189 -47.571 1.00 86.19 665 SER A N 1
ATOM 5262 C CA . SER A 1 665 ? -15.643 33.884 -47.014 1.00 86.19 665 SER A CA 1
ATOM 5263 C C . SER A 1 665 ? -15.896 33.894 -45.503 1.00 86.19 665 SER A C 1
ATOM 5265 O O . SER A 1 665 ? -16.528 32.963 -45.002 1.00 86.19 665 SER A O 1
ATOM 5267 N N . ALA A 1 666 ? -15.457 34.934 -44.784 1.00 86.69 666 ALA A N 1
ATOM 5268 C CA . ALA A 1 666 ? -15.554 35.017 -43.330 1.00 86.69 666 ALA A CA 1
ATOM 5269 C C . ALA A 1 666 ? -16.994 34.918 -42.813 1.00 86.69 666 ALA A C 1
ATOM 5271 O O . ALA A 1 666 ? -17.910 35.597 -43.295 1.00 86.69 666 ALA A O 1
ATOM 5272 N N . MET A 1 667 ? -17.167 34.144 -41.738 1.00 84.06 667 MET A N 1
ATOM 5273 C CA . MET A 1 667 ? -18.418 34.095 -40.976 1.00 84.06 667 MET A CA 1
ATOM 5274 C C . MET A 1 667 ? -18.737 35.422 -40.270 1.00 84.06 667 MET A C 1
ATOM 5276 O O . MET A 1 667 ? -19.903 35.744 -40.057 1.00 84.06 667 MET A O 1
ATOM 5280 N N . ALA A 1 668 ? -17.708 36.200 -39.919 1.00 86.81 668 ALA A N 1
ATOM 5281 C CA . ALA A 1 668 ? -17.833 37.527 -39.330 1.00 86.81 668 ALA A CA 1
ATOM 5282 C C . ALA A 1 668 ? -16.627 38.397 -39.713 1.00 86.81 668 ALA A C 1
ATOM 5284 O O . ALA A 1 668 ? -15.485 37.943 -39.614 1.00 86.81 668 ALA A O 1
ATOM 5285 N N . PHE A 1 669 ? -16.880 39.650 -40.106 1.00 92.06 669 PHE A N 1
ATOM 5286 C CA . PHE A 1 669 ? -15.839 40.652 -40.345 1.00 92.06 669 PHE A CA 1
ATOM 5287 C C . PHE A 1 669 ? -15.966 41.787 -39.323 1.00 92.06 669 PHE A C 1
ATOM 5289 O O . PHE A 1 669 ? -16.859 42.627 -39.419 1.00 92.06 669 PHE A O 1
ATOM 5296 N N . LEU A 1 670 ? -15.108 41.785 -38.302 1.00 92.88 670 LEU A N 1
ATOM 5297 C CA . LEU A 1 670 ? -15.182 42.720 -37.178 1.00 92.88 670 LEU A CA 1
ATOM 5298 C C . LEU A 1 670 ? -14.299 43.948 -37.422 1.00 92.88 670 LEU A C 1
ATOM 5300 O O . LEU A 1 670 ? -13.099 43.812 -37.659 1.00 92.88 670 LEU A O 1
ATOM 5304 N N . ILE A 1 671 ? -14.874 45.146 -37.305 1.00 93.56 671 ILE A N 1
ATOM 5305 C CA . ILE A 1 671 ? -14.146 46.419 -37.405 1.00 93.56 671 ILE A CA 1
ATOM 5306 C C . ILE A 1 671 ? -13.893 46.960 -35.999 1.00 93.56 671 ILE A C 1
ATOM 5308 O O . ILE A 1 671 ? -14.832 47.408 -35.334 1.00 93.56 671 ILE A O 1
ATOM 5312 N N . VAL A 1 672 ? -12.632 46.929 -35.556 1.00 92.38 672 VAL A N 1
ATOM 5313 C CA . VAL A 1 672 ? -12.230 47.493 -34.260 1.00 92.38 672 VAL A CA 1
ATOM 5314 C C . VAL A 1 672 ? -12.268 49.020 -34.315 1.00 92.38 672 VAL A C 1
ATOM 5316 O O . VAL A 1 672 ? -11.625 49.630 -35.174 1.00 92.38 672 VAL A O 1
ATOM 5319 N N . LEU A 1 673 ? -13.011 49.628 -33.386 1.00 90.69 673 LEU A N 1
ATOM 5320 C CA . LEU A 1 673 ? -13.176 51.077 -33.241 1.00 90.69 673 LEU A CA 1
ATOM 5321 C C . LEU A 1 673 ? -12.887 51.539 -31.798 1.00 90.69 673 LEU A C 1
ATOM 5323 O O . LEU A 1 673 ? -13.113 50.770 -30.856 1.00 90.69 673 LEU A O 1
ATOM 5327 N N . PRO A 1 674 ? -12.413 52.785 -31.603 1.00 88.62 674 PRO A N 1
ATOM 5328 C CA . PRO A 1 674 ? -12.099 53.327 -30.281 1.00 88.62 674 PRO A CA 1
ATOM 5329 C C . PRO A 1 674 ? -13.339 53.488 -29.390 1.00 88.62 674 PRO A C 1
ATOM 5331 O O . PRO A 1 674 ? -14.467 53.598 -29.876 1.00 88.62 674 PRO A O 1
ATOM 5334 N N . GLU A 1 675 ? -13.121 53.548 -28.073 1.00 87.25 675 GLU A N 1
ATOM 5335 C CA . GLU A 1 675 ? -14.166 53.855 -27.089 1.00 87.25 675 GLU A CA 1
ATOM 5336 C C . GLU A 1 675 ? -14.895 55.160 -27.463 1.00 87.25 675 GLU A C 1
ATOM 5338 O O . GLU A 1 675 ? -14.274 56.213 -27.614 1.00 87.25 675 GLU A O 1
ATOM 5343 N N . GLY A 1 676 ? -16.221 55.088 -27.615 1.00 80.56 676 GLY A N 1
ATOM 5344 C CA . GLY A 1 676 ? -17.062 56.240 -27.960 1.00 80.56 676 GLY A CA 1
ATOM 5345 C C . GLY A 1 676 ? -17.176 56.569 -29.456 1.00 80.56 676 GLY A C 1
ATOM 5346 O O . GLY A 1 676 ? -17.765 57.599 -29.779 1.00 80.56 676 GLY A O 1
ATOM 5347 N N . ALA A 1 677 ? -16.665 55.722 -30.361 1.00 84.56 677 ALA A N 1
ATOM 5348 C CA . ALA A 1 677 ? -16.758 55.936 -31.810 1.00 84.56 677 ALA A CA 1
ATOM 5349 C C . ALA A 1 677 ? -18.208 56.108 -32.305 1.00 84.56 677 ALA A C 1
ATOM 5351 O O . ALA A 1 677 ? -19.083 55.254 -32.074 1.00 84.56 677 ALA A O 1
ATOM 5352 N N . LEU A 1 678 ? -18.447 57.196 -33.042 1.00 82.50 678 LEU A N 1
ATOM 5353 C CA . LEU A 1 678 ? -19.761 57.542 -33.582 1.00 82.50 678 LEU A CA 1
ATOM 5354 C C . LEU A 1 678 ? -20.137 56.628 -34.757 1.00 82.50 678 LEU A C 1
ATOM 5356 O O . LEU A 1 678 ? -19.281 56.091 -35.458 1.00 82.50 678 LEU A O 1
ATOM 5360 N N . ASP A 1 679 ? -21.433 56.470 -35.028 1.00 81.50 679 ASP A N 1
ATOM 5361 C CA . ASP A 1 679 ? -21.893 55.649 -36.161 1.00 81.50 679 ASP A CA 1
ATOM 5362 C C . ASP A 1 679 ? -21.456 56.213 -37.522 1.00 81.50 679 ASP A C 1
ATOM 5364 O O . ASP A 1 679 ? -21.275 55.457 -38.478 1.00 81.50 679 ASP A O 1
ATOM 5368 N N . SER A 1 680 ? -21.178 57.519 -37.596 1.00 82.44 680 SER A N 1
ATOM 5369 C CA . SER A 1 680 ? -20.587 58.164 -38.772 1.00 82.44 680 SER A CA 1
ATOM 5370 C C . SER A 1 680 ? -19.186 57.647 -39.116 1.00 82.44 680 SER A C 1
ATOM 5372 O O . SER A 1 680 ? -18.804 57.697 -40.281 1.00 82.44 680 SER A O 1
ATOM 5374 N N . GLU A 1 681 ? -18.430 57.133 -38.141 1.00 81.62 681 GLU A N 1
ATOM 5375 C CA . GLU A 1 681 ? -17.095 56.552 -38.357 1.00 81.62 681 GLU A CA 1
ATOM 5376 C C . GLU A 1 681 ? -17.173 55.103 -38.869 1.00 81.62 681 GLU A C 1
ATOM 5378 O O . GLU A 1 681 ? -16.262 54.630 -39.547 1.00 81.62 681 GLU A O 1
ATOM 5383 N N . PHE A 1 682 ? -18.278 54.397 -38.598 1.00 90.12 682 PHE A N 1
ATOM 5384 C CA . PHE A 1 682 ? -18.506 53.023 -39.059 1.00 90.12 682 PHE A CA 1
ATOM 5385 C C . PHE A 1 682 ? -19.251 52.949 -40.403 1.00 90.12 682 PHE A C 1
ATOM 5387 O O . PHE A 1 682 ? -19.002 52.040 -41.195 1.00 90.12 682 PHE A O 1
ATOM 5394 N N . ALA A 1 683 ? -20.135 53.908 -40.697 1.00 87.19 683 ALA A N 1
ATOM 5395 C CA . ALA A 1 683 ? -20.971 53.899 -41.901 1.00 87.19 683 ALA A CA 1
ATOM 5396 C C . ALA A 1 683 ? -20.197 53.709 -43.231 1.00 87.19 683 ALA A C 1
ATOM 5398 O O . ALA A 1 683 ? -20.674 52.953 -44.083 1.00 87.19 683 ALA A O 1
ATOM 5399 N N . PRO A 1 684 ? -19.000 54.302 -43.437 1.00 89.94 684 PRO A N 1
ATOM 5400 C CA . PRO A 1 684 ? -18.195 54.049 -44.635 1.00 89.94 684 PRO A CA 1
ATOM 5401 C C . PRO A 1 684 ? -17.724 52.589 -44.765 1.00 89.94 684 PRO A C 1
ATOM 5403 O O . PRO A 1 684 ? -17.716 52.046 -45.868 1.00 89.94 684 PRO A O 1
ATOM 5406 N N . TRP A 1 685 ? -17.403 51.924 -43.650 1.00 88.88 685 TRP A N 1
ATOM 5407 C CA . TRP A 1 685 ? -16.985 50.518 -43.633 1.00 88.88 685 TRP A CA 1
ATOM 5408 C C . TRP A 1 685 ? -18.123 49.576 -43.996 1.00 88.88 685 TRP A C 1
ATOM 5410 O O . TRP A 1 685 ? -17.926 48.676 -44.805 1.00 88.88 685 TRP A O 1
ATOM 5420 N N . GLN A 1 686 ? -19.320 49.813 -43.458 1.00 88.19 686 GLN A N 1
ATOM 5421 C CA . GLN A 1 686 ? -20.503 49.017 -43.789 1.00 88.19 686 GLN A CA 1
ATOM 5422 C C . GLN A 1 686 ? -20.921 49.190 -45.258 1.00 88.19 686 GLN A C 1
ATOM 5424 O O . GLN A 1 686 ? -21.418 48.252 -45.880 1.00 88.19 686 GLN A O 1
ATOM 5429 N N . LYS A 1 687 ? -20.689 50.380 -45.830 1.00 88.62 687 LYS A N 1
ATOM 5430 C CA . LYS A 1 687 ? -20.946 50.652 -47.248 1.00 88.62 687 LYS A CA 1
ATOM 5431 C C . LYS A 1 687 ? -19.987 49.893 -48.167 1.00 88.62 687 LYS A C 1
ATOM 5433 O O . LYS A 1 687 ? -20.437 49.371 -49.184 1.00 88.62 687 LYS A O 1
ATOM 5438 N N . THR A 1 688 ? -18.695 49.841 -47.838 1.00 88.50 688 THR A N 1
ATOM 5439 C CA . THR A 1 688 ? -17.709 49.110 -48.653 1.00 88.50 688 THR A CA 1
ATOM 5440 C C . THR A 1 688 ? -17.765 47.600 -48.419 1.00 88.50 688 THR A C 1
ATOM 5442 O O . THR A 1 688 ? -17.640 46.828 -49.365 1.00 88.50 688 THR A O 1
ATOM 5445 N N . TYR A 1 689 ? -18.002 47.172 -47.178 1.00 89.06 689 TYR A N 1
ATOM 5446 C CA . TYR A 1 689 ? -18.023 45.772 -46.765 1.00 89.06 689 TYR A CA 1
ATOM 5447 C C . TYR A 1 689 ? -19.365 45.449 -46.084 1.00 89.06 689 TYR A C 1
ATOM 5449 O O . TYR A 1 689 ? -19.494 45.614 -44.870 1.00 89.06 689 TYR A O 1
ATOM 5457 N N . PRO A 1 690 ? -20.373 44.939 -46.819 1.00 83.94 690 PRO A N 1
ATOM 5458 C CA . PRO A 1 690 ? -21.720 44.722 -46.275 1.00 83.94 690 PRO A CA 1
ATOM 5459 C C . PRO A 1 690 ? -21.800 43.760 -45.077 1.00 83.94 690 PRO A C 1
ATOM 5461 O O . PRO A 1 690 ? -22.742 43.839 -44.293 1.00 83.94 690 PRO A O 1
ATOM 5464 N N . LYS A 1 691 ? -20.819 42.856 -44.925 1.00 82.19 691 LYS A N 1
ATOM 5465 C CA . LYS A 1 691 ? -20.702 41.911 -43.797 1.00 82.19 691 LYS A CA 1
ATOM 5466 C C . LYS A 1 691 ? -19.957 42.486 -42.578 1.00 82.19 691 LYS A C 1
ATOM 5468 O O . LYS A 1 691 ? -19.788 41.779 -41.583 1.00 82.19 691 LYS A O 1
ATOM 5473 N N . ALA A 1 692 ? -19.480 43.731 -42.649 1.00 89.31 692 ALA A N 1
ATOM 5474 C CA . ALA A 1 692 ? -18.759 44.365 -41.553 1.00 89.31 692 ALA A CA 1
ATOM 5475 C C . ALA A 1 692 ? -19.669 44.561 -40.334 1.00 89.31 692 ALA A C 1
ATOM 5477 O O . ALA A 1 692 ? -20.798 45.039 -40.454 1.00 89.31 692 ALA A O 1
ATOM 5478 N N . SER A 1 693 ? -19.154 44.233 -39.151 1.00 89.38 693 SER A N 1
ATOM 5479 C CA . SER A 1 693 ? -19.818 44.428 -37.862 1.00 89.38 693 SER A CA 1
ATOM 5480 C C . SER A 1 693 ? -18.982 45.329 -36.958 1.00 89.38 693 SER A C 1
ATOM 5482 O O . SER A 1 693 ? -17.753 45.224 -36.907 1.00 89.38 693 SER A O 1
ATOM 5484 N N . LYS A 1 694 ? -19.656 46.233 -36.243 1.00 89.50 694 LYS A N 1
ATOM 5485 C CA . LYS A 1 694 ? -19.023 47.212 -35.353 1.00 89.50 694 LYS A CA 1
ATOM 5486 C C . LYS A 1 694 ? -18.494 46.511 -34.094 1.00 89.50 694 LYS A C 1
ATOM 5488 O O . LYS A 1 694 ? -19.272 45.881 -33.383 1.00 89.50 694 LYS A O 1
ATOM 5493 N N . CYS A 1 695 ? -17.203 46.652 -33.787 1.00 90.31 695 CYS A N 1
ATOM 5494 C CA . CYS A 1 695 ? -16.582 46.117 -32.572 1.00 90.31 695 CYS A CA 1
ATOM 5495 C C . CYS A 1 695 ? -15.900 47.257 -31.796 1.00 90.31 695 CYS A C 1
ATOM 5497 O O . CYS A 1 695 ? -14.786 47.671 -32.113 1.00 90.31 695 CYS A O 1
ATOM 5499 N N . VAL A 1 696 ? -16.601 47.824 -30.811 1.00 89.06 696 VAL A N 1
ATOM 5500 C CA . VAL A 1 696 ? -16.146 49.020 -30.078 1.00 89.06 696 VAL A CA 1
ATOM 5501 C C . VAL A 1 696 ? -15.378 48.617 -28.822 1.00 89.06 696 VAL A C 1
ATOM 5503 O O . VAL A 1 696 ? -15.839 47.770 -28.053 1.00 89.06 696 VAL A O 1
ATOM 5506 N N . LEU A 1 697 ? -14.218 49.238 -28.600 1.00 86.25 697 LEU A N 1
ATOM 5507 C CA . LEU A 1 697 ? -13.440 49.042 -27.380 1.00 86.25 697 LEU A CA 1
ATOM 5508 C C . LEU A 1 697 ? -14.210 49.529 -26.151 1.00 86.25 697 LEU A C 1
ATOM 5510 O O . LEU A 1 697 ? -14.777 50.620 -26.140 1.00 86.25 697 LEU A O 1
ATOM 5514 N N . THR A 1 698 ? -14.192 48.723 -25.090 1.00 82.06 698 THR A N 1
ATOM 5515 C CA . THR A 1 698 ? -14.847 49.062 -23.818 1.00 82.06 698 THR A CA 1
ATOM 5516 C C . THR A 1 698 ? -14.115 50.164 -23.061 1.00 82.06 698 THR A C 1
ATOM 5518 O O . THR A 1 698 ? -14.749 50.891 -22.301 1.00 82.06 698 THR A O 1
ATOM 5521 N N . ARG A 1 699 ? -12.790 50.270 -23.243 1.00 84.62 699 ARG A N 1
ATOM 5522 C CA . ARG A 1 699 ? -11.924 51.314 -22.682 1.00 84.62 699 ARG A CA 1
ATOM 5523 C C . ARG A 1 699 ? -10.751 51.604 -23.618 1.00 84.62 699 ARG A C 1
ATOM 5525 O O . ARG A 1 699 ? -10.073 50.671 -24.034 1.00 84.62 699 ARG A O 1
ATOM 5532 N N . GLY A 1 700 ? -10.434 52.879 -23.841 1.00 83.81 700 GLY A N 1
ATOM 5533 C CA . GLY A 1 700 ? -9.245 53.317 -24.588 1.00 83.81 700 GLY A CA 1
ATOM 5534 C C . GLY A 1 700 ? -9.453 53.526 -26.091 1.00 83.81 700 GLY A C 1
ATOM 5535 O O . GLY A 1 700 ? -10.468 53.137 -26.670 1.00 83.81 700 GLY A O 1
ATOM 5536 N N . ARG A 1 701 ? -8.476 54.191 -26.721 1.00 82.81 701 ARG A N 1
ATOM 5537 C CA . ARG A 1 701 ? -8.517 54.577 -28.143 1.00 82.81 701 ARG A CA 1
ATOM 5538 C C . ARG A 1 701 ? -7.776 53.613 -29.077 1.00 82.81 701 ARG A C 1
ATOM 5540 O O . ARG A 1 701 ? -7.941 53.705 -30.288 1.00 82.81 701 ARG A O 1
ATOM 5547 N N . SER A 1 702 ? -6.992 52.685 -28.534 1.00 87.56 702 SER A N 1
ATOM 5548 C CA . SER A 1 702 ? -6.269 51.642 -29.274 1.00 87.56 702 SER A CA 1
ATOM 5549 C C . SER A 1 702 ? -6.252 50.329 -28.488 1.00 87.56 702 SER A C 1
ATOM 5551 O O . SER A 1 702 ? -6.526 50.318 -27.283 1.00 87.56 702 SER A O 1
ATOM 5553 N N . LEU A 1 703 ? -5.888 49.218 -29.141 1.00 88.94 703 LEU A N 1
ATOM 5554 C CA . LEU A 1 703 ? -5.734 47.925 -28.459 1.00 88.94 703 LEU A CA 1
ATOM 5555 C C . LEU A 1 703 ? -4.677 47.970 -27.348 1.00 88.94 703 LEU A C 1
ATOM 5557 O O . LEU A 1 703 ? -4.822 47.292 -26.330 1.00 88.94 703 LEU A O 1
ATOM 5561 N N . PHE A 1 704 ? -3.642 48.792 -27.518 1.00 89.56 704 PHE A N 1
ATOM 5562 C CA . PHE A 1 704 ? -2.592 48.971 -26.520 1.00 89.56 704 PHE A CA 1
ATOM 5563 C C . PHE A 1 704 ? -3.104 49.699 -25.276 1.00 89.56 704 PHE A C 1
ATOM 5565 O O . PHE A 1 704 ? -2.902 49.213 -24.165 1.00 89.56 704 PHE A O 1
ATOM 5572 N N . GLU A 1 705 ? -3.833 50.808 -25.449 1.00 86.88 705 GLU A N 1
ATOM 5573 C CA . GLU A 1 705 ? -4.443 51.526 -24.322 1.00 86.88 705 GLU A CA 1
ATOM 5574 C C . GLU A 1 705 ? -5.488 50.672 -23.595 1.00 86.88 705 GLU A C 1
ATOM 5576 O O . GLU A 1 705 ? -5.593 50.721 -22.369 1.00 86.88 705 GLU A O 1
ATOM 5581 N N . ALA A 1 706 ? -6.269 49.886 -24.341 1.00 86.94 706 ALA A N 1
ATOM 5582 C CA . ALA A 1 706 ? -7.246 48.970 -23.766 1.00 86.94 706 ALA A CA 1
ATOM 5583 C C . ALA A 1 706 ? -6.560 47.905 -22.894 1.00 86.94 706 ALA A C 1
ATOM 5585 O O . ALA A 1 706 ? -6.982 47.660 -21.761 1.00 86.94 706 ALA A O 1
ATOM 5586 N N . CYS A 1 707 ? -5.458 47.328 -23.384 1.00 83.56 707 CYS A N 1
ATOM 5587 C CA . CYS A 1 707 ? -4.651 46.370 -22.634 1.00 83.56 707 CYS A CA 1
ATOM 5588 C C . CYS A 1 707 ? -4.031 47.001 -21.375 1.00 83.56 707 CYS A C 1
ATOM 5590 O O . CYS A 1 707 ? -4.093 46.405 -20.300 1.00 83.56 707 CYS A O 1
ATOM 5592 N N . GLU A 1 708 ? -3.477 48.214 -21.472 1.00 83.81 708 GLU A N 1
ATOM 5593 C CA . GLU A 1 708 ? -2.914 48.940 -20.323 1.00 83.81 708 GLU A CA 1
ATOM 5594 C C . GLU A 1 708 ? -3.980 49.233 -19.252 1.00 83.81 708 GLU A C 1
ATOM 5596 O O . GLU A 1 708 ? -3.723 49.113 -18.053 1.00 83.81 708 GLU A O 1
ATOM 5601 N N . LYS A 1 709 ? -5.216 49.524 -19.676 1.00 82.94 709 LYS A N 1
ATOM 5602 C CA . LYS A 1 709 ? -6.382 49.720 -18.796 1.00 82.94 709 LYS A CA 1
ATOM 5603 C C . LYS A 1 709 ? -7.001 48.414 -18.273 1.00 82.94 709 LYS A C 1
ATOM 5605 O O . LYS A 1 709 ? -8.039 48.464 -17.606 1.00 82.94 709 LYS A O 1
ATOM 5610 N N . GLY A 1 710 ? -6.374 47.265 -18.539 1.00 79.88 710 GLY A N 1
ATOM 5611 C CA . GLY A 1 710 ? -6.745 45.960 -17.989 1.00 79.88 710 GLY A CA 1
ATOM 5612 C C . GLY A 1 710 ? -7.856 45.221 -18.740 1.00 79.88 710 GLY A C 1
ATOM 5613 O O . GLY A 1 710 ? -8.480 44.336 -18.155 1.00 79.88 710 GLY A O 1
ATOM 5614 N N . VAL A 1 711 ? -8.137 45.567 -20.000 1.00 82.56 711 VAL A N 1
ATOM 5615 C CA . VAL A 1 711 ? -9.086 44.819 -20.843 1.00 82.56 711 VAL A CA 1
ATOM 5616 C C . VAL A 1 711 ? -8.431 43.520 -21.328 1.00 82.56 711 VAL A C 1
ATOM 5618 O O . VAL A 1 711 ? -7.362 43.552 -21.939 1.00 82.56 711 VAL A O 1
ATOM 5621 N N . ASP A 1 712 ? -9.078 42.369 -21.104 1.00 84.06 712 ASP A N 1
ATOM 5622 C CA . ASP A 1 712 ? -8.669 41.100 -21.724 1.00 84.06 712 ASP A CA 1
ATOM 5623 C C . ASP A 1 712 ? -9.090 41.099 -23.201 1.00 84.06 712 ASP A C 1
ATOM 5625 O O . ASP A 1 712 ? -10.219 40.755 -23.553 1.00 84.06 712 ASP A O 1
ATOM 5629 N N . ILE A 1 713 ? -8.164 41.519 -24.065 1.00 86.88 713 ILE A N 1
ATOM 5630 C CA . ILE A 1 713 ? -8.381 41.685 -25.509 1.00 86.88 713 ILE A CA 1
ATOM 5631 C C . ILE A 1 713 ? -8.870 40.391 -26.169 1.00 86.88 713 ILE A C 1
ATOM 5633 O O . ILE A 1 713 ? -9.710 40.437 -27.067 1.00 86.88 713 ILE A O 1
ATOM 5637 N N . ARG A 1 714 ? -8.390 39.224 -25.715 1.00 85.06 714 ARG A N 1
ATOM 5638 C CA . ARG A 1 714 ? -8.827 37.940 -26.272 1.00 85.06 714 ARG A CA 1
ATOM 5639 C C . ARG A 1 714 ? -10.278 37.675 -25.904 1.00 85.06 714 ARG A C 1
ATOM 5641 O O . ARG A 1 714 ? -11.060 37.335 -26.785 1.00 85.06 714 ARG A O 1
ATOM 5648 N N . GLN A 1 715 ? -10.618 37.781 -24.620 1.00 82.81 715 GLN A N 1
ATOM 5649 C CA . GLN A 1 715 ? -11.985 37.541 -24.165 1.00 82.81 715 GLN A CA 1
ATOM 5650 C C . GLN A 1 715 ? -12.962 38.500 -24.853 1.00 82.81 715 GLN A C 1
ATOM 5652 O O . GLN A 1 715 ? -13.976 38.051 -25.375 1.00 82.81 715 GLN A O 1
ATOM 5657 N N . TRP A 1 716 ? -12.603 39.781 -24.939 1.00 88.31 716 TRP A N 1
ATOM 5658 C CA . TRP A 1 716 ? -13.405 40.812 -25.595 1.00 88.31 716 TRP A CA 1
ATOM 5659 C C . TRP A 1 716 ? -13.707 40.490 -27.067 1.00 88.31 716 TRP A C 1
ATOM 5661 O O . TRP A 1 716 ? -14.855 40.593 -27.491 1.00 88.31 716 TRP A O 1
ATOM 5671 N N . ILE A 1 717 ? -12.714 40.032 -27.839 1.00 88.19 717 ILE A N 1
ATOM 5672 C CA . ILE A 1 717 ? -12.955 39.599 -29.224 1.00 88.19 717 ILE A CA 1
ATOM 5673 C C . ILE A 1 717 ? -13.818 38.338 -29.277 1.00 88.19 717 ILE A C 1
ATOM 5675 O O . ILE A 1 717 ? -14.711 38.265 -30.112 1.00 88.19 717 ILE A O 1
ATOM 5679 N N . MET A 1 718 ? -13.587 37.356 -28.401 1.00 84.69 718 MET A N 1
ATOM 5680 C CA . MET A 1 718 ? -14.362 36.106 -28.397 1.00 84.69 718 MET A CA 1
ATOM 5681 C C . MET A 1 718 ? -15.841 36.342 -28.074 1.00 84.69 718 MET A C 1
ATOM 5683 O O . MET A 1 718 ? -16.695 35.686 -28.655 1.00 84.69 718 MET A O 1
ATOM 5687 N N . GLU A 1 719 ? -16.151 37.299 -27.198 1.00 84.56 719 GLU A N 1
ATOM 5688 C CA . GLU A 1 719 ? -17.526 37.712 -26.881 1.00 84.56 719 GLU A CA 1
ATOM 5689 C C . GLU A 1 719 ? -18.225 38.419 -28.054 1.00 84.56 719 GLU A C 1
ATOM 5691 O O . GLU A 1 719 ? -19.452 38.417 -28.128 1.00 84.56 719 GLU A O 1
ATOM 5696 N N . ALA A 1 720 ? -17.462 38.993 -28.990 1.00 84.06 720 ALA A N 1
ATOM 5697 C CA . ALA A 1 720 ? -17.984 39.594 -30.216 1.00 84.06 720 ALA A CA 1
ATOM 5698 C C . ALA A 1 720 ? -18.203 38.575 -31.356 1.00 84.06 720 ALA A C 1
ATOM 5700 O O . ALA A 1 720 ? -18.699 38.950 -32.421 1.00 84.06 720 ALA A O 1
ATOM 5701 N N . LEU A 1 721 ? -17.829 37.303 -31.160 1.00 84.31 721 LEU A N 1
ATOM 5702 C CA . LEU A 1 721 ? -17.997 36.217 -32.130 1.00 84.31 721 LEU A CA 1
ATOM 5703 C C . LEU A 1 721 ? -19.244 35.363 -31.824 1.00 84.31 721 LEU A C 1
ATOM 5705 O O . LEU A 1 721 ? -19.739 35.370 -30.697 1.00 84.31 721 LEU A O 1
ATOM 5709 N N . PRO A 1 722 ? -19.762 34.589 -32.800 1.00 81.31 722 PRO A N 1
ATOM 5710 C CA . PRO A 1 722 ? -20.875 33.666 -32.567 1.00 81.31 722 PRO A CA 1
ATOM 5711 C C . PRO A 1 722 ? -20.574 32.647 -31.451 1.00 81.31 722 PRO A C 1
ATOM 5713 O O . PRO A 1 722 ? -19.492 32.060 -31.430 1.00 81.31 722 PRO A O 1
ATOM 5716 N N . GLY A 1 723 ? -21.543 32.407 -30.558 1.00 71.56 723 GLY A N 1
ATOM 5717 C CA . GLY A 1 723 ? -21.365 31.608 -29.332 1.00 71.56 723 GLY A CA 1
ATOM 5718 C C . GLY A 1 723 ? -20.784 30.208 -29.558 1.00 71.56 723 GLY A C 1
ATOM 5719 O O . GLY A 1 723 ? -19.779 29.864 -28.941 1.00 71.56 723 GLY A O 1
ATOM 5720 N N . ASP A 1 724 ? -21.333 29.451 -30.511 1.00 71.12 724 ASP A N 1
ATOM 5721 C CA . ASP A 1 724 ? -20.873 28.090 -30.833 1.00 71.12 724 ASP A CA 1
ATOM 5722 C C . ASP A 1 724 ? -19.409 28.059 -31.318 1.00 71.12 724 ASP A C 1
ATOM 5724 O O . ASP A 1 724 ? -18.672 27.108 -31.054 1.00 71.12 724 ASP A O 1
ATOM 5728 N N . PHE A 1 725 ? -18.959 29.117 -32.007 1.00 74.75 725 PHE A N 1
ATOM 5729 C CA . PHE A 1 725 ? -17.570 29.259 -32.449 1.00 74.75 725 PHE A CA 1
ATOM 5730 C C . PHE A 1 725 ? -16.658 29.678 -31.288 1.00 74.75 725 PHE A C 1
ATOM 5732 O O . PHE A 1 725 ? -15.567 29.133 -31.115 1.00 74.75 725 PHE A O 1
ATOM 5739 N N . ALA A 1 726 ? -17.105 30.624 -30.458 1.00 70.56 726 ALA A N 1
ATOM 5740 C CA . ALA A 1 726 ? -16.344 31.113 -29.311 1.00 70.56 726 ALA A CA 1
ATOM 5741 C C . ALA A 1 726 ? -16.091 30.017 -28.254 1.00 70.56 726 ALA A C 1
ATOM 5743 O O . ALA A 1 726 ? -15.015 29.996 -27.644 1.00 70.56 726 ALA A O 1
ATOM 5744 N N . GLU A 1 727 ? -17.024 29.073 -28.071 1.00 66.94 727 GLU A N 1
ATOM 5745 C CA . GLU A 1 727 ? -16.874 27.925 -27.162 1.00 66.94 727 GLU A CA 1
ATOM 5746 C C . GLU A 1 727 ? -15.710 26.994 -27.556 1.00 66.94 727 GLU A C 1
ATOM 5748 O O . GLU A 1 727 ? -14.945 26.566 -26.687 1.00 66.94 727 GLU A O 1
ATOM 5753 N N . GLU A 1 728 ? -15.487 26.747 -28.856 1.00 64.69 728 GLU A N 1
ATOM 5754 C CA . GLU A 1 728 ? -14.359 25.937 -29.361 1.00 64.69 728 GLU A CA 1
ATOM 5755 C C . GLU A 1 728 ? -12.996 26.565 -28.981 1.00 64.69 728 GLU A C 1
ATOM 5757 O O . GLU A 1 728 ? -12.012 25.870 -28.688 1.00 64.69 728 GLU A O 1
ATOM 5762 N N . TYR A 1 729 ? -12.943 27.900 -28.893 1.00 64.69 729 TYR A N 1
ATOM 5763 C CA . TYR A 1 729 ? -11.723 28.679 -28.663 1.00 64.69 729 TYR A CA 1
ATOM 5764 C C . TYR A 1 729 ? -11.595 29.284 -27.252 1.00 64.69 729 TYR A C 1
ATOM 5766 O O . TYR A 1 729 ? -10.607 29.989 -26.985 1.00 64.69 729 TYR A O 1
ATOM 5774 N N . GLN A 1 730 ? -12.499 28.939 -26.326 1.00 61.94 730 GLN A N 1
ATOM 5775 C CA . GLN A 1 730 ? -12.490 29.394 -24.931 1.00 61.94 730 GLN A CA 1
ATOM 5776 C C . GLN A 1 730 ? -11.260 28.854 -24.171 1.00 61.94 730 GLN A C 1
ATOM 5778 O O . GLN A 1 730 ? -10.844 27.705 -24.349 1.00 61.94 730 GLN A O 1
ATOM 5783 N N . VAL A 1 731 ? -10.624 29.705 -23.353 1.00 57.06 731 VAL A N 1
ATOM 5784 C CA . VAL A 1 731 ? -9.338 29.399 -22.674 1.00 57.06 731 VAL A CA 1
ATOM 5785 C C . VAL A 1 731 ? -9.456 29.420 -21.142 1.00 57.06 731 VAL A C 1
ATOM 5787 O O . VAL A 1 731 ? -8.583 28.904 -20.444 1.00 57.06 731 VAL A O 1
ATOM 5790 N N . THR A 1 732 ? -10.546 29.965 -20.600 1.00 55.25 732 THR A N 1
ATOM 5791 C CA . THR A 1 732 ? -10.768 30.151 -19.158 1.00 55.25 732 THR A CA 1
ATOM 5792 C C . THR A 1 732 ? -11.875 29.211 -18.657 1.00 55.25 732 THR A C 1
ATOM 5794 O O . THR A 1 732 ? -12.941 29.182 -19.266 1.00 55.25 732 THR A O 1
ATOM 5797 N N . PRO A 1 733 ? -11.674 28.444 -17.564 1.00 45.28 733 PRO A N 1
ATOM 5798 C CA . PRO A 1 733 ? -12.703 27.540 -17.043 1.00 45.28 733 PRO A CA 1
ATOM 5799 C C . PRO A 1 733 ? -13.896 28.308 -16.452 1.00 45.28 733 PRO A C 1
ATOM 5801 O O . PRO A 1 733 ? -13.708 29.325 -15.777 1.00 45.28 733 PRO A O 1
ATOM 5804 N N . HIS A 1 734 ? -15.108 27.791 -16.678 1.00 41.12 734 HIS A N 1
ATOM 5805 C CA . HIS A 1 734 ? -16.354 28.344 -16.147 1.00 41.12 734 HIS A CA 1
ATOM 5806 C C . HIS A 1 734 ? -16.394 28.237 -14.612 1.00 41.12 734 HIS A C 1
ATOM 5808 O O . HIS A 1 734 ? -15.983 27.227 -14.036 1.00 41.12 734 HIS A O 1
ATOM 5814 N N . THR A 1 735 ? -16.864 29.288 -13.940 1.00 38.84 735 THR A N 1
ATOM 5815 C CA . THR A 1 735 ? -16.988 29.324 -12.476 1.00 38.84 735 THR A CA 1
ATOM 5816 C C . THR A 1 735 ? -18.317 28.679 -12.081 1.00 38.84 735 THR A C 1
ATOM 5818 O O . THR A 1 735 ? -19.349 29.200 -12.494 1.00 38.84 735 THR A O 1
ATOM 5821 N N . PRO A 1 736 ? -18.361 27.604 -11.275 1.00 38.25 736 PRO A N 1
ATOM 5822 C CA . PRO A 1 736 ? -19.593 27.278 -10.575 1.00 38.25 736 PRO A CA 1
ATOM 5823 C C . PRO A 1 736 ? -19.831 28.368 -9.527 1.00 38.25 736 PRO A C 1
ATOM 5825 O O . PRO A 1 736 ? -18.903 28.724 -8.791 1.00 38.25 736 PRO A O 1
ATOM 5828 N N . GLU A 1 737 ? -21.050 28.898 -9.467 1.00 38.44 737 GLU A N 1
ATOM 5829 C CA . GLU A 1 737 ? -21.456 29.807 -8.400 1.00 38.44 737 GLU A CA 1
ATOM 5830 C C . GLU A 1 737 ? -21.208 29.153 -7.038 1.00 38.44 737 GLU A C 1
ATOM 5832 O O . GLU A 1 737 ? -21.443 27.959 -6.819 1.00 38.44 737 GLU A O 1
ATOM 5837 N N . ALA A 1 738 ? -20.622 29.940 -6.143 1.00 45.31 738 ALA A N 1
ATOM 5838 C CA . ALA A 1 738 ? -20.206 29.486 -4.837 1.00 45.31 738 ALA A CA 1
ATOM 5839 C C . ALA A 1 738 ? -21.433 29.213 -3.967 1.00 45.31 738 ALA A C 1
ATOM 5841 O O . ALA A 1 738 ? -21.980 30.140 -3.391 1.00 45.31 738 ALA A O 1
ATOM 5842 N N . GLU A 1 739 ? -21.795 27.939 -3.821 1.00 33.16 739 GLU A N 1
ATOM 5843 C CA . GLU A 1 739 ? -22.263 27.368 -2.558 1.00 33.16 739 GLU A CA 1
ATOM 5844 C C . GLU A 1 739 ? -22.211 25.832 -2.613 1.00 33.16 739 GLU A C 1
ATOM 5846 O O . GLU A 1 739 ? -22.893 25.167 -3.389 1.00 33.16 739 GLU A O 1
ATOM 5851 N N . GLY A 1 740 ? -21.356 25.243 -1.771 1.00 43.09 740 GLY A N 1
ATOM 5852 C CA . GLY A 1 740 ? -21.258 23.793 -1.598 1.00 43.09 740 GLY A CA 1
ATOM 5853 C C . GLY A 1 740 ? -20.036 23.119 -2.233 1.00 43.09 740 GLY A C 1
ATOM 5854 O O . GLY A 1 740 ? -19.204 23.723 -2.907 1.00 43.09 740 GLY A O 1
ATOM 5855 N N . ARG A 1 741 ? -19.885 21.820 -1.929 1.00 30.84 741 ARG A N 1
ATOM 5856 C CA . ARG A 1 741 ? -18.752 20.991 -2.379 1.00 30.84 741 ARG A CA 1
ATOM 5857 C C . ARG A 1 741 ? -18.696 20.964 -3.913 1.00 30.84 741 ARG A C 1
ATOM 5859 O O . ARG A 1 741 ? -19.667 20.499 -4.514 1.00 30.84 741 ARG A O 1
ATOM 5866 N N . PRO A 1 742 ? -17.555 21.283 -4.551 1.00 35.22 742 PRO A N 1
ATOM 5867 C CA . PRO A 1 742 ? -17.367 20.902 -5.937 1.00 35.22 742 PRO A CA 1
ATOM 5868 C C . PRO A 1 742 ? -17.324 19.371 -5.993 1.00 35.22 742 PRO A C 1
ATOM 5870 O O . PRO A 1 742 ? -16.421 18.736 -5.446 1.00 35.22 742 PRO A O 1
ATOM 5873 N N . LYS A 1 743 ? -18.341 18.761 -6.612 1.00 40.50 743 LYS A N 1
ATOM 5874 C CA . LYS A 1 743 ? -18.406 17.307 -6.851 1.00 40.50 743 LYS A CA 1
ATOM 5875 C C . LYS A 1 743 ? -17.430 16.846 -7.936 1.00 40.50 743 LYS A C 1
ATOM 5877 O O . LYS A 1 743 ? -17.285 15.647 -8.152 1.00 40.50 743 LYS A O 1
ATOM 5882 N N . ILE A 1 744 ? -16.767 17.779 -8.611 1.00 40.22 744 ILE A N 1
ATOM 5883 C CA . ILE A 1 744 ? -15.842 17.504 -9.701 1.00 40.22 744 ILE A CA 1
ATOM 5884 C C . ILE A 1 744 ? -14.601 18.381 -9.515 1.00 40.22 744 ILE A C 1
ATOM 5886 O O . ILE A 1 744 ? -14.677 19.466 -8.941 1.00 40.22 744 ILE A O 1
ATOM 5890 N N . SER A 1 745 ? -13.446 17.865 -9.940 1.00 40.25 745 SER A N 1
ATOM 5891 C CA . SER A 1 745 ? -12.159 18.566 -9.907 1.00 40.25 745 SER A CA 1
ATOM 5892 C C . SER A 1 745 ? -12.303 20.016 -10.403 1.00 40.25 745 SER A C 1
ATOM 5894 O O . SER A 1 745 ? -12.988 20.221 -11.401 1.00 40.25 745 SER A O 1
ATOM 5896 N N . PRO A 1 746 ? -11.612 21.014 -9.818 1.00 39.00 746 PRO A N 1
ATOM 5897 C CA . PRO A 1 746 ? -11.531 22.367 -10.389 1.00 39.00 746 PRO A CA 1
ATOM 5898 C C . PRO A 1 746 ? -10.872 22.404 -11.784 1.00 39.00 746 PRO A C 1
ATOM 5900 O O . PRO A 1 746 ? -10.774 23.464 -12.391 1.00 39.00 746 PRO A O 1
ATOM 5903 N N . LEU A 1 747 ? -10.408 21.250 -12.283 1.00 41.72 747 LEU A N 1
ATOM 5904 C CA . LEU A 1 747 ? -9.909 21.033 -13.639 1.00 41.72 747 LEU A CA 1
ATOM 5905 C C . LEU A 1 747 ? -10.885 20.244 -14.537 1.00 41.72 747 LEU A C 1
ATOM 5907 O O . LEU A 1 747 ? -10.532 19.855 -15.649 1.00 41.72 747 LEU A O 1
ATOM 5911 N N . ALA A 1 748 ? -12.080 19.918 -14.052 1.00 38.19 748 ALA A N 1
ATOM 5912 C CA . ALA A 1 748 ? -13.041 19.146 -14.820 1.00 38.19 748 ALA A CA 1
ATOM 5913 C C . ALA A 1 748 ? -13.716 20.011 -15.881 1.00 38.19 748 ALA A C 1
ATOM 5915 O O . ALA A 1 748 ? -14.174 21.110 -15.589 1.00 38.19 748 ALA A O 1
ATOM 5916 N N . GLY A 1 749 ? -13.759 19.496 -17.109 1.00 40.66 749 GLY A N 1
ATOM 5917 C CA . GLY A 1 749 ? -14.246 20.236 -18.269 1.00 40.66 749 GLY A CA 1
ATOM 5918 C C . GLY A 1 749 ? -13.179 21.061 -18.988 1.00 40.66 749 GLY A C 1
ATOM 5919 O O . GLY A 1 749 ? -13.534 21.757 -19.923 1.00 40.66 749 GLY A O 1
ATOM 5920 N N . LEU A 1 750 ? -11.889 20.987 -18.616 1.00 39.94 750 LEU A N 1
ATOM 5921 C CA . LEU A 1 750 ? -10.819 21.560 -19.443 1.00 39.94 750 LEU A CA 1
ATOM 5922 C C . LEU A 1 750 ? -10.669 20.749 -20.740 1.00 39.94 750 LEU A C 1
ATOM 5924 O O . LEU A 1 750 ? -10.207 19.603 -20.670 1.00 39.94 750 LEU A O 1
ATOM 5928 N N . PRO A 1 751 ? -10.974 21.314 -21.923 1.00 42.31 751 PRO A N 1
ATOM 5929 C CA . PRO A 1 751 ? -10.593 20.688 -23.172 1.00 42.31 751 PRO A CA 1
ATOM 5930 C C . PRO A 1 751 ? -9.085 20.899 -23.328 1.00 42.31 751 PRO A C 1
ATOM 5932 O O . PRO A 1 751 ? -8.622 21.934 -23.808 1.00 42.31 751 PRO A O 1
ATOM 5935 N N . ILE A 1 752 ? -8.290 19.938 -22.851 1.00 40.25 752 ILE A N 1
ATOM 5936 C CA . ILE A 1 752 ? -6.864 19.882 -23.178 1.00 40.25 752 ILE A CA 1
ATOM 5937 C C . ILE A 1 752 ? -6.804 19.549 -24.674 1.00 40.25 752 ILE A C 1
ATOM 5939 O O . ILE A 1 752 ? -7.237 18.459 -25.054 1.00 40.25 752 ILE A O 1
ATOM 5943 N N . PRO A 1 753 ? -6.329 20.463 -25.539 1.00 42.12 753 PRO A N 1
ATOM 5944 C CA . PRO A 1 753 ? -6.298 20.210 -26.972 1.00 42.12 753 PRO A CA 1
ATOM 5945 C C . PRO A 1 753 ? -5.402 19.000 -27.244 1.00 42.12 753 PRO A C 1
ATOM 5947 O O . PRO A 1 753 ? -4.239 18.963 -26.836 1.00 42.12 753 PRO A O 1
ATOM 5950 N N . HIS A 1 754 ? -5.959 17.987 -27.906 1.00 40.12 754 HIS A N 1
ATOM 5951 C CA . HIS A 1 754 ? -5.247 16.758 -28.233 1.00 40.12 754 HIS A CA 1
ATOM 5952 C C . HIS A 1 754 ? -4.284 17.030 -29.399 1.00 40.12 754 HIS A C 1
ATOM 5954 O O . HIS A 1 754 ? -4.633 16.861 -30.564 1.00 40.12 754 HIS A O 1
ATOM 5960 N N . LEU A 1 755 ? -3.068 17.496 -29.104 1.00 43.28 755 LEU A N 1
ATOM 5961 C CA . LEU A 1 755 ? -2.026 17.666 -30.118 1.00 43.28 755 LEU A CA 1
ATOM 5962 C C . LEU A 1 755 ? -1.373 16.316 -30.440 1.00 43.28 755 LEU A C 1
ATOM 5964 O O . LEU A 1 755 ? -0.621 15.774 -29.629 1.00 43.28 755 LEU A O 1
ATOM 5968 N N . ASP A 1 756 ? -1.590 15.799 -31.651 1.00 46.66 756 ASP A N 1
ATOM 5969 C CA . ASP A 1 756 ? -0.802 14.682 -32.181 1.00 46.66 756 ASP A CA 1
ATOM 5970 C C . ASP A 1 756 ? 0.591 15.168 -32.611 1.00 46.66 756 ASP A C 1
ATOM 5972 O O . ASP A 1 756 ? 0.902 15.380 -33.787 1.00 46.66 756 ASP A O 1
ATOM 5976 N N . MET A 1 757 ? 1.451 15.352 -31.609 1.00 40.28 757 MET A N 1
ATOM 5977 C CA . MET A 1 757 ? 2.845 15.760 -31.782 1.00 40.28 757 MET A CA 1
ATOM 5978 C C . MET A 1 757 ? 3.622 14.800 -32.686 1.00 40.28 757 MET A C 1
ATOM 5980 O O . MET A 1 757 ? 4.576 15.212 -33.342 1.00 40.28 757 MET A O 1
ATOM 5984 N N . ARG A 1 758 ? 3.227 13.523 -32.744 1.00 39.62 758 ARG A N 1
ATOM 5985 C CA . ARG A 1 758 ? 3.921 12.524 -33.552 1.00 39.62 758 ARG A CA 1
ATOM 5986 C C . ARG A 1 758 ? 3.656 12.760 -35.033 1.00 39.62 758 ARG A C 1
ATOM 5988 O O . ARG A 1 758 ? 4.620 12.808 -35.790 1.00 39.62 758 ARG A O 1
ATOM 5995 N N . SER A 1 759 ? 2.393 12.970 -35.409 1.00 46.94 759 SER A N 1
ATOM 5996 C CA . SER A 1 759 ? 2.004 13.268 -36.792 1.00 46.94 759 SER A CA 1
ATOM 5997 C C . SER A 1 759 ? 2.501 14.638 -37.260 1.00 46.94 759 SER A C 1
ATOM 5999 O O . SER A 1 759 ? 2.961 14.762 -38.393 1.00 46.94 759 SER A O 1
ATOM 6001 N N . LEU A 1 760 ? 2.445 15.662 -36.399 1.00 41.59 760 LEU A N 1
ATOM 6002 C CA . LEU A 1 760 ? 2.937 17.012 -36.714 1.00 41.59 760 LEU A CA 1
ATOM 6003 C C . LEU A 1 760 ? 4.442 17.015 -37.013 1.00 41.59 760 LEU A C 1
ATOM 6005 O O . LEU A 1 760 ? 4.876 17.580 -38.015 1.00 41.59 760 LEU A O 1
ATOM 6009 N N . ILE A 1 761 ? 5.235 16.336 -36.178 1.00 41.25 761 ILE A N 1
ATOM 6010 C CA . ILE A 1 761 ? 6.691 16.258 -36.347 1.00 41.25 761 ILE A CA 1
ATOM 6011 C C . ILE A 1 761 ? 7.062 15.353 -37.529 1.00 41.25 761 ILE A C 1
ATOM 6013 O O . ILE A 1 761 ? 7.945 15.706 -38.310 1.00 41.25 761 ILE A O 1
ATOM 6017 N N . SER A 1 762 ? 6.394 14.206 -37.708 1.00 42.72 762 SER A N 1
ATOM 6018 C CA . SER A 1 762 ? 6.688 13.320 -38.843 1.00 42.72 762 SER A CA 1
ATOM 6019 C C . SER A 1 762 ? 6.291 13.931 -40.185 1.00 42.72 762 SER A C 1
ATOM 6021 O O . SER A 1 762 ? 7.033 13.770 -41.151 1.00 42.72 762 SER A O 1
ATOM 6023 N N . GLY A 1 763 ? 5.162 14.646 -40.245 1.00 47.59 763 GLY A N 1
ATOM 6024 C CA . GLY A 1 763 ? 4.706 15.345 -41.449 1.00 47.59 763 GLY A CA 1
ATOM 6025 C C . GLY A 1 763 ? 5.668 16.458 -41.859 1.00 47.59 763 GLY A C 1
ATOM 6026 O O . GLY A 1 763 ? 6.159 16.451 -42.986 1.00 47.59 763 GLY A O 1
ATOM 6027 N N . ALA A 1 764 ? 6.048 17.330 -40.916 1.00 41.81 764 ALA A N 1
ATOM 6028 C CA . ALA A 1 764 ? 7.019 18.394 -41.175 1.00 41.81 764 ALA A CA 1
ATOM 6029 C C . ALA A 1 764 ? 8.377 17.840 -41.649 1.00 41.81 764 ALA A C 1
ATOM 6031 O O . ALA A 1 764 ? 8.941 18.329 -42.623 1.00 41.81 764 ALA A O 1
ATOM 6032 N N . MET A 1 765 ? 8.884 16.775 -41.018 1.00 40.59 765 MET A N 1
ATOM 6033 C CA . MET A 1 765 ? 10.156 16.148 -41.410 1.00 40.59 765 MET A CA 1
ATOM 6034 C C . MET A 1 765 ? 10.094 15.436 -42.770 1.00 40.59 765 MET A C 1
ATOM 6036 O O . MET A 1 765 ? 11.095 15.398 -43.487 1.00 40.59 765 MET A O 1
ATOM 6040 N N . SER A 1 766 ? 8.938 14.871 -43.130 1.00 47.25 766 SER A N 1
ATOM 6041 C CA . SER A 1 766 ? 8.704 14.235 -44.431 1.00 47.25 766 SER A CA 1
ATOM 6042 C C . SER A 1 766 ? 8.696 15.260 -45.566 1.00 47.25 766 SER A C 1
ATOM 6044 O O . SER A 1 766 ? 9.361 15.057 -46.579 1.00 47.25 766 SER A O 1
ATOM 6046 N N . GLU A 1 767 ? 7.991 16.378 -45.385 1.00 48.28 767 GLU A N 1
ATOM 6047 C CA . GLU A 1 767 ? 7.919 17.468 -46.369 1.00 48.28 767 GLU A CA 1
ATOM 6048 C C . GLU A 1 767 ? 9.274 18.172 -46.540 1.00 48.28 767 GLU A C 1
ATOM 6050 O O . GLU A 1 767 ? 9.709 18.391 -47.669 1.00 48.28 767 GLU A O 1
ATOM 6055 N N . ILE A 1 768 ? 10.003 18.429 -45.442 1.00 42.31 768 ILE A N 1
ATOM 6056 C CA . ILE A 1 768 ? 11.368 18.985 -45.492 1.00 42.31 768 ILE A CA 1
ATOM 6057 C C . ILE A 1 768 ? 12.301 18.062 -46.292 1.00 42.31 768 ILE A C 1
ATOM 6059 O O . ILE A 1 768 ? 13.055 18.538 -47.140 1.00 42.31 768 ILE A O 1
ATOM 6063 N N . ARG A 1 769 ? 12.243 16.738 -46.081 1.00 44.88 769 ARG A N 1
ATOM 6064 C CA . ARG A 1 769 ? 13.038 15.788 -46.880 1.00 44.88 769 ARG A CA 1
ATOM 6065 C C . ARG A 1 769 ? 12.640 15.797 -48.350 1.00 44.88 769 ARG A C 1
ATOM 6067 O O . ARG A 1 769 ? 13.525 15.836 -49.195 1.00 44.88 769 ARG A O 1
ATOM 6074 N N . ALA A 1 770 ? 11.345 15.791 -48.654 1.00 50.62 770 ALA A N 1
ATOM 6075 C CA . ALA A 1 770 ? 10.853 15.762 -50.028 1.00 50.62 770 ALA A CA 1
ATOM 6076 C C . ALA A 1 770 ? 11.271 16.998 -50.848 1.00 50.62 770 ALA A C 1
ATOM 6078 O O . ALA A 1 770 ? 11.515 16.871 -52.042 1.00 50.62 770 ALA A O 1
ATOM 6079 N N . VAL A 1 771 ? 11.400 18.171 -50.217 1.00 44.47 771 VAL A N 1
ATOM 6080 C CA . VAL A 1 771 ? 11.823 19.421 -50.880 1.00 44.47 771 VAL A CA 1
ATOM 6081 C C . VAL A 1 771 ? 13.335 19.481 -51.119 1.00 44.47 771 VAL A C 1
ATOM 6083 O O . VAL A 1 771 ? 13.772 20.018 -52.133 1.00 44.47 771 VAL A O 1
ATOM 6086 N N . HIS A 1 772 ? 14.146 18.906 -50.225 1.00 44.47 772 HIS A N 1
ATOM 6087 C CA . HIS A 1 772 ? 15.610 18.915 -50.360 1.00 44.47 772 HIS A CA 1
ATOM 6088 C C . HIS A 1 772 ? 16.161 17.726 -51.168 1.00 44.47 772 HIS A C 1
ATOM 6090 O O . HIS A 1 772 ? 17.245 17.833 -51.744 1.00 44.47 772 HIS A O 1
ATOM 6096 N N . GLN A 1 773 ? 15.414 16.620 -51.279 1.00 42.53 773 GLN A N 1
ATOM 6097 C CA . GLN A 1 773 ? 15.798 15.419 -52.035 1.00 42.53 773 GLN A CA 1
ATOM 6098 C C . GLN A 1 773 ? 16.135 15.691 -53.520 1.00 42.53 773 GLN A C 1
ATOM 6100 O O . GLN A 1 773 ? 17.184 15.227 -53.962 1.00 42.53 773 GLN A O 1
ATOM 6105 N N . PRO A 1 774 ? 15.374 16.509 -54.279 1.00 44.06 774 PRO A N 1
ATOM 6106 C CA . PRO A 1 774 ? 15.707 16.839 -55.667 1.00 44.06 774 PRO A CA 1
ATOM 6107 C C . PRO A 1 774 ? 17.027 17.605 -55.801 1.00 44.06 774 PRO A C 1
ATOM 6109 O O . PRO A 1 774 ? 17.735 17.436 -56.787 1.00 44.06 774 PRO A O 1
ATOM 6112 N N . SER A 1 775 ? 17.386 18.420 -54.804 1.00 40.62 775 SER A N 1
ATOM 6113 C CA . SER A 1 775 ? 18.643 19.176 -54.789 1.00 40.62 775 SER A CA 1
ATOM 6114 C C . SER A 1 775 ? 19.846 18.253 -54.543 1.00 40.62 775 SER A C 1
ATOM 6116 O O . SER A 1 775 ? 20.875 18.369 -55.209 1.00 40.62 775 SER A O 1
ATOM 6118 N N . PHE A 1 776 ? 19.693 17.260 -53.657 1.00 38.66 776 PHE A N 1
ATOM 6119 C CA . PHE A 1 776 ? 20.690 16.204 -53.433 1.00 38.66 776 PHE A CA 1
ATOM 6120 C C . PHE A 1 776 ? 20.822 15.248 -54.628 1.00 38.66 776 PHE A C 1
ATOM 6122 O O . PHE A 1 776 ? 21.939 14.881 -55.013 1.00 38.66 776 PHE A O 1
ATOM 6129 N N . ASP A 1 777 ? 19.706 14.894 -55.261 1.00 45.91 777 ASP A N 1
ATOM 6130 C CA . ASP A 1 777 ? 19.689 14.050 -56.454 1.00 45.91 777 ASP A CA 1
ATOM 6131 C C . ASP A 1 777 ? 20.298 14.795 -57.659 1.00 45.91 777 ASP A C 1
ATOM 6133 O O . ASP A 1 777 ? 21.104 14.219 -58.392 1.00 45.91 777 ASP A O 1
ATOM 6137 N N . ALA A 1 778 ? 20.034 16.101 -57.806 1.00 42.56 778 ALA A N 1
ATOM 6138 C CA . ALA A 1 778 ? 20.642 16.962 -58.825 1.00 42.56 778 ALA A CA 1
ATOM 6139 C C . ALA A 1 778 ? 22.158 17.141 -58.627 1.00 42.56 778 ALA A C 1
ATOM 6141 O O . ALA A 1 778 ? 22.915 17.081 -59.596 1.00 42.56 778 ALA A O 1
ATOM 6142 N N . LEU A 1 779 ? 22.632 17.284 -57.385 1.00 38.47 779 LEU A N 1
ATOM 6143 C CA . LEU A 1 779 ? 24.064 17.332 -57.047 1.00 38.47 779 LEU A CA 1
ATOM 6144 C C . LEU A 1 779 ? 24.788 16.024 -57.396 1.00 38.47 779 LEU A C 1
ATOM 6146 O O . LEU A 1 779 ? 25.921 16.033 -57.885 1.00 38.47 779 LEU A O 1
ATOM 6150 N N . THR A 1 780 ? 24.119 14.893 -57.181 1.00 44.25 780 THR A N 1
ATOM 6151 C CA . THR A 1 780 ? 24.664 13.559 -57.461 1.00 44.25 780 THR A CA 1
ATOM 6152 C C . THR A 1 780 ? 24.646 13.248 -58.962 1.00 44.25 780 THR A C 1
ATOM 6154 O O . THR A 1 780 ? 25.608 12.683 -59.491 1.00 44.25 780 THR A O 1
ATOM 6157 N N . ALA A 1 781 ? 23.598 13.677 -59.671 1.00 44.72 781 ALA A N 1
ATOM 6158 C CA . ALA A 1 781 ? 23.479 13.561 -61.122 1.00 44.72 781 ALA A CA 1
ATOM 6159 C C . ALA A 1 781 ? 24.487 14.462 -61.854 1.00 44.72 781 ALA A C 1
ATOM 6161 O O . ALA A 1 781 ? 25.205 13.983 -62.731 1.00 44.72 781 ALA A O 1
ATOM 6162 N N . SER A 1 782 ? 24.630 15.723 -61.434 1.00 43.03 782 SER A N 1
ATOM 6163 C CA . SER A 1 782 ? 25.595 16.674 -62.004 1.00 43.03 782 SER A CA 1
ATOM 6164 C C . SER A 1 782 ? 27.050 16.202 -61.817 1.00 43.03 782 SER A C 1
ATOM 6166 O O . SER A 1 782 ? 27.875 16.321 -62.723 1.00 43.03 782 SER A O 1
ATOM 6168 N N . ARG A 1 783 ? 27.355 15.531 -60.694 1.00 46.09 783 ARG A N 1
ATOM 6169 C CA . ARG A 1 783 ? 28.666 14.913 -60.416 1.00 46.09 783 ARG A CA 1
ATOM 6170 C C . ARG A 1 783 ? 29.009 13.757 -61.367 1.00 46.09 783 ARG A C 1
ATOM 6172 O O . ARG A 1 783 ? 30.147 13.685 -61.819 1.00 46.09 783 ARG A O 1
ATOM 6179 N N . LYS A 1 784 ? 28.048 12.888 -61.702 1.00 49.34 784 LYS A N 1
ATOM 6180 C CA . LYS A 1 784 ? 28.247 11.819 -62.702 1.00 49.34 784 LYS A CA 1
ATOM 6181 C C . LYS A 1 784 ? 28.363 12.375 -64.120 1.00 49.34 784 LYS A C 1
ATOM 6183 O O . LYS A 1 784 ? 29.222 11.940 -64.879 1.00 49.34 784 LYS A O 1
ATOM 6188 N N . GLN A 1 785 ? 27.543 13.371 -64.449 1.00 47.78 785 GLN A N 1
ATOM 6189 C CA . GLN A 1 785 ? 27.503 13.960 -65.785 1.00 47.78 785 GLN A CA 1
ATOM 6190 C C . GLN A 1 785 ? 28.777 14.762 -66.111 1.00 47.78 785 GLN A C 1
ATOM 6192 O O . GLN A 1 785 ? 29.248 14.735 -67.248 1.00 47.78 785 GLN A O 1
ATOM 6197 N N . MET A 1 786 ? 29.373 15.435 -65.117 1.00 44.25 786 MET A N 1
ATOM 6198 C CA . MET A 1 786 ? 30.675 16.099 -65.267 1.00 44.25 786 MET A CA 1
ATOM 6199 C C . MET A 1 786 ? 31.839 15.105 -65.376 1.00 44.25 786 MET A C 1
ATOM 6201 O O . MET A 1 786 ? 32.757 15.337 -66.160 1.00 44.25 786 MET A O 1
ATOM 6205 N N . GLU A 1 787 ? 31.794 13.981 -64.656 1.00 49.19 787 GLU A N 1
ATOM 6206 C CA . GLU A 1 787 ? 32.821 12.935 -64.742 1.00 49.19 787 GLU A CA 1
ATOM 6207 C C . GLU A 1 787 ? 32.787 12.207 -66.097 1.00 49.19 787 GLU A C 1
ATOM 6209 O O . GLU A 1 787 ? 33.832 11.969 -66.703 1.00 49.19 787 GLU A O 1
ATOM 6214 N N . GLU A 1 788 ? 31.594 11.927 -66.632 1.00 54.41 788 GLU A N 1
ATOM 6215 C CA . GLU A 1 788 ? 31.430 11.358 -67.975 1.00 54.41 788 GLU A CA 1
ATOM 6216 C C . GLU A 1 788 ? 31.860 12.324 -69.080 1.00 54.41 788 GLU A C 1
ATOM 6218 O O . GLU A 1 788 ? 32.562 11.908 -70.004 1.00 54.41 788 GLU A O 1
ATOM 6223 N N . LYS A 1 789 ? 31.511 13.615 -68.984 1.00 50.62 789 LYS A N 1
ATOM 6224 C CA . LYS A 1 789 ? 31.978 14.625 -69.949 1.00 50.62 789 LYS A CA 1
ATOM 6225 C C . LYS A 1 789 ? 33.499 14.793 -69.910 1.00 50.62 789 LYS A C 1
ATOM 6227 O O . LYS A 1 789 ? 34.109 14.868 -70.972 1.00 50.62 789 LYS A O 1
ATOM 6232 N N . ALA A 1 790 ? 34.119 14.774 -68.728 1.00 50.41 790 ALA A N 1
ATOM 6233 C CA . ALA A 1 790 ? 35.575 14.843 -68.585 1.00 50.41 790 ALA A CA 1
ATOM 6234 C C . ALA A 1 790 ? 36.276 13.587 -69.136 1.00 50.41 790 ALA A C 1
ATOM 6236 O O . ALA A 1 790 ? 37.223 13.698 -69.911 1.00 50.41 790 ALA A O 1
ATOM 6237 N N . ARG A 1 791 ? 35.775 12.382 -68.822 1.00 57.38 791 ARG A N 1
ATOM 6238 C CA . ARG A 1 791 ? 36.305 11.115 -69.365 1.00 57.38 791 ARG A CA 1
ATOM 6239 C C . ARG A 1 791 ? 36.126 11.007 -70.884 1.00 57.38 791 ARG A C 1
ATOM 6241 O O . ARG A 1 791 ? 36.976 10.415 -71.549 1.00 57.38 791 ARG A O 1
ATOM 6248 N N . LYS A 1 792 ? 35.045 11.573 -71.434 1.00 56.78 792 LYS A N 1
ATOM 6249 C CA . LYS A 1 792 ? 34.781 11.639 -72.879 1.00 56.78 792 LYS A CA 1
ATOM 6250 C C . LYS A 1 792 ? 35.712 12.631 -73.585 1.00 56.78 792 LYS A C 1
ATOM 6252 O O . LYS A 1 792 ? 36.340 12.243 -74.563 1.00 56.78 792 LYS A O 1
ATOM 6257 N N . ALA A 1 793 ? 35.887 13.839 -73.045 1.00 52.28 793 ALA A N 1
ATOM 6258 C CA . ALA A 1 793 ? 36.815 14.837 -73.585 1.00 52.28 793 ALA A CA 1
ATOM 6259 C C . ALA A 1 793 ? 38.280 14.351 -73.573 1.00 52.28 793 ALA A C 1
ATOM 6261 O O . ALA A 1 793 ? 39.021 14.595 -74.520 1.00 52.28 793 ALA A O 1
ATOM 6262 N N . ILE A 1 794 ? 38.687 13.594 -72.545 1.00 55.06 794 ILE A N 1
ATOM 6263 C CA . ILE A 1 794 ? 40.027 12.981 -72.467 1.00 55.06 794 ILE A CA 1
ATOM 6264 C C . ILE A 1 794 ? 40.206 11.871 -73.520 1.00 55.06 794 ILE A C 1
ATOM 6266 O O . ILE A 1 794 ? 41.268 11.786 -74.138 1.00 55.06 794 ILE A O 1
ATOM 6270 N N . ARG A 1 795 ? 39.163 11.063 -73.774 1.00 58.44 795 ARG A N 1
ATOM 6271 C CA . ARG A 1 795 ? 39.149 10.048 -74.847 1.00 58.44 795 ARG A CA 1
ATOM 6272 C C . ARG A 1 795 ? 39.239 10.670 -76.239 1.00 58.44 795 ARG A C 1
ATOM 6274 O O . ARG A 1 795 ? 40.014 10.196 -77.063 1.00 58.44 795 ARG A O 1
ATOM 6281 N N . GLU A 1 796 ? 38.455 11.713 -76.499 1.00 52.19 796 GLU A N 1
ATOM 6282 C CA . GLU A 1 796 ? 38.408 12.405 -77.798 1.00 52.19 796 GLU A CA 1
ATOM 6283 C C . GLU A 1 796 ? 39.717 13.147 -78.110 1.00 52.19 796 GLU A C 1
ATOM 6285 O O . GLU A 1 796 ? 40.087 13.284 -79.272 1.00 52.19 796 GLU A O 1
ATOM 6290 N N . ALA A 1 797 ? 40.466 13.535 -77.077 1.00 51.56 797 ALA A N 1
ATOM 6291 C CA . ALA A 1 797 ? 41.791 14.134 -77.190 1.00 51.56 797 ALA A CA 1
ATOM 6292 C C . ALA A 1 797 ? 42.962 13.129 -77.243 1.00 51.56 797 ALA A C 1
ATOM 6294 O O . ALA A 1 797 ? 44.124 13.538 -77.222 1.00 51.56 797 ALA A O 1
ATOM 6295 N N . GLY A 1 798 ? 42.683 11.820 -77.295 1.00 46.28 798 GLY A N 1
ATOM 6296 C CA . GLY A 1 798 ? 43.695 10.768 -77.455 1.00 46.28 798 GLY A CA 1
ATOM 6297 C C . GLY A 1 798 ? 44.435 10.347 -76.176 1.00 46.28 798 GLY A C 1
ATOM 6298 O O . GLY A 1 798 ? 45.457 9.667 -76.271 1.00 46.28 798 GLY A O 1
ATOM 6299 N N . GLY A 1 799 ? 43.949 10.730 -74.989 1.00 54.12 799 GLY A N 1
ATOM 6300 C CA . GLY A 1 799 ? 44.499 10.318 -73.691 1.00 54.12 799 GLY A CA 1
ATOM 6301 C C . GLY A 1 799 ? 43.768 9.119 -73.071 1.00 54.12 799 GLY A C 1
ATOM 6302 O O . GLY A 1 799 ? 42.590 8.890 -73.339 1.00 54.12 799 GLY A O 1
ATOM 6303 N N . ASP A 1 800 ? 44.453 8.361 -72.207 1.00 56.91 800 ASP A N 1
ATOM 6304 C CA . ASP A 1 800 ? 43.861 7.257 -71.432 1.00 56.91 800 ASP A CA 1
ATOM 6305 C C . ASP A 1 800 ? 43.167 7.796 -70.158 1.00 56.91 800 ASP A C 1
ATOM 6307 O O . ASP A 1 800 ? 43.854 8.266 -69.240 1.00 56.91 800 ASP A O 1
ATOM 6311 N N . PRO A 1 801 ? 41.821 7.741 -70.059 1.00 55.12 801 PRO A N 1
ATOM 6312 C CA . PRO A 1 801 ? 41.084 8.301 -68.927 1.00 55.12 801 PRO A CA 1
ATOM 6313 C C . PRO A 1 801 ? 41.371 7.601 -67.601 1.00 55.12 801 PRO A C 1
ATOM 6315 O O . PRO A 1 801 ? 41.280 8.250 -66.565 1.00 55.12 801 PRO A O 1
ATOM 6318 N N . GLU A 1 802 ? 41.710 6.307 -67.619 1.00 52.34 802 GLU A N 1
ATOM 6319 C CA . GLU A 1 802 ? 41.946 5.520 -66.398 1.00 52.34 802 GLU A CA 1
ATOM 6320 C C . GLU A 1 802 ? 43.312 5.837 -65.768 1.00 52.34 802 GLU A C 1
ATOM 6322 O O . GLU A 1 802 ? 43.487 5.701 -64.558 1.00 52.34 802 GLU A O 1
ATOM 6327 N N . LYS A 1 803 ? 44.274 6.332 -66.562 1.00 50.50 803 LYS A N 1
ATOM 6328 C CA . LYS A 1 803 ? 45.566 6.828 -66.054 1.00 50.50 803 LYS A CA 1
ATOM 6329 C C . LYS A 1 803 ? 45.499 8.249 -65.505 1.00 50.50 803 LYS A C 1
ATOM 6331 O O . LYS A 1 803 ? 46.236 8.570 -64.577 1.00 50.50 803 LYS A O 1
ATOM 6336 N N . ILE A 1 804 ? 44.660 9.100 -66.094 1.00 49.19 804 ILE A N 1
ATOM 6337 C CA . ILE A 1 804 ? 44.566 10.526 -65.740 1.00 49.19 804 ILE A CA 1
ATOM 6338 C C . ILE A 1 804 ? 43.559 10.742 -64.598 1.00 49.19 804 ILE A C 1
ATOM 6340 O O . ILE A 1 804 ? 43.755 11.610 -63.749 1.00 49.19 804 ILE A O 1
ATOM 6344 N N . ILE A 1 805 ? 42.506 9.921 -64.534 1.00 52.09 805 ILE A N 1
ATOM 6345 C CA . ILE A 1 805 ? 41.503 9.919 -63.465 1.00 52.09 805 ILE A CA 1
ATOM 6346 C C . ILE A 1 805 ? 41.477 8.509 -62.848 1.00 52.09 805 ILE A C 1
ATOM 6348 O O . ILE A 1 805 ? 40.659 7.683 -63.256 1.00 52.09 805 ILE A O 1
ATOM 6352 N N . PRO A 1 806 ? 42.372 8.193 -61.890 1.00 44.41 806 PRO A N 1
ATOM 6353 C CA . PRO A 1 806 ? 42.418 6.858 -61.306 1.00 44.41 806 PRO A CA 1
ATOM 6354 C C . PRO A 1 806 ? 41.147 6.550 -60.493 1.00 44.41 806 PRO A C 1
ATOM 6356 O O . PRO A 1 806 ? 40.576 7.456 -59.869 1.00 44.41 806 PRO A O 1
ATOM 6359 N N . PRO A 1 807 ? 40.707 5.278 -60.451 1.00 43.69 807 PRO A N 1
ATOM 6360 C CA . PRO A 1 807 ? 39.597 4.855 -59.612 1.00 43.69 807 PRO A CA 1
ATOM 6361 C C . PRO A 1 807 ? 39.991 4.936 -58.135 1.00 43.69 807 PRO A C 1
ATOM 6363 O O . PRO A 1 807 ? 41.121 4.657 -57.738 1.00 43.69 807 PRO A O 1
ATOM 6366 N N . MET A 1 808 ? 39.046 5.357 -57.304 1.00 34.69 808 MET A N 1
ATOM 6367 C CA . MET A 1 808 ? 39.294 5.645 -55.895 1.00 34.69 808 MET A CA 1
ATOM 6368 C C . MET A 1 808 ? 39.428 4.335 -55.094 1.00 34.69 808 MET A C 1
ATOM 6370 O O . MET A 1 808 ? 38.423 3.672 -54.839 1.00 34.69 808 MET A O 1
ATOM 6374 N N . GLU A 1 809 ? 40.643 3.959 -54.674 1.00 35.78 809 GLU A N 1
ATOM 6375 C CA . GLU A 1 809 ? 40.859 2.849 -53.731 1.00 35.78 809 GLU A CA 1
ATOM 6376 C C . GLU A 1 809 ? 41.054 3.311 -52.271 1.00 35.78 809 GLU A C 1
ATOM 6378 O O . GLU A 1 809 ? 41.921 4.122 -51.963 1.00 35.78 809 GLU A O 1
ATOM 6383 N N . LYS A 1 810 ? 40.209 2.702 -51.422 1.00 33.50 810 LYS A N 1
ATOM 6384 C CA . LYS A 1 810 ? 40.256 2.331 -49.988 1.00 33.50 810 LYS A CA 1
ATOM 6385 C C . LYS A 1 810 ? 40.667 3.325 -48.884 1.00 33.50 810 LYS A C 1
ATOM 6387 O O . LYS A 1 810 ? 41.726 3.933 -48.874 1.00 33.50 810 LYS A O 1
ATOM 6392 N N . GLU A 1 811 ? 39.791 3.346 -47.875 1.00 32.41 811 GLU A N 1
ATOM 6393 C CA . GLU A 1 811 ? 39.872 4.038 -46.584 1.00 32.41 811 GLU A CA 1
ATOM 6394 C C . GLU A 1 811 ? 41.185 3.785 -45.824 1.00 32.41 811 GLU A C 1
ATOM 6396 O O . GLU A 1 811 ? 41.657 2.654 -45.704 1.00 32.41 811 GLU A O 1
ATOM 6401 N N . MET A 1 812 ? 41.742 4.860 -45.262 1.00 37.03 812 MET A N 1
ATOM 6402 C CA . MET A 1 812 ? 42.968 4.857 -44.466 1.00 37.03 812 MET A CA 1
ATOM 6403 C C . MET A 1 812 ? 42.647 4.483 -43.008 1.00 37.03 812 MET A C 1
ATOM 6405 O O . MET A 1 812 ? 41.856 5.158 -42.350 1.00 37.03 812 MET A O 1
ATOM 6409 N N . VAL A 1 813 ? 43.259 3.412 -42.500 1.00 41.16 813 VAL A N 1
ATOM 6410 C CA . VAL A 1 813 ? 43.134 2.966 -41.101 1.00 41.16 813 VAL A CA 1
ATOM 6411 C C . VAL A 1 813 ? 44.060 3.820 -40.208 1.00 41.16 813 VAL A C 1
ATOM 6413 O O . VAL A 1 813 ? 45.210 4.028 -40.592 1.00 41.16 813 VAL A O 1
ATOM 6416 N N . PRO A 1 814 ? 43.614 4.339 -39.047 1.00 50.59 814 PRO A N 1
ATOM 6417 C CA . PRO A 1 814 ? 44.471 5.106 -38.137 1.00 50.59 814 PRO A CA 1
ATOM 6418 C C . PRO A 1 814 ? 45.546 4.245 -37.440 1.00 50.59 814 PRO A C 1
ATOM 6420 O O . PRO A 1 814 ? 45.251 3.157 -36.949 1.00 50.59 814 PRO A O 1
ATOM 6423 N N . ASP A 1 815 ? 46.779 4.769 -37.377 1.00 67.50 815 ASP A N 1
ATOM 6424 C CA . ASP A 1 815 ? 47.956 4.179 -36.709 1.00 67.50 815 ASP A CA 1
ATOM 6425 C C . ASP A 1 815 ? 48.372 5.049 -35.505 1.00 67.50 815 ASP A C 1
ATOM 6427 O O . ASP A 1 815 ? 49.054 6.074 -35.623 1.00 67.50 815 ASP A O 1
ATOM 6431 N N . PHE A 1 816 ? 47.890 4.661 -34.327 1.00 63.16 816 PHE A N 1
ATOM 6432 C CA . PHE A 1 816 ? 48.079 5.344 -33.049 1.00 63.16 816 PHE A CA 1
ATOM 6433 C C . PHE A 1 816 ? 49.466 5.102 -32.442 1.00 63.16 816 PHE A C 1
ATOM 6435 O O . PHE A 1 816 ? 49.948 5.945 -31.678 1.00 63.16 816 PHE A O 1
ATOM 6442 N N . ALA A 1 817 ? 50.134 4.006 -32.816 1.00 69.50 817 ALA A N 1
ATOM 6443 C CA . ALA A 1 817 ? 51.504 3.725 -32.400 1.00 69.50 817 ALA A CA 1
ATOM 6444 C C . ALA A 1 817 ? 52.461 4.751 -33.019 1.00 69.50 817 ALA A C 1
ATOM 6446 O O . ALA A 1 817 ? 53.247 5.379 -32.304 1.00 69.50 817 ALA A O 1
ATOM 6447 N N . ARG A 1 818 ? 52.306 5.029 -34.321 1.00 72.81 818 ARG A N 1
ATOM 6448 C CA . ARG A 1 818 ? 53.097 6.057 -35.011 1.00 72.81 818 ARG A CA 1
ATOM 6449 C C . ARG A 1 818 ? 52.872 7.457 -34.438 1.00 72.81 818 ARG A C 1
ATOM 6451 O O . ARG A 1 818 ? 53.828 8.206 -34.250 1.00 72.81 818 ARG A O 1
ATOM 6458 N N . ALA A 1 819 ? 51.628 7.798 -34.097 1.00 65.81 819 ALA A N 1
ATOM 6459 C CA . ALA A 1 819 ? 51.301 9.082 -33.474 1.00 65.81 819 ALA A CA 1
ATOM 6460 C C . ALA A 1 819 ? 51.927 9.241 -32.071 1.00 65.81 819 ALA A C 1
ATOM 6462 O O . ALA A 1 819 ? 52.373 10.333 -31.709 1.00 65.81 819 ALA A O 1
ATOM 6463 N N . GLY A 1 820 ? 51.994 8.158 -31.286 1.00 73.06 820 GLY A N 1
ATOM 6464 C CA . GLY A 1 820 ? 52.713 8.128 -30.007 1.00 73.06 820 GLY A CA 1
ATOM 6465 C C . GLY A 1 820 ? 54.223 8.305 -30.172 1.00 73.06 820 GLY A C 1
ATOM 6466 O O . GLY A 1 820 ? 54.834 9.084 -29.437 1.00 73.06 820 GLY A O 1
ATOM 6467 N N . GLU A 1 821 ? 54.824 7.652 -31.172 1.00 78.19 821 GLU A N 1
ATOM 6468 C CA . GLU A 1 821 ? 56.252 7.797 -31.482 1.00 78.19 821 GLU A CA 1
ATOM 6469 C C . GLU A 1 821 ? 56.636 9.196 -31.971 1.00 78.19 821 GLU A C 1
ATOM 6471 O O . GLU A 1 821 ? 57.676 9.719 -31.570 1.00 78.19 821 GLU A O 1
ATOM 6476 N N . GLU A 1 822 ? 55.825 9.814 -32.832 1.00 75.12 822 GLU A N 1
ATOM 6477 C CA . GLU A 1 822 ? 56.065 11.175 -33.328 1.00 75.12 822 GLU A CA 1
ATOM 6478 C C . GLU A 1 822 ? 56.035 12.189 -32.176 1.00 75.12 822 GLU A C 1
ATOM 6480 O O . GLU A 1 822 ? 56.882 13.083 -32.093 1.00 75.12 822 GLU A O 1
ATOM 6485 N N . ARG A 1 823 ? 55.116 12.003 -31.222 1.00 71.06 823 ARG A N 1
ATOM 6486 C CA . ARG A 1 823 ? 55.001 12.868 -30.043 1.00 71.06 823 ARG A CA 1
ATOM 6487 C C . ARG A 1 823 ? 56.144 12.655 -29.051 1.00 71.06 823 ARG A C 1
ATOM 6489 O O . ARG A 1 823 ? 56.669 13.633 -28.524 1.00 71.06 823 ARG A O 1
ATOM 6496 N N . ALA A 1 824 ? 56.580 11.412 -28.857 1.00 77.12 824 ALA A N 1
ATOM 6497 C CA . ALA A 1 824 ? 57.780 11.099 -28.085 1.00 77.12 824 ALA A CA 1
ATOM 6498 C C . ALA A 1 824 ? 59.041 11.719 -28.722 1.00 77.12 824 ALA A C 1
ATOM 6500 O O . ALA A 1 824 ? 59.841 12.339 -28.024 1.00 77.12 824 ALA A O 1
ATOM 6501 N N . ARG A 1 825 ? 59.177 11.669 -30.057 1.00 80.25 825 ARG A N 1
ATOM 6502 C CA . ARG A 1 825 ? 60.263 12.349 -30.791 1.00 80.25 825 ARG A CA 1
ATOM 6503 C C . ARG A 1 825 ? 60.254 13.864 -30.590 1.00 80.25 825 ARG A C 1
ATOM 6505 O O . ARG A 1 825 ? 61.315 14.450 -30.407 1.00 80.25 825 ARG A O 1
ATOM 6512 N N . GLY A 1 826 ? 59.077 14.491 -30.580 1.00 75.50 826 GLY A N 1
ATOM 6513 C CA . GLY A 1 826 ? 58.944 15.922 -30.289 1.00 75.50 826 GLY A CA 1
ATOM 6514 C C . GLY A 1 826 ? 59.376 16.291 -28.864 1.00 75.50 826 GLY A C 1
ATOM 6515 O O . GLY A 1 826 ? 60.047 17.301 -28.664 1.00 75.50 826 GLY A O 1
ATOM 6516 N N . ILE A 1 827 ? 59.045 15.454 -27.875 1.00 78.88 827 ILE A N 1
ATOM 6517 C CA . ILE A 1 827 ? 59.461 15.654 -26.476 1.00 78.88 827 ILE A CA 1
ATOM 6518 C C . ILE A 1 827 ? 60.980 15.484 -26.333 1.00 78.88 827 ILE A C 1
ATOM 6520 O O . ILE A 1 827 ? 61.621 16.323 -25.700 1.00 78.88 827 ILE A O 1
ATOM 6524 N N . ALA A 1 828 ? 61.562 14.467 -26.975 1.00 77.00 828 ALA A N 1
ATOM 6525 C CA . ALA A 1 828 ? 63.009 14.259 -27.008 1.00 77.00 828 ALA A CA 1
ATOM 6526 C C . ALA A 1 828 ? 63.744 15.437 -27.673 1.00 77.00 828 ALA A C 1
ATOM 6528 O O . ALA A 1 828 ? 64.704 15.953 -27.111 1.00 77.00 828 ALA A O 1
ATOM 6529 N N . GLY A 1 829 ? 63.244 15.928 -28.813 1.00 81.19 829 GLY A N 1
ATOM 6530 C CA . GLY A 1 829 ? 63.823 17.081 -29.508 1.00 81.19 829 GLY A CA 1
ATOM 6531 C C . GLY A 1 829 ? 63.790 18.367 -28.677 1.00 81.19 829 GLY A C 1
ATOM 6532 O O . GLY A 1 829 ? 64.775 19.099 -28.637 1.00 81.19 829 GLY A O 1
ATOM 6533 N N . ASN A 1 830 ? 62.697 18.617 -27.948 1.00 75.88 830 ASN A N 1
ATOM 6534 C CA . ASN A 1 830 ? 62.598 19.767 -27.045 1.00 75.88 830 ASN A CA 1
ATOM 6535 C C . ASN A 1 830 ? 63.519 19.632 -25.823 1.00 75.88 830 ASN A C 1
ATOM 6537 O O . ASN A 1 830 ? 64.129 20.618 -25.414 1.00 75.88 830 ASN A O 1
ATOM 6541 N N . ARG A 1 831 ? 63.655 18.425 -25.257 1.00 84.44 831 ARG A N 1
ATOM 6542 C CA . ARG A 1 831 ? 64.621 18.145 -24.183 1.00 84.44 831 ARG A CA 1
ATOM 6543 C C . ARG A 1 831 ? 66.047 18.418 -24.657 1.00 84.44 831 ARG A C 1
ATOM 6545 O O . ARG A 1 831 ? 66.791 19.109 -23.970 1.00 84.44 831 ARG A O 1
ATOM 6552 N N . ASP A 1 832 ? 66.414 17.928 -25.837 1.00 79.44 832 ASP A N 1
ATOM 6553 C CA . ASP A 1 832 ? 67.762 18.091 -26.384 1.00 79.44 832 ASP A CA 1
ATOM 6554 C C . ASP A 1 832 ? 68.052 19.565 -26.734 1.00 79.44 832 ASP A C 1
ATOM 6556 O O . ASP A 1 832 ? 69.157 20.049 -26.486 1.00 79.44 832 ASP A O 1
ATOM 6560 N N . ALA A 1 833 ? 67.045 20.316 -27.201 1.00 75.00 833 ALA A N 1
ATOM 6561 C CA . ALA A 1 833 ? 67.140 21.763 -27.410 1.00 75.00 833 ALA A CA 1
ATOM 6562 C C . ALA A 1 833 ? 67.321 22.545 -26.094 1.00 75.00 833 ALA A C 1
ATOM 6564 O O . ALA A 1 833 ? 68.149 23.452 -26.030 1.00 75.00 833 ALA A O 1
ATOM 6565 N N . LEU A 1 834 ? 66.605 22.177 -25.025 1.00 73.56 834 LEU A N 1
ATOM 6566 C CA . LEU A 1 834 ? 66.763 22.782 -23.694 1.00 73.56 834 LEU A CA 1
ATOM 6567 C C . LEU A 1 834 ? 68.109 22.419 -23.048 1.00 73.56 834 LEU A C 1
ATOM 6569 O O . LEU A 1 834 ? 68.728 23.258 -22.391 1.00 73.56 834 LEU A O 1
ATOM 6573 N N . ARG A 1 835 ? 68.601 21.194 -23.279 1.00 78.06 835 ARG A N 1
ATOM 6574 C CA . ARG A 1 835 ? 69.936 20.756 -22.850 1.00 78.06 835 ARG A CA 1
ATOM 6575 C C . ARG A 1 835 ? 71.029 21.552 -23.568 1.00 78.06 835 ARG A C 1
ATOM 6577 O O . ARG A 1 835 ? 71.956 22.028 -22.921 1.00 78.06 835 ARG A O 1
ATOM 6584 N N . ALA A 1 836 ? 70.896 21.753 -24.881 1.00 74.06 836 ALA A N 1
ATOM 6585 C CA . ALA A 1 836 ? 71.818 22.569 -25.674 1.00 74.06 836 ALA A CA 1
ATOM 6586 C C . ALA A 1 836 ? 71.780 24.062 -25.291 1.00 74.06 836 ALA A C 1
ATOM 6588 O O . ALA A 1 836 ? 72.800 24.741 -25.375 1.00 74.06 836 ALA A O 1
ATOM 6589 N N . ALA A 1 837 ? 70.629 24.563 -24.830 1.00 76.69 837 ALA A N 1
ATOM 6590 C CA . ALA A 1 837 ? 70.463 25.928 -24.331 1.00 76.69 837 ALA A CA 1
ATOM 6591 C C . ALA A 1 837 ? 70.970 26.137 -22.886 1.00 76.69 837 ALA A C 1
ATOM 6593 O O . ALA A 1 837 ? 70.925 27.261 -22.389 1.00 76.69 837 ALA A O 1
ATOM 6594 N N . GLY A 1 838 ? 71.447 25.086 -22.203 1.00 70.69 838 GLY A N 1
ATOM 6595 C CA . GLY A 1 838 ? 72.020 25.167 -20.852 1.00 70.69 838 GLY A CA 1
ATOM 6596 C C . GLY A 1 838 ? 71.012 25.452 -19.732 1.00 70.69 838 GLY A C 1
ATOM 6597 O O . GLY A 1 838 ? 71.416 25.750 -18.612 1.00 70.69 838 GLY A O 1
ATOM 6598 N N . THR A 1 839 ? 69.711 25.373 -20.019 1.00 74.88 839 THR A N 1
ATOM 6599 C CA . THR A 1 839 ? 68.618 25.710 -19.088 1.00 74.88 839 THR A CA 1
ATOM 6600 C C . THR A 1 839 ? 67.891 24.485 -18.535 1.00 74.88 839 THR A C 1
ATOM 6602 O O . THR A 1 839 ? 66.928 24.631 -17.785 1.00 74.88 839 THR A O 1
ATOM 6605 N N . LEU A 1 840 ? 68.334 23.278 -18.893 1.00 74.75 840 LEU A N 1
ATOM 6606 C CA . LEU A 1 840 ? 67.714 22.031 -18.463 1.00 74.75 840 LEU A CA 1
ATOM 6607 C C . LEU A 1 840 ? 68.285 21.562 -17.117 1.00 74.75 840 LEU A C 1
ATOM 6609 O O . LEU A 1 840 ? 69.422 21.098 -17.042 1.00 74.75 840 LEU A O 1
ATOM 6613 N N . ASP A 1 841 ? 67.484 21.663 -16.057 1.00 80.94 841 ASP A N 1
ATOM 6614 C CA . ASP A 1 841 ? 67.807 21.074 -14.758 1.00 80.94 841 ASP A CA 1
ATOM 6615 C C . ASP A 1 841 ? 67.490 19.563 -14.712 1.00 80.94 841 ASP A C 1
ATOM 6617 O O . ASP A 1 841 ? 66.666 19.047 -15.475 1.00 80.94 841 ASP A O 1
ATOM 6621 N N . LEU A 1 842 ? 68.145 18.853 -13.787 1.00 77.50 842 LEU A N 1
ATOM 6622 C CA . LEU A 1 842 ? 68.047 17.395 -13.620 1.00 77.50 842 LEU A CA 1
ATOM 6623 C C . LEU A 1 842 ? 66.616 16.894 -13.370 1.00 77.50 842 LEU A C 1
ATOM 6625 O O . LEU A 1 842 ? 66.281 15.767 -13.742 1.00 77.50 842 LEU A O 1
ATOM 6629 N N . GLU A 1 843 ? 65.764 17.696 -12.731 1.00 73.56 843 GLU A N 1
ATOM 6630 C CA . GLU A 1 843 ? 64.399 17.291 -12.411 1.00 73.56 843 GLU A CA 1
ATOM 6631 C C . GLU A 1 843 ? 63.468 17.466 -13.615 1.00 73.56 843 GLU A C 1
ATOM 6633 O O . GLU A 1 843 ? 62.673 16.573 -13.926 1.00 73.56 843 GLU A O 1
ATOM 6638 N N . THR A 1 844 ? 63.617 18.565 -14.353 1.00 71.56 844 THR A N 1
ATOM 6639 C CA . THR A 1 844 ? 62.915 18.805 -15.618 1.00 71.56 844 THR A CA 1
ATOM 6640 C C . THR A 1 844 ? 63.307 17.771 -16.669 1.00 71.56 844 THR A C 1
ATOM 6642 O O . THR A 1 844 ? 62.441 17.217 -17.350 1.00 71.56 844 THR A O 1
ATOM 6645 N N . GLU A 1 845 ? 64.590 17.422 -16.748 1.00 81.31 845 GLU A N 1
ATOM 6646 C CA . GLU A 1 845 ? 65.084 16.374 -17.637 1.00 81.31 845 GLU A CA 1
ATOM 6647 C C . GLU A 1 845 ? 64.455 15.010 -17.336 1.00 81.31 845 GLU A C 1
ATOM 6649 O O . GLU A 1 845 ? 63.982 14.316 -18.242 1.00 81.31 845 GLU A O 1
ATOM 6654 N N . LYS A 1 846 ? 64.379 14.646 -16.052 1.00 80.31 846 LYS A N 1
ATOM 6655 C CA . LYS A 1 846 ? 63.740 13.403 -15.617 1.00 80.31 846 LYS A CA 1
ATOM 6656 C C . LYS A 1 846 ? 62.252 13.371 -15.984 1.00 80.31 846 LYS A C 1
ATOM 6658 O O . LYS A 1 846 ? 61.794 12.382 -16.555 1.00 80.31 846 LYS A O 1
ATOM 6663 N N . ARG A 1 847 ? 61.514 14.461 -15.742 1.00 75.38 847 ARG A N 1
ATOM 6664 C CA . ARG A 1 847 ? 60.084 14.570 -16.095 1.00 75.38 847 ARG A CA 1
ATOM 6665 C C . ARG A 1 847 ? 59.846 14.489 -17.602 1.00 75.38 847 ARG A C 1
ATOM 6667 O O . ARG A 1 847 ? 58.869 13.882 -18.033 1.00 75.38 847 ARG A O 1
ATOM 6674 N N . MET A 1 848 ? 60.736 15.063 -18.413 1.00 76.38 848 MET A N 1
ATOM 6675 C CA . MET A 1 848 ? 60.652 14.964 -19.873 1.00 76.38 848 MET A CA 1
ATOM 6676 C C . MET A 1 848 ? 60.914 13.537 -20.371 1.00 76.38 848 MET A C 1
ATOM 6678 O O . MET A 1 848 ? 60.199 13.076 -21.257 1.00 76.38 848 MET A O 1
ATOM 6682 N N . ASN A 1 849 ? 61.858 12.807 -19.766 1.00 82.25 849 ASN A N 1
ATOM 6683 C CA . ASN A 1 849 ? 62.107 11.391 -20.080 1.00 82.25 849 ASN A CA 1
ATOM 6684 C C . ASN A 1 849 ? 60.906 10.497 -19.723 1.00 82.25 849 ASN A C 1
ATOM 6686 O O . ASN A 1 849 ? 60.529 9.599 -20.482 1.00 82.25 849 ASN A O 1
ATOM 6690 N N . GLU A 1 850 ? 60.272 10.760 -18.581 1.00 80.00 850 GLU A N 1
ATOM 6691 C CA . GLU A 1 850 ? 59.054 10.065 -18.159 1.00 80.00 850 GLU A CA 1
ATOM 6692 C C . GLU A 1 850 ? 57.877 10.382 -19.097 1.00 80.00 850 GLU A C 1
ATOM 6694 O O . GLU A 1 850 ? 57.171 9.469 -19.527 1.00 80.00 850 GLU A O 1
ATOM 6699 N N . ALA A 1 851 ? 57.706 11.648 -19.494 1.00 70.62 851 ALA A N 1
ATOM 6700 C CA . ALA A 1 851 ? 56.674 12.072 -20.440 1.00 70.62 851 ALA A CA 1
ATOM 6701 C C . ALA A 1 851 ? 56.878 11.491 -21.850 1.00 70.62 851 ALA A C 1
ATOM 6703 O O . ALA A 1 851 ? 55.908 11.094 -22.497 1.00 70.62 851 ALA A O 1
ATOM 6704 N N . GLU A 1 852 ? 58.127 11.396 -22.316 1.00 85.75 852 GLU A N 1
ATOM 6705 C CA . GLU A 1 852 ? 58.487 10.742 -23.577 1.00 85.75 852 GLU A CA 1
ATOM 6706 C C . GLU A 1 852 ? 58.065 9.264 -23.566 1.00 85.75 852 GLU A C 1
ATOM 6708 O O . GLU A 1 852 ? 57.401 8.782 -24.488 1.00 85.75 852 GLU A O 1
ATOM 6713 N N . THR A 1 853 ? 58.414 8.553 -22.492 1.00 80.81 853 THR A N 1
ATOM 6714 C CA . THR A 1 853 ? 58.094 7.130 -22.318 1.00 80.81 853 THR A CA 1
ATOM 6715 C C . THR A 1 853 ? 56.584 6.912 -22.215 1.00 80.81 853 THR A C 1
ATOM 6717 O O . THR A 1 853 ? 56.036 6.009 -22.847 1.00 80.81 853 THR A O 1
ATOM 6720 N N . LEU A 1 854 ? 55.888 7.781 -21.480 1.00 73.12 854 LEU A N 1
ATOM 6721 C CA . LEU A 1 854 ? 54.437 7.740 -21.329 1.00 73.12 854 LEU A CA 1
ATOM 6722 C C . LEU A 1 854 ? 53.710 7.978 -22.660 1.00 73.12 854 LEU A C 1
ATOM 6724 O O . LEU A 1 854 ? 52.765 7.255 -22.968 1.00 73.12 854 LEU A O 1
ATOM 6728 N N . ALA A 1 855 ? 54.150 8.953 -23.461 1.00 73.00 855 ALA A N 1
ATOM 6729 C CA . ALA A 1 855 ? 53.555 9.249 -24.765 1.00 73.00 855 ALA A CA 1
ATOM 6730 C C . ALA A 1 855 ? 53.692 8.069 -25.740 1.00 73.00 855 ALA A C 1
ATOM 6732 O O . ALA A 1 855 ? 52.732 7.725 -26.434 1.00 73.00 855 ALA A O 1
ATOM 6733 N N . ARG A 1 856 ? 54.858 7.411 -25.736 1.00 83.00 856 ARG A N 1
ATOM 6734 C CA . ARG A 1 856 ? 55.113 6.209 -26.537 1.00 83.00 856 ARG A CA 1
ATOM 6735 C C . ARG A 1 856 ? 54.216 5.051 -26.095 1.00 83.00 856 ARG A C 1
ATOM 6737 O O . ARG A 1 856 ? 53.520 4.467 -26.922 1.00 83.00 856 ARG A O 1
ATOM 6744 N N . ASN A 1 857 ? 54.152 4.785 -24.791 1.00 79.19 857 ASN A N 1
ATOM 6745 C CA . ASN A 1 857 ? 53.324 3.711 -24.244 1.00 79.19 857 ASN A CA 1
ATOM 6746 C C . ASN A 1 857 ? 51.833 3.944 -24.501 1.00 79.19 857 ASN A C 1
ATOM 6748 O O . ASN A 1 857 ? 51.151 3.015 -24.904 1.00 79.19 857 ASN A O 1
ATOM 6752 N N . LEU A 1 858 ? 51.329 5.172 -24.344 1.00 66.19 858 LEU A N 1
ATOM 6753 C CA . LEU A 1 858 ? 49.928 5.505 -24.627 1.00 66.19 858 LEU A CA 1
ATOM 6754 C C . LEU A 1 858 ? 49.560 5.315 -26.102 1.00 66.19 858 LEU A C 1
ATOM 6756 O O . LEU A 1 858 ? 48.457 4.852 -26.385 1.00 66.19 858 LEU A O 1
ATOM 6760 N N . GLY A 1 859 ? 50.462 5.656 -27.029 1.00 76.12 859 GLY A N 1
ATOM 6761 C CA . GLY A 1 859 ? 50.251 5.421 -28.459 1.00 76.12 859 GLY A CA 1
ATOM 6762 C C . GLY A 1 859 ? 50.160 3.935 -28.792 1.00 76.12 859 GLY A C 1
ATOM 6763 O O . GLY A 1 859 ? 49.217 3.515 -29.460 1.00 76.12 859 GLY A O 1
ATOM 6764 N N . HIS A 1 860 ? 51.081 3.127 -28.257 1.00 81.25 860 HIS A N 1
ATOM 6765 C CA . HIS A 1 860 ? 51.039 1.675 -28.431 1.00 81.25 860 HIS A CA 1
ATOM 6766 C C . HIS A 1 860 ? 49.836 1.034 -27.730 1.00 81.25 860 HIS A C 1
ATOM 6768 O O . HIS A 1 860 ? 49.167 0.225 -28.352 1.00 81.25 860 HIS A O 1
ATOM 6774 N N . ASP A 1 861 ? 49.475 1.432 -26.507 1.00 71.81 861 ASP A N 1
ATOM 6775 C CA . ASP A 1 861 ? 48.289 0.918 -25.801 1.00 71.81 861 ASP A CA 1
ATOM 6776 C C . ASP A 1 861 ? 46.987 1.264 -26.538 1.00 71.81 861 ASP A C 1
ATOM 6778 O O . ASP A 1 861 ? 46.049 0.464 -26.585 1.00 71.81 861 ASP A O 1
ATOM 6782 N N . ALA A 1 862 ? 46.907 2.468 -27.110 1.00 59.78 862 ALA A N 1
ATOM 6783 C CA . ALA A 1 862 ? 45.780 2.887 -27.933 1.00 59.78 862 ALA A CA 1
ATOM 6784 C C . ALA A 1 862 ? 45.719 2.087 -29.238 1.00 59.78 862 ALA A C 1
ATOM 6786 O O . ALA A 1 862 ? 44.627 1.668 -29.620 1.00 59.78 862 ALA A O 1
ATOM 6787 N N . GLN A 1 863 ? 46.868 1.814 -29.865 1.00 77.62 863 GLN A N 1
ATOM 6788 C CA . GLN A 1 863 ? 46.970 0.942 -31.035 1.00 77.62 863 GLN A CA 1
ATOM 6789 C C . GLN A 1 863 ? 46.538 -0.487 -30.696 1.00 77.62 863 GLN A C 1
ATOM 6791 O O . GLN A 1 863 ? 45.706 -1.051 -31.390 1.00 77.62 863 GLN A O 1
ATOM 6796 N N . ASP A 1 864 ? 46.988 -1.033 -29.571 1.00 72.75 864 ASP A N 1
ATOM 6797 C CA . ASP A 1 864 ? 46.660 -2.383 -29.111 1.00 72.75 864 ASP A CA 1
ATOM 6798 C C . ASP A 1 864 ? 45.160 -2.525 -28.794 1.00 72.75 864 ASP A C 1
ATOM 6800 O O . ASP A 1 864 ? 44.514 -3.527 -29.111 1.00 72.75 864 ASP A O 1
ATOM 6804 N N . ARG A 1 865 ? 44.561 -1.492 -28.187 1.00 61.56 865 ARG A N 1
ATOM 6805 C CA . ARG A 1 865 ? 43.109 -1.411 -27.951 1.00 61.56 865 ARG A CA 1
ATOM 6806 C C . ARG A 1 865 ? 42.336 -1.227 -29.244 1.00 61.56 865 ARG A C 1
ATOM 6808 O O . ARG A 1 865 ? 41.256 -1.803 -29.373 1.00 61.56 865 ARG A O 1
ATOM 6815 N N . TYR A 1 866 ? 42.870 -0.450 -30.179 1.00 65.81 866 TYR A N 1
ATOM 6816 C CA . TYR A 1 866 ? 42.292 -0.262 -31.497 1.00 65.81 866 TYR A CA 1
ATOM 6817 C C . TYR A 1 866 ? 42.333 -1.563 -32.296 1.00 65.81 866 TYR A C 1
ATOM 6819 O O . TYR A 1 866 ? 41.312 -1.952 -32.839 1.00 65.81 866 TYR A O 1
ATOM 6827 N N . GLU A 1 867 ? 43.433 -2.310 -32.275 1.00 69.25 867 GLU A N 1
ATOM 6828 C CA . GLU A 1 867 ? 43.586 -3.600 -32.950 1.00 69.25 867 GLU A CA 1
ATOM 6829 C C . GLU A 1 867 ? 42.735 -4.692 -32.303 1.00 69.25 867 GLU A C 1
ATOM 6831 O O . GLU A 1 867 ? 42.026 -5.408 -33.005 1.00 69.25 867 GLU A O 1
ATOM 6836 N N . LYS A 1 868 ? 42.685 -4.776 -30.967 1.00 66.12 868 LYS A N 1
ATOM 6837 C CA . LYS A 1 868 ? 41.748 -5.668 -30.252 1.00 66.12 868 LYS A CA 1
ATOM 6838 C C . LYS A 1 868 ? 40.290 -5.270 -30.503 1.00 66.12 868 LYS A C 1
ATOM 6840 O O . LYS A 1 868 ? 39.416 -6.134 -30.612 1.00 66.12 868 LYS A O 1
ATOM 6845 N N . GLY A 1 869 ? 40.022 -3.972 -30.623 1.00 51.62 869 GLY A N 1
ATOM 6846 C CA . GLY A 1 869 ? 38.731 -3.399 -30.991 1.00 51.62 869 GLY A CA 1
ATOM 6847 C C . GLY A 1 869 ? 38.343 -3.705 -32.436 1.00 51.62 869 GLY A C 1
ATOM 6848 O O . GLY A 1 869 ? 37.212 -4.110 -32.671 1.00 51.62 869 GLY A O 1
ATOM 6849 N N . MET A 1 870 ? 39.279 -3.610 -33.379 1.00 55.41 870 MET A N 1
ATOM 6850 C CA . MET A 1 870 ? 39.112 -3.890 -34.805 1.00 55.41 870 MET A CA 1
ATOM 6851 C C . MET A 1 870 ? 39.065 -5.385 -35.094 1.00 55.41 870 MET A C 1
ATOM 6853 O O . MET A 1 870 ? 38.330 -5.798 -35.979 1.00 55.41 870 MET A O 1
ATOM 6857 N N . ALA A 1 871 ? 39.764 -6.221 -34.328 1.00 64.44 871 ALA A N 1
ATOM 6858 C CA . ALA A 1 871 ? 39.607 -7.671 -34.359 1.00 64.44 871 ALA A CA 1
ATOM 6859 C C . ALA A 1 871 ? 38.201 -8.062 -33.881 1.00 64.44 871 ALA A C 1
ATOM 6861 O O . ALA A 1 871 ? 37.518 -8.827 -34.559 1.00 64.44 871 ALA A O 1
ATOM 6862 N N . ARG A 1 872 ? 37.709 -7.450 -32.791 1.00 49.34 872 ARG A N 1
ATOM 6863 C CA . ARG A 1 872 ? 36.310 -7.583 -32.343 1.00 49.34 872 ARG A CA 1
ATOM 6864 C C . ARG A 1 872 ? 35.310 -7.015 -33.350 1.00 49.34 872 ARG A C 1
ATOM 6866 O O . ARG A 1 872 ? 34.254 -7.612 -33.541 1.00 49.34 872 ARG A O 1
ATOM 6873 N N . LEU A 1 873 ? 35.631 -5.901 -34.005 1.00 41.03 873 LEU A N 1
ATOM 6874 C CA . LEU A 1 873 ? 34.804 -5.278 -35.035 1.00 41.03 873 LEU A CA 1
ATOM 6875 C C . LEU A 1 873 ? 34.771 -6.136 -36.298 1.00 41.03 873 LEU A C 1
ATOM 6877 O O . LEU A 1 873 ? 33.706 -6.294 -36.860 1.00 41.03 873 LEU A O 1
ATOM 6881 N N . ASN A 1 874 ? 35.883 -6.743 -36.715 1.00 48.91 874 ASN A N 1
ATOM 6882 C CA . ASN A 1 874 ? 35.976 -7.621 -37.884 1.00 48.91 874 ASN A CA 1
ATOM 6883 C C . ASN A 1 874 ? 35.336 -8.989 -37.629 1.00 48.91 874 ASN A C 1
ATOM 6885 O O . ASN A 1 874 ? 34.676 -9.535 -38.512 1.00 48.91 874 ASN A O 1
ATOM 6889 N N . GLU A 1 875 ? 35.450 -9.528 -36.414 1.00 52.00 875 GLU A N 1
ATOM 6890 C CA . GLU A 1 875 ? 34.676 -10.696 -35.989 1.00 52.00 875 GLU A CA 1
ATOM 6891 C C . GLU A 1 875 ? 33.175 -10.352 -35.894 1.00 52.00 875 GLU A C 1
ATOM 6893 O O . GLU A 1 875 ? 32.317 -11.142 -36.290 1.00 52.00 875 GLU A O 1
ATOM 6898 N N . GLY A 1 876 ? 32.855 -9.133 -35.448 1.00 39.94 876 GLY A N 1
ATOM 6899 C CA . GLY A 1 876 ? 31.513 -8.552 -35.433 1.00 39.94 876 GLY A CA 1
ATOM 6900 C C . GLY A 1 876 ? 30.946 -8.275 -36.828 1.00 39.94 876 GLY A C 1
ATOM 6901 O O . GLY A 1 876 ? 29.772 -8.539 -37.054 1.00 39.94 876 GLY A O 1
ATOM 6902 N N . LEU A 1 877 ? 31.770 -7.834 -37.781 1.00 37.66 877 LEU A N 1
ATOM 6903 C CA . LEU A 1 877 ? 31.430 -7.536 -39.173 1.00 37.66 877 LEU A CA 1
ATOM 6904 C C . LEU A 1 877 ? 31.277 -8.820 -39.981 1.00 37.66 877 LEU A C 1
ATOM 6906 O O . LEU A 1 877 ? 30.326 -8.916 -40.745 1.00 37.66 877 LEU A O 1
ATOM 6910 N N . LYS A 1 878 ? 32.092 -9.859 -39.740 1.00 46.72 878 LYS A N 1
ATOM 6911 C CA . LYS A 1 878 ? 31.824 -11.221 -40.244 1.00 46.72 878 LYS A CA 1
ATOM 6912 C C . LYS A 1 878 ? 30.506 -11.788 -39.697 1.00 46.72 878 LYS A C 1
ATOM 6914 O O . LYS A 1 878 ? 29.815 -12.513 -40.405 1.00 46.72 878 LYS A O 1
ATOM 6919 N N . LYS A 1 879 ? 30.115 -11.420 -38.469 1.00 41.94 879 LYS A N 1
ATOM 6920 C CA . LYS A 1 879 ? 28.805 -11.751 -37.865 1.00 41.94 879 LYS A CA 1
ATOM 6921 C C . LYS A 1 879 ? 27.668 -10.786 -38.265 1.00 41.94 879 LYS A C 1
ATOM 6923 O O . LYS A 1 879 ? 26.504 -11.080 -37.968 1.00 41.94 879 LYS A O 1
ATOM 6928 N N . ALA A 1 880 ? 27.970 -9.649 -38.900 1.00 33.09 880 ALA A N 1
ATOM 6929 C CA . ALA A 1 880 ? 27.012 -8.608 -39.294 1.00 33.09 880 ALA A CA 1
ATOM 6930 C C . ALA A 1 880 ? 26.750 -8.568 -40.807 1.00 33.09 880 ALA A C 1
ATOM 6932 O O . ALA A 1 880 ? 25.621 -8.303 -41.203 1.00 33.09 880 ALA A O 1
ATOM 6933 N N . SER A 1 881 ? 27.710 -8.932 -41.662 1.00 35.75 881 SER A N 1
ATOM 6934 C CA . SER A 1 881 ? 27.465 -9.172 -43.092 1.00 35.75 881 SER A CA 1
ATOM 6935 C C . SER A 1 881 ? 26.564 -10.390 -43.327 1.00 35.75 881 SER A C 1
ATOM 6937 O O . SER A 1 881 ? 25.882 -10.458 -44.344 1.00 35.75 881 SER A O 1
ATOM 6939 N N . ALA A 1 882 ? 26.477 -11.295 -42.347 1.00 39.91 882 ALA A N 1
ATOM 6940 C CA . ALA A 1 882 ? 25.489 -12.371 -42.303 1.00 39.91 882 ALA A CA 1
ATOM 6941 C C . ALA A 1 882 ? 24.074 -11.903 -41.897 1.00 39.91 882 ALA A C 1
ATOM 6943 O O . ALA A 1 882 ? 23.129 -12.677 -42.016 1.00 39.91 882 ALA A O 1
ATOM 6944 N N . ILE A 1 883 ? 23.903 -10.665 -41.407 1.00 37.69 883 ILE A N 1
ATOM 6945 C CA . ILE A 1 883 ? 22.611 -10.121 -40.960 1.00 37.69 883 ILE A CA 1
ATOM 6946 C C . ILE A 1 883 ? 22.425 -8.694 -41.502 1.00 37.69 883 ILE A C 1
ATOM 6948 O O . ILE A 1 883 ? 22.509 -7.706 -40.776 1.00 37.69 883 ILE A O 1
ATOM 6952 N N . LYS A 1 884 ? 22.122 -8.590 -42.801 1.00 31.14 884 LYS A N 1
ATOM 6953 C CA . LYS A 1 884 ? 21.282 -7.502 -43.321 1.00 31.14 884 LYS A CA 1
ATOM 6954 C C . LYS A 1 884 ? 19.824 -7.884 -43.048 1.00 31.14 884 LYS A C 1
ATOM 6956 O O . LYS A 1 884 ? 19.296 -8.774 -43.704 1.00 31.14 884 LYS A O 1
ATOM 6961 N N . GLY A 1 885 ? 19.205 -7.221 -42.072 1.00 31.42 885 GLY A N 1
ATOM 6962 C CA . GLY A 1 885 ? 17.785 -7.371 -41.745 1.00 31.42 885 GLY A CA 1
ATOM 6963 C C . GLY A 1 885 ? 17.418 -6.803 -40.370 1.00 31.42 885 GLY A C 1
ATOM 6964 O O . GLY A 1 885 ? 17.500 -7.517 -39.381 1.00 31.42 885 GLY A O 1
ATOM 6965 N N . GLU A 1 886 ? 16.994 -5.533 -40.368 1.00 30.91 886 GLU A N 1
ATOM 6966 C CA . GLU A 1 886 ? 16.111 -4.850 -39.394 1.00 30.91 886 GLU A CA 1
ATOM 6967 C C . GLU A 1 886 ? 16.595 -4.447 -37.972 1.00 30.91 886 GLU A C 1
ATOM 6969 O O . GLU A 1 886 ? 16.888 -5.269 -37.112 1.00 30.91 886 GLU A O 1
ATOM 6974 N N . GLY A 1 887 ? 16.525 -3.126 -37.705 1.00 28.97 887 GLY A N 1
ATOM 6975 C CA . GLY A 1 887 ? 15.682 -2.530 -36.644 1.00 28.97 887 GLY A CA 1
ATOM 6976 C C . GLY A 1 887 ? 16.158 -2.510 -35.176 1.00 28.97 887 GLY A C 1
ATOM 6977 O O . GLY A 1 887 ? 15.996 -3.476 -34.444 1.00 28.97 887 GLY A O 1
ATOM 6978 N N . LEU A 1 888 ? 16.621 -1.339 -34.714 1.00 29.95 888 LEU A N 1
ATOM 6979 C CA . LEU A 1 888 ? 17.108 -0.993 -33.359 1.00 29.95 888 LEU A CA 1
ATOM 6980 C C . LEU A 1 888 ? 16.084 -1.083 -32.199 1.00 29.95 888 LEU A C 1
ATOM 6982 O O . LEU A 1 888 ? 14.916 -0.737 -32.387 1.00 29.95 888 LEU A O 1
ATOM 6986 N N . LYS A 1 889 ? 16.585 -1.347 -30.968 1.00 26.66 889 LYS A N 1
ATOM 6987 C CA . LYS A 1 889 ? 16.320 -0.549 -29.733 1.00 26.66 889 LYS A CA 1
ATOM 6988 C C . LYS A 1 889 ? 17.223 -0.925 -28.524 1.00 26.66 889 LYS A C 1
ATOM 6990 O O . LYS A 1 889 ? 17.281 -2.090 -28.138 1.00 26.66 889 LYS A O 1
ATOM 6995 N N . GLU A 1 890 ? 17.870 0.093 -27.940 1.00 26.12 890 GLU A N 1
ATOM 6996 C CA . GLU A 1 890 ? 18.452 0.198 -26.573 1.00 26.12 890 GLU A CA 1
ATOM 6997 C C . GLU A 1 890 ? 17.353 0.066 -25.494 1.00 26.12 890 GLU A C 1
ATOM 6999 O O . GLU A 1 890 ? 16.192 0.347 -25.794 1.00 26.12 890 GLU A O 1
ATOM 7004 N N . ASP A 1 891 ? 17.550 -0.241 -24.211 1.00 29.38 891 ASP A N 1
ATOM 7005 C CA . ASP A 1 891 ? 18.559 -0.882 -23.346 1.00 29.38 891 ASP A CA 1
ATOM 7006 C C . ASP A 1 891 ? 17.754 -1.338 -22.091 1.00 29.38 891 ASP A C 1
ATOM 7008 O O . ASP A 1 891 ? 16.578 -1.003 -21.962 1.00 29.38 891 ASP A O 1
ATOM 7012 N N . GLU A 1 892 ? 18.171 -2.236 -21.199 1.00 28.45 892 GLU A N 1
ATOM 7013 C CA . GLU A 1 892 ? 19.214 -2.113 -20.160 1.00 28.45 892 GLU A CA 1
ATOM 7014 C C . GLU A 1 892 ? 19.199 -3.449 -19.333 1.00 28.45 892 GLU A C 1
ATOM 7016 O O . GLU A 1 892 ? 18.640 -4.444 -19.799 1.00 28.45 892 GLU A O 1
ATOM 7021 N N . PRO A 1 893 ? 19.689 -3.530 -18.080 1.00 40.94 893 PRO A N 1
ATOM 7022 C CA . PRO A 1 893 ? 21.050 -3.819 -17.641 1.00 40.94 893 PRO A CA 1
ATOM 7023 C C . PRO A 1 893 ? 21.137 -5.169 -16.882 1.00 40.94 893 PRO A C 1
ATOM 7025 O O . PRO A 1 893 ? 20.146 -5.864 -16.673 1.00 40.94 893 PRO A O 1
ATOM 7028 N N . SER A 1 894 ? 22.336 -5.491 -16.387 1.00 25.00 894 SER A N 1
ATOM 7029 C CA . SER A 1 894 ? 22.741 -6.669 -15.590 1.00 25.00 894 SER A CA 1
ATOM 7030 C C . SER A 1 894 ? 23.145 -7.909 -16.398 1.00 25.00 894 SER A C 1
ATOM 7032 O O . SER A 1 894 ? 22.405 -8.454 -17.214 1.00 25.00 894 SER A O 1
ATOM 7034 N N . GLY A 1 895 ? 24.402 -8.306 -16.196 1.00 30.48 895 GLY A N 1
ATOM 7035 C CA . GLY A 1 895 ? 25.109 -9.285 -17.003 1.00 30.48 895 GLY A CA 1
ATOM 7036 C C . GLY A 1 895 ? 24.474 -10.668 -16.968 1.00 30.48 895 GLY A C 1
ATOM 7037 O O . GLY A 1 895 ? 24.532 -11.340 -15.956 1.00 30.48 895 GLY A O 1
ATOM 7038 N N . PHE A 1 896 ? 23.932 -11.086 -18.106 1.00 23.02 896 PHE A N 1
ATOM 7039 C CA . PHE A 1 896 ? 23.893 -12.448 -18.637 1.00 23.02 896 PHE A CA 1
ATOM 7040 C C . PHE A 1 896 ? 23.702 -12.284 -20.155 1.00 23.02 896 PHE A C 1
ATOM 7042 O O . PHE A 1 896 ? 22.910 -11.451 -20.592 1.00 23.02 896 PHE A O 1
ATOM 7049 N N . GLY A 1 897 ? 24.501 -12.995 -20.956 1.00 30.09 897 GLY A N 1
ATOM 7050 C CA . GLY A 1 897 ? 24.725 -12.729 -22.380 1.00 30.09 897 GLY A CA 1
ATOM 7051 C C . GLY A 1 897 ? 23.470 -12.474 -23.223 1.00 30.09 897 GLY A C 1
ATOM 7052 O O . GLY A 1 897 ? 22.506 -13.236 -23.191 1.00 30.09 897 GLY A O 1
ATOM 7053 N N . ARG A 1 898 ? 23.514 -11.423 -24.053 1.00 30.45 898 ARG A N 1
ATOM 7054 C CA . ARG A 1 898 ? 22.612 -11.288 -25.203 1.00 30.45 898 ARG A CA 1
ATOM 7055 C C . ARG A 1 898 ? 23.060 -12.289 -26.273 1.00 30.45 898 ARG A C 1
ATOM 7057 O O . ARG A 1 898 ? 23.797 -11.943 -27.192 1.00 30.45 898 ARG A O 1
ATOM 7064 N N . SER A 1 899 ? 22.585 -13.530 -26.174 1.00 32.97 899 SER A N 1
ATOM 7065 C CA . SER A 1 899 ? 22.253 -14.265 -27.392 1.00 32.97 899 SER A CA 1
ATOM 7066 C C . SER A 1 899 ? 21.236 -13.405 -28.154 1.00 32.97 899 SER A C 1
ATOM 7068 O O . SER A 1 899 ? 20.298 -12.861 -27.564 1.00 32.97 899 SER A O 1
ATOM 7070 N N . ARG A 1 900 ? 21.451 -13.183 -29.457 1.00 41.97 900 ARG A N 1
ATOM 7071 C CA . ARG A 1 900 ? 20.428 -12.587 -30.329 1.00 41.97 900 ARG A CA 1
ATOM 7072 C C . ARG A 1 900 ? 19.170 -13.450 -30.168 1.00 41.97 900 ARG A C 1
ATOM 7074 O O . ARG A 1 900 ? 19.161 -14.592 -30.620 1.00 41.97 900 ARG A O 1
ATOM 7081 N N . ARG A 1 901 ? 18.142 -12.941 -29.478 1.00 58.22 901 ARG A N 1
ATOM 7082 C CA . ARG A 1 901 ? 16.858 -13.632 -29.299 1.00 58.22 901 ARG A CA 1
ATOM 7083 C C . ARG A 1 901 ? 16.206 -13.752 -30.673 1.00 58.22 901 ARG A C 1
ATOM 7085 O O . ARG A 1 901 ? 15.625 -12.794 -31.172 1.00 58.22 901 ARG A O 1
ATOM 7092 N N . LYS A 1 902 ? 16.392 -14.892 -31.332 1.00 72.44 902 LYS A N 1
ATOM 7093 C CA . LYS A 1 902 ? 15.883 -15.132 -32.683 1.00 72.44 902 LYS A CA 1
ATOM 7094 C C . LYS A 1 902 ? 14.356 -15.258 -32.621 1.00 72.44 902 LYS A C 1
ATOM 7096 O O . LYS A 1 902 ? 13.843 -16.023 -31.798 1.00 72.44 902 LYS A O 1
ATOM 7101 N N . LYS A 1 903 ? 13.640 -14.493 -33.457 1.00 84.88 903 LYS A N 1
ATOM 7102 C CA . LYS A 1 903 ? 12.209 -14.728 -33.680 1.00 84.88 903 LYS A CA 1
ATOM 7103 C C . LYS A 1 903 ? 12.065 -16.061 -34.402 1.00 84.88 903 LYS A C 1
ATOM 7105 O O . LYS A 1 903 ? 12.791 -16.280 -35.366 1.00 84.88 903 LYS A O 1
ATOM 7110 N N . ARG A 1 904 ? 11.203 -16.941 -33.901 1.00 90.38 904 ARG A N 1
ATOM 7111 C CA . ARG A 1 904 ? 10.986 -18.270 -34.477 1.00 90.38 904 ARG A CA 1
ATOM 7112 C C . ARG A 1 904 ? 9.618 -18.337 -35.137 1.00 90.38 904 ARG A C 1
ATOM 7114 O O . ARG A 1 904 ? 8.657 -17.829 -34.560 1.00 90.38 904 ARG A O 1
ATOM 7121 N N . SER A 1 905 ? 9.536 -18.908 -36.337 1.00 93.75 905 SER A N 1
ATOM 7122 C CA . SER A 1 905 ? 8.242 -19.263 -36.937 1.00 93.75 905 SER A CA 1
ATOM 7123 C C . SER A 1 905 ? 7.639 -20.490 -36.240 1.00 93.75 905 SER A C 1
ATOM 7125 O O . SER A 1 905 ? 8.316 -21.151 -35.450 1.00 93.75 905 SER A O 1
ATOM 7127 N N . ARG A 1 906 ? 6.370 -20.809 -36.529 1.00 96.31 906 ARG A N 1
ATOM 7128 C CA . ARG A 1 906 ? 5.722 -22.037 -36.035 1.00 96.31 906 ARG A CA 1
ATOM 7129 C C . ARG A 1 906 ? 6.532 -23.275 -36.435 1.00 96.31 906 ARG A C 1
ATOM 7131 O O . ARG A 1 906 ? 6.780 -24.138 -35.601 1.00 96.31 906 ARG A O 1
ATOM 7138 N N . GLU A 1 907 ? 6.993 -23.325 -37.681 1.00 96.06 907 GLU A N 1
ATOM 7139 C CA . GLU A 1 907 ? 7.767 -24.432 -38.253 1.00 96.06 907 GLU A CA 1
ATOM 7140 C C . GLU A 1 907 ? 9.133 -24.563 -37.576 1.00 96.06 907 GLU A C 1
ATOM 7142 O O . GLU A 1 907 ? 9.522 -25.666 -37.207 1.00 96.06 907 GLU A O 1
ATOM 7147 N N . GLU A 1 908 ? 9.830 -23.447 -37.330 1.00 92.69 908 GLU A N 1
ATOM 7148 C CA . GLU A 1 908 ? 11.108 -23.477 -36.609 1.00 92.69 908 GLU A CA 1
ATOM 7149 C C . GLU A 1 908 ? 10.936 -23.937 -35.154 1.00 92.69 908 GLU A C 1
ATOM 7151 O O . GLU A 1 908 ? 11.805 -24.631 -34.634 1.00 92.69 908 GLU A O 1
ATOM 7156 N N . VAL A 1 909 ? 9.834 -23.567 -34.488 1.00 92.00 909 VAL A N 1
ATOM 7157 C CA . VAL A 1 909 ? 9.517 -24.062 -33.136 1.00 92.00 909 VAL A CA 1
ATOM 7158 C C . VAL A 1 909 ? 9.294 -25.573 -33.158 1.00 92.00 909 VAL A C 1
ATOM 7160 O O . VAL A 1 909 ? 9.861 -26.267 -32.317 1.00 92.00 909 VAL A O 1
ATOM 7163 N N . ILE A 1 910 ? 8.528 -26.084 -34.129 1.00 94.25 910 ILE A N 1
ATOM 7164 C CA . ILE A 1 910 ? 8.274 -27.523 -34.296 1.00 94.25 910 ILE A CA 1
ATOM 7165 C C . ILE A 1 910 ? 9.580 -28.276 -34.565 1.00 94.25 910 ILE A C 1
ATOM 7167 O O . ILE A 1 910 ? 9.848 -29.286 -33.921 1.00 94.25 910 ILE A O 1
ATOM 7171 N N . GLU A 1 911 ? 10.411 -27.782 -35.483 1.00 92.88 911 GLU A N 1
ATOM 7172 C CA . GLU A 1 911 ? 11.671 -28.429 -35.855 1.00 92.88 911 GLU A CA 1
ATOM 7173 C C . GLU A 1 911 ? 12.662 -28.446 -34.684 1.00 92.88 911 GLU A C 1
ATOM 7175 O O . GLU A 1 911 ? 13.238 -29.486 -34.369 1.00 92.88 911 GLU A O 1
ATOM 7180 N N . MET A 1 912 ? 12.836 -27.311 -33.999 1.00 93.00 912 MET A N 1
ATOM 7181 C CA . MET A 1 912 ? 13.715 -27.218 -32.831 1.00 93.00 912 MET A CA 1
ATOM 7182 C C . MET A 1 912 ? 13.228 -28.107 -31.689 1.00 93.00 912 MET A C 1
ATOM 7184 O O . MET A 1 912 ? 14.025 -28.851 -31.121 1.00 93.00 912 MET A O 1
ATOM 7188 N N . HIS A 1 913 ? 11.928 -28.079 -31.383 1.00 92.06 913 HIS A N 1
ATOM 7189 C CA . HIS A 1 913 ? 11.360 -28.934 -30.348 1.00 92.06 913 HIS A CA 1
ATOM 7190 C C . HIS A 1 913 ? 11.508 -30.422 -30.696 1.00 92.06 913 HIS A C 1
ATOM 7192 O O . HIS A 1 913 ? 11.944 -31.201 -29.852 1.00 92.06 913 HIS A O 1
ATOM 7198 N N . GLY A 1 914 ? 11.252 -30.802 -31.953 1.00 88.75 914 GLY A N 1
ATOM 7199 C CA . GLY A 1 914 ? 11.438 -32.170 -32.446 1.00 88.75 914 GLY A CA 1
ATOM 7200 C C . GLY A 1 914 ? 12.889 -32.662 -32.376 1.00 88.75 914 GLY A C 1
ATOM 7201 O O . GLY A 1 914 ? 13.121 -33.861 -32.247 1.00 88.75 914 GLY A O 1
ATOM 7202 N N . ARG A 1 915 ? 13.868 -31.745 -32.399 1.00 92.12 915 ARG A N 1
ATOM 7203 C CA . ARG A 1 915 ? 15.295 -32.033 -32.165 1.00 92.12 915 ARG A CA 1
ATOM 7204 C C . ARG A 1 915 ? 15.716 -31.959 -30.690 1.00 92.12 915 ARG A C 1
ATOM 7206 O O . ARG A 1 915 ? 16.883 -32.202 -30.390 1.00 92.12 915 ARG A O 1
ATOM 7213 N N . GLY A 1 916 ? 14.806 -31.624 -29.774 1.00 86.12 916 GLY A N 1
ATOM 7214 C CA . GLY A 1 916 ? 15.113 -31.410 -28.355 1.00 86.12 916 GLY A CA 1
ATOM 7215 C C . GLY A 1 916 ? 15.929 -30.140 -28.078 1.00 86.12 916 GLY A C 1
ATOM 7216 O O . GLY A 1 916 ? 16.580 -30.038 -27.040 1.00 86.12 916 GLY A O 1
ATOM 7217 N N . GLU A 1 917 ? 15.934 -29.173 -28.997 1.00 89.06 917 GLU A N 1
ATOM 7218 C CA . GLU A 1 917 ? 16.650 -27.908 -28.832 1.00 89.06 917 GLU A CA 1
ATOM 7219 C C . GLU A 1 917 ? 15.882 -26.927 -27.932 1.00 89.06 917 GLU A C 1
ATOM 7221 O O . GLU A 1 917 ? 14.656 -26.819 -27.984 1.00 89.06 917 GLU A O 1
ATOM 7226 N N . SER A 1 918 ? 16.620 -26.152 -27.132 1.00 89.56 918 SER A N 1
ATOM 7227 C CA . SER A 1 918 ? 16.053 -25.118 -26.260 1.00 89.56 918 SER A CA 1
ATOM 7228 C C . SER A 1 918 ? 15.574 -23.895 -27.053 1.00 89.56 918 SER A C 1
ATOM 7230 O O . SER A 1 918 ? 16.274 -23.375 -27.928 1.00 89.56 918 SER A O 1
ATOM 7232 N N . LEU A 1 919 ? 14.396 -23.381 -26.686 1.00 92.00 919 LEU A N 1
ATOM 7233 C CA . LEU A 1 919 ? 13.864 -22.091 -27.134 1.00 92.00 919 LEU A CA 1
ATOM 7234 C C . LEU A 1 919 ? 13.996 -21.020 -26.035 1.00 92.00 919 LEU A C 1
ATOM 7236 O O . LEU A 1 919 ? 13.306 -19.994 -26.074 1.00 92.00 919 LEU A O 1
ATOM 7240 N N . SER A 1 920 ? 14.903 -21.212 -25.070 1.00 90.31 920 SER A N 1
ATOM 7241 C CA . SER A 1 920 ? 15.153 -20.232 -24.016 1.00 90.31 920 SER A CA 1
ATOM 7242 C C . SER A 1 920 ? 15.537 -18.876 -24.617 1.00 90.31 920 SER A C 1
ATOM 7244 O O . SER A 1 920 ? 16.405 -18.748 -25.484 1.00 90.31 920 SER A O 1
ATOM 7246 N N . GLY A 1 921 ? 14.844 -17.829 -24.172 1.00 84.62 921 GLY A N 1
ATOM 7247 C CA . GLY A 1 921 ? 15.005 -16.469 -24.664 1.00 84.62 921 GLY A CA 1
ATOM 7248 C C . GLY A 1 921 ? 14.475 -16.232 -26.081 1.00 84.62 921 GLY A C 1
ATOM 7249 O O . GLY A 1 921 ? 14.604 -15.109 -26.560 1.00 84.62 921 GLY A O 1
ATOM 7250 N N . ALA A 1 922 ? 13.873 -17.212 -26.762 1.00 91.25 922 ALA A N 1
ATOM 7251 C CA . ALA A 1 922 ? 13.336 -17.028 -28.110 1.00 91.25 922 ALA A CA 1
ATOM 7252 C C . ALA A 1 922 ? 12.199 -15.989 -28.153 1.00 91.25 922 ALA A C 1
ATOM 7254 O O . ALA A 1 922 ? 11.553 -15.683 -27.146 1.00 91.25 922 ALA A O 1
ATOM 7255 N N . VAL A 1 923 ? 11.938 -15.439 -29.342 1.00 93.19 923 VAL A N 1
ATOM 7256 C CA . VAL A 1 923 ? 10.765 -14.586 -29.584 1.00 93.19 923 VAL A CA 1
ATOM 7257 C C . VAL A 1 923 ? 9.757 -15.368 -30.419 1.00 93.19 923 VAL A C 1
ATOM 7259 O O . VAL A 1 923 ? 9.971 -15.594 -31.602 1.00 93.19 923 VAL A O 1
ATOM 7262 N N . VAL A 1 924 ? 8.638 -15.755 -29.818 1.00 95.00 924 VAL A N 1
ATOM 7263 C CA . VAL A 1 924 ? 7.514 -16.424 -30.505 1.00 95.00 924 VAL A CA 1
ATOM 7264 C C . VAL A 1 924 ? 6.235 -15.589 -30.423 1.00 95.00 924 VAL A C 1
ATOM 7266 O O . VAL A 1 924 ? 5.134 -16.079 -30.616 1.00 95.00 924 VAL A O 1
ATOM 7269 N N . SER A 1 925 ? 6.374 -14.291 -30.142 1.00 94.62 925 SER A N 1
ATOM 7270 C CA . SER A 1 925 ? 5.241 -13.375 -29.993 1.00 94.62 925 SER A CA 1
ATOM 7271 C C . SER A 1 925 ? 4.416 -13.280 -31.283 1.00 94.62 925 SER A C 1
ATOM 7273 O O . SER A 1 925 ? 4.968 -13.005 -32.353 1.00 94.62 925 SER A O 1
ATOM 7275 N N . GLY A 1 926 ? 3.101 -13.468 -31.160 1.00 92.06 926 GLY A N 1
ATOM 7276 C CA . GLY A 1 926 ? 2.144 -13.481 -32.270 1.00 92.06 926 GLY A CA 1
ATOM 7277 C C . GLY A 1 926 ? 2.163 -14.754 -33.120 1.00 92.06 926 GLY A C 1
ATOM 7278 O O . GLY A 1 926 ? 1.465 -14.800 -34.127 1.00 92.06 926 GLY A O 1
ATOM 7279 N N . VAL A 1 927 ? 2.973 -15.757 -32.764 1.00 96.31 927 VAL A N 1
ATOM 7280 C CA . VAL A 1 927 ? 3.024 -17.032 -33.491 1.00 96.31 927 VAL A CA 1
ATOM 7281 C C . VAL A 1 927 ? 1.831 -17.888 -33.084 1.00 96.31 927 VAL A C 1
ATOM 7283 O O . VAL A 1 927 ? 1.433 -17.914 -31.919 1.00 96.31 927 VAL A O 1
ATOM 7286 N N . ASP A 1 928 ? 1.264 -18.600 -34.050 1.00 97.06 928 ASP A N 1
ATOM 7287 C CA . ASP A 1 928 ? 0.300 -19.649 -33.765 1.00 97.06 928 ASP A CA 1
ATOM 7288 C C . ASP A 1 928 ? 1.048 -20.950 -33.463 1.00 97.06 928 ASP A C 1
ATOM 7290 O O . ASP A 1 928 ? 1.722 -21.491 -34.335 1.00 97.06 928 ASP A O 1
ATOM 7294 N N . LEU A 1 929 ? 0.924 -21.454 -32.240 1.00 97.44 929 LEU A N 1
ATOM 7295 C CA . LEU A 1 929 ? 1.426 -22.734 -31.726 1.00 97.44 929 LEU A CA 1
ATOM 7296 C C . LEU A 1 929 ? 0.278 -23.626 -31.203 1.00 97.44 929 LEU A C 1
ATOM 7298 O O . LEU A 1 929 ? 0.511 -24.564 -30.441 1.00 97.44 929 LEU A O 1
ATOM 7302 N N . SER A 1 930 ? -0.966 -23.342 -31.604 1.00 97.38 930 SER A N 1
ATOM 7303 C CA . SER A 1 930 ? -2.150 -24.090 -31.180 1.00 97.38 930 SER A CA 1
ATOM 7304 C C . SER A 1 930 ? -2.116 -25.553 -31.628 1.00 97.38 930 SER A C 1
ATOM 7306 O O . SER A 1 930 ? -1.577 -25.871 -32.692 1.00 97.38 930 SER A O 1
ATOM 7308 N N . ASN A 1 931 ? -2.720 -26.439 -30.833 1.00 96.38 931 ASN A N 1
ATOM 7309 C CA . ASN A 1 931 ? -2.886 -27.874 -31.111 1.00 96.38 931 ASN A CA 1
ATOM 7310 C C . ASN A 1 931 ? -1.577 -28.648 -31.384 1.00 96.38 931 ASN A C 1
ATOM 7312 O O . ASN A 1 931 ? -1.592 -29.669 -32.070 1.00 96.38 931 ASN A O 1
ATOM 7316 N N . LEU A 1 932 ? -0.436 -28.161 -30.886 1.00 96.62 932 LEU A N 1
ATOM 7317 C CA . LEU A 1 932 ? 0.858 -28.842 -30.994 1.00 96.62 932 LEU A CA 1
ATOM 7318 C C . LEU A 1 932 ? 1.183 -29.651 -29.733 1.00 96.62 932 LEU A C 1
ATOM 7320 O O . LEU A 1 932 ? 0.799 -29.271 -28.628 1.00 96.62 932 LEU A O 1
ATOM 7324 N N . ASP A 1 933 ? 1.949 -30.729 -29.900 1.00 96.75 933 ASP A N 1
ATOM 7325 C CA . ASP A 1 933 ? 2.632 -31.410 -28.798 1.00 96.75 933 ASP A CA 1
ATOM 7326 C C . ASP A 1 933 ? 3.978 -30.717 -28.537 1.00 96.75 933 ASP A C 1
ATOM 7328 O O . ASP A 1 933 ? 4.864 -30.721 -29.390 1.00 96.75 933 ASP A O 1
ATOM 7332 N N . LEU A 1 934 ? 4.078 -30.056 -27.386 1.00 96.75 934 LEU A N 1
ATOM 7333 C CA . LEU A 1 934 ? 5.178 -29.200 -26.935 1.00 96.75 934 LEU A CA 1
ATOM 7334 C C . LEU A 1 934 ? 5.614 -29.586 -25.505 1.00 96.75 934 LEU A C 1
ATOM 7336 O O . LEU A 1 934 ? 5.990 -28.734 -24.691 1.00 96.75 934 LEU A O 1
ATOM 7340 N N . ARG A 1 935 ? 5.518 -30.874 -25.156 1.00 97.56 935 ARG A N 1
ATOM 7341 C CA . ARG A 1 935 ? 5.864 -31.379 -23.819 1.00 97.56 935 ARG A CA 1
ATOM 7342 C C . ARG A 1 935 ? 7.332 -31.129 -23.492 1.00 97.56 935 ARG A C 1
ATOM 7344 O O . ARG A 1 935 ? 8.220 -31.481 -24.260 1.00 97.56 935 ARG A O 1
ATOM 7351 N N . GLY A 1 936 ? 7.604 -30.546 -22.328 1.00 93.25 936 GLY A N 1
ATOM 7352 C CA . GLY A 1 936 ? 8.966 -30.223 -21.896 1.00 93.25 936 GLY A CA 1
ATOM 7353 C C . GLY A 1 936 ? 9.627 -29.078 -22.672 1.00 93.25 936 GLY A C 1
ATOM 7354 O O . GLY A 1 936 ? 10.839 -28.899 -22.561 1.00 93.25 936 GLY A O 1
ATOM 7355 N N . LEU A 1 937 ? 8.869 -28.302 -23.458 1.00 96.56 937 LEU A N 1
ATOM 7356 C CA . LEU A 1 937 ? 9.402 -27.173 -24.220 1.00 96.56 937 LEU A CA 1
ATOM 7357 C C . LEU A 1 937 ? 10.103 -26.159 -23.306 1.00 96.56 937 LEU A C 1
ATOM 7359 O O . LEU A 1 937 ? 9.508 -25.645 -22.359 1.00 96.56 937 LEU A O 1
ATOM 7363 N N . ASP A 1 938 ? 11.351 -25.818 -23.619 1.00 96.25 938 ASP A N 1
ATOM 7364 C CA . ASP A 1 938 ? 12.087 -24.785 -22.890 1.00 96.25 938 ASP A CA 1
ATOM 7365 C C . ASP A 1 938 ? 11.824 -23.398 -23.489 1.00 96.25 938 ASP A C 1
ATOM 7367 O O . ASP A 1 938 ? 12.400 -23.035 -24.512 1.00 96.25 938 ASP A O 1
ATOM 7371 N N . LEU A 1 939 ? 10.967 -22.617 -22.831 1.00 95.62 939 LEU A N 1
ATOM 7372 C CA . LEU A 1 939 ? 10.639 -21.219 -23.128 1.00 95.62 939 LEU A CA 1
ATOM 7373 C C . LEU A 1 939 ? 11.123 -20.266 -22.021 1.00 95.62 939 LEU A C 1
ATOM 7375 O O . LEU A 1 939 ? 10.607 -19.150 -21.866 1.00 95.62 939 LEU A O 1
ATOM 7379 N N . ASN A 1 940 ? 12.132 -20.661 -21.246 1.00 92.62 940 ASN A N 1
ATOM 7380 C CA . ASN A 1 940 ? 12.658 -19.847 -20.159 1.00 92.62 940 ASN A CA 1
ATOM 7381 C C . ASN A 1 940 ? 13.107 -18.475 -20.689 1.00 92.62 940 ASN A C 1
ATOM 7383 O O . ASN A 1 940 ? 13.874 -18.404 -21.648 1.00 92.62 940 ASN A O 1
ATOM 7387 N N . ARG A 1 941 ? 12.631 -17.369 -20.099 1.00 88.50 941 ARG A N 1
ATOM 7388 C CA . ARG A 1 941 ? 12.878 -15.973 -20.539 1.00 88.50 941 ARG A CA 1
ATOM 7389 C C . ARG A 1 941 ? 12.387 -15.625 -21.955 1.00 88.50 941 ARG A C 1
ATOM 7391 O O . ARG A 1 941 ? 12.753 -14.555 -22.466 1.00 88.50 941 ARG A O 1
ATOM 7398 N N . ALA A 1 942 ? 11.588 -16.477 -22.598 1.00 93.06 942 ALA A N 1
ATOM 7399 C CA . ALA A 1 942 ? 11.067 -16.234 -23.940 1.00 93.06 942 ALA A CA 1
ATOM 7400 C C . ALA A 1 942 ? 10.030 -15.093 -23.977 1.00 93.06 942 ALA A C 1
ATOM 7402 O O . ALA A 1 942 ? 9.423 -14.717 -22.968 1.00 93.06 942 ALA A O 1
ATOM 7403 N N . LEU A 1 943 ? 9.842 -14.511 -25.165 1.00 93.00 943 LEU A N 1
ATOM 7404 C CA . LEU A 1 943 ? 8.826 -13.493 -25.436 1.00 93.00 943 LEU A CA 1
ATOM 7405 C C . LEU A 1 943 ? 7.679 -14.110 -26.238 1.00 93.00 943 LEU A C 1
ATOM 7407 O O . LEU A 1 943 ? 7.790 -14.298 -27.452 1.00 93.00 943 LEU A O 1
ATOM 7411 N N . CYS A 1 944 ? 6.559 -14.348 -25.566 1.00 96.12 944 CYS A N 1
ATOM 7412 C CA . CYS A 1 944 ? 5.387 -15.052 -26.081 1.00 96.12 944 CYS A CA 1
ATOM 7413 C C . CYS A 1 944 ? 4.131 -14.160 -26.100 1.00 96.12 944 CYS A C 1
ATOM 7415 O O . CYS A 1 944 ? 3.016 -14.658 -25.955 1.00 96.12 944 CYS A O 1
ATOM 7417 N N . ARG A 1 945 ? 4.262 -12.840 -26.273 1.00 95.25 945 ARG A N 1
ATOM 7418 C CA . ARG A 1 945 ? 3.105 -11.925 -26.277 1.00 95.25 945 ARG A CA 1
ATOM 7419 C C . ARG A 1 945 ? 2.139 -12.267 -27.409 1.00 95.25 945 ARG A C 1
ATOM 7421 O O . ARG A 1 945 ? 2.586 -12.397 -28.546 1.00 95.25 945 ARG A O 1
ATOM 7428 N N . LYS A 1 946 ? 0.837 -12.359 -27.117 1.00 95.44 946 LYS A N 1
ATOM 7429 C CA . LYS A 1 946 ? -0.212 -12.701 -28.101 1.00 95.44 946 LYS A CA 1
ATOM 7430 C C . LYS A 1 946 ? 0.060 -13.983 -28.904 1.00 95.44 946 LYS A C 1
ATOM 7432 O O . LYS A 1 946 ? -0.369 -14.096 -30.045 1.00 95.44 946 LYS A O 1
ATOM 7437 N N . THR A 1 947 ? 0.833 -14.911 -28.344 1.00 97.81 947 THR A N 1
ATOM 7438 C CA . THR A 1 947 ? 1.081 -16.225 -28.961 1.00 97.81 947 THR A CA 1
ATOM 7439 C C . THR A 1 947 ? -0.136 -17.099 -28.716 1.00 97.81 947 THR A C 1
ATOM 7441 O O . THR A 1 947 ? -0.690 -17.061 -27.616 1.00 97.81 947 THR A O 1
ATOM 7444 N N . ASN A 1 948 ? -0.546 -17.874 -29.711 1.00 98.25 948 ASN A N 1
ATOM 7445 C CA . ASN A 1 948 ? -1.654 -18.806 -29.566 1.00 98.25 948 ASN A CA 1
ATOM 7446 C C . ASN A 1 948 ? -1.110 -20.196 -29.212 1.00 98.25 948 ASN A C 1
ATOM 7448 O O . ASN A 1 948 ? -0.529 -20.851 -30.057 1.00 98.25 948 ASN A O 1
ATOM 7452 N N . PHE A 1 949 ? -1.287 -20.639 -27.976 1.00 98.38 949 PHE A N 1
ATOM 7453 C CA . PHE A 1 949 ? -1.019 -21.992 -27.478 1.00 98.38 949 PHE A CA 1
ATOM 7454 C C . PHE A 1 949 ? -2.312 -22.803 -27.275 1.00 98.38 949 PHE A C 1
ATOM 7456 O O . PHE A 1 949 ? -2.277 -23.849 -26.624 1.00 98.38 949 PHE A O 1
ATOM 7463 N N . SER A 1 950 ? -3.463 -22.346 -27.780 1.00 97.81 950 SER A N 1
ATOM 7464 C CA . SER A 1 950 ? -4.747 -23.009 -27.522 1.00 97.81 950 SER A CA 1
ATOM 7465 C C . SER A 1 950 ? -4.732 -24.483 -27.942 1.00 97.81 950 SER A C 1
ATOM 7467 O O . SER A 1 950 ? -4.191 -24.846 -28.987 1.00 97.81 950 SER A O 1
ATOM 7469 N N . GLY A 1 951 ? -5.257 -25.360 -27.086 1.00 95.75 951 GLY A N 1
ATOM 7470 C CA . GLY A 1 951 ? -5.284 -26.811 -27.310 1.00 95.75 951 GLY A CA 1
ATOM 7471 C C . GLY A 1 951 ? -3.916 -27.511 -27.381 1.00 95.75 951 GLY A C 1
ATOM 7472 O O . GLY A 1 951 ? -3.870 -28.695 -27.702 1.00 95.75 951 GLY A O 1
ATOM 7473 N N . SER A 1 952 ? -2.798 -26.819 -27.130 1.00 97.88 952 SER A N 1
ATOM 7474 C CA . SER A 1 952 ? -1.462 -27.437 -27.153 1.00 97.88 952 SER A CA 1
ATOM 7475 C C . SER A 1 952 ? -1.164 -28.241 -25.880 1.00 97.88 952 SER A C 1
ATOM 7477 O O . SER A 1 952 ? -1.739 -27.988 -24.819 1.00 97.88 952 SER A O 1
ATOM 7479 N N . ASN A 1 953 ? -0.249 -29.208 -25.969 1.00 98.19 953 ASN A N 1
ATOM 7480 C CA . ASN A 1 953 ? 0.281 -29.924 -24.810 1.00 98.19 953 ASN A CA 1
ATOM 7481 C C . ASN A 1 953 ? 1.656 -29.361 -24.425 1.00 98.19 953 ASN A C 1
ATOM 7483 O O . ASN A 1 953 ? 2.636 -29.615 -25.107 1.00 98.19 953 ASN A O 1
ATOM 7487 N N . LEU A 1 954 ? 1.721 -28.613 -23.331 1.00 98.06 954 LEU A N 1
ATOM 7488 C CA . LEU A 1 954 ? 2.905 -27.996 -22.727 1.00 98.06 954 LEU A CA 1
ATOM 7489 C C . LEU A 1 954 ? 3.254 -28.649 -21.376 1.00 98.06 954 LEU A C 1
ATOM 7491 O O . LEU A 1 954 ? 3.860 -28.003 -20.514 1.00 98.06 954 LEU A O 1
ATOM 7495 N N . ASP A 1 955 ? 2.870 -29.910 -21.152 1.00 98.19 955 ASP A N 1
ATOM 7496 C CA . ASP A 1 955 ? 3.177 -30.594 -19.893 1.00 98.19 955 ASP A CA 1
ATOM 7497 C C . ASP A 1 955 ? 4.694 -30.613 -19.650 1.00 98.19 955 ASP A C 1
ATOM 7499 O O . ASP A 1 955 ? 5.484 -30.975 -20.523 1.00 98.19 955 ASP A O 1
ATOM 7503 N N . GLY A 1 956 ? 5.111 -30.183 -18.461 1.00 95.56 956 GLY A N 1
ATOM 7504 C CA . GLY A 1 956 ? 6.512 -30.096 -18.053 1.00 95.56 956 GLY A CA 1
ATOM 7505 C C . GLY A 1 956 ? 7.322 -28.984 -18.731 1.00 95.56 956 GLY A C 1
ATOM 7506 O O . GLY A 1 956 ? 8.537 -28.940 -18.549 1.00 95.56 956 GLY A O 1
ATOM 7507 N N . ALA A 1 957 ? 6.698 -28.090 -19.509 1.00 97.38 957 ALA A N 1
ATOM 7508 C CA . ALA A 1 957 ? 7.399 -26.987 -20.168 1.00 97.38 957 ALA A CA 1
ATOM 7509 C C . ALA A 1 957 ? 8.043 -26.010 -19.162 1.00 97.38 957 ALA A C 1
ATOM 7511 O O . ALA A 1 957 ? 7.485 -25.712 -18.100 1.00 97.38 957 ALA A O 1
ATOM 7512 N N . ASP A 1 958 ? 9.207 -25.459 -19.515 1.00 97.12 958 ASP A N 1
ATOM 7513 C CA . ASP A 1 958 ? 9.880 -24.415 -18.739 1.00 97.12 958 ASP A CA 1
ATOM 7514 C C . ASP A 1 958 ? 9.462 -23.030 -19.246 1.00 97.12 958 ASP A C 1
ATOM 7516 O O . ASP A 1 958 ? 9.951 -22.527 -20.251 1.00 97.12 958 ASP A O 1
ATOM 7520 N N . LEU A 1 959 ? 8.553 -22.390 -18.520 1.00 97.31 959 LEU A N 1
ATOM 7521 C CA . LEU A 1 959 ? 8.030 -21.045 -18.761 1.00 97.31 959 LEU A CA 1
ATOM 7522 C C . LEU A 1 959 ? 8.567 -20.036 -17.727 1.00 97.31 959 LEU A C 1
ATOM 7524 O O . LEU A 1 959 ? 7.966 -18.980 -17.491 1.00 97.31 959 LEU A O 1
ATOM 7528 N N . ARG A 1 960 ? 9.695 -20.330 -17.065 1.00 96.56 960 ARG A N 1
ATOM 7529 C CA . ARG A 1 960 ? 10.248 -19.447 -16.030 1.00 96.56 960 ARG A CA 1
ATOM 7530 C C . ARG A 1 960 ? 10.640 -18.105 -16.643 1.00 96.56 960 ARG A C 1
ATOM 7532 O O . ARG A 1 960 ? 11.307 -18.040 -17.671 1.00 96.56 960 ARG A O 1
ATOM 7539 N N . GLN A 1 961 ? 10.247 -17.008 -15.996 1.00 89.56 961 GLN A N 1
ATOM 7540 C CA . GLN A 1 961 ? 10.519 -15.633 -16.446 1.00 89.56 961 GLN A CA 1
ATOM 7541 C C . GLN A 1 961 ? 10.011 -15.305 -17.868 1.00 89.56 961 GLN A C 1
ATOM 7543 O O . GLN A 1 961 ? 10.512 -14.368 -18.495 1.00 89.56 961 GLN A O 1
ATOM 7548 N N . VAL A 1 962 ? 9.036 -16.058 -18.390 1.00 94.94 962 VAL A N 1
ATOM 7549 C CA . VAL A 1 962 ? 8.423 -15.794 -19.700 1.00 94.94 962 VAL A CA 1
ATOM 7550 C C . VAL A 1 962 ? 7.605 -14.497 -19.681 1.00 94.94 962 VAL A C 1
ATOM 7552 O O . VAL A 1 962 ? 7.033 -14.117 -18.656 1.00 94.94 962 VAL A O 1
ATOM 7555 N N . ILE A 1 963 ? 7.506 -13.824 -20.829 1.00 93.25 963 ILE A N 1
ATOM 7556 C CA . ILE A 1 963 ? 6.576 -12.703 -21.031 1.00 93.25 963 ILE A CA 1
ATOM 7557 C C . ILE A 1 963 ? 5.508 -13.125 -22.041 1.00 93.25 963 ILE A C 1
ATOM 7559 O O . ILE A 1 963 ? 5.724 -13.031 -23.249 1.00 93.25 963 ILE A O 1
ATOM 7563 N N . ALA A 1 964 ? 4.348 -13.546 -21.547 1.00 96.06 964 ALA A N 1
ATOM 7564 C CA . ALA A 1 964 ? 3.227 -14.087 -22.316 1.00 96.06 964 ALA A CA 1
ATOM 7565 C C . ALA A 1 964 ? 1.958 -13.220 -22.181 1.00 96.06 964 ALA A C 1
ATOM 7567 O O . ALA A 1 964 ? 0.844 -13.723 -22.063 1.00 96.06 964 ALA A O 1
ATOM 7568 N N . GLN A 1 965 ? 2.121 -11.892 -22.187 1.00 95.25 965 GLN A N 1
ATOM 7569 C CA . GLN A 1 965 ? 0.989 -10.964 -22.100 1.00 95.25 965 GLN A CA 1
ATOM 7570 C C . GLN A 1 965 ? 0.033 -11.144 -23.290 1.00 95.25 965 GLN A C 1
ATOM 7572 O O . GLN A 1 965 ? 0.471 -11.104 -24.447 1.00 95.25 965 GLN A O 1
ATOM 7577 N N . GLY A 1 966 ? -1.260 -11.313 -23.009 1.00 95.50 966 GLY A N 1
ATOM 7578 C CA . GLY A 1 966 ? -2.293 -11.524 -24.025 1.00 95.50 966 GLY A CA 1
ATOM 7579 C C . GLY A 1 966 ? -2.161 -12.827 -24.815 1.00 95.50 966 GLY A C 1
ATOM 7580 O O . GLY A 1 966 ? -2.746 -12.922 -25.888 1.00 95.50 966 GLY A O 1
ATOM 7581 N N . ALA A 1 967 ? -1.336 -13.779 -24.365 1.00 97.75 967 ALA A N 1
ATOM 7582 C CA . ALA A 1 967 ? -1.232 -15.094 -24.990 1.00 97.75 967 ALA A CA 1
ATOM 7583 C C . ALA A 1 967 ? -2.482 -15.938 -24.706 1.00 97.75 967 ALA A C 1
ATOM 7585 O O . ALA A 1 967 ? -3.130 -15.764 -23.673 1.00 97.75 967 ALA A O 1
ATOM 7586 N N . ASP A 1 968 ? -2.795 -16.854 -25.616 1.00 98.44 968 ASP A N 1
ATOM 7587 C CA . ASP A 1 968 ? -3.953 -17.736 -25.508 1.00 98.44 968 ASP A CA 1
ATOM 7588 C C . ASP A 1 968 ? -3.513 -19.171 -25.206 1.00 98.44 968 ASP A C 1
ATOM 7590 O O . ASP A 1 968 ? -2.961 -19.841 -26.063 1.00 98.44 968 ASP A O 1
ATOM 7594 N N . PHE A 1 969 ? -3.756 -19.646 -23.993 1.00 98.56 969 PHE A N 1
ATOM 7595 C CA . PHE A 1 969 ? -3.551 -21.018 -23.525 1.00 98.56 969 PHE A CA 1
ATOM 7596 C C . PHE A 1 969 ? -4.880 -21.775 -23.373 1.00 98.56 969 PHE A C 1
ATOM 7598 O O . PHE A 1 969 ? -4.946 -22.769 -22.652 1.00 98.56 969 PHE A O 1
ATOM 7605 N N . SER A 1 970 ? -5.967 -21.312 -23.999 1.00 98.19 970 SER A N 1
ATOM 7606 C CA . SER A 1 970 ? -7.292 -21.918 -23.824 1.00 98.19 970 SER A CA 1
ATOM 7607 C C . SER A 1 970 ? -7.289 -23.398 -24.217 1.00 98.19 970 SER A C 1
ATOM 7609 O O . SER A 1 970 ? -6.890 -23.756 -25.324 1.00 98.19 970 SER A O 1
ATOM 7611 N N . GLY A 1 971 ? -7.732 -24.270 -23.313 1.00 97.06 971 GLY A N 1
ATOM 7612 C CA . GLY A 1 971 ? -7.741 -25.723 -23.507 1.00 97.06 971 GLY A CA 1
ATOM 7613 C C . GLY A 1 971 ? -6.358 -26.383 -23.584 1.00 97.06 971 GLY A C 1
ATOM 7614 O O . GLY A 1 971 ? -6.286 -27.554 -23.943 1.00 97.06 971 GLY A O 1
ATOM 7615 N N . ALA A 1 972 ? -5.269 -25.661 -23.300 1.00 98.19 972 ALA A N 1
ATOM 7616 C CA . ALA A 1 972 ? -3.924 -26.229 -23.297 1.00 98.19 972 ALA A CA 1
ATOM 7617 C C . ALA A 1 972 ? -3.663 -27.058 -22.027 1.00 98.19 972 ALA A C 1
ATOM 7619 O O . ALA A 1 972 ? -4.161 -26.727 -20.948 1.00 98.19 972 ALA A O 1
ATOM 7620 N N . SER A 1 973 ? -2.832 -28.094 -22.139 1.00 98.44 973 SER A N 1
ATOM 7621 C CA . SER A 1 973 ? -2.289 -28.819 -20.984 1.00 98.44 973 SER A CA 1
ATOM 7622 C C . SER A 1 973 ? -0.944 -28.208 -20.597 1.00 98.44 973 SER A C 1
ATOM 7624 O O . SER A 1 973 ? -0.100 -27.998 -21.453 1.00 98.44 973 SER A O 1
ATOM 7626 N N . LEU A 1 974 ? -0.755 -27.862 -19.332 1.00 98.12 974 LEU A N 1
ATOM 7627 C CA . LEU A 1 974 ? 0.421 -27.218 -18.730 1.00 98.12 974 LEU A CA 1
ATOM 7628 C C . LEU A 1 974 ? 0.793 -27.945 -17.425 1.00 98.12 974 LEU A C 1
ATOM 7630 O O . LEU A 1 974 ? 1.301 -27.336 -16.475 1.00 98.12 974 LEU A O 1
ATOM 7634 N N . LYS A 1 975 ? 0.507 -29.250 -17.333 1.00 97.44 975 LYS A N 1
ATOM 7635 C CA . LYS A 1 975 ? 0.721 -30.013 -16.102 1.00 97.44 975 LYS A CA 1
ATOM 7636 C C . LYS A 1 975 ? 2.190 -29.991 -15.750 1.00 97.44 975 LYS A C 1
ATOM 7638 O O . LYS A 1 975 ? 3.037 -30.219 -16.608 1.00 97.44 975 LYS A O 1
ATOM 7643 N N . THR A 1 976 ? 2.517 -29.749 -14.487 1.00 95.94 976 THR A N 1
ATOM 7644 C CA . THR A 1 976 ? 3.902 -29.698 -13.983 1.00 95.94 976 THR A CA 1
ATOM 7645 C C . THR A 1 976 ? 4.801 -28.646 -14.656 1.00 95.94 976 THR A C 1
ATOM 7647 O O . THR A 1 976 ? 6.015 -28.668 -14.465 1.00 95.94 976 THR A O 1
ATOM 7650 N N . ALA A 1 977 ? 4.238 -27.698 -15.420 1.00 97.50 977 ALA A N 1
ATOM 7651 C CA . ALA A 1 977 ? 5.017 -26.649 -16.071 1.00 97.50 977 ALA A CA 1
ATOM 7652 C C . ALA A 1 977 ? 5.657 -25.695 -15.043 1.00 97.50 977 ALA A C 1
ATOM 7654 O O . ALA A 1 977 ? 5.055 -25.319 -14.031 1.00 97.50 977 ALA A O 1
ATOM 7655 N N . GLY A 1 978 ? 6.889 -25.262 -15.313 1.00 97.06 978 GLY A N 1
ATOM 7656 C CA . GLY A 1 978 ? 7.611 -24.309 -14.473 1.00 97.06 978 GLY A CA 1
ATOM 7657 C C . GLY A 1 978 ? 7.327 -22.876 -14.908 1.00 97.06 978 GLY A C 1
ATOM 7658 O O . GLY A 1 978 ? 7.949 -22.397 -15.842 1.00 97.06 978 GLY A O 1
ATOM 7659 N N . MET A 1 979 ? 6.448 -22.146 -14.226 1.00 97.94 979 MET A N 1
ATOM 7660 C CA . MET A 1 979 ? 6.010 -20.789 -14.615 1.00 97.94 979 MET A CA 1
ATOM 7661 C C . MET A 1 979 ? 6.528 -19.697 -13.660 1.00 97.94 979 MET A C 1
ATOM 7663 O O . MET A 1 979 ? 5.995 -18.585 -13.589 1.00 97.94 979 MET A O 1
ATOM 7667 N N . VAL A 1 980 ? 7.596 -20.001 -12.918 1.00 96.75 980 VAL A N 1
ATOM 7668 C CA . VAL A 1 980 ? 8.156 -19.137 -11.871 1.00 96.75 980 VAL A CA 1
ATOM 7669 C C . VAL A 1 980 ? 8.528 -17.760 -12.428 1.00 96.75 980 VAL A C 1
ATOM 7671 O O . VAL A 1 980 ? 9.320 -17.650 -13.367 1.00 96.75 980 VAL A O 1
ATOM 7674 N N . LYS A 1 981 ? 8.010 -16.688 -11.813 1.00 89.69 981 LYS A N 1
ATOM 7675 C CA . LYS A 1 981 ? 8.205 -15.281 -12.226 1.00 89.69 981 LYS A CA 1
ATOM 7676 C C . LYS A 1 981 ? 7.732 -14.960 -13.657 1.00 89.69 981 LYS A C 1
ATOM 7678 O O . LYS A 1 981 ? 8.197 -13.977 -14.233 1.00 89.69 981 LYS A O 1
ATOM 7683 N N . GLY A 1 982 ? 6.856 -15.773 -14.248 1.00 91.94 982 GLY A N 1
ATOM 7684 C CA . GLY A 1 982 ? 6.262 -15.485 -15.555 1.00 91.94 982 GLY A CA 1
ATOM 7685 C C . GLY A 1 982 ? 5.226 -14.354 -15.501 1.00 91.94 982 GLY A C 1
ATOM 7686 O O . GLY A 1 982 ? 4.568 -14.136 -14.480 1.00 91.94 982 GLY A O 1
ATOM 7687 N N . ILE A 1 983 ? 5.084 -13.622 -16.609 1.00 91.50 983 ILE A N 1
ATOM 7688 C CA . ILE A 1 983 ? 4.100 -12.544 -16.776 1.00 91.50 983 ILE A CA 1
ATOM 7689 C C . ILE A 1 983 ? 3.045 -12.985 -17.790 1.00 91.50 983 ILE A C 1
ATOM 7691 O O . ILE A 1 983 ? 3.328 -13.070 -18.984 1.00 91.50 983 ILE A O 1
ATOM 7695 N N . PHE A 1 984 ? 1.821 -13.186 -17.310 1.00 97.62 984 PHE A N 1
ATOM 7696 C CA . PHE A 1 984 ? 0.669 -13.701 -18.056 1.00 97.62 984 PHE A CA 1
ATOM 7697 C C . PHE A 1 984 ? -0.511 -12.721 -18.045 1.00 97.62 984 PHE A C 1
ATOM 7699 O O . PHE A 1 984 ? -1.668 -13.124 -18.143 1.00 97.62 984 PHE A O 1
ATOM 7706 N N . SER A 1 985 ? -0.232 -11.425 -17.878 1.00 95.88 985 SER A N 1
ATOM 7707 C CA . SER A 1 985 ? -1.271 -10.394 -17.831 1.00 95.88 985 SER A CA 1
ATOM 7708 C C . SER A 1 985 ? -2.158 -10.443 -19.075 1.00 95.88 985 SER A C 1
ATOM 7710 O O . SER A 1 985 ? -1.654 -10.611 -20.187 1.00 95.88 985 SER A O 1
ATOM 7712 N N . ASP A 1 986 ? -3.465 -10.290 -18.885 1.00 96.00 986 ASP A N 1
ATOM 7713 C CA . ASP A 1 986 ? -4.473 -10.297 -19.952 1.00 96.00 986 ASP A CA 1
ATOM 7714 C C . ASP A 1 986 ? -4.465 -11.575 -20.829 1.00 96.00 986 ASP A C 1
ATOM 7716 O O . ASP A 1 986 ? -4.996 -11.564 -21.936 1.00 96.00 986 ASP A O 1
ATOM 7720 N N . GLY A 1 987 ? -3.817 -12.660 -20.382 1.00 96.75 987 GLY A N 1
ATOM 7721 C CA . GLY A 1 987 ? -3.777 -13.941 -21.092 1.00 96.75 987 GLY A CA 1
ATOM 7722 C C . GLY A 1 987 ? -5.042 -14.774 -20.866 1.00 96.75 987 GLY A C 1
ATOM 7723 O O . GLY A 1 987 ? -5.691 -14.649 -19.826 1.00 96.75 987 GLY A O 1
ATOM 7724 N N . SER A 1 988 ? -5.371 -15.642 -21.824 1.00 98.19 988 SER A N 1
ATOM 7725 C CA . SER A 1 988 ? -6.483 -16.593 -21.709 1.00 98.19 988 SER A CA 1
ATOM 7726 C C . SER A 1 988 ? -5.965 -17.970 -21.306 1.00 98.19 988 SER A C 1
ATOM 7728 O O . SER A 1 988 ? -5.049 -18.487 -21.924 1.00 98.19 988 SER A O 1
ATOM 7730 N N . PHE A 1 989 ? -6.560 -18.573 -20.290 1.00 98.50 989 PHE A N 1
ATOM 7731 C CA . PHE A 1 989 ? -6.316 -19.926 -19.783 1.00 98.50 989 PHE A CA 1
ATOM 7732 C C . PHE A 1 989 ? -7.639 -20.684 -19.637 1.00 98.50 989 PHE A C 1
ATOM 7734 O O . PHE A 1 989 ? -7.748 -21.601 -18.822 1.00 98.50 989 PHE A O 1
ATOM 7741 N N . LYS A 1 990 ? -8.672 -20.301 -20.400 1.00 98.31 990 LYS A N 1
ATOM 7742 C CA . LYS A 1 990 ? -9.990 -20.932 -20.303 1.00 98.31 990 LYS A CA 1
ATOM 7743 C C . LYS A 1 990 ? -9.878 -22.435 -20.487 1.00 98.31 990 LYS A C 1
ATOM 7745 O O . LYS A 1 990 ? -9.400 -22.881 -21.530 1.00 98.31 990 LYS A O 1
ATOM 7750 N N . ARG A 1 991 ? -10.352 -23.213 -19.513 1.00 97.81 991 ARG A N 1
ATOM 7751 C CA . ARG A 1 991 ? -10.299 -24.686 -19.536 1.00 97.81 991 ARG A CA 1
ATOM 7752 C C . ARG A 1 991 ? -8.880 -25.262 -19.703 1.00 97.81 991 ARG A C 1
ATOM 7754 O O . ARG A 1 991 ? -8.739 -26.384 -20.177 1.00 97.81 991 ARG A O 1
ATOM 7761 N N . ALA A 1 992 ? -7.834 -24.500 -19.375 1.00 98.31 992 ALA A N 1
ATOM 7762 C CA . ALA A 1 992 ? -6.457 -24.989 -19.394 1.00 98.31 992 ALA A CA 1
ATOM 7763 C C . ALA A 1 992 ? -6.168 -25.859 -18.161 1.00 98.31 992 ALA A C 1
ATOM 7765 O O . ALA A 1 992 ? -6.707 -25.605 -17.082 1.00 98.31 992 ALA A O 1
ATOM 7766 N N . ASP A 1 993 ? -5.289 -26.849 -18.295 1.00 98.38 993 ASP A N 1
ATOM 7767 C CA . ASP A 1 993 ? -4.900 -27.746 -17.203 1.00 98.38 993 ASP A CA 1
ATOM 7768 C C . ASP A 1 993 ? -3.480 -27.436 -16.712 1.00 98.38 993 ASP A C 1
ATOM 7770 O O . ASP A 1 993 ? -2.499 -27.884 -17.285 1.00 98.38 993 ASP A O 1
ATOM 7774 N N . LEU A 1 994 ? -3.360 -26.659 -15.639 1.00 98.00 994 LEU A N 1
ATOM 7775 C CA . LEU A 1 994 ? -2.116 -26.314 -14.945 1.00 98.00 994 LEU A CA 1
ATOM 7776 C C . LEU A 1 994 ? -1.885 -27.184 -13.691 1.00 98.00 994 LEU A C 1
ATOM 7778 O O . LEU A 1 994 ? -1.291 -26.722 -12.707 1.00 98.00 994 LEU A O 1
ATOM 7782 N N . GLY A 1 995 ? -2.375 -28.429 -13.682 1.00 96.19 995 GLY A N 1
ATOM 7783 C CA . GLY A 1 995 ? -2.210 -29.348 -12.555 1.00 96.19 995 GLY A CA 1
ATOM 7784 C C . GLY A 1 995 ? -0.743 -29.496 -12.130 1.00 96.19 995 GLY A C 1
ATOM 7785 O O . GLY A 1 995 ? 0.133 -29.752 -12.953 1.00 96.19 995 GLY A O 1
ATOM 7786 N N . ALA A 1 996 ? -0.458 -29.316 -10.840 1.00 94.31 996 ALA A N 1
ATOM 7787 C CA . ALA A 1 996 ? 0.883 -29.372 -10.251 1.00 94.31 996 ALA A CA 1
ATOM 7788 C C . ALA A 1 996 ? 1.932 -28.410 -10.862 1.00 94.31 996 ALA A C 1
ATOM 7790 O O . ALA A 1 996 ? 3.132 -28.600 -10.657 1.00 94.31 996 ALA A O 1
ATOM 7791 N N . ALA A 1 997 ? 1.519 -27.366 -11.591 1.00 97.81 997 ALA A N 1
ATOM 7792 C CA . ALA A 1 997 ? 2.435 -26.349 -12.111 1.00 97.81 997 ALA A CA 1
ATOM 7793 C C . ALA A 1 997 ? 3.047 -25.480 -10.991 1.00 97.81 997 ALA A C 1
ATOM 7795 O O . ALA A 1 997 ? 2.439 -25.264 -9.935 1.00 97.81 997 ALA A O 1
ATOM 7796 N N . ASP A 1 998 ? 4.241 -24.926 -11.227 1.00 97.75 998 ASP A N 1
ATOM 7797 C CA . ASP A 1 998 ? 4.881 -23.975 -10.308 1.00 97.75 998 ASP A CA 1
ATOM 7798 C C . ASP A 1 998 ? 4.657 -22.530 -10.768 1.00 97.75 998 ASP A C 1
ATOM 7800 O O . ASP A 1 998 ? 5.334 -22.025 -11.665 1.00 97.75 998 ASP A O 1
ATOM 7804 N N . LEU A 1 999 ? 3.722 -21.845 -10.111 1.00 97.75 999 LEU A N 1
ATOM 7805 C CA . LEU A 1 999 ? 3.324 -20.464 -10.385 1.00 97.75 999 LEU A CA 1
ATOM 7806 C C . LEU A 1 999 ? 4.039 -19.455 -9.473 1.00 97.75 999 LEU A C 1
ATOM 7808 O O . LEU A 1 999 ? 3.633 -18.297 -9.381 1.00 97.75 999 LEU A O 1
ATOM 7812 N N . THR A 1 1000 ? 5.106 -19.859 -8.778 1.00 95.94 1000 THR A N 1
ATOM 7813 C CA . THR A 1 1000 ? 5.794 -19.012 -7.797 1.00 95.94 1000 THR A CA 1
ATOM 7814 C C . THR A 1 1000 ? 6.169 -17.641 -8.376 1.00 95.94 1000 THR A C 1
ATOM 7816 O O . THR A 1 1000 ? 6.940 -17.528 -9.329 1.00 95.94 1000 THR A O 1
ATOM 7819 N N . ARG A 1 1001 ? 5.668 -16.563 -7.761 1.00 92.25 1001 ARG A N 1
ATOM 7820 C CA . ARG A 1 1001 ? 5.867 -15.158 -8.166 1.00 92.25 1001 ARG A CA 1
ATOM 7821 C C . ARG A 1 1001 ? 5.374 -14.824 -9.580 1.00 92.25 1001 ARG A C 1
ATOM 7823 O O . ARG A 1 1001 ? 5.847 -13.849 -10.163 1.00 92.25 1001 ARG A O 1
ATOM 7830 N N . ALA A 1 1002 ? 4.463 -15.614 -10.142 1.00 94.81 1002 ALA A N 1
ATOM 7831 C CA . ALA A 1 1002 ? 3.842 -15.320 -11.427 1.00 94.81 1002 ALA A CA 1
ATOM 7832 C C . ALA A 1 1002 ? 2.791 -14.200 -11.314 1.00 94.81 1002 ALA A C 1
ATOM 7834 O O . ALA A 1 1002 ? 2.227 -13.942 -10.243 1.00 94.81 1002 ALA A O 1
ATOM 7835 N N . VAL A 1 1003 ? 2.527 -13.527 -12.438 1.00 92.94 1003 VAL A N 1
ATOM 7836 C CA . VAL A 1 1003 ? 1.572 -12.413 -12.531 1.00 92.94 1003 VAL A CA 1
ATOM 7837 C C . VAL A 1 1003 ? 0.484 -12.727 -13.554 1.00 92.94 1003 VAL A C 1
ATOM 7839 O O . VAL A 1 1003 ? 0.764 -12.819 -14.744 1.00 92.94 1003 VAL A O 1
ATOM 7842 N N . PHE A 1 1004 ? -0.761 -12.800 -13.089 1.00 97.62 1004 PHE A N 1
ATOM 7843 C CA . PHE A 1 1004 ? -1.979 -13.096 -13.855 1.00 97.62 1004 PHE A CA 1
ATOM 7844 C C . PHE A 1 1004 ? -2.957 -11.912 -13.836 1.00 97.62 1004 PHE A C 1
ATOM 7846 O O . PHE A 1 1004 ? -4.167 -12.065 -13.675 1.00 97.62 1004 PHE A O 1
ATOM 7853 N N . LYS A 1 1005 ? -2.438 -10.684 -13.930 1.00 96.50 1005 LYS A N 1
ATOM 7854 C CA . LYS A 1 1005 ? -3.279 -9.486 -13.848 1.00 96.50 1005 LYS A CA 1
ATOM 7855 C C . LYS A 1 1005 ? -4.253 -9.438 -15.030 1.00 96.50 1005 LYS A C 1
ATOM 7857 O O . LYS A 1 1005 ? -3.797 -9.384 -16.165 1.00 96.50 1005 LYS A O 1
ATOM 7862 N N . GLY A 1 1006 ? -5.558 -9.413 -14.763 1.00 95.69 1006 GLY A N 1
ATOM 7863 C CA . GLY A 1 1006 ? -6.588 -9.388 -15.811 1.00 95.69 1006 GLY A CA 1
ATOM 7864 C C . GLY A 1 1006 ? -6.675 -10.665 -16.654 1.00 95.69 1006 GLY A C 1
ATOM 7865 O O . GLY A 1 1006 ? -7.336 -10.649 -17.684 1.00 95.69 1006 GLY A O 1
ATOM 7866 N N . ALA A 1 1007 ? -5.990 -11.743 -16.257 1.00 97.88 1007 ALA A N 1
ATOM 7867 C CA . ALA A 1 1007 ? -6.020 -13.004 -16.988 1.00 97.88 1007 ALA A CA 1
ATOM 7868 C C . ALA A 1 1007 ? -7.357 -13.731 -16.784 1.00 97.88 1007 ALA A C 1
ATOM 7870 O O . ALA A 1 1007 ? -7.978 -13.622 -15.721 1.00 97.88 1007 ALA A O 1
ATOM 7871 N N . ASP A 1 1008 ? -7.766 -14.497 -17.789 1.00 98.50 1008 ASP A N 1
ATOM 7872 C CA . ASP A 1 1008 ? -8.988 -15.294 -17.759 1.00 98.50 1008 ASP A CA 1
ATOM 7873 C C . ASP A 1 1008 ? -8.650 -16.772 -17.542 1.00 98.50 1008 ASP A C 1
ATOM 7875 O O . ASP A 1 1008 ? -8.130 -17.424 -18.438 1.00 98.50 1008 ASP A O 1
ATOM 7879 N N . LEU A 1 1009 ? -8.905 -17.294 -16.343 1.00 98.50 1009 LEU A N 1
ATOM 7880 C CA . LEU A 1 1009 ? -8.691 -18.689 -15.950 1.00 98.50 1009 LEU A CA 1
ATOM 7881 C C . LEU A 1 1009 ? -10.023 -19.429 -15.739 1.00 98.50 1009 LEU A C 1
ATOM 7883 O O . LEU A 1 1009 ? -10.085 -20.389 -14.964 1.00 98.50 1009 LEU A O 1
ATOM 7887 N N . GLU A 1 1010 ? -11.097 -18.981 -16.395 1.00 98.38 1010 GLU A N 1
ATOM 7888 C CA . GLU A 1 1010 ? -12.412 -19.614 -16.310 1.00 98.38 1010 GLU A CA 1
ATOM 7889 C C . GLU A 1 1010 ? -12.331 -21.119 -16.623 1.00 98.38 1010 GLU A C 1
ATOM 7891 O O . GLU A 1 1010 ? -11.783 -21.535 -17.645 1.00 98.38 1010 GLU A O 1
ATOM 7896 N N . GLU A 1 1011 ? -12.858 -21.946 -15.718 1.00 98.06 1011 GLU A N 1
ATOM 7897 C CA . GLU A 1 1011 ? -12.853 -23.415 -15.804 1.00 98.06 1011 GLU A CA 1
ATOM 7898 C C . GLU A 1 1011 ? -11.449 -24.059 -15.893 1.00 98.06 1011 GLU A C 1
ATOM 7900 O O . GLU A 1 1011 ? -11.330 -25.236 -16.230 1.00 98.06 1011 GLU A O 1
ATOM 7905 N N . ALA A 1 1012 ? -10.374 -23.327 -15.577 1.00 98.38 1012 ALA A N 1
ATOM 7906 C CA . ALA A 1 1012 ? -9.024 -23.887 -15.537 1.00 98.38 1012 ALA A CA 1
ATOM 7907 C C . ALA A 1 1012 ? -8.823 -24.852 -14.351 1.00 98.38 1012 ALA A C 1
ATOM 7909 O O . ALA A 1 1012 ? -9.426 -24.704 -13.280 1.00 98.38 1012 ALA A O 1
ATOM 7910 N N . VAL A 1 1013 ? -7.920 -25.819 -14.518 1.00 98.38 1013 VAL A N 1
ATOM 7911 C CA . VAL A 1 1013 ? -7.519 -26.775 -13.478 1.00 98.38 1013 VAL A CA 1
ATOM 7912 C C . VAL A 1 1013 ? -6.140 -26.389 -12.952 1.00 98.38 1013 VAL A C 1
ATOM 7914 O O . VAL A 1 1013 ? -5.165 -26.369 -13.679 1.00 98.38 1013 VAL A O 1
ATOM 7917 N N . LEU A 1 1014 ? -6.051 -26.070 -11.670 1.00 97.88 1014 LEU A N 1
ATOM 7918 C CA . LEU A 1 1014 ? -4.852 -25.691 -10.917 1.00 97.88 1014 LEU A CA 1
ATOM 7919 C C . LEU A 1 1014 ? -4.646 -26.625 -9.711 1.00 97.88 1014 LEU A C 1
ATOM 7921 O O . LEU A 1 1014 ? -4.075 -26.232 -8.694 1.00 97.88 1014 LEU A O 1
ATOM 7925 N N . ALA A 1 1015 ? -5.132 -27.865 -9.803 1.00 94.25 1015 ALA A N 1
ATOM 7926 C CA . ALA A 1 1015 ? -5.046 -28.819 -8.706 1.00 94.25 1015 ALA A CA 1
ATOM 7927 C C . ALA A 1 1015 ? -3.578 -29.130 -8.351 1.00 94.25 1015 ALA A C 1
ATOM 7929 O O . ALA A 1 1015 ? -2.758 -29.367 -9.238 1.00 94.25 1015 ALA A O 1
ATOM 7930 N N . GLY A 1 1016 ? -3.226 -29.095 -7.065 1.00 93.81 1016 GLY A N 1
ATOM 7931 C CA . GLY A 1 1016 ? -1.876 -29.383 -6.566 1.00 93.81 1016 GLY A CA 1
ATOM 7932 C C . GLY A 1 1016 ? -0.789 -28.372 -6.957 1.00 93.81 1016 GLY A C 1
ATOM 7933 O O . GLY A 1 1016 ? 0.394 -28.644 -6.757 1.00 93.81 1016 GLY A O 1
ATOM 7934 N N . CYS A 1 1017 ? -1.138 -27.222 -7.546 1.00 96.50 1017 CYS A N 1
ATOM 7935 C CA . CYS A 1 1017 ? -0.142 -26.260 -8.019 1.00 96.50 1017 CYS A CA 1
ATOM 7936 C C . CYS A 1 1017 ? 0.495 -25.451 -6.872 1.00 96.50 1017 CYS A C 1
ATOM 7938 O O . CYS A 1 1017 ? -0.031 -25.368 -5.757 1.00 96.50 1017 CYS A O 1
ATOM 7940 N N . ARG A 1 1018 ? 1.649 -24.828 -7.140 1.00 97.88 1018 ARG A N 1
ATOM 7941 C CA . ARG A 1 1018 ? 2.362 -23.981 -6.171 1.00 97.88 1018 ARG A CA 1
ATOM 7942 C C . ARG A 1 1018 ? 2.155 -22.502 -6.483 1.00 97.88 1018 ARG A C 1
ATOM 7944 O O . ARG A 1 1018 ? 2.659 -22.010 -7.485 1.00 97.88 1018 ARG A O 1
ATOM 7951 N N . LEU A 1 1019 ? 1.498 -21.770 -5.584 1.00 96.31 1019 LEU A N 1
ATOM 7952 C CA . LEU A 1 1019 ? 1.260 -20.327 -5.688 1.00 96.31 1019 LEU A CA 1
ATOM 7953 C C . LEU A 1 1019 ? 1.957 -19.565 -4.552 1.00 96.31 1019 LEU A C 1
ATOM 7955 O O . LEU A 1 1019 ? 1.315 -19.042 -3.639 1.00 96.31 1019 LEU A O 1
ATOM 7959 N N . TYR A 1 1020 ? 3.285 -19.469 -4.582 1.00 93.69 1020 TYR A N 1
ATOM 7960 C CA . TYR A 1 1020 ? 4.013 -18.638 -3.615 1.00 93.69 1020 TYR A CA 1
ATOM 7961 C C . TYR A 1 1020 ? 4.163 -17.204 -4.136 1.00 93.69 1020 TYR A C 1
ATOM 7963 O O . TYR A 1 1020 ? 4.768 -16.999 -5.187 1.00 93.69 1020 TYR A O 1
ATOM 7971 N N . MET A 1 1021 ? 3.634 -16.203 -3.423 1.00 87.81 1021 MET A N 1
ATOM 7972 C CA . MET A 1 1021 ? 3.661 -14.782 -3.822 1.00 87.81 1021 MET A CA 1
ATOM 7973 C C . MET A 1 1021 ? 3.115 -14.514 -5.241 1.00 87.81 1021 MET A C 1
ATOM 7975 O O . MET A 1 1021 ? 3.658 -13.695 -5.984 1.00 87.81 1021 MET A O 1
ATOM 7979 N N . THR A 1 1022 ? 2.068 -15.233 -5.643 1.00 93.94 1022 THR A N 1
ATOM 7980 C CA . THR A 1 1022 ? 1.435 -15.092 -6.966 1.00 93.94 1022 THR A CA 1
ATOM 7981 C C . THR A 1 1022 ? 0.431 -13.942 -6.959 1.00 93.94 1022 THR A C 1
ATOM 7983 O O . THR A 1 1022 ? -0.269 -13.727 -5.967 1.00 93.94 1022 THR A O 1
ATOM 7986 N N . ILE A 1 1023 ? 0.350 -13.195 -8.063 1.00 91.56 1023 ILE A N 1
ATOM 7987 C CA . ILE A 1 1023 ? -0.556 -12.047 -8.202 1.00 91.56 1023 ILE A CA 1
ATOM 7988 C C . ILE A 1 1023 ? -1.682 -12.388 -9.180 1.00 91.56 1023 ILE A C 1
ATOM 7990 O O . ILE A 1 1023 ? -1.459 -12.453 -10.386 1.00 91.56 1023 ILE A O 1
ATOM 7994 N N . LEU A 1 1024 ? -2.902 -12.513 -8.662 1.00 97.12 1024 LEU A N 1
ATOM 7995 C CA . LEU A 1 1024 ? -4.146 -12.777 -9.397 1.00 97.12 1024 LEU A CA 1
ATOM 7996 C C . LEU A 1 1024 ? -5.061 -11.544 -9.330 1.00 97.12 1024 LEU A C 1
ATOM 7998 O O . LEU A 1 1024 ? -6.222 -11.606 -8.936 1.00 97.12 1024 LEU A O 1
ATOM 8002 N N . GLN A 1 1025 ? -4.510 -10.370 -9.644 1.00 95.06 1025 GLN A N 1
ATOM 8003 C CA . GLN A 1 1025 ? -5.251 -9.113 -9.560 1.00 95.06 1025 GLN A CA 1
ATOM 8004 C C . GLN A 1 1025 ? -6.248 -8.986 -10.720 1.00 95.06 1025 GLN A C 1
ATOM 8006 O O . GLN A 1 1025 ? -5.837 -8.987 -11.879 1.00 95.06 1025 GLN A O 1
ATOM 8011 N N . LYS A 1 1026 ? -7.535 -8.775 -10.420 1.00 96.06 1026 LYS A N 1
ATOM 8012 C CA . LYS A 1 1026 ? -8.617 -8.674 -11.420 1.00 96.06 1026 LYS A CA 1
ATOM 8013 C C . LYS A 1 1026 ? -8.693 -9.877 -12.373 1.00 96.06 1026 LYS A C 1
ATOM 8015 O O . LYS A 1 1026 ? -9.134 -9.722 -13.505 1.00 96.06 1026 LYS A O 1
ATOM 8020 N N . ALA A 1 1027 ? -8.211 -11.040 -11.941 1.00 97.56 1027 ALA A N 1
ATOM 8021 C CA . ALA A 1 1027 ? -8.308 -12.266 -12.720 1.00 97.56 1027 ALA A CA 1
ATOM 8022 C C . ALA A 1 1027 ? -9.748 -12.806 -12.700 1.00 97.56 1027 ALA A C 1
ATOM 8024 O O . ALA A 1 1027 ? -10.459 -12.641 -11.702 1.00 97.56 1027 ALA A O 1
ATOM 8025 N N . ILE A 1 1028 ? -10.153 -13.466 -13.783 1.00 98.50 1028 ILE A N 1
ATOM 8026 C CA . ILE A 1 1028 ? -11.409 -14.219 -13.862 1.00 98.50 1028 ILE A CA 1
ATOM 8027 C C . ILE A 1 1028 ? -11.077 -15.663 -13.485 1.00 98.50 1028 ILE A C 1
ATOM 8029 O O . ILE A 1 1028 ? -10.335 -16.331 -14.191 1.00 98.50 1028 ILE A O 1
ATOM 8033 N N . LEU A 1 1029 ? -11.582 -16.126 -12.347 1.00 98.38 1029 LEU A N 1
ATOM 8034 C CA . LEU A 1 1029 ? -11.328 -17.441 -11.745 1.00 98.38 1029 LEU A CA 1
ATOM 8035 C C . LEU A 1 1029 ? -12.630 -18.252 -11.620 1.00 98.38 1029 LEU A C 1
ATOM 8037 O O . LEU A 1 1029 ? -12.793 -19.064 -10.706 1.00 98.38 1029 LEU A O 1
ATOM 8041 N N . LYS A 1 1030 ? -13.603 -17.983 -12.496 1.00 98.31 1030 LYS A N 1
ATOM 8042 C CA . LYS A 1 1030 ? -14.923 -18.610 -12.426 1.00 98.31 1030 LYS A CA 1
ATOM 8043 C C . LYS A 1 1030 ? -14.808 -20.111 -12.641 1.00 98.31 1030 LYS A C 1
ATOM 8045 O O . LYS A 1 1030 ? -14.226 -20.539 -13.636 1.00 98.31 1030 LYS A O 1
ATOM 8050 N N . LYS A 1 1031 ? -15.380 -20.907 -11.734 1.00 97.94 1031 LYS A N 1
ATOM 8051 C CA . LYS A 1 1031 ? -15.353 -22.383 -11.781 1.00 97.94 1031 LYS A CA 1
ATOM 8052 C C . LYS A 1 1031 ? -13.944 -22.996 -11.844 1.00 97.94 1031 LYS A C 1
ATOM 8054 O O . LYS A 1 1031 ? -13.784 -24.150 -12.242 1.00 97.94 1031 LYS A O 1
ATOM 8059 N N . THR A 1 1032 ? -12.910 -22.241 -11.481 1.00 98.44 1032 THR A N 1
ATOM 8060 C CA . THR A 1 1032 ? -11.524 -22.715 -11.489 1.00 98.44 1032 THR A CA 1
ATOM 8061 C C . THR A 1 1032 ? -11.292 -23.703 -10.341 1.00 98.44 1032 THR A C 1
ATOM 8063 O O . THR A 1 1032 ? -11.790 -23.507 -9.231 1.00 98.44 1032 THR A O 1
ATOM 8066 N N . THR A 1 1033 ? -10.518 -24.763 -10.578 1.00 98.31 1033 THR A N 1
ATOM 8067 C CA . THR A 1 1033 ? -10.223 -25.789 -9.561 1.00 98.31 1033 THR A CA 1
ATOM 8068 C C . THR A 1 1033 ? -8.811 -25.625 -9.005 1.00 98.31 1033 THR A C 1
ATOM 8070 O O . THR A 1 1033 ? -7.847 -25.876 -9.703 1.00 98.31 1033 THR A O 1
ATOM 8073 N N . PHE A 1 1034 ? -8.679 -25.265 -7.736 1.00 97.94 1034 PHE A N 1
ATOM 8074 C CA . PHE A 1 1034 ? -7.445 -25.143 -6.952 1.00 97.94 1034 PHE A CA 1
ATOM 8075 C C . PHE A 1 1034 ? -7.301 -26.259 -5.901 1.00 97.94 1034 PHE A C 1
ATOM 8077 O O . PHE A 1 1034 ? -6.644 -26.056 -4.879 1.00 97.94 1034 PHE A O 1
ATOM 8084 N N . SER A 1 1035 ? -7.942 -27.414 -6.096 1.00 95.94 1035 SER A N 1
ATOM 8085 C CA . SER A 1 1035 ? -7.915 -28.505 -5.114 1.00 95.94 1035 SER A CA 1
ATOM 8086 C C . SER A 1 1035 ? -6.482 -28.899 -4.745 1.00 95.94 1035 SER A C 1
ATOM 8088 O O . SER A 1 1035 ? -5.637 -29.033 -5.627 1.00 95.94 1035 SER A O 1
ATOM 8090 N N . ASP A 1 1036 ? -6.188 -29.022 -3.452 1.00 95.50 1036 ASP A N 1
ATOM 8091 C CA . ASP A 1 1036 ? -4.853 -29.338 -2.912 1.00 95.50 1036 ASP A CA 1
ATOM 8092 C C . ASP A 1 1036 ? -3.723 -28.369 -3.327 1.00 95.50 1036 ASP A C 1
ATOM 8094 O O . ASP A 1 1036 ? -2.536 -28.663 -3.163 1.00 95.50 1036 ASP A O 1
ATOM 8098 N N . ALA A 1 1037 ? -4.055 -27.189 -3.863 1.00 97.31 1037 ALA A N 1
ATOM 8099 C CA . ALA A 1 1037 ? -3.057 -26.196 -4.238 1.00 97.31 1037 ALA A CA 1
ATOM 8100 C C . ALA A 1 1037 ? -2.362 -25.611 -3.000 1.00 97.31 1037 ALA A C 1
ATOM 8102 O O . ALA A 1 1037 ? -2.970 -25.408 -1.948 1.00 97.31 1037 ALA A O 1
ATOM 8103 N N . ASN A 1 1038 ? -1.078 -25.281 -3.131 1.00 97.06 1038 ASN A N 1
ATOM 8104 C CA . ASN A 1 1038 ? -0.289 -24.669 -2.068 1.00 97.06 1038 ASN A CA 1
ATOM 8105 C C . ASN A 1 1038 ? -0.018 -23.195 -2.376 1.00 97.06 1038 ASN A C 1
ATOM 8107 O O . ASN A 1 1038 ? 0.942 -22.858 -3.075 1.00 97.06 1038 ASN A O 1
ATOM 8111 N N . ALA A 1 1039 ? -0.861 -22.319 -1.838 1.00 95.19 1039 ALA A N 1
ATOM 8112 C CA . ALA A 1 1039 ? -0.706 -20.878 -1.883 1.00 95.19 1039 ALA A CA 1
ATOM 8113 C C . ALA A 1 1039 ? -0.165 -20.314 -0.564 1.00 95.19 1039 ALA A C 1
ATOM 8115 O O . ALA A 1 1039 ? -0.745 -20.477 0.510 1.00 95.19 1039 ALA A O 1
ATOM 8116 N N . GLU A 1 1040 ? 0.914 -19.543 -0.654 1.00 91.12 1040 GLU A N 1
ATOM 8117 C CA . GLU A 1 1040 ? 1.417 -18.772 0.478 1.00 91.12 1040 GLU A CA 1
ATOM 8118 C C . GLU A 1 1040 ? 1.752 -17.343 0.043 1.00 91.12 1040 GLU A C 1
ATOM 8120 O O . GLU A 1 1040 ? 2.412 -17.124 -0.975 1.00 91.12 1040 GLU A O 1
ATOM 8125 N N . MET A 1 1041 ? 1.279 -16.358 0.814 1.00 89.56 1041 MET A N 1
ATOM 8126 C CA . MET A 1 1041 ? 1.485 -14.923 0.551 1.00 89.56 1041 MET A CA 1
ATOM 8127 C C . MET A 1 1041 ? 0.991 -14.451 -0.832 1.00 89.56 1041 MET A C 1
ATOM 8129 O O . MET A 1 1041 ? 1.526 -13.493 -1.391 1.00 89.56 1041 MET A O 1
ATOM 8133 N N . SER A 1 1042 ? -0.021 -15.116 -1.393 1.00 93.62 1042 SER A N 1
ATOM 8134 C CA . SER A 1 1042 ? -0.595 -14.786 -2.705 1.00 93.62 1042 SER A CA 1
ATOM 8135 C C . SER A 1 1042 ? -1.745 -13.777 -2.622 1.00 93.62 1042 SER A C 1
ATOM 8137 O O . SER A 1 1042 ? -2.423 -13.661 -1.597 1.00 93.62 1042 SER A O 1
ATOM 8139 N N . LEU A 1 1043 ? -1.951 -13.024 -3.710 1.00 91.00 1043 LEU A N 1
ATOM 8140 C CA . LEU A 1 1043 ? -2.873 -11.888 -3.783 1.00 91.00 1043 LEU A CA 1
ATOM 8141 C C . LEU A 1 1043 ? -4.002 -12.118 -4.796 1.00 91.00 1043 LEU A C 1
ATOM 8143 O O . LEU A 1 1043 ? -3.753 -12.173 -5.997 1.00 91.00 1043 LEU A O 1
ATOM 8147 N N . PHE A 1 1044 ? -5.244 -12.095 -4.317 1.00 97.25 1044 PHE A N 1
ATOM 8148 C CA . PHE A 1 1044 ? -6.479 -12.224 -5.101 1.00 97.25 1044 PHE A CA 1
ATOM 8149 C C . PHE A 1 1044 ? -7.268 -10.901 -5.096 1.00 97.25 1044 PHE A C 1
ATOM 8151 O O . PHE A 1 1044 ? -8.426 -10.841 -4.687 1.00 97.25 1044 PHE A O 1
ATOM 8158 N N . SER A 1 1045 ? -6.627 -9.790 -5.474 1.00 93.94 1045 SER A N 1
ATOM 8159 C CA . SER A 1 1045 ? -7.236 -8.453 -5.364 1.00 93.94 1045 SER A CA 1
ATOM 8160 C C . SER A 1 1045 ? -8.191 -8.153 -6.524 1.00 93.94 1045 SER A C 1
ATOM 8162 O O . SER A 1 1045 ? -7.765 -8.080 -7.677 1.00 93.94 1045 SER A O 1
ATOM 8164 N N . GLY A 1 1046 ? -9.476 -7.949 -6.227 1.00 95.44 1046 GLY A N 1
ATOM 8165 C CA . GLY A 1 1046 ? -10.511 -7.644 -7.221 1.00 95.44 1046 GLY A CA 1
ATOM 8166 C C . GLY A 1 1046 ? -10.787 -8.772 -8.218 1.00 95.44 1046 GLY A C 1
ATOM 8167 O O . GLY A 1 1046 ? -11.289 -8.485 -9.299 1.00 95.44 1046 GLY A O 1
ATOM 8168 N N . ALA A 1 1047 ? -10.388 -10.007 -7.903 1.00 97.44 1047 ALA A N 1
ATOM 8169 C CA . ALA A 1 1047 ? -10.657 -11.177 -8.733 1.00 97.44 1047 ALA A CA 1
ATOM 8170 C C . ALA A 1 1047 ? -12.111 -11.648 -8.588 1.00 97.44 1047 ALA A C 1
ATOM 8172 O O . ALA A 1 1047 ? -12.744 -11.425 -7.551 1.00 97.44 1047 ALA A O 1
ATOM 8173 N N . ASP A 1 1048 ? -12.610 -12.327 -9.616 1.00 98.44 1048 ASP A N 1
ATOM 8174 C CA . ASP A 1 1048 ? -13.908 -13.000 -9.595 1.00 98.44 1048 ASP A CA 1
ATOM 8175 C C . ASP A 1 1048 ? -13.689 -14.510 -9.533 1.00 98.44 1048 ASP A C 1
ATOM 8177 O O . ASP A 1 1048 ? -13.339 -15.116 -10.540 1.00 98.44 1048 ASP A O 1
ATOM 8181 N N . ALA A 1 1049 ? -13.852 -15.102 -8.352 1.00 98.19 1049 ALA A N 1
ATOM 8182 C CA . ALA A 1 1049 ? -13.663 -16.529 -8.116 1.00 98.19 1049 ALA A CA 1
ATOM 8183 C C . ALA A 1 1049 ? -14.984 -17.285 -7.968 1.00 98.19 1049 ALA A C 1
ATOM 8185 O O . ALA A 1 1049 ? -15.002 -18.338 -7.347 1.00 98.19 1049 ALA A O 1
ATOM 8186 N N . SER A 1 1050 ? -16.084 -16.771 -8.521 1.00 98.44 1050 SER A N 1
ATOM 8187 C CA . SER A 1 1050 ? -17.398 -17.413 -8.402 1.00 98.44 1050 SER A CA 1
ATOM 8188 C C . SER A 1 1050 ? -17.359 -18.889 -8.828 1.00 98.44 1050 SER A C 1
ATOM 8190 O O . SER A 1 1050 ? -16.801 -19.225 -9.872 1.00 98.44 1050 SER A O 1
ATOM 8192 N N . ASP A 1 1051 ? -17.941 -19.776 -8.021 1.00 98.12 1051 ASP A N 1
ATOM 8193 C CA . ASP A 1 1051 ? -17.968 -21.235 -8.216 1.00 98.12 1051 ASP A CA 1
ATOM 8194 C C . ASP A 1 1051 ? -16.585 -21.931 -8.235 1.00 98.12 1051 ASP A C 1
ATOM 8196 O O . ASP A 1 1051 ? -16.482 -23.095 -8.632 1.00 98.12 1051 ASP A O 1
ATOM 8200 N N . ALA A 1 1052 ? -15.503 -21.254 -7.830 1.00 98.38 1052 ALA A N 1
ATOM 8201 C CA . ALA A 1 1052 ? -14.180 -21.872 -7.731 1.00 98.38 1052 ALA A CA 1
ATOM 8202 C C . ALA A 1 1052 ? -14.103 -22.902 -6.589 1.00 98.38 1052 ALA A C 1
ATOM 8204 O O . ALA A 1 1052 ? -14.767 -22.765 -5.559 1.00 98.38 1052 ALA A O 1
ATOM 8205 N N . ARG A 1 1053 ? -13.239 -23.912 -6.748 1.00 98.56 1053 ARG A N 1
ATOM 8206 C CA . ARG A 1 1053 ? -13.012 -24.969 -5.746 1.00 98.56 1053 ARG A CA 1
ATOM 8207 C C . ARG A 1 1053 ? -11.595 -24.911 -5.200 1.00 98.56 1053 ARG A C 1
ATOM 8209 O O . ARG A 1 1053 ? -10.652 -25.145 -5.937 1.00 98.56 1053 ARG A O 1
ATOM 8216 N N . PHE A 1 1054 ? -11.444 -24.657 -3.914 1.00 98.44 1054 PHE A N 1
ATOM 8217 C CA . PHE A 1 1054 ? -10.199 -24.664 -3.142 1.00 98.44 1054 PHE A CA 1
ATOM 8218 C C . PHE A 1 1054 ? -10.150 -25.841 -2.155 1.00 98.44 1054 PHE A C 1
ATOM 8220 O O . PHE A 1 1054 ? -9.494 -25.750 -1.119 1.00 98.44 1054 PHE A O 1
ATOM 8227 N N . THR A 1 1055 ? -10.850 -26.940 -2.446 1.00 97.88 1055 THR A N 1
ATOM 8228 C CA . THR A 1 1055 ? -10.948 -28.097 -1.548 1.00 97.88 1055 THR A CA 1
ATOM 8229 C C . THR A 1 1055 ? -9.561 -28.634 -1.171 1.00 97.88 1055 THR A C 1
ATOM 8231 O O . THR A 1 1055 ? -8.746 -28.876 -2.060 1.00 97.88 1055 THR A O 1
ATOM 8234 N N . GLY A 1 1056 ? -9.254 -28.774 0.121 1.00 96.56 1056 GLY A N 1
ATOM 8235 C CA . GLY A 1 1056 ? -7.938 -29.233 0.603 1.00 96.56 1056 GLY A CA 1
ATOM 8236 C C . GLY A 1 1056 ? -6.769 -28.260 0.366 1.00 96.56 1056 GLY A C 1
ATOM 8237 O O . GLY A 1 1056 ? -5.623 -28.553 0.715 1.00 96.56 1056 GLY A O 1
ATOM 8238 N N . ALA A 1 1057 ? -7.015 -27.080 -0.215 1.00 98.12 1057 ALA A N 1
ATOM 8239 C CA . ALA A 1 1057 ? -5.956 -26.136 -0.554 1.00 98.12 1057 ALA A CA 1
ATOM 8240 C C . ALA A 1 1057 ? -5.325 -25.507 0.696 1.00 98.12 1057 ALA A C 1
ATOM 8242 O O . ALA A 1 1057 ? -5.988 -25.168 1.678 1.00 98.12 1057 ALA A O 1
ATOM 8243 N N . ARG A 1 1058 ? -4.019 -25.258 0.639 1.00 98.31 1058 ARG A N 1
ATOM 8244 C CA . ARG A 1 1058 ? -3.284 -24.516 1.666 1.00 98.31 1058 ARG A CA 1
ATOM 8245 C C . ARG A 1 1058 ? -3.186 -23.065 1.228 1.00 98.31 1058 ARG A C 1
ATOM 8247 O O . ARG A 1 1058 ? -2.467 -22.763 0.291 1.00 98.31 1058 ARG A O 1
ATOM 8254 N N . LEU A 1 1059 ? -3.897 -22.171 1.900 1.00 97.50 1059 LEU A N 1
ATOM 8255 C CA . LEU A 1 1059 ? -3.974 -20.739 1.621 1.00 97.50 1059 LEU A CA 1
ATOM 8256 C C . LEU A 1 1059 ? -3.413 -19.970 2.822 1.00 97.50 1059 LEU A C 1
ATOM 8258 O O . LEU A 1 1059 ? -4.159 -19.381 3.599 1.00 97.50 1059 LEU A O 1
ATOM 8262 N N . ILE A 1 1060 ? -2.095 -19.985 3.014 1.00 94.62 1060 ILE A N 1
ATOM 8263 C CA . ILE A 1 1060 ? -1.450 -19.418 4.209 1.00 94.62 1060 ILE A CA 1
ATOM 8264 C C . ILE A 1 1060 ? -1.057 -17.960 3.953 1.00 94.62 1060 ILE A C 1
ATOM 8266 O O . ILE A 1 1060 ? -0.379 -17.651 2.972 1.00 94.62 1060 ILE A O 1
ATOM 8270 N N . LYS A 1 1061 ? -1.445 -17.037 4.845 1.00 94.12 1061 LYS A N 1
ATOM 8271 C CA . LYS A 1 1061 ? -1.116 -15.596 4.737 1.00 94.12 1061 LYS A CA 1
ATOM 8272 C C . LYS A 1 1061 ? -1.502 -14.967 3.386 1.00 94.12 1061 LYS A C 1
ATOM 8274 O O . LYS A 1 1061 ? -0.830 -14.052 2.910 1.00 94.12 1061 LYS A O 1
ATOM 8279 N N . CYS A 1 1062 ? -2.550 -15.470 2.743 1.00 95.25 1062 CYS A N 1
ATOM 8280 C CA . CYS A 1 1062 ? -3.043 -14.928 1.482 1.00 95.25 1062 CYS A CA 1
ATOM 8281 C C . CYS A 1 1062 ? -3.917 -13.687 1.721 1.00 95.25 1062 CYS A C 1
ATOM 8283 O O . CYS A 1 1062 ? -4.422 -13.463 2.826 1.00 95.25 1062 CYS A O 1
ATOM 8285 N N . LEU A 1 1063 ? -4.103 -12.876 0.678 1.00 95.56 1063 LEU A N 1
ATOM 8286 C CA . LEU A 1 1063 ? -4.977 -11.703 0.711 1.00 95.56 1063 LEU A CA 1
ATOM 8287 C C . LEU A 1 1063 ? -6.053 -11.794 -0.374 1.00 95.56 1063 LEU A C 1
ATOM 8289 O O . LEU A 1 1063 ? -5.769 -11.666 -1.564 1.00 95.56 1063 LEU A O 1
ATOM 8293 N N . PHE A 1 1064 ? -7.299 -11.927 0.066 1.00 97.69 1064 PHE A N 1
ATOM 8294 C CA . PHE A 1 1064 ? -8.510 -11.820 -0.739 1.00 97.69 1064 PHE A CA 1
ATOM 8295 C C . PHE A 1 1064 ? -9.117 -10.444 -0.495 1.00 97.69 1064 PHE A C 1
ATOM 8297 O O . PHE A 1 1064 ? -9.849 -10.217 0.471 1.00 97.69 1064 PHE A O 1
ATOM 8304 N N . GLN A 1 1065 ? -8.735 -9.485 -1.333 1.00 96.75 1065 GLN A N 1
ATOM 8305 C CA . GLN A 1 1065 ? -9.172 -8.103 -1.191 1.00 96.75 1065 GLN A CA 1
ATOM 8306 C C . GLN A 1 1065 ? -10.225 -7.782 -2.241 1.00 96.75 1065 GLN A C 1
ATOM 8308 O O . GLN A 1 1065 ? -9.912 -7.765 -3.431 1.00 96.75 1065 GLN A O 1
ATOM 8313 N N . ARG A 1 1066 ? -11.444 -7.442 -1.808 1.00 96.25 1066 ARG A N 1
ATOM 8314 C CA . ARG A 1 1066 ? -12.562 -7.105 -2.710 1.00 96.25 1066 ARG A CA 1
ATOM 8315 C C . ARG A 1 1066 ? -12.799 -8.179 -3.782 1.00 96.25 1066 ARG A C 1
ATOM 8317 O O . ARG A 1 1066 ? -13.091 -7.855 -4.928 1.00 96.25 1066 ARG A O 1
ATOM 8324 N N . THR A 1 1067 ? -12.599 -9.439 -3.408 1.00 98.00 1067 THR A N 1
ATOM 8325 C CA . THR A 1 1067 ? -12.802 -10.614 -4.263 1.00 98.00 1067 THR A CA 1
ATOM 8326 C C . THR A 1 1067 ? -14.278 -11.002 -4.270 1.00 98.00 1067 THR A C 1
ATOM 8328 O O . THR A 1 1067 ? -14.930 -10.905 -3.227 1.00 98.00 1067 THR A O 1
ATOM 8331 N N . ILE A 1 1068 ? -14.784 -11.453 -5.418 1.00 98.56 1068 ILE A N 1
ATOM 8332 C CA . ILE A 1 1068 ? -16.109 -12.076 -5.534 1.00 98.56 1068 ILE A CA 1
ATOM 8333 C C . ILE A 1 1068 ? -15.947 -13.580 -5.292 1.00 98.56 1068 ILE A C 1
ATOM 8335 O O . ILE A 1 1068 ? -15.106 -14.214 -5.926 1.00 98.56 1068 ILE A O 1
ATOM 8339 N N . LEU A 1 1069 ? -16.707 -14.122 -4.344 1.00 98.38 1069 LEU A N 1
ATOM 8340 C CA . LEU A 1 1069 ? -16.588 -15.482 -3.813 1.00 98.38 1069 LEU A CA 1
ATOM 8341 C C . LEU A 1 1069 ? -17.926 -16.241 -3.847 1.00 98.38 1069 LEU A C 1
ATOM 8343 O O . LEU A 1 1069 ? -18.141 -17.131 -3.029 1.00 98.38 1069 LEU A O 1
ATOM 8347 N N . ASP A 1 1070 ? -18.849 -15.884 -4.742 1.00 97.94 1070 ASP A N 1
ATOM 8348 C CA . ASP A 1 1070 ? -20.161 -16.541 -4.819 1.00 97.94 1070 ASP A CA 1
ATOM 8349 C C . ASP A 1 1070 ? -20.006 -18.058 -4.989 1.00 97.94 1070 ASP A C 1
ATOM 8351 O O . ASP A 1 1070 ? -19.372 -18.514 -5.940 1.00 97.94 1070 ASP A O 1
ATOM 8355 N N . ARG A 1 1071 ? -20.588 -18.836 -4.064 1.00 97.62 1071 ARG A N 1
ATOM 8356 C CA . ARG A 1 1071 ? -20.560 -20.312 -4.052 1.00 97.62 1071 ARG A CA 1
ATOM 8357 C C . ARG A 1 1071 ? -19.159 -20.936 -4.134 1.00 97.62 1071 ARG A C 1
ATOM 8359 O O . ARG A 1 1071 ? -19.005 -22.040 -4.651 1.00 97.62 1071 ARG A O 1
ATOM 8366 N N . VAL A 1 1072 ? -18.133 -20.243 -3.639 1.00 98.62 1072 VAL A N 1
ATOM 8367 C CA . VAL A 1 1072 ? -16.776 -20.806 -3.568 1.00 98.62 1072 VAL A CA 1
ATOM 8368 C C . VAL A 1 1072 ? -16.711 -21.919 -2.534 1.00 98.62 1072 VAL A C 1
ATOM 8370 O O . VAL A 1 1072 ? -17.250 -21.782 -1.436 1.00 98.62 1072 VAL A O 1
ATOM 8373 N N . ASP A 1 1073 ? -16.003 -22.992 -2.877 1.00 98.62 1073 ASP A N 1
ATOM 8374 C CA . ASP A 1 1073 ? -15.794 -24.142 -2.006 1.00 98.62 1073 ASP A CA 1
ATOM 8375 C C . ASP A 1 1073 ? -14.381 -24.158 -1.407 1.00 98.62 1073 ASP A C 1
ATOM 8377 O O . ASP A 1 1073 ? -13.415 -24.465 -2.095 1.00 98.62 1073 ASP A O 1
ATOM 8381 N N . PHE A 1 1074 ? -14.254 -23.845 -0.120 1.00 98.56 1074 PHE A N 1
ATOM 8382 C CA . PHE A 1 1074 ? -13.035 -23.953 0.689 1.00 98.56 1074 PHE A CA 1
ATOM 8383 C C . PHE A 1 1074 ? -13.044 -25.186 1.609 1.00 98.56 1074 PHE A C 1
ATOM 8385 O O . PHE A 1 1074 ? -12.389 -25.165 2.652 1.00 98.56 1074 PHE A O 1
ATOM 8392 N N . SER A 1 1075 ? -13.798 -26.241 1.286 1.00 98.50 1075 SER A N 1
ATOM 8393 C CA . SER A 1 1075 ? -13.890 -27.412 2.166 1.00 98.50 1075 SER A CA 1
ATOM 8394 C C . SER A 1 1075 ? -12.510 -28.022 2.445 1.00 98.50 1075 SER A C 1
ATOM 8396 O O . SER A 1 1075 ? -11.689 -28.158 1.541 1.00 98.50 1075 SER A O 1
ATOM 8398 N N . ASP A 1 1076 ? -12.221 -28.335 3.706 1.00 98.00 1076 ASP A N 1
ATOM 8399 C CA . ASP A 1 1076 ? -10.944 -28.883 4.190 1.00 98.00 1076 ASP A CA 1
ATOM 8400 C C . ASP A 1 1076 ? -9.698 -28.024 3.871 1.00 98.00 1076 ASP A C 1
ATOM 8402 O O . ASP A 1 1076 ? -8.557 -28.475 3.997 1.00 98.00 1076 ASP A O 1
ATOM 8406 N N . ALA A 1 1077 ? -9.884 -26.762 3.468 1.00 98.31 1077 ALA A N 1
ATOM 8407 C CA . ALA A 1 1077 ? -8.787 -25.850 3.164 1.00 98.31 1077 ALA A CA 1
ATOM 8408 C C . ALA A 1 1077 ? -8.151 -25.266 4.437 1.00 98.31 1077 ALA A C 1
ATOM 8410 O O . ALA A 1 1077 ? -8.803 -25.061 5.462 1.00 98.31 1077 ALA A O 1
ATOM 8411 N N . VAL A 1 1078 ? -6.869 -24.906 4.358 1.00 98.44 1078 VAL A N 1
ATOM 8412 C CA . VAL A 1 1078 ? -6.124 -24.262 5.452 1.00 98.44 1078 VAL A CA 1
ATOM 8413 C C . VAL A 1 1078 ? -5.926 -22.782 5.140 1.00 98.44 1078 VAL A C 1
ATOM 8415 O O . VAL A 1 1078 ? -5.043 -22.421 4.368 1.00 98.44 1078 VAL A O 1
ATOM 8418 N N . LEU A 1 1079 ? -6.704 -21.907 5.775 1.00 97.81 1079 LEU A N 1
ATOM 8419 C CA . LEU A 1 1079 ? -6.677 -20.448 5.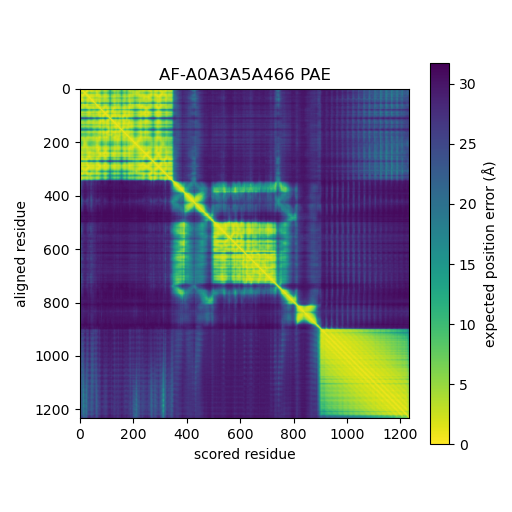607 1.00 97.81 1079 LEU A CA 1
ATOM 8420 C C . LEU A 1 1079 ? -5.936 -19.733 6.752 1.00 97.81 1079 LEU A C 1
ATOM 8422 O O . LEU A 1 1079 ? -6.303 -18.628 7.172 1.00 97.81 1079 LEU A O 1
ATOM 8426 N N . SER A 1 1080 ? -4.879 -20.347 7.289 1.00 92.81 1080 SER A N 1
ATOM 8427 C CA . SER A 1 1080 ? -4.202 -19.806 8.466 1.00 92.81 1080 SER A CA 1
ATOM 8428 C C . SER A 1 1080 ? -3.571 -18.434 8.201 1.00 92.81 1080 SER A C 1
ATOM 8430 O O . SER A 1 1080 ? -2.782 -18.254 7.267 1.00 92.81 1080 SER A O 1
ATOM 8432 N N . ALA A 1 1081 ? -3.879 -17.461 9.063 1.00 91.75 1081 ALA A N 1
ATOM 8433 C CA . ALA A 1 1081 ? -3.424 -16.070 8.944 1.00 91.75 1081 ALA A CA 1
ATOM 8434 C C . ALA A 1 1081 ? -3.777 -15.372 7.608 1.00 91.75 1081 ALA A C 1
ATOM 8436 O O . ALA A 1 1081 ? -3.156 -14.366 7.260 1.00 91.75 1081 ALA A O 1
ATOM 8437 N N . THR A 1 1082 ? -4.763 -15.884 6.868 1.00 95.19 1082 THR A N 1
ATOM 8438 C CA . THR A 1 1082 ? -5.263 -15.279 5.625 1.00 95.19 1082 THR A CA 1
ATOM 8439 C C . THR A 1 1082 ? -6.244 -14.148 5.906 1.00 95.19 1082 THR A C 1
ATOM 8441 O O . THR A 1 1082 ? -6.880 -14.101 6.959 1.00 95.19 1082 THR A O 1
ATOM 8444 N N . MET A 1 1083 ? -6.324 -13.187 4.984 1.00 96.38 1083 MET A N 1
ATOM 8445 C CA . MET A 1 1083 ? -7.171 -12.007 5.112 1.00 96.38 1083 MET A CA 1
ATOM 8446 C C . MET A 1 1083 ? -8.247 -11.960 4.022 1.00 96.38 1083 MET A C 1
ATOM 8448 O O . MET A 1 1083 ? -7.933 -11.898 2.835 1.00 96.38 1083 MET A O 1
ATOM 8452 N N . LEU A 1 1084 ? -9.508 -11.911 4.449 1.00 97.31 1084 LEU A N 1
ATOM 8453 C CA . LEU A 1 1084 ? -10.709 -11.711 3.636 1.00 97.31 1084 LEU A CA 1
ATOM 8454 C C . LEU A 1 1084 ? -11.191 -10.264 3.847 1.00 97.31 1084 LEU A C 1
ATOM 8456 O O . LEU A 1 1084 ? -11.994 -9.985 4.738 1.00 97.31 1084 LEU A O 1
ATOM 8460 N N . TYR A 1 1085 ? -10.647 -9.315 3.081 1.00 95.38 1085 TYR A N 1
ATOM 8461 C CA . TYR A 1 1085 ? -10.889 -7.881 3.283 1.00 95.38 1085 TYR A CA 1
ATOM 8462 C C . TYR A 1 1085 ? -11.804 -7.290 2.206 1.00 95.38 1085 TYR A C 1
ATOM 8464 O O . TYR A 1 1085 ? -11.410 -7.130 1.048 1.00 95.38 1085 TYR A O 1
ATOM 8472 N N . GLY A 1 1086 ? -13.035 -6.947 2.583 1.00 96.25 1086 GLY A N 1
ATOM 8473 C CA . GLY A 1 1086 ? -14.080 -6.474 1.673 1.00 96.25 1086 GLY A CA 1
ATOM 8474 C C . GLY A 1 1086 ? -14.488 -7.506 0.620 1.00 96.25 1086 GLY A C 1
ATOM 8475 O O . GLY A 1 1086 ? -15.038 -7.123 -0.410 1.00 96.25 1086 GLY A O 1
ATOM 8476 N N . ALA A 1 1087 ? -14.164 -8.784 0.836 1.00 97.25 1087 ALA A N 1
ATOM 8477 C CA . ALA A 1 1087 ? -14.577 -9.887 -0.023 1.00 97.25 1087 ALA A CA 1
ATOM 8478 C C . ALA A 1 1087 ? -16.082 -10.144 0.131 1.00 97.25 1087 ALA A C 1
ATOM 8480 O O . ALA A 1 1087 ? -16.632 -9.983 1.225 1.00 97.25 1087 ALA A O 1
ATOM 8481 N N . LYS A 1 1088 ? -16.746 -10.517 -0.963 1.00 98.12 1088 LYS A N 1
ATOM 8482 C CA . LYS A 1 1088 ? -18.199 -10.708 -0.998 1.00 98.12 1088 LYS A CA 1
ATOM 8483 C C . LYS A 1 1088 ? -18.548 -12.006 -1.703 1.00 98.12 1088 LYS A C 1
ATOM 8485 O O . LYS A 1 1088 ? -17.985 -12.268 -2.758 1.00 98.12 1088 LYS A O 1
ATOM 8490 N N . GLY A 1 1089 ? -19.474 -12.781 -1.157 1.00 96.75 1089 GLY A N 1
ATOM 8491 C CA . GLY A 1 1089 ? -19.960 -13.989 -1.816 1.00 96.75 1089 GLY A CA 1
ATOM 8492 C C . GLY A 1 1089 ? -21.141 -14.609 -1.087 1.00 96.75 1089 GLY A C 1
ATOM 8493 O O . GLY A 1 1089 ? -21.098 -14.746 0.126 1.00 96.75 1089 GLY A O 1
ATOM 8494 N N . VAL A 1 1090 ? -22.190 -15.003 -1.798 1.00 95.69 1090 VAL A N 1
ATOM 8495 C CA . VAL A 1 1090 ? -23.327 -15.719 -1.196 1.00 95.69 1090 VAL A CA 1
ATOM 8496 C C . VAL A 1 1090 ? -23.078 -17.226 -1.242 1.00 95.69 1090 VAL A C 1
ATOM 8498 O O . VAL A 1 1090 ? -22.657 -17.756 -2.274 1.00 95.69 1090 VAL A O 1
ATOM 8501 N N . GLY A 1 1091 ? -23.359 -17.924 -0.136 1.00 91.88 1091 GLY A N 1
ATOM 8502 C CA . GLY A 1 1091 ? -23.276 -19.389 -0.076 1.00 91.88 1091 GLY A CA 1
ATOM 8503 C C . GLY A 1 1091 ? -21.850 -19.942 -0.154 1.00 91.88 1091 GLY A C 1
ATOM 8504 O O . GLY A 1 1091 ? -21.633 -20.981 -0.771 1.00 91.88 1091 GLY A O 1
ATOM 8505 N N . VAL A 1 1092 ? -20.874 -19.236 0.425 1.00 98.25 1092 VAL A N 1
ATOM 8506 C CA . VAL A 1 1092 ? -19.476 -19.696 0.507 1.00 98.25 1092 VAL A CA 1
ATOM 8507 C C . VAL A 1 1092 ? -19.376 -20.908 1.435 1.00 98.25 1092 VAL A C 1
ATOM 8509 O O . VAL A 1 1092 ? -19.956 -20.899 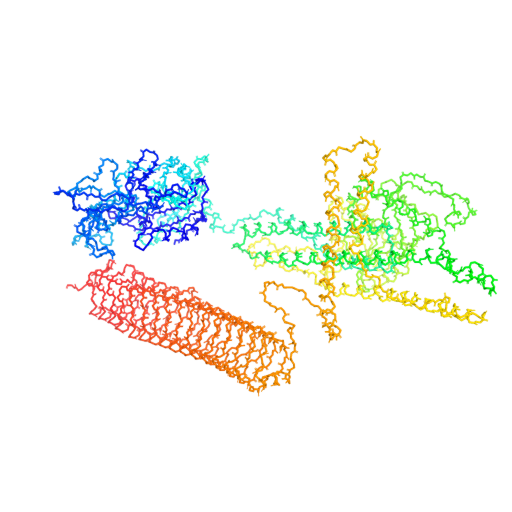2.519 1.00 98.25 1092 VAL A O 1
ATOM 8512 N N . ILE A 1 1093 ? -18.625 -21.935 1.046 1.00 98.75 1093 ILE A N 1
ATOM 8513 C CA . ILE A 1 1093 ? -18.503 -23.195 1.787 1.00 98.75 1093 ILE A CA 1
ATOM 8514 C C . ILE A 1 1093 ? -17.115 -23.262 2.438 1.00 98.75 1093 ILE A C 1
ATOM 8516 O O . ILE A 1 1093 ? -16.109 -23.135 1.758 1.00 98.75 1093 ILE A O 1
ATOM 8520 N N . PHE A 1 1094 ? -17.053 -23.478 3.749 1.00 98.50 1094 PHE A N 1
ATOM 8521 C CA . PHE A 1 1094 ? -15.844 -23.618 4.575 1.00 98.50 1094 PHE A CA 1
ATOM 8522 C C . PHE A 1 1094 ? -15.872 -24.919 5.399 1.00 98.50 1094 PHE A C 1
ATOM 8524 O O . PHE A 1 1094 ? -15.332 -24.975 6.506 1.00 98.50 1094 PHE A O 1
ATOM 8531 N N . ARG A 1 1095 ? -16.542 -25.966 4.906 1.00 98.38 1095 ARG A N 1
ATOM 8532 C CA . ARG A 1 1095 ? -16.743 -27.205 5.669 1.00 98.38 1095 ARG A CA 1
ATOM 8533 C C . ARG A 1 1095 ? -15.410 -27.845 6.043 1.00 98.38 1095 ARG A C 1
ATOM 8535 O O . ARG A 1 1095 ? -14.594 -28.067 5.164 1.00 98.38 1095 ARG A O 1
ATOM 8542 N N . GLY A 1 1096 ? -15.166 -28.127 7.321 1.00 97.94 1096 GLY A N 1
ATOM 8543 C CA . GLY A 1 1096 ? -13.902 -28.749 7.757 1.00 97.94 1096 GLY A CA 1
ATOM 8544 C C . GLY A 1 1096 ? -12.648 -27.867 7.628 1.00 97.94 1096 GLY A C 1
ATOM 8545 O O . GLY A 1 1096 ? -11.548 -28.314 7.942 1.00 97.94 1096 GLY A O 1
ATOM 8546 N N . ALA A 1 1097 ? -12.778 -26.613 7.184 1.00 98.44 1097 ALA A N 1
ATOM 8547 C CA . ALA A 1 1097 ? -11.637 -25.738 6.930 1.00 98.44 1097 ALA A CA 1
ATOM 8548 C C . ALA A 1 1097 ? -10.970 -25.236 8.227 1.00 98.44 1097 ALA A C 1
ATOM 8550 O O . ALA A 1 1097 ? -11.636 -25.013 9.241 1.00 98.44 1097 ALA A O 1
ATOM 8551 N N . ASP A 1 1098 ? -9.660 -24.974 8.180 1.00 98.31 1098 ASP A N 1
ATOM 8552 C CA . ASP A 1 1098 ? -8.905 -24.342 9.270 1.00 98.31 1098 ASP A CA 1
ATOM 8553 C C . ASP A 1 1098 ? -8.709 -22.842 9.007 1.00 98.31 1098 ASP A C 1
ATOM 8555 O O . ASP A 1 1098 ? -7.874 -22.423 8.203 1.00 98.31 1098 ASP A O 1
ATOM 8559 N N . LEU A 1 1099 ? -9.455 -22.013 9.733 1.00 98.12 1099 LEU A N 1
ATOM 8560 C CA . LEU A 1 1099 ? -9.410 -20.553 9.685 1.00 98.12 1099 LEU A CA 1
ATOM 8561 C C . LEU A 1 1099 ? -8.622 -19.961 10.869 1.00 98.12 1099 LEU A C 1
ATOM 8563 O O . LEU A 1 1099 ? -8.820 -18.805 11.255 1.00 98.12 1099 LEU A O 1
ATOM 8567 N N . SER A 1 1100 ? -7.702 -20.715 11.473 1.00 97.31 1100 SER A N 1
ATOM 8568 C CA . SER A 1 1100 ? -6.913 -20.232 12.610 1.00 97.31 1100 SER A CA 1
ATOM 8569 C C . SER A 1 1100 ? -6.125 -18.963 12.268 1.00 97.31 1100 SER A C 1
ATOM 8571 O O . SER A 1 1100 ? -5.366 -18.900 11.301 1.00 97.31 1100 SER A O 1
ATOM 8573 N N . LYS A 1 1101 ? -6.291 -17.916 13.081 1.00 95.38 1101 LYS A N 1
ATOM 8574 C CA . LYS A 1 1101 ? -5.725 -16.569 12.871 1.00 95.38 1101 LYS A CA 1
ATOM 8575 C C . LYS A 1 1101 ? -6.201 -15.867 11.590 1.00 95.38 1101 LYS A C 1
ATOM 8577 O O . LYS A 1 1101 ? -5.656 -14.812 11.255 1.00 95.38 1101 LYS A O 1
ATOM 8582 N N . CYS A 1 1102 ? -7.194 -16.412 10.883 1.00 96.44 1102 CYS A N 1
ATOM 8583 C CA . CYS A 1 1102 ? -7.808 -15.765 9.728 1.00 96.44 1102 CYS A CA 1
ATOM 8584 C C . CYS A 1 1102 ? -8.463 -14.445 10.151 1.00 96.44 1102 CYS A C 1
ATOM 8586 O O . CYS A 1 1102 ? -8.997 -14.319 11.258 1.00 96.44 1102 CYS A O 1
ATOM 8588 N N . ARG A 1 1103 ? -8.402 -13.443 9.273 1.00 96.44 1103 ARG A N 1
ATOM 8589 C CA . ARG A 1 1103 ? -8.991 -12.123 9.499 1.00 96.44 1103 ARG A CA 1
ATOM 8590 C C . ARG A 1 1103 ? -10.022 -11.810 8.432 1.00 96.44 1103 ARG A C 1
ATOM 8592 O O . ARG A 1 1103 ? -9.702 -11.839 7.249 1.00 96.44 1103 ARG A O 1
ATOM 8599 N N . MET A 1 1104 ? -11.219 -11.432 8.853 1.00 97.56 1104 MET A N 1
ATOM 8600 C CA . MET A 1 1104 ? -12.270 -10.931 7.969 1.00 97.56 1104 MET A CA 1
ATOM 8601 C C . MET A 1 1104 ? -12.618 -9.501 8.377 1.00 97.56 1104 MET A C 1
ATOM 8603 O O . MET A 1 1104 ? -12.695 -9.204 9.570 1.00 97.56 1104 MET A O 1
ATOM 8607 N N . GLY A 1 1105 ? -12.757 -8.596 7.409 1.00 93.19 1105 GLY A N 1
ATOM 8608 C CA . GLY A 1 1105 ? -13.044 -7.193 7.702 1.00 93.19 1105 GLY A CA 1
ATOM 8609 C C . GLY A 1 1105 ? -13.298 -6.333 6.477 1.00 93.19 1105 GLY A C 1
ATOM 8610 O O . GLY A 1 1105 ? -13.293 -6.820 5.351 1.00 93.19 1105 GLY A O 1
ATOM 8611 N N . GLY A 1 1106 ? -13.493 -5.030 6.688 1.00 90.88 1106 GLY A N 1
ATOM 8612 C CA . GLY A 1 1106 ? -13.671 -4.074 5.593 1.00 90.88 1106 GLY A CA 1
ATOM 8613 C C . GLY A 1 1106 ? -15.013 -4.209 4.875 1.00 90.88 1106 GLY A C 1
ATOM 8614 O O . GLY A 1 1106 ? -15.040 -4.093 3.651 1.00 90.88 1106 GLY A O 1
ATOM 8615 N N . GLN A 1 1107 ? -16.097 -4.455 5.624 1.00 93.50 1107 GLN A N 1
ATOM 8616 C CA . GLN A 1 1107 ? -17.443 -4.684 5.079 1.00 93.50 1107 GLN A CA 1
ATOM 8617 C C . GLN A 1 1107 ? -17.503 -5.920 4.172 1.00 93.50 1107 GLN A C 1
ATOM 8619 O O . GLN A 1 1107 ? -18.099 -5.890 3.091 1.00 93.50 1107 GLN A O 1
ATOM 8624 N N . ALA A 1 1108 ? -16.830 -6.996 4.590 1.00 96.44 1108 ALA A N 1
ATOM 8625 C CA . ALA A 1 1108 ? -16.976 -8.290 3.941 1.00 96.44 1108 ALA A CA 1
ATOM 8626 C C . ALA A 1 1108 ? -18.413 -8.805 4.130 1.00 96.44 1108 ALA A C 1
ATOM 8628 O O . ALA A 1 1108 ? -19.040 -8.538 5.154 1.00 96.44 1108 ALA A O 1
ATOM 8629 N N . ALA A 1 1109 ? -18.940 -9.519 3.138 1.00 97.88 1109 ALA A N 1
ATOM 8630 C CA . ALA A 1 1109 ? -20.315 -10.012 3.170 1.00 97.88 1109 ALA A CA 1
ATOM 8631 C C . ALA A 1 1109 ? -20.379 -11.441 2.636 1.00 97.88 1109 ALA A C 1
ATOM 8633 O O . ALA A 1 1109 ? -20.136 -11.671 1.450 1.00 97.88 1109 ALA A O 1
ATOM 8634 N N . MET A 1 1110 ? -20.682 -12.387 3.519 1.00 97.62 1110 MET A N 1
ATOM 8635 C CA . MET A 1 1110 ? -20.836 -13.803 3.203 1.00 97.62 1110 MET A CA 1
ATOM 8636 C C . MET A 1 1110 ? -22.101 -14.389 3.842 1.00 97.62 1110 MET A C 1
ATOM 8638 O O . MET A 1 1110 ? -22.010 -15.301 4.670 1.00 97.62 1110 MET A O 1
ATOM 8642 N N . PRO A 1 1111 ? -23.293 -13.871 3.491 1.00 97.31 1111 PRO A N 1
ATOM 8643 C CA . PRO A 1 1111 ? -24.532 -14.410 4.020 1.00 97.31 1111 PRO A CA 1
ATOM 8644 C C . PRO A 1 1111 ? -24.710 -15.861 3.558 1.00 97.31 1111 PRO A C 1
ATOM 8646 O O . PRO A 1 1111 ? -24.335 -16.234 2.440 1.00 97.31 1111 PRO A O 1
ATOM 8649 N N . GLN A 1 1112 ? -25.318 -16.673 4.421 1.00 97.25 1112 GLN A N 1
ATOM 8650 C CA . GLN A 1 1112 ? -25.564 -18.102 4.195 1.00 97.25 1112 GLN A CA 1
ATOM 8651 C C . GLN A 1 1112 ? -24.281 -18.928 4.002 1.00 97.25 1112 GLN A C 1
ATOM 8653 O O . GLN A 1 1112 ? -24.319 -19.994 3.390 1.00 97.25 1112 GLN A O 1
ATOM 8658 N N . ALA A 1 1113 ? -23.138 -18.444 4.498 1.00 98.19 1113 ALA A N 1
ATOM 8659 C CA . ALA A 1 1113 ? -21.900 -19.209 4.462 1.00 98.19 1113 ALA A CA 1
ATOM 8660 C C . ALA A 1 1113 ? -21.982 -20.467 5.344 1.00 98.19 1113 ALA A C 1
ATOM 8662 O O . ALA A 1 1113 ? -22.572 -20.463 6.428 1.00 98.19 1113 ALA A O 1
ATOM 8663 N N . ASP A 1 1114 ? -21.363 -21.547 4.883 1.00 98.44 1114 ASP A N 1
ATOM 8664 C CA . ASP A 1 1114 ? -21.351 -22.836 5.560 1.00 98.44 1114 ASP A CA 1
ATOM 8665 C C . ASP A 1 1114 ? -19.995 -23.089 6.223 1.00 98.44 1114 ASP A C 1
ATOM 8667 O O . ASP A 1 1114 ? -19.049 -23.541 5.589 1.00 98.44 1114 ASP A O 1
ATOM 8671 N N . PHE A 1 1115 ? -19.912 -22.826 7.519 1.00 98.38 1115 PHE A N 1
ATOM 8672 C CA . PHE A 1 1115 ? -18.767 -23.106 8.379 1.00 98.38 1115 PHE A CA 1
ATOM 8673 C C . PHE A 1 1115 ? -18.926 -24.410 9.181 1.00 98.38 1115 PHE A C 1
ATOM 8675 O O . PHE A 1 1115 ? -18.406 -24.533 10.292 1.00 98.38 1115 PHE A O 1
ATOM 8682 N N . THR A 1 1116 ? -19.673 -25.390 8.676 1.00 98.31 1116 THR A N 1
ATOM 8683 C CA . THR A 1 1116 ? -19.893 -26.649 9.403 1.00 98.31 1116 THR A CA 1
ATOM 8684 C C . THR A 1 1116 ? -18.568 -27.398 9.618 1.00 98.31 1116 THR A C 1
ATOM 8686 O O . THR A 1 1116 ? -17.774 -27.542 8.693 1.00 98.31 1116 THR A O 1
ATOM 8689 N N . ASN A 1 1117 ? -18.305 -27.891 10.831 1.00 97.81 1117 ASN A N 1
ATOM 8690 C CA . ASN A 1 1117 ? -17.062 -28.588 11.218 1.00 97.81 1117 ASN A CA 1
ATOM 8691 C C . ASN A 1 1117 ? -15.755 -27.787 11.010 1.00 97.81 1117 ASN A C 1
ATOM 8693 O O . ASN A 1 1117 ? -14.673 -28.366 11.006 1.00 97.81 1117 ASN A O 1
ATOM 8697 N N . MET A 1 1118 ? -15.830 -26.468 10.818 1.00 97.88 1118 MET A N 1
ATOM 8698 C CA . MET A 1 1118 ? -14.654 -25.600 10.682 1.00 97.88 1118 MET A CA 1
ATOM 8699 C C . MET A 1 1118 ? -13.895 -25.469 12.007 1.00 97.88 1118 MET A C 1
ATOM 8701 O O . MET A 1 1118 ? -14.497 -25.468 13.076 1.00 97.88 1118 MET A O 1
ATOM 8705 N N . ARG A 1 1119 ? -12.577 -25.263 11.946 1.00 98.06 1119 ARG A N 1
ATOM 8706 C CA . ARG A 1 1119 ? -11.746 -24.896 13.100 1.00 98.06 1119 ARG A CA 1
ATOM 8707 C C . ARG A 1 1119 ? -11.275 -23.448 12.996 1.00 98.06 1119 ARG A C 1
ATOM 8709 O O . ARG A 1 1119 ? -10.740 -23.036 11.972 1.00 98.06 1119 ARG A O 1
ATOM 8716 N N . MET A 1 1120 ? -11.386 -22.680 14.078 1.00 97.69 1120 MET A N 1
ATOM 8717 C CA . MET A 1 1120 ? -10.865 -21.315 14.155 1.00 97.69 1120 MET A CA 1
ATOM 8718 C C . MET A 1 1120 ? -10.277 -21.002 15.535 1.00 97.69 1120 MET A C 1
ATOM 8720 O O . MET A 1 1120 ? -10.983 -20.659 16.485 1.00 97.69 1120 MET A O 1
ATOM 8724 N N . ILE A 1 1121 ? -8.944 -21.023 15.619 1.00 97.31 1121 ILE A N 1
ATOM 8725 C CA . ILE A 1 1121 ? -8.193 -20.588 16.804 1.00 97.31 1121 ILE A CA 1
ATOM 8726 C C . ILE A 1 1121 ? -7.643 -19.179 16.583 1.00 97.31 1121 ILE A C 1
ATOM 8728 O O . ILE A 1 1121 ? -6.922 -18.942 15.613 1.00 97.31 1121 ILE A O 1
ATOM 8732 N N . GLN A 1 1122 ? -7.940 -18.238 17.485 1.00 95.12 1122 GLN A N 1
ATOM 8733 C CA . GLN A 1 1122 ? -7.453 -16.846 17.423 1.00 95.12 1122 GLN A CA 1
ATOM 8734 C C . GLN A 1 1122 ? -7.805 -16.105 16.113 1.00 95.12 1122 GLN A C 1
ATOM 8736 O O . GLN A 1 1122 ? -7.102 -15.175 15.708 1.00 95.12 1122 GLN A O 1
ATOM 8741 N N . GLY A 1 1123 ? -8.870 -16.525 15.423 1.00 93.94 1123 GLY A N 1
ATOM 8742 C CA . GLY A 1 1123 ? -9.407 -15.819 14.258 1.00 93.94 1123 GLY A CA 1
ATOM 8743 C C . GLY A 1 1123 ? -10.148 -14.541 14.657 1.00 93.94 1123 GLY A C 1
ATOM 8744 O O . GLY A 1 1123 ? -10.587 -14.394 15.798 1.00 93.94 1123 GLY A O 1
ATOM 8745 N N . CYS A 1 1124 ? -10.256 -13.592 13.729 1.00 97.25 1124 CYS A N 1
ATOM 8746 C CA . CYS A 1 1124 ? -10.848 -12.285 13.993 1.00 97.25 1124 CYS A CA 1
ATOM 8747 C C . CYS A 1 1124 ? -11.707 -11.805 12.821 1.00 97.25 1124 CYS A C 1
ATOM 8749 O O . CYS A 1 1124 ? -11.174 -11.356 11.804 1.00 97.25 1124 CYS A O 1
ATOM 8751 N N . PHE A 1 1125 ? -13.024 -11.828 12.980 1.00 97.94 1125 PHE A N 1
ATOM 8752 C CA . PHE A 1 1125 ? -13.984 -11.278 12.028 1.00 97.94 1125 PHE A CA 1
ATOM 8753 C C . PHE A 1 1125 ? -14.536 -9.962 12.575 1.00 97.94 1125 PHE A C 1
ATOM 8755 O O . PHE A 1 1125 ? -14.935 -9.883 13.737 1.00 97.94 1125 PHE A O 1
ATOM 8762 N N . ARG A 1 1126 ? -14.499 -8.898 11.769 1.00 95.75 1126 ARG A N 1
ATOM 8763 C CA . ARG A 1 1126 ? -15.013 -7.578 12.153 1.00 95.75 1126 ARG A CA 1
ATOM 8764 C C . ARG A 1 1126 ? -15.854 -6.969 11.053 1.00 95.75 1126 ARG A C 1
ATOM 8766 O O . ARG A 1 1126 ? -15.547 -7.191 9.887 1.00 95.75 1126 ARG A O 1
ATOM 8773 N N . ASP A 1 1127 ? -16.849 -6.163 11.405 1.00 96.44 1127 ASP A N 1
ATOM 8774 C CA . ASP A 1 1127 ? -17.602 -5.339 10.447 1.00 96.44 1127 ASP A CA 1
ATOM 8775 C C . ASP A 1 1127 ? -18.067 -6.142 9.214 1.00 96.44 1127 ASP A C 1
ATOM 8777 O O . ASP A 1 1127 ? -17.822 -5.733 8.076 1.00 96.44 1127 ASP A O 1
ATOM 8781 N N . SER A 1 1128 ? -18.613 -7.343 9.432 1.00 97.19 1128 SER A N 1
ATOM 8782 C CA . SER A 1 1128 ? -18.913 -8.311 8.367 1.00 97.19 1128 SER A CA 1
ATOM 8783 C C . SER A 1 1128 ? -20.342 -8.844 8.467 1.00 97.19 1128 SER A C 1
ATOM 8785 O O . SER A 1 1128 ? -20.856 -9.016 9.570 1.00 97.19 1128 SER A O 1
ATOM 8787 N N . ASP A 1 1129 ? -20.960 -9.126 7.319 1.00 98.25 1129 ASP A N 1
ATOM 8788 C CA . ASP A 1 1129 ? -22.266 -9.792 7.226 1.00 98.25 1129 ASP A CA 1
ATOM 8789 C C . ASP A 1 1129 ? -22.078 -11.304 7.073 1.00 98.25 1129 ASP A C 1
ATOM 8791 O O . ASP A 1 1129 ? -21.489 -11.773 6.099 1.00 98.25 1129 ASP A O 1
ATOM 8795 N N . LEU A 1 1130 ? -22.560 -12.048 8.061 1.00 98.00 1130 LEU A N 1
ATOM 8796 C CA . LEU A 1 1130 ? -22.562 -13.506 8.162 1.00 98.00 1130 LEU A CA 1
ATOM 8797 C C . LEU A 1 1130 ? -23.972 -14.002 8.533 1.00 98.00 1130 LEU A C 1
ATOM 8799 O O . LEU A 1 1130 ? -24.135 -15.034 9.190 1.00 98.00 1130 LEU A O 1
ATOM 8803 N N . SER A 1 1131 ? -25.005 -13.253 8.141 1.00 98.06 1131 SER A N 1
ATOM 8804 C CA . SER A 1 1131 ? -26.396 -13.612 8.403 1.00 98.06 1131 SER A CA 1
ATOM 8805 C C . SER A 1 1131 ? -26.731 -14.982 7.801 1.00 98.06 1131 SER A C 1
ATOM 8807 O O . SER A 1 1131 ? -26.303 -15.333 6.698 1.00 98.06 1131 SER A O 1
ATOM 8809 N N . LYS A 1 1132 ? -27.496 -15.792 8.540 1.00 97.88 1132 LYS A N 1
ATOM 8810 C CA . LYS A 1 1132 ? -27.906 -17.163 8.185 1.00 97.88 1132 LYS A CA 1
ATOM 8811 C C . LYS A 1 1132 ? -26.746 -18.146 7.975 1.00 97.88 1132 LYS A C 1
ATOM 8813 O O . LYS A 1 1132 ? -26.939 -19.185 7.346 1.00 97.88 1132 LYS A O 1
ATOM 8818 N N . ALA A 1 1133 ? -25.544 -17.832 8.458 1.00 98.19 1133 ALA A N 1
ATOM 8819 C CA . ALA A 1 1133 ? -24.404 -18.735 8.351 1.00 98.19 1133 ALA A CA 1
ATOM 8820 C C . ALA A 1 1133 ? -24.532 -19.945 9.297 1.00 98.19 1133 ALA A C 1
ATOM 8822 O O . ALA A 1 1133 ? -25.031 -19.830 10.419 1.00 98.19 1133 ALA A O 1
ATOM 8823 N N . SER A 1 1134 ? -24.046 -21.110 8.862 1.00 98.31 1134 SER A N 1
ATOM 8824 C CA . SER A 1 1134 ? -24.025 -22.336 9.672 1.00 98.31 1134 SER A CA 1
ATOM 8825 C C . SER A 1 1134 ? -22.653 -22.559 10.287 1.00 98.31 1134 SER A C 1
ATOM 8827 O O . SER A 1 1134 ? -21.685 -22.694 9.557 1.00 98.31 1134 SER A O 1
ATOM 8829 N N . PHE A 1 1135 ? -22.564 -22.671 11.608 1.00 98.38 1135 PHE A N 1
ATOM 8830 C CA . PHE A 1 1135 ? -21.348 -23.015 12.356 1.00 98.38 1135 PHE A CA 1
ATOM 8831 C C . PHE A 1 1135 ? -21.466 -24.381 13.048 1.00 98.38 1135 PHE A C 1
ATOM 8833 O O . PHE A 1 1135 ? -20.731 -24.673 13.989 1.00 98.38 1135 PHE A O 1
ATOM 8840 N N . ARG A 1 1136 ? -22.407 -25.236 12.633 1.00 97.06 1136 ARG A N 1
ATOM 8841 C CA . ARG A 1 1136 ? -22.663 -26.526 13.296 1.00 97.06 1136 ARG A CA 1
ATOM 8842 C C . ARG A 1 1136 ? -21.398 -27.387 13.350 1.00 97.06 1136 ARG A C 1
ATOM 8844 O O . ARG A 1 1136 ? -20.722 -27.565 12.345 1.00 97.06 1136 ARG A O 1
ATOM 8851 N N . GLY A 1 1137 ? -21.069 -27.910 14.528 1.00 95.94 1137 GLY A N 1
ATOM 8852 C CA . GLY A 1 1137 ? -19.863 -28.725 14.727 1.00 95.94 1137 GLY A CA 1
ATOM 8853 C C . GLY A 1 1137 ? -18.533 -27.968 14.617 1.00 95.94 1137 GLY A C 1
ATOM 8854 O O . GLY A 1 1137 ? -17.488 -28.604 14.695 1.00 95.94 1137 GLY A O 1
ATOM 8855 N N . ALA A 1 1138 ? -18.539 -26.641 14.438 1.00 97.88 1138 ALA A N 1
ATOM 8856 C CA . ALA A 1 1138 ? -17.308 -25.860 14.388 1.00 97.88 1138 ALA A CA 1
ATOM 8857 C C . ALA A 1 1138 ? -16.583 -25.832 15.746 1.00 97.88 1138 ALA A C 1
ATOM 8859 O O . ALA A 1 1138 ? -17.211 -25.894 16.800 1.00 97.88 1138 ALA A O 1
ATOM 8860 N N . GLU A 1 1139 ? -15.264 -25.665 15.723 1.00 97.38 1139 GLU A N 1
ATOM 8861 C CA . GLU A 1 1139 ? -14.416 -25.445 16.892 1.00 97.38 1139 GLU A CA 1
ATOM 8862 C C . GLU A 1 1139 ? -13.901 -24.007 16.912 1.00 97.38 1139 GLU A C 1
ATOM 8864 O O . GLU A 1 1139 ? -13.035 -23.632 16.118 1.00 97.38 1139 GLU A O 1
ATOM 8869 N N . LEU A 1 1140 ? -14.393 -23.194 17.846 1.00 97.88 1140 LEU A N 1
ATOM 8870 C CA . LEU A 1 1140 ? -13.967 -21.808 18.022 1.00 97.88 1140 LEU A CA 1
ATOM 8871 C C . LEU A 1 1140 ? -13.194 -21.679 19.338 1.00 97.88 1140 LEU A C 1
ATOM 8873 O O . LEU A 1 1140 ? -13.717 -21.966 20.410 1.00 97.88 1140 LEU A O 1
ATOM 8877 N N . GLN A 1 1141 ? -11.949 -21.209 19.283 1.00 96.50 1141 GLN A N 1
ATOM 8878 C CA . GLN A 1 1141 ? -11.155 -21.000 20.496 1.00 96.50 1141 GLN A CA 1
ATOM 8879 C C . GLN A 1 1141 ? -10.460 -19.647 20.464 1.00 96.50 1141 GLN A C 1
ATOM 8881 O O . GLN A 1 1141 ? -9.680 -19.344 19.556 1.00 96.50 1141 GLN A O 1
ATOM 8886 N N . SER A 1 1142 ? -10.727 -18.828 21.483 1.00 95.69 1142 SER A N 1
ATOM 8887 C CA . SER A 1 1142 ? -10.185 -17.466 21.587 1.00 95.69 1142 SER A CA 1
ATOM 8888 C C . SER A 1 1142 ? -10.424 -16.632 20.319 1.00 95.69 1142 SER A C 1
ATOM 8890 O O . SER A 1 1142 ? -9.592 -15.799 19.953 1.00 95.69 1142 SER A O 1
ATOM 8892 N N . ALA A 1 1143 ? -11.526 -16.890 19.614 1.00 96.69 1143 ALA A N 1
ATOM 8893 C CA . ALA A 1 1143 ? -11.886 -16.163 18.409 1.00 96.69 1143 ALA A CA 1
ATOM 8894 C C . ALA A 1 1143 ? -12.567 -14.828 18.748 1.00 96.69 1143 ALA A C 1
ATOM 8896 O O . ALA A 1 1143 ? -13.092 -14.627 19.845 1.00 96.69 1143 ALA A O 1
ATOM 8897 N N . MET A 1 1144 ? -12.552 -13.896 17.800 1.00 97.31 1144 MET A N 1
ATOM 8898 C CA . MET A 1 1144 ? -13.153 -12.576 17.954 1.00 97.31 1144 MET A CA 1
ATOM 8899 C C . MET A 1 1144 ? -14.101 -12.285 16.799 1.00 97.31 1144 MET A C 1
ATOM 8901 O O . MET A 1 1144 ? -13.679 -12.224 15.649 1.00 97.31 1144 MET A O 1
ATOM 8905 N N . PHE A 1 1145 ? -15.357 -12.038 17.130 1.00 98.25 1145 PHE A N 1
ATOM 8906 C CA . PHE A 1 1145 ? -16.365 -11.442 16.274 1.00 98.25 1145 PHE A CA 1
ATOM 8907 C C . PHE A 1 1145 ? -16.673 -10.062 16.853 1.00 98.25 1145 PHE A C 1
ATOM 8909 O O . PHE A 1 1145 ? -17.063 -9.942 18.017 1.00 98.25 1145 PHE A O 1
ATOM 8916 N N . GLU A 1 1146 ? -16.442 -9.009 16.074 1.00 96.75 1146 GLU A N 1
ATOM 8917 C CA . GLU A 1 1146 ? -16.728 -7.637 16.491 1.00 96.75 1146 GLU A CA 1
ATOM 8918 C C . GLU A 1 1146 ? -17.616 -6.943 15.463 1.00 96.75 1146 GLU A C 1
ATOM 8920 O O . GLU A 1 1146 ? -17.275 -6.899 14.284 1.00 96.75 1146 GLU A O 1
ATOM 8925 N N . ASN A 1 1147 ? -18.742 -6.376 15.894 1.00 97.06 1147 ASN A N 1
ATOM 8926 C CA . ASN A 1 1147 ? -19.633 -5.619 15.006 1.00 97.06 1147 ASN A CA 1
ATOM 8927 C C . ASN A 1 1147 ? -20.048 -6.412 13.742 1.00 97.06 1147 ASN A C 1
ATOM 8929 O O . ASN A 1 1147 ? -20.058 -5.877 12.635 1.00 97.06 1147 ASN A O 1
ATOM 8933 N N . CYS A 1 1148 ? -20.302 -7.716 13.894 1.00 98.25 1148 CYS A N 1
ATOM 8934 C CA . CYS A 1 1148 ? -20.738 -8.592 12.804 1.00 98.25 1148 CYS A CA 1
ATOM 8935 C C . CYS A 1 1148 ? -22.257 -8.781 12.821 1.00 98.25 1148 CYS A C 1
ATOM 8937 O O . CYS A 1 1148 ? -22.867 -8.819 13.894 1.00 98.25 1148 CYS A O 1
ATOM 8939 N N . ASP A 1 1149 ? -22.846 -8.953 11.640 1.00 98.44 1149 ASP A N 1
ATOM 8940 C CA . ASP A 1 1149 ? -24.222 -9.420 11.496 1.00 98.44 1149 ASP A CA 1
ATOM 8941 C C . ASP A 1 1149 ? -24.243 -10.952 11.451 1.00 98.44 1149 ASP A C 1
ATOM 8943 O O . ASP A 1 1149 ? -23.632 -11.565 10.583 1.00 98.44 1149 ASP A O 1
ATOM 8947 N N . LEU A 1 1150 ? -24.900 -11.566 12.428 1.00 98.44 1150 LEU A N 1
ATOM 8948 C CA . LEU A 1 1150 ? -25.033 -13.008 12.627 1.00 98.44 1150 LEU A CA 1
ATOM 8949 C C . LEU A 1 1150 ? -26.511 -13.383 12.830 1.00 98.44 1150 LEU A C 1
ATOM 8951 O O . LEU A 1 1150 ? -26.821 -14.372 13.502 1.00 98.44 1150 LEU A O 1
ATOM 8955 N N . GLN A 1 1151 ? -27.440 -12.597 12.272 1.00 98.38 1151 GLN A N 1
ATOM 8956 C CA . GLN A 1 1151 ? -28.867 -12.897 12.355 1.00 98.38 1151 GLN A CA 1
ATOM 8957 C C . GLN A 1 1151 ? -29.167 -14.295 11.824 1.00 98.38 1151 GLN A C 1
ATOM 8959 O O . GLN A 1 1151 ? -28.722 -14.655 10.734 1.00 98.38 1151 GLN A O 1
ATOM 8964 N N . HIS A 1 1152 ? -29.939 -15.077 12.578 1.00 98.25 1152 HIS A N 1
ATOM 8965 C CA . HIS A 1 1152 ? -30.307 -16.453 12.224 1.00 98.25 1152 HIS A CA 1
ATOM 8966 C C . HIS A 1 1152 ? -29.121 -17.398 11.959 1.00 98.25 1152 HIS A C 1
ATOM 8968 O O . HIS A 1 1152 ? -29.266 -18.382 11.234 1.00 98.25 1152 HIS A O 1
ATOM 8974 N N . ALA A 1 1153 ? -27.940 -17.107 12.510 1.00 98.25 1153 ALA A N 1
ATOM 8975 C CA . ALA A 1 1153 ? -26.802 -18.013 12.426 1.00 98.25 1153 ALA A CA 1
ATOM 8976 C C . ALA A 1 1153 ? -26.984 -19.244 13.339 1.00 98.25 1153 ALA A C 1
ATOM 8978 O O . ALA A 1 1153 ? -27.632 -19.175 14.386 1.00 98.25 1153 ALA A O 1
ATOM 8979 N N . GLU A 1 1154 ? -26.388 -20.374 12.958 1.00 98.38 1154 GLU A N 1
ATOM 8980 C CA . GLU A 1 1154 ? -26.530 -21.663 13.651 1.00 98.38 1154 GLU A CA 1
ATOM 8981 C C . GLU A 1 1154 ? -25.242 -22.059 14.389 1.00 98.38 1154 GLU A C 1
ATOM 8983 O O . GLU A 1 1154 ? -24.278 -22.497 13.772 1.00 98.38 1154 GLU A O 1
ATOM 8988 N N . PHE A 1 1155 ? -25.250 -21.989 15.718 1.00 98.12 1155 PHE A N 1
ATOM 8989 C CA . PHE A 1 1155 ? -24.163 -22.363 16.635 1.00 98.12 1155 PHE A CA 1
ATOM 8990 C C . PHE A 1 1155 ? -24.531 -23.541 17.562 1.00 98.12 1155 PHE A C 1
ATOM 8992 O O . PHE A 1 1155 ? -24.019 -23.649 18.680 1.00 98.12 1155 PHE A O 1
ATOM 8999 N N . TYR A 1 1156 ? -25.423 -24.431 17.118 1.00 96.50 1156 TYR A N 1
ATOM 9000 C CA . TYR A 1 1156 ? -25.885 -25.580 17.905 1.00 96.50 1156 TYR A CA 1
ATOM 9001 C C . TYR A 1 1156 ? -24.710 -26.427 18.433 1.00 96.50 1156 TYR A C 1
ATOM 9003 O O . TYR A 1 1156 ? -23.980 -27.043 17.653 1.00 96.50 1156 TYR A O 1
ATOM 9011 N N . ARG A 1 1157 ? -24.549 -26.461 19.764 1.00 96.62 1157 ARG A N 1
ATOM 9012 C CA . ARG A 1 1157 ? -23.512 -27.199 20.512 1.00 96.62 1157 ARG A CA 1
ATOM 9013 C C . ARG A 1 1157 ? -22.067 -26.904 20.101 1.00 96.62 1157 ARG A C 1
ATOM 9015 O O . ARG A 1 1157 ? -21.200 -27.767 20.211 1.00 96.62 1157 ARG A O 1
ATOM 9022 N N . VAL A 1 1158 ? -21.792 -25.682 19.654 1.00 98.00 1158 VAL A N 1
ATOM 9023 C CA . VAL A 1 1158 ? -20.441 -25.273 19.249 1.00 98.00 1158 VAL A CA 1
ATOM 9024 C C . VAL A 1 1158 ? -19.535 -25.064 20.477 1.00 98.00 1158 VAL A C 1
ATOM 9026 O O . VAL A 1 1158 ? -19.881 -24.272 21.362 1.00 98.00 1158 VAL A O 1
ATOM 9029 N N . PRO A 1 1159 ? -18.362 -25.723 20.566 1.00 97.25 1159 PRO A N 1
ATOM 9030 C CA . PRO A 1 1159 ? -17.317 -25.331 21.505 1.00 97.25 1159 PRO A CA 1
ATOM 9031 C C . PRO A 1 1159 ? -16.718 -23.982 21.088 1.00 97.25 1159 PRO A C 1
ATOM 9033 O O . PRO A 1 1159 ? -16.075 -23.876 20.049 1.00 97.25 1159 PRO A O 1
ATOM 9036 N N . ALA A 1 1160 ? -16.947 -22.951 21.902 1.00 97.12 1160 ALA A N 1
ATOM 9037 C CA . ALA A 1 1160 ? -16.587 -21.558 21.641 1.00 97.12 1160 ALA A CA 1
ATOM 9038 C C . ALA A 1 1160 ? -15.814 -20.908 22.810 1.00 97.12 1160 ALA A C 1
ATOM 9040 O O . ALA A 1 1160 ? -16.021 -19.738 23.149 1.00 97.12 1160 ALA A O 1
ATOM 9041 N N . GLY A 1 1161 ? -14.912 -21.657 23.449 1.00 94.94 1161 GLY A N 1
ATOM 9042 C CA . GLY A 1 1161 ? -14.184 -21.213 24.641 1.00 94.94 1161 GLY A CA 1
ATOM 9043 C C . GLY A 1 1161 ? -13.396 -19.918 24.411 1.00 94.94 1161 GLY A C 1
ATOM 9044 O O . GLY A 1 1161 ? -12.718 -19.743 23.395 1.00 94.94 1161 GLY A O 1
ATOM 9045 N N . HIS A 1 1162 ? -13.488 -18.980 25.356 1.00 95.50 1162 HIS A N 1
ATOM 9046 C CA . HIS A 1 1162 ? -12.857 -17.653 25.300 1.00 95.50 1162 HIS A CA 1
ATOM 9047 C C . HIS A 1 1162 ? -13.208 -16.805 24.062 1.00 95.50 1162 HIS A C 1
ATOM 9049 O O . HIS A 1 1162 ? -12.536 -15.806 23.785 1.00 95.50 1162 HIS A O 1
ATOM 9055 N N . THR A 1 1163 ? -14.228 -17.195 23.294 1.00 97.12 1163 THR A N 1
ATOM 9056 C CA . THR A 1 1163 ? -14.637 -16.482 22.081 1.00 97.12 1163 THR A CA 1
ATOM 9057 C C . THR A 1 1163 ? -15.461 -15.247 22.439 1.00 97.12 1163 THR A C 1
ATOM 9059 O O . THR A 1 1163 ? -16.231 -15.243 23.403 1.00 97.12 1163 THR A O 1
ATOM 9062 N N . ARG A 1 1164 ? -15.282 -14.167 21.675 1.00 97.44 1164 ARG A N 1
ATOM 9063 C CA . ARG A 1 1164 ? -15.945 -12.874 21.892 1.00 97.44 1164 ARG A CA 1
ATOM 9064 C C . ARG A 1 1164 ? -16.882 -12.559 20.732 1.00 97.44 1164 ARG A C 1
ATOM 9066 O O . ARG A 1 1164 ? -16.433 -12.595 19.595 1.00 97.44 1164 ARG A O 1
ATOM 9073 N N . PHE A 1 1165 ? -18.126 -12.190 21.022 1.00 97.94 1165 PHE A N 1
ATOM 9074 C CA . PHE A 1 1165 ? -19.116 -11.663 20.076 1.00 97.94 1165 PHE A CA 1
ATOM 9075 C C . PHE A 1 1165 ? -19.486 -10.227 20.456 1.00 97.94 1165 PHE A C 1
ATOM 9077 O O . PHE A 1 1165 ? -20.627 -9.910 20.788 1.00 97.94 1165 PHE A O 1
ATOM 9084 N N . SER A 1 1166 ? -18.496 -9.341 20.468 1.00 96.19 1166 SER A N 1
ATOM 9085 C CA . SER A 1 1166 ? -18.690 -7.962 20.911 1.00 96.19 1166 SER A CA 1
ATOM 9086 C C . SER A 1 1166 ? -19.471 -7.165 19.864 1.00 96.19 1166 SER A C 1
ATOM 9088 O O . SER A 1 1166 ? -19.112 -7.165 18.688 1.00 96.19 1166 SER A O 1
ATOM 9090 N N . LYS A 1 1167 ? -20.528 -6.454 20.272 1.00 97.31 1167 LYS A N 1
ATOM 9091 C CA . LYS A 1 1167 ? -21.351 -5.603 19.382 1.00 97.31 1167 LYS A CA 1
ATOM 9092 C C . LYS A 1 1167 ? -21.977 -6.349 18.192 1.00 97.31 1167 LYS A C 1
ATOM 9094 O O . LYS A 1 1167 ? -22.305 -5.727 17.189 1.00 97.31 1167 LYS A O 1
ATOM 9099 N N . CYS A 1 1168 ? -22.096 -7.674 18.260 1.00 98.38 1168 CYS A N 1
ATOM 9100 C CA . CYS A 1 1168 ? -22.653 -8.464 17.163 1.00 98.38 1168 CYS A CA 1
ATOM 9101 C C . CYS A 1 1168 ? -24.185 -8.476 17.202 1.00 98.38 1168 CYS A C 1
ATOM 9103 O O . CYS A 1 1168 ? -24.789 -8.436 18.278 1.00 98.38 1168 CYS A O 1
ATOM 9105 N N . ASN A 1 1169 ? -24.808 -8.578 16.030 1.00 98.44 1169 ASN A N 1
ATOM 9106 C CA . ASN A 1 1169 ? -26.240 -8.817 15.901 1.00 98.44 1169 ASN A CA 1
ATOM 9107 C C . ASN A 1 1169 ? -26.503 -10.325 15.809 1.00 98.44 1169 ASN A C 1
ATOM 9109 O O . ASN A 1 1169 ? -26.232 -10.925 14.781 1.00 98.44 1169 ASN A O 1
ATOM 9113 N N . LEU A 1 1170 ? -27.002 -10.937 16.880 1.00 98.44 1170 LEU A N 1
ATOM 9114 C CA . LEU A 1 1170 ? -27.301 -12.373 16.980 1.00 98.44 1170 LEU A CA 1
ATOM 9115 C C . LEU A 1 1170 ? -28.815 -12.634 17.003 1.00 98.44 1170 LEU A C 1
ATOM 9117 O O . LEU A 1 1170 ? -29.270 -13.668 17.496 1.00 98.44 1170 LEU A O 1
ATOM 9121 N N . GLU A 1 1171 ? -29.615 -11.690 16.503 1.00 98.12 1171 GLU A N 1
ATOM 9122 C CA . GLU A 1 1171 ? -31.070 -11.802 16.541 1.00 98.12 1171 GLU A CA 1
ATOM 9123 C C . GLU A 1 1171 ? -31.560 -13.054 15.793 1.00 98.12 1171 GLU A C 1
ATOM 9125 O O . GLU A 1 1171 ? -31.169 -13.323 14.655 1.00 98.12 1171 GLU A O 1
ATOM 9130 N N . GLY A 1 1172 ? -32.384 -13.858 16.467 1.00 97.81 1172 GLY A N 1
ATOM 9131 C CA . GLY A 1 1172 ? -32.902 -15.117 15.929 1.00 97.81 1172 GLY A CA 1
ATOM 9132 C C . GLY A 1 1172 ? -31.860 -16.225 15.729 1.00 97.81 1172 GLY A C 1
ATOM 9133 O O . GLY A 1 1172 ? -32.179 -17.219 15.079 1.00 97.81 1172 GLY A O 1
ATOM 9134 N N . ALA A 1 1173 ? -30.624 -16.065 16.218 1.00 98.31 1173 ALA A N 1
ATOM 9135 C CA . ALA A 1 1173 ? -29.587 -17.090 16.108 1.00 98.31 1173 ALA A CA 1
ATOM 9136 C C . ALA A 1 1173 ? -29.880 -18.303 17.014 1.00 98.31 1173 ALA A C 1
ATOM 9138 O O . ALA A 1 1173 ? -30.355 -18.160 18.145 1.00 98.31 1173 ALA A O 1
ATOM 9139 N N . ASN A 1 1174 ? -29.547 -19.501 16.533 1.00 98.25 1174 ASN A N 1
ATOM 9140 C CA . ASN A 1 1174 ? -29.631 -20.737 17.307 1.00 98.25 1174 ASN A CA 1
ATOM 9141 C C . ASN A 1 1174 ? -28.286 -21.020 17.977 1.00 98.25 1174 ASN A C 1
ATOM 9143 O O . ASN A 1 1174 ? -27.360 -21.502 17.334 1.00 98.25 1174 ASN A O 1
ATOM 9147 N N . MET A 1 1175 ? -28.170 -20.745 19.270 1.00 97.94 1175 MET A N 1
ATOM 9148 C CA . MET A 1 1175 ? -26.965 -20.977 20.072 1.00 97.94 1175 MET A CA 1
ATOM 9149 C C . MET A 1 1175 ? -27.201 -22.043 21.158 1.00 97.94 1175 MET A C 1
ATOM 9151 O O . MET A 1 1175 ? -26.513 -22.066 22.182 1.00 97.94 1175 MET A O 1
ATOM 9155 N N . HIS A 1 1176 ? -28.166 -22.943 20.940 1.00 97.75 1176 HIS A N 1
ATOM 9156 C CA . HIS A 1 1176 ? -28.513 -23.997 21.887 1.00 97.75 1176 HIS A CA 1
ATOM 9157 C C . HIS A 1 1176 ? -27.293 -24.862 22.221 1.00 97.75 1176 HIS A C 1
ATOM 9159 O O . HIS A 1 1176 ? -26.645 -25.431 21.338 1.00 97.75 1176 HIS A O 1
ATOM 9165 N N . GLY A 1 1177 ? -26.983 -24.991 23.509 1.00 96.94 1177 GLY A N 1
ATOM 9166 C CA . GLY A 1 1177 ? -25.864 -25.796 23.991 1.00 96.94 1177 GLY A CA 1
ATOM 9167 C C . GLY A 1 1177 ? -24.472 -25.259 23.644 1.00 96.94 1177 GLY A C 1
ATOM 9168 O O . GLY A 1 1177 ? -23.503 -26.002 23.797 1.00 96.94 1177 GLY A O 1
ATOM 9169 N N . ILE A 1 1178 ? -24.335 -24.013 23.167 1.00 98.06 1178 ILE A N 1
ATOM 9170 C CA . ILE A 1 1178 ? -23.015 -23.424 22.891 1.00 98.06 1178 ILE A CA 1
ATOM 9171 C C . ILE A 1 1178 ? -22.164 -23.376 24.168 1.00 98.06 1178 ILE A C 1
ATOM 9173 O O . ILE A 1 1178 ? -22.670 -23.080 25.252 1.00 98.06 1178 ILE A O 1
ATOM 9177 N N . ASN A 1 1179 ? -20.860 -23.631 24.057 1.00 97.69 1179 ASN A N 1
ATOM 9178 C CA . ASN A 1 1179 ? -19.932 -23.496 25.178 1.00 97.69 1179 ASN A CA 1
ATOM 9179 C C . ASN A 1 1179 ? -19.075 -22.235 25.035 1.00 97.69 1179 ASN A C 1
ATOM 9181 O O . ASN A 1 1179 ? -18.048 -22.263 24.367 1.00 97.69 1179 ASN A O 1
ATOM 9185 N N . LEU A 1 1180 ? -19.472 -21.153 25.705 1.00 96.81 1180 LEU A N 1
ATOM 9186 C CA . LEU A 1 1180 ? -18.770 -19.868 25.721 1.00 96.81 1180 LEU A CA 1
ATOM 9187 C C . LEU A 1 1180 ? -17.949 -19.665 26.997 1.00 96.81 1180 LEU A C 1
ATOM 9189 O O . LEU A 1 1180 ? -17.780 -18.531 27.424 1.00 96.81 1180 LEU A O 1
ATOM 9193 N N . PHE A 1 1181 ? -17.443 -20.723 27.636 1.00 95.31 1181 PHE A N 1
ATOM 9194 C CA . PHE A 1 1181 ? -16.644 -20.607 28.863 1.00 95.31 1181 PHE A CA 1
ATOM 9195 C C . PHE A 1 1181 ? -15.601 -19.472 28.779 1.00 95.31 1181 PHE A C 1
ATOM 9197 O O . PHE A 1 1181 ? -14.755 -19.472 27.881 1.00 95.31 1181 PHE A O 1
ATOM 9204 N N . GLN A 1 1182 ? -15.682 -18.499 29.699 1.00 93.75 1182 GLN A N 1
ATOM 9205 C CA . GLN A 1 1182 ? -14.832 -17.293 29.740 1.00 93.75 1182 GLN A CA 1
ATOM 9206 C C . GLN A 1 1182 ? -14.838 -16.440 28.452 1.00 93.75 1182 GLN A C 1
ATOM 9208 O O . GLN A 1 1182 ? -13.867 -15.747 28.136 1.00 93.75 1182 GLN A O 1
ATOM 9213 N N . GLY A 1 1183 ? -15.923 -16.515 27.684 1.00 94.56 1183 GLY A N 1
ATOM 9214 C CA . GLY A 1 1183 ? -16.178 -15.723 26.488 1.00 94.56 1183 GLY A CA 1
ATOM 9215 C C . GLY A 1 1183 ? -16.813 -14.363 26.784 1.00 94.56 118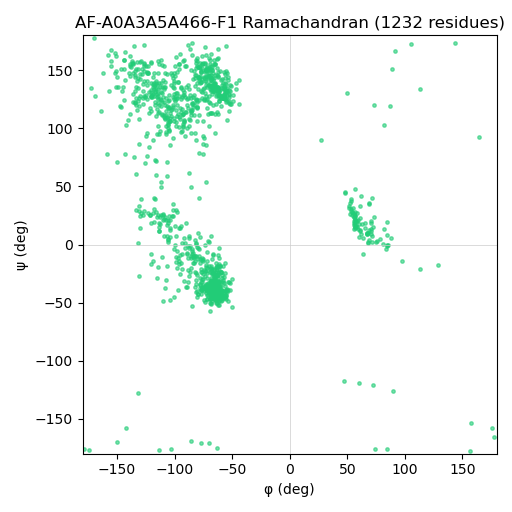3 GLY A C 1
ATOM 9216 O O . GLY A 1 1183 ? -16.889 -13.903 27.923 1.00 94.56 1183 GLY A O 1
ATOM 9217 N N . SER A 1 1184 ? -17.280 -13.688 25.736 1.00 95.50 1184 SER A N 1
ATOM 9218 C CA . SER A 1 1184 ? -17.887 -12.358 25.853 1.00 95.50 1184 SER A CA 1
ATOM 9219 C C . SER A 1 1184 ? -19.026 -12.164 24.858 1.00 95.50 1184 SER A C 1
ATOM 9221 O O . SER A 1 1184 ? -18.878 -12.474 23.680 1.00 95.50 1184 SER A O 1
ATOM 9223 N N . LEU A 1 1185 ? -20.133 -11.595 25.328 1.00 96.31 1185 LEU A N 1
ATOM 9224 C CA . LEU A 1 1185 ? -21.312 -11.171 24.566 1.00 96.31 1185 LEU A CA 1
ATOM 9225 C C . LEU A 1 1185 ? -21.575 -9.660 24.765 1.00 96.31 1185 LEU A C 1
ATOM 9227 O O . LEU A 1 1185 ? -22.705 -9.184 24.648 1.00 96.31 1185 LEU A O 1
ATOM 9231 N N . ARG A 1 1186 ? -20.533 -8.884 25.098 1.00 94.69 1186 ARG A N 1
ATOM 9232 C CA . ARG A 1 1186 ? -20.649 -7.447 25.399 1.00 94.69 1186 ARG A CA 1
ATOM 9233 C C . ARG A 1 1186 ? -21.310 -6.686 24.257 1.00 94.69 1186 ARG A C 1
ATOM 9235 O O . ARG A 1 1186 ? -20.875 -6.783 23.107 1.00 94.69 1186 ARG A O 1
ATOM 9242 N N . LYS A 1 1187 ? -22.316 -5.872 24.583 1.00 95.50 1187 LYS A N 1
ATOM 9243 C CA . LYS A 1 1187 ? -23.054 -5.028 23.627 1.00 95.50 1187 LYS A CA 1
ATOM 9244 C C . LYS A 1 1187 ? -23.677 -5.818 22.459 1.00 95.50 1187 LYS A C 1
ATOM 9246 O O . LYS A 1 1187 ? -24.020 -5.218 21.446 1.00 95.50 1187 LYS A O 1
ATOM 9251 N N . ALA A 1 1188 ? -23.801 -7.144 22.567 1.00 96.88 1188 ALA A N 1
ATOM 9252 C CA . ALA A 1 1188 ? -24.432 -7.970 21.546 1.00 96.88 1188 ALA A CA 1
ATOM 9253 C C . ALA A 1 1188 ? -25.958 -7.835 21.601 1.00 96.88 1188 ALA A C 1
ATOM 9255 O O . ALA A 1 1188 ? -26.534 -7.601 22.665 1.00 96.88 1188 ALA A O 1
ATOM 9256 N N . ARG A 1 1189 ? -26.623 -8.017 20.462 1.00 97.81 1189 ARG A N 1
ATOM 9257 C CA . ARG A 1 1189 ? -28.085 -8.085 20.378 1.00 97.81 1189 ARG A CA 1
ATOM 9258 C C . ARG A 1 1189 ? -28.521 -9.547 20.318 1.00 97.81 1189 ARG A C 1
ATOM 9260 O O . ARG A 1 1189 ? -28.201 -10.226 19.355 1.00 97.81 1189 ARG A O 1
ATOM 9267 N N . LEU A 1 1190 ? -29.250 -9.999 21.334 1.00 96.56 1190 LEU A N 1
ATOM 9268 C CA . LEU A 1 1190 ? -29.646 -11.394 21.578 1.00 96.56 1190 LEU A CA 1
ATOM 9269 C C . LEU A 1 1190 ? -31.175 -11.602 21.495 1.00 96.56 1190 LEU A C 1
ATOM 9271 O O . LEU A 1 1190 ? -31.734 -12.494 22.133 1.00 96.56 1190 LEU A O 1
ATOM 9275 N N . VAL A 1 1191 ? -31.891 -10.735 20.778 1.00 96.19 1191 VAL A N 1
ATOM 9276 C CA . VAL A 1 1191 ? -33.360 -10.802 20.661 1.00 96.19 1191 VAL A CA 1
ATOM 9277 C C . VAL A 1 1191 ? -33.765 -12.077 19.913 1.00 96.19 1191 VAL A C 1
ATOM 9279 O O . VAL A 1 1191 ? -33.197 -12.372 18.867 1.00 96.19 1191 VAL A O 1
ATOM 9282 N N . ASN A 1 1192 ? -34.733 -12.841 20.432 1.00 96.94 1192 ASN A N 1
ATOM 9283 C CA . ASN A 1 1192 ? -35.158 -14.132 19.861 1.00 96.94 1192 ASN A CA 1
ATOM 9284 C C . ASN A 1 1192 ? -34.023 -15.168 19.712 1.00 96.94 1192 ASN A C 1
ATOM 9286 O O . ASN A 1 1192 ? -34.135 -16.100 18.918 1.00 96.94 1192 ASN A O 1
ATOM 9290 N N . THR A 1 1193 ? -32.908 -14.999 20.427 1.00 97.81 1193 THR A N 1
ATOM 9291 C CA . THR A 1 1193 ? -31.773 -15.928 20.382 1.00 97.81 1193 THR A CA 1
ATOM 9292 C C . THR A 1 1193 ? -32.024 -17.114 21.309 1.00 97.81 1193 THR A C 1
ATOM 9294 O O . THR A 1 1193 ? -32.461 -16.950 22.451 1.00 97.81 1193 THR A O 1
ATOM 9297 N N . ASP A 1 1194 ? -31.708 -18.314 20.834 1.00 97.88 1194 ASP A N 1
ATOM 9298 C CA . ASP A 1 1194 ? -31.800 -19.547 21.613 1.00 97.88 1194 ASP A CA 1
ATOM 9299 C C . ASP A 1 1194 ? -30.465 -19.852 22.301 1.00 97.88 1194 ASP A C 1
ATOM 9301 O O . ASP A 1 1194 ? -29.515 -20.256 21.642 1.00 97.88 1194 ASP A O 1
ATOM 9305 N N . LEU A 1 1195 ? -30.384 -19.672 23.618 1.00 97.44 1195 LEU A N 1
ATOM 9306 C CA . LEU A 1 1195 ? -29.231 -20.025 24.455 1.00 97.44 1195 LEU A CA 1
ATOM 9307 C C . LEU A 1 1195 ? -29.561 -21.178 25.421 1.00 97.44 1195 LEU A C 1
ATOM 9309 O O . LEU A 1 1195 ? -28.837 -21.393 26.399 1.00 97.44 1195 LEU A O 1
ATOM 9313 N N . THR A 1 1196 ? -30.629 -21.942 25.167 1.00 97.06 1196 THR A N 1
ATOM 9314 C CA . THR A 1 1196 ? -31.037 -23.077 26.005 1.00 97.06 1196 THR A CA 1
ATOM 9315 C C . THR A 1 1196 ? -29.873 -24.076 26.154 1.00 97.06 1196 THR A C 1
ATOM 9317 O O . THR A 1 1196 ? -29.208 -24.435 25.181 1.00 97.06 1196 THR A O 1
ATOM 9320 N N . GLY A 1 1197 ? -29.586 -24.515 27.383 1.00 96.44 1197 GLY A N 1
ATOM 9321 C CA . GLY A 1 1197 ? -28.533 -25.489 27.702 1.00 96.44 1197 GLY A CA 1
ATOM 9322 C C . GLY A 1 1197 ? -27.089 -25.021 27.464 1.00 96.44 1197 GLY A C 1
ATOM 9323 O O . GLY A 1 1197 ? -26.174 -25.843 27.499 1.00 96.44 1197 GLY A O 1
ATOM 9324 N N . SER A 1 1198 ? -26.862 -23.736 27.183 1.00 97.62 1198 SER A N 1
ATOM 9325 C CA . SER A 1 1198 ? -25.525 -23.191 26.913 1.00 97.62 1198 SER A CA 1
ATOM 9326 C C . SER A 1 1198 ? -24.639 -23.103 28.164 1.00 97.62 1198 SER A C 1
ATOM 9328 O O . SER A 1 1198 ? -25.113 -22.945 29.289 1.00 97.62 1198 SER A O 1
ATOM 9330 N N . ASN A 1 1199 ? -23.318 -23.174 27.986 1.00 97.06 1199 ASN A N 1
ATOM 9331 C CA . ASN A 1 1199 ? -22.357 -22.893 29.050 1.00 97.06 1199 ASN A CA 1
ATOM 9332 C C . ASN A 1 1199 ? -21.868 -21.444 28.958 1.00 97.06 1199 ASN A C 1
ATOM 9334 O O . ASN A 1 1199 ? -20.991 -21.131 28.153 1.00 97.06 1199 ASN A O 1
ATOM 9338 N N . LEU A 1 1200 ? -22.418 -20.580 29.811 1.00 95.88 1200 LEU A N 1
ATOM 9339 C CA . LEU A 1 1200 ? -22.108 -19.149 29.878 1.00 95.88 1200 LEU A CA 1
ATOM 9340 C C . LEU A 1 1200 ? -21.249 -18.793 31.100 1.00 95.88 1200 LEU A C 1
ATOM 9342 O O . LEU A 1 1200 ? -21.207 -17.637 31.527 1.00 95.88 1200 LEU A O 1
ATOM 9346 N N . TYR A 1 1201 ? -20.543 -19.775 31.665 1.00 93.62 1201 TYR A N 1
ATOM 9347 C CA . TYR A 1 1201 ? -19.726 -19.578 32.855 1.00 93.62 1201 TYR A CA 1
ATOM 9348 C C . TYR A 1 1201 ? -18.659 -18.500 32.636 1.00 93.62 1201 TYR A C 1
ATOM 9350 O O . TYR A 1 1201 ? -17.847 -18.599 31.711 1.00 93.62 1201 TYR A O 1
ATOM 9358 N N . ALA A 1 1202 ? -18.636 -17.499 33.521 1.00 90.56 1202 ALA A N 1
ATOM 9359 C CA . ALA A 1 1202 ? -17.736 -16.345 33.438 1.00 90.56 1202 ALA A CA 1
ATOM 9360 C C . ALA A 1 1202 ? -17.804 -15.578 32.100 1.00 90.56 1202 ALA A C 1
ATOM 9362 O O . ALA A 1 1202 ? -16.825 -14.952 31.695 1.00 90.56 1202 ALA A O 1
ATOM 9363 N N . VAL A 1 1203 ? -18.953 -15.628 31.416 1.00 94.38 1203 VAL A N 1
ATOM 9364 C CA . VAL A 1 1203 ? -19.221 -14.808 30.229 1.00 94.38 1203 VAL A CA 1
ATOM 9365 C C . VAL A 1 1203 ? -19.590 -13.388 30.633 1.00 94.38 1203 VAL A C 1
ATOM 9367 O O . VAL A 1 1203 ? -20.278 -13.162 31.627 1.00 94.38 1203 VAL A O 1
ATOM 9370 N N . ASP A 1 1204 ? -19.148 -12.425 29.835 1.00 91.62 1204 ASP A N 1
ATOM 9371 C CA . ASP A 1 1204 ? -19.500 -11.020 30.005 1.00 91.62 1204 ASP A CA 1
ATOM 9372 C C . ASP A 1 1204 ? -20.694 -10.611 29.126 1.00 91.62 1204 ASP A C 1
ATOM 9374 O O . ASP A 1 1204 ? -20.596 -10.658 27.898 1.00 91.62 1204 ASP A O 1
ATOM 9378 N N . LEU A 1 1205 ? -21.799 -10.192 29.753 1.00 90.88 1205 LEU A N 1
ATOM 9379 C CA . LEU A 1 1205 ? -23.029 -9.714 29.107 1.00 90.88 1205 LEU A CA 1
ATOM 9380 C C . LEU A 1 1205 ? -23.217 -8.189 29.219 1.00 90.88 1205 LEU A C 1
ATOM 9382 O O . LEU A 1 1205 ? -24.318 -7.683 28.996 1.00 90.88 1205 LEU A O 1
ATOM 9386 N N . TYR A 1 1206 ? -22.170 -7.426 29.549 1.00 89.38 1206 TYR A N 1
ATOM 9387 C CA . TYR A 1 1206 ? -22.262 -5.976 29.726 1.00 89.38 1206 TYR A CA 1
ATOM 9388 C C . TYR A 1 1206 ? -22.930 -5.282 28.528 1.00 89.38 1206 TYR A C 1
ATOM 9390 O O . TYR A 1 1206 ? -22.461 -5.368 27.387 1.00 89.38 1206 TYR A O 1
ATOM 9398 N N . LYS A 1 1207 ? -24.039 -4.578 28.802 1.00 90.06 1207 LYS A N 1
ATOM 9399 C CA . LYS A 1 1207 ? -24.883 -3.868 27.821 1.00 90.06 1207 LYS A CA 1
ATOM 9400 C C . LYS A 1 1207 ? -25.410 -4.738 26.666 1.00 90.06 1207 LYS A C 1
ATOM 9402 O O . LYS A 1 1207 ? -25.732 -4.203 25.606 1.00 90.06 1207 LYS A O 1
ATOM 9407 N N . ALA A 1 1208 ? -25.504 -6.056 26.839 1.00 92.50 1208 ALA A N 1
ATOM 9408 C CA . ALA A 1 1208 ? -26.186 -6.906 25.871 1.00 92.50 1208 ALA A CA 1
ATOM 9409 C C . ALA A 1 1208 ? -27.689 -6.568 25.822 1.00 92.50 1208 ALA A C 1
ATOM 9411 O O . ALA A 1 1208 ? -28.333 -6.356 26.851 1.00 92.50 1208 ALA A O 1
ATOM 9412 N N . VAL A 1 1209 ? -28.255 -6.516 24.618 1.00 91.94 1209 VAL A N 1
ATOM 9413 C CA . VAL A 1 1209 ? -29.683 -6.264 24.396 1.00 91.94 1209 VAL A CA 1
ATOM 9414 C C . VAL A 1 1209 ? -30.396 -7.605 24.312 1.00 91.94 1209 VAL A C 1
ATOM 9416 O O . VAL A 1 1209 ? -30.200 -8.345 23.353 1.00 91.94 1209 VAL A O 1
ATOM 9419 N N . MET A 1 1210 ? -31.228 -7.905 25.305 1.00 88.62 1210 MET A N 1
ATOM 9420 C CA . MET A 1 1210 ? -32.022 -9.138 25.375 1.00 88.62 1210 MET A CA 1
ATOM 9421 C C . MET A 1 1210 ? -33.508 -8.836 25.135 1.00 88.62 1210 MET A C 1
ATOM 9423 O O . MET A 1 1210 ? -33.970 -7.749 25.487 1.00 88.62 1210 MET A O 1
ATOM 9427 N N . GLY A 1 1211 ? -34.221 -9.783 24.523 1.00 87.25 1211 GLY A N 1
ATOM 9428 C CA . GLY A 1 1211 ? -35.668 -9.744 24.257 1.00 87.25 1211 GLY A CA 1
ATOM 9429 C C . GLY A 1 1211 ? -36.292 -11.070 24.691 1.00 87.25 1211 GLY A C 1
ATOM 9430 O O . GLY A 1 1211 ? -35.992 -11.522 25.792 1.00 87.25 1211 GLY A O 1
ATOM 9431 N N . ASP A 1 1212 ? -37.046 -11.739 23.812 1.00 91.56 1212 ASP A N 1
ATOM 9432 C CA . ASP A 1 1212 ? -37.502 -13.131 24.008 1.00 91.56 1212 ASP A CA 1
ATOM 9433 C C . ASP A 1 1212 ? -36.338 -14.138 23.843 1.00 91.56 1212 ASP A C 1
ATOM 9435 O O . ASP A 1 1212 ? -36.349 -15.049 23.015 1.00 91.56 1212 ASP A O 1
ATOM 9439 N N . THR A 1 1213 ? -35.257 -13.910 24.590 1.00 93.81 1213 THR A N 1
ATOM 9440 C CA . THR A 1 1213 ? -34.041 -14.724 24.613 1.00 93.81 1213 THR A CA 1
ATOM 9441 C C . THR A 1 1213 ? -34.270 -15.941 25.504 1.00 93.81 1213 THR A C 1
ATOM 9443 O O . THR A 1 1213 ? -34.597 -15.795 26.682 1.00 93.81 1213 THR A O 1
ATOM 9446 N N . ARG A 1 1214 ? -34.059 -17.147 24.975 1.00 95.50 1214 ARG A N 1
ATOM 9447 C CA . ARG A 1 1214 ? -34.288 -18.392 25.723 1.00 95.50 1214 ARG A CA 1
ATOM 9448 C C . ARG A 1 1214 ? -33.025 -18.831 26.452 1.00 95.50 1214 ARG A C 1
ATOM 9450 O O . ARG A 1 1214 ? -31.975 -18.949 25.827 1.00 95.50 1214 ARG A O 1
ATOM 9457 N N . LEU A 1 1215 ? -33.108 -19.072 27.758 1.00 94.06 1215 LEU A N 1
ATOM 9458 C CA . LEU A 1 1215 ? -31.955 -19.366 28.629 1.00 94.06 1215 LEU A CA 1
ATOM 9459 C C . LEU A 1 1215 ? -32.162 -20.619 29.496 1.00 94.06 1215 LEU A C 1
ATOM 9461 O O . LEU A 1 1215 ? -31.418 -20.846 30.452 1.00 94.06 1215 LEU A O 1
ATOM 9465 N N . GLU A 1 1216 ? -33.163 -21.448 29.199 1.00 94.44 1216 GLU A N 1
ATOM 9466 C CA . GLU A 1 1216 ? -33.497 -22.605 30.031 1.00 94.44 1216 GLU A CA 1
ATOM 9467 C C . GLU A 1 1216 ? -32.299 -23.561 30.122 1.00 94.44 1216 GLU A C 1
ATOM 9469 O O . GLU A 1 1216 ? -31.725 -23.974 29.115 1.00 94.44 1216 GLU A O 1
ATOM 9474 N N . GLY A 1 1217 ? -31.880 -23.897 31.342 1.00 92.69 1217 GLY A N 1
ATOM 9475 C CA . GLY A 1 1217 ? -30.733 -24.779 31.574 1.00 92.69 1217 GLY A CA 1
ATOM 9476 C C . GLY A 1 1217 ? -29.359 -24.185 31.227 1.00 92.69 1217 GLY A C 1
ATOM 9477 O O . GLY A 1 1217 ? -28.378 -24.926 31.253 1.00 92.69 1217 GLY A O 1
ATOM 9478 N N . ALA A 1 1218 ? -29.252 -22.887 30.914 1.00 95.00 1218 ALA A N 1
ATOM 9479 C CA . ALA A 1 1218 ? -27.962 -22.241 30.682 1.00 95.00 1218 ALA A CA 1
ATOM 9480 C C . ALA A 1 1218 ? -27.157 -22.084 31.991 1.00 95.00 1218 ALA A C 1
ATOM 9482 O O . ALA A 1 1218 ? -27.682 -21.683 33.032 1.00 95.00 1218 ALA A O 1
ATOM 9483 N N . ASN A 1 1219 ? -25.853 -22.364 31.953 1.00 94.19 1219 ASN A N 1
ATOM 9484 C CA . ASN A 1 1219 ? -24.961 -22.183 33.100 1.00 94.19 1219 ASN A CA 1
ATOM 9485 C C . ASN A 1 1219 ? -24.499 -20.722 33.210 1.00 94.19 1219 ASN A C 1
ATOM 9487 O O . ASN A 1 1219 ? -23.515 -20.339 32.582 1.00 94.19 1219 ASN A O 1
ATOM 9491 N N . LEU A 1 1220 ? -25.182 -19.936 34.044 1.00 92.06 1220 LEU A N 1
ATOM 9492 C CA . LEU A 1 1220 ? -24.902 -18.511 34.285 1.00 92.06 1220 LEU A CA 1
ATOM 9493 C C . LEU A 1 1220 ? -23.986 -18.241 35.501 1.00 92.06 1220 LEU A C 1
ATOM 9495 O O . LEU A 1 1220 ? -23.922 -17.127 36.027 1.00 92.06 1220 LEU A O 1
ATOM 9499 N N . LYS A 1 1221 ? -23.285 -19.259 36.012 1.00 86.44 1221 LYS A N 1
ATOM 9500 C CA . LYS A 1 1221 ? -22.397 -19.087 37.173 1.00 86.44 1221 LYS A CA 1
ATOM 9501 C C . LYS A 1 1221 ? -21.212 -18.183 36.820 1.00 86.44 1221 LYS A C 1
ATOM 9503 O O . LYS A 1 1221 ? -20.564 -18.365 35.794 1.00 86.44 1221 LYS A O 1
ATOM 9508 N N . MET A 1 1222 ? -20.890 -17.241 37.709 1.00 87.62 1222 MET A N 1
ATOM 9509 C CA . MET A 1 1222 ? -19.824 -16.239 37.520 1.00 87.62 1222 MET A CA 1
ATOM 9510 C C . MET A 1 1222 ? -20.010 -15.315 36.300 1.00 87.62 1222 MET A C 1
ATOM 9512 O O . MET A 1 1222 ? -19.106 -14.545 35.988 1.00 87.62 1222 MET A O 1
ATOM 9516 N N . THR A 1 1223 ? -21.147 -15.382 35.605 1.00 87.94 1223 THR A N 1
ATOM 9517 C CA . THR A 1 1223 ? -21.464 -14.528 34.455 1.00 87.94 1223 THR A CA 1
ATOM 9518 C C . THR A 1 1223 ? -21.672 -13.080 34.911 1.00 87.94 1223 THR A C 1
ATOM 9520 O O . THR A 1 1223 ? -22.339 -12.822 35.915 1.00 87.94 1223 THR A O 1
ATOM 9523 N N . LEU A 1 1224 ? -21.117 -12.116 34.172 1.00 83.44 1224 LEU A N 1
ATOM 9524 C CA . LEU A 1 1224 ? -21.255 -10.687 34.463 1.00 83.44 1224 LEU A CA 1
ATOM 9525 C C . LEU A 1 1224 ? -22.544 -10.157 33.822 1.00 83.44 1224 LEU A C 1
ATOM 9527 O O . LEU A 1 1224 ? -22.573 -9.834 32.638 1.00 83.44 1224 LEU A O 1
ATOM 9531 N N . LEU A 1 1225 ? -23.620 -10.094 34.608 1.00 80.38 1225 LEU A N 1
ATOM 9532 C CA . LEU A 1 1225 ? -24.984 -9.884 34.106 1.00 80.38 1225 LEU A CA 1
ATOM 9533 C C . LEU A 1 1225 ? -25.460 -8.422 34.020 1.00 80.38 1225 LEU A C 1
ATOM 9535 O O . LEU A 1 1225 ? -26.595 -8.214 33.636 1.00 80.38 1225 LEU A O 1
ATOM 9539 N N . HIS A 1 1226 ? -24.649 -7.416 34.367 1.00 75.06 1226 HIS A N 1
ATOM 9540 C CA . HIS A 1 1226 ? -25.009 -5.979 34.410 1.00 75.06 1226 HIS A CA 1
ATOM 9541 C C . HIS A 1 1226 ? -26.505 -5.664 34.657 1.00 75.06 1226 HIS A C 1
ATOM 9543 O O . HIS A 1 1226 ? -27.295 -5.543 33.724 1.00 75.06 1226 HIS A O 1
ATOM 9549 N N . GLU A 1 1227 ? -26.885 -5.525 35.929 1.00 70.62 1227 GLU A N 1
ATOM 9550 C CA . GLU A 1 1227 ? -28.260 -5.237 36.389 1.00 70.62 1227 GLU A CA 1
ATOM 9551 C C . GLU A 1 1227 ? -29.321 -6.314 36.077 1.00 70.62 1227 GLU A C 1
ATOM 9553 O O . GLU A 1 1227 ? -30.392 -6.264 36.670 1.00 70.62 1227 GLU A O 1
ATOM 9558 N N . ARG A 1 1228 ? -29.015 -7.352 35.281 1.00 70.44 1228 ARG A N 1
ATOM 9559 C CA . ARG A 1 1228 ? -29.924 -8.469 34.944 1.00 70.44 1228 ARG A CA 1
ATOM 9560 C C . ARG A 1 1228 ? -29.919 -9.606 35.974 1.00 70.44 1228 ARG A C 1
ATOM 9562 O O . ARG A 1 1228 ? -29.706 -10.775 35.640 1.00 70.44 1228 ARG A O 1
ATOM 9569 N N . LYS A 1 1229 ? -30.073 -9.280 37.260 1.00 73.38 1229 LYS A N 1
ATOM 9570 C CA . LYS A 1 1229 ? -30.047 -10.292 38.340 1.00 73.38 1229 LYS A CA 1
ATOM 9571 C C . LYS A 1 1229 ? -31.226 -11.269 38.269 1.00 73.38 1229 LYS A C 1
ATOM 9573 O O . LYS A 1 1229 ? -31.115 -12.375 38.784 1.00 73.38 1229 LYS A O 1
ATOM 9578 N N . GLU A 1 1230 ? -32.315 -10.886 37.611 1.00 76.38 1230 GLU A N 1
ATOM 9579 C CA . GLU A 1 1230 ? -33.522 -11.687 37.389 1.00 76.38 1230 GLU A CA 1
ATOM 9580 C C . GLU A 1 1230 ? -33.294 -12.970 36.577 1.00 76.38 1230 GLU A C 1
ATOM 9582 O O . GLU A 1 1230 ? -34.141 -13.856 36.609 1.00 76.38 1230 GLU A O 1
ATOM 9587 N N . LEU A 1 1231 ? -32.162 -13.089 35.875 1.00 75.81 1231 LEU A N 1
ATOM 9588 C CA . LEU A 1 1231 ? -31.806 -14.282 35.098 1.00 75.81 1231 LEU A CA 1
ATOM 9589 C C . LEU A 1 1231 ? -31.167 -15.397 35.939 1.00 75.81 1231 LEU A C 1
ATOM 9591 O O . LEU A 1 1231 ? -30.982 -16.511 35.450 1.00 75.81 1231 LEU A O 1
ATOM 9595 N N . LEU A 1 1232 ? -30.789 -15.110 37.186 1.00 70.81 1232 LEU A N 1
ATOM 9596 C CA . LEU A 1 1232 ? -30.243 -16.117 38.088 1.00 70.81 1232 LEU A CA 1
ATOM 9597 C C . LEU A 1 1232 ? -31.374 -17.008 38.639 1.00 70.81 1232 LEU A C 1
ATOM 9599 O O . LEU A 1 1232 ? -32.452 -16.493 38.946 1.00 70.81 1232 LEU A O 1
ATOM 9603 N N . PRO A 1 1233 ? -31.152 -18.328 38.810 1.00 60.84 1233 PRO A N 1
ATOM 9604 C CA . PRO A 1 1233 ? -32.089 -19.174 39.544 1.00 60.84 1233 PRO A CA 1
ATOM 9605 C C . PRO A 1 1233 ? -32.286 -18.608 40.956 1.00 60.84 1233 PRO A C 1
ATOM 9607 O O . PRO A 1 1233 ? -31.301 -18.224 41.591 1.00 60.84 1233 PRO A O 1
ATOM 9610 N N . LYS A 1 1234 ? -33.540 -18.534 41.413 1.00 52.31 1234 LYS A N 1
ATOM 9611 C CA . LYS A 1 1234 ? -33.865 -18.136 42.790 1.00 52.31 1234 LYS A CA 1
ATOM 9612 C C . LYS A 1 1234 ? -33.283 -19.096 43.818 1.00 52.31 1234 LYS A C 1
ATOM 9614 O O . LYS A 1 1234 ? -33.272 -20.316 43.533 1.00 52.31 1234 LYS A O 1
#

Foldseek 3Di:
DAEADDQQKDWDWAWFDAPRFIKIKIKIKWKAFLQGQQPTDGPVVCVVPVVVQQDPPGDPAPSDDAFFAFEFEWFKFFDAAPDWDQKDKKWKDWFPAIAIKIFGAKKWWDDDDNFIDMDRHDTDGIGTQDLQLWDEDCPRLQRNNHFLQAWDADPVRDTTGIDRRIDGPVDDDPHSPDDDHTDGRHFDDCRRPVLVVQQDDDDPCCLVPPPPHGDNSHRRCSRVGGPPSRTDPHFDPWFTWIWIARGERHPRIRIGTNHQKDKWKWWWFADPPDPGIDIDTFHWTFRYKYYHVHRSMIMTMIIGMDTADDSVNPRTPYMYMDIDGNPDDDDDSVVVVVVVVCVVPPDDDDDCPVVVVVQVVLLVVLLVLLQVLVVLVQVLLVLLLQAADQDDDLVVVLVVLVVVLVVVVVVLVVVLVVLVVCCVVCVVPDPRPSVVSVVVNVVSVVVNVVSVVVSVVVVVVCCVVVVCPVVVVVVVVPQQPPVNVVLQDDDDPPPDDDDDDQLLQVVVVVVLSVQLVQVVVDPVVVVLCVLLVDDPVLCVRQSKGWDAAKDKDFQVSNVHDCPVHGIDIDHGAIWGWDDRGRTTAWIWGAPDRPQDCPRIDTGPRHDPAWDKAAADDDLAAEEEEFQHDSLQSSLCSLQPRRYIYIRDNFLPHDHDPVVVSSLVSYPAYEYEAEAPDDVVVCVSNCVSRVRYDYQYQPDGGHPSRSVSVPHSSNVSVLVVDDPVSSVVRDSGDDDDPDDDDPPDPPCPPPPSPPDPPVCSNVVSVVVSCVSCVVVVVVVVVVVVVVLVVVLVSCVVSPHDSCVSPPDDDDDDDDQLLVVLQVVLVVLVVVLVVCVVVVNDDPVNNVVSVVVSVVSNVVSVVVNVCVVVVVVVVVVVVVVPVVDPDDDDDDDDDDDDDPPPQEAAALVRQVVCQVVVHASDQHEPACHEVDLEEQDQHHPHCYEHAQYEHDNYEHDNHEQHNYEHEQYEPANYEHDQYENALYEHENYEQHQYEPHQYECHNYEHHNYENHNYEHDQYEAEQYEQAQYEQDLYEHDQYEHDQYENHNYENANYEHACYEHHQYEQHCYEQACYHCANYEQALYEAANYEYEAYEQHLYECENYEYYNAYEYEQYELALYEYHQYEYENYEHDLYENHNYEAHLYEYYLYEHDQYEQALYAHEQYENALYEHALHENDQYEHHLHECHNYEQENYEDALYECALYECHNYHYHPYHQHNYHCHNYHQVVVPVPDDD

Nearest PDB structures (foldseek):
  2j8k-assembly1_A  TM=4.969E-01  e=8.418E-11  Nostoc punctiforme
  4yei-assembly3_C  TM=3.659E-01  e=4.041E-12  synthetic construct
  4yc5-assembly1_A  TM=4.233E-01  e=2.385E-11  synthetic construct
  3du1-assembly1_X  TM=2.870E-01  e=5.953E-13  Nostoc sp. PCC 7120 = FACHB-418
  2w7z-assembly1_A  TM=3.441E-01  e=3.438E-07  Enterococcus faecalis